Protein AF-0000000087419361 (afdb_homodimer)

Solvent-accessible surface area (backbone atoms only — not comparable to full-atom values): 51734 Å² total; per-residue (Å²): 137,86,79,78,79,76,79,78,78,75,74,76,71,70,75,72,71,75,32,54,58,27,20,36,40,34,35,21,30,64,86,77,65,42,36,34,36,61,32,38,38,28,35,65,42,47,45,76,43,53,20,18,31,67,5,27,33,56,44,72,50,77,63,48,63,71,30,55,36,21,30,38,42,48,36,66,37,38,48,46,68,57,50,99,84,62,52,32,50,51,71,40,81,37,30,61,55,36,72,50,76,49,67,33,41,70,70,29,70,37,43,66,40,33,55,67,45,27,29,35,37,34,38,31,41,52,54,54,69,47,89,70,81,41,86,58,42,24,44,46,46,54,31,28,17,31,31,53,67,46,61,43,71,54,96,77,23,34,38,41,36,28,31,53,26,37,26,48,52,38,91,71,55,43,40,17,21,31,39,29,36,31,61,49,80,61,98,89,37,45,48,78,86,71,36,65,48,72,51,60,42,65,35,96,85,51,34,54,20,68,21,35,74,59,90,70,71,64,39,25,41,74,36,24,43,44,65,44,64,47,98,86,66,46,79,42,43,35,28,25,38,35,31,29,46,96,83,71,43,72,82,44,39,28,38,28,35,58,36,84,86,78,60,29,48,40,84,74,46,77,51,66,89,80,56,61,46,72,74,42,40,42,45,48,77,47,73,56,89,95,41,49,26,36,32,24,7,54,32,61,54,40,33,34,31,56,65,40,75,75,48,67,76,37,54,79,60,25,30,19,50,31,35,56,37,75,60,25,38,93,92,50,75,42,79,34,56,49,99,86,65,44,74,46,71,45,76,34,43,65,25,47,61,76,44,72,66,57,52,51,51,35,35,74,71,67,76,36,60,75,90,70,50,75,84,52,29,20,32,61,88,79,62,44,80,49,48,75,42,40,13,18,57,47,80,29,70,57,77,67,26,31,38,35,41,32,20,26,54,44,81,96,13,32,26,14,35,31,30,40,34,57,20,84,37,85,87,36,74,51,47,54,29,41,78,27,41,48,33,77,46,23,18,37,42,52,28,39,67,38,76,92,64,37,35,82,63,40,32,34,38,34,34,34,24,17,32,27,33,88,69,25,79,40,90,70,64,52,52,41,49,38,38,9,29,40,35,33,38,39,57,68,78,46,72,81,76,74,106,137,85,82,76,79,76,78,79,78,74,75,75,72,70,76,73,72,75,32,54,58,26,19,37,41,35,35,22,30,65,85,77,67,42,35,34,35,62,33,38,38,26,36,65,43,46,46,76,44,56,20,18,32,67,4,28,34,55,44,71,49,78,63,47,63,72,32,54,36,21,30,39,42,49,36,66,38,39,50,46,67,57,49,100,84,62,52,31,49,49,69,40,79,37,30,60,55,37,72,50,76,49,68,34,42,70,70,29,71,36,42,65,41,34,54,67,46,27,30,36,36,34,37,30,41,53,54,56,69,47,90,71,80,43,84,57,42,25,45,47,45,55,30,28,18,30,31,54,68,47,60,43,70,54,96,77,24,34,38,40,37,30,29,53,27,35,25,48,52,36,87,73,55,42,42,17,22,32,39,28,35,31,62,49,84,60,100,89,34,46,50,77,86,72,34,66,46,72,50,60,43,64,35,96,86,52,34,54,18,68,21,35,74,61,92,70,72,65,38,26,40,75,36,24,43,44,64,44,63,46,97,87,66,48,80,44,42,36,28,24,36,34,30,28,45,97,84,72,42,73,82,45,39,28,38,28,34,59,36,83,85,79,61,28,48,40,84,74,45,77,51,65,88,79,57,60,47,73,76,41,40,41,46,47,76,46,73,57,89,94,41,50,24,35,31,24,6,54,32,62,53,42,34,35,31,58,66,39,74,75,49,67,76,38,53,79,60,27,30,20,50,31,34,55,36,74,62,23,38,94,93,50,74,45,78,34,56,50,98,85,64,45,74,46,71,44,77,34,42,66,25,48,62,77,44,70,66,57,52,50,51,34,36,76,70,68,77,37,58,77,91,68,50,74,85,52,30,20,30,62,87,78,64,44,78,46,49,75,42,40,13,18,56,45,81,28,71,57,77,66,26,29,38,34,41,30,19,26,54,46,81,95,12,33,28,13,37,32,32,39,32,56,20,82,36,86,87,36,76,52,45,54,28,42,80,26,41,48,33,78,47,22,18,37,41,51,28,39,68,38,77,89,63,37,35,83,62,41,32,34,36,34,32,33,23,18,30,26,32,88,70,24,81,40,91,71,63,51,52,39,49,39,37,9,30,39,36,32,38,36,59,69,75,44,70,79,76,74,105

Organism: NCBI:txid2527985

Foldseek 3Di:
DPPPPPDPPPPPPPPQQPLQQWEKEFEAAPPPRFAAWQKWWAWPVGDIDTAALRNMAGDHDPPPAQHWTKTQIDGFQKAADADPVGGRIDIDRHHGNHYDYDYIYGNFQWGFGFFAWAAQNPVRCSNNVHDADEDHRGQALQWHFFAAWAWDDFPQKIKIKTAATQGDPDRHDAHQIWMWIFGFDDDVHDQVRRYTYTGTCHDPVSHGDRQGDDDDDAGKDWFLWDWAAAPVGHIWIKIKIFHADPVRDTDWIAMWTADPVVRHTHGDDTDDPQQQAAAHAHWDWDDDPNFIWIFHPFPARFKIATRHPVGNRPLQRMWGWDQWDAQADLVRTHGHADPVGAGDTDIHGNYHHDDPVSQVVCVVVVNDPPVNDQQFEAEPVPRHTFAFGGWYWDQAQVVCWIKIWTFGDDDQFGQFWIWIWTANDSSDSTYYIYTRTGDHLWHFHRKYWDPSSAPDRRQKTKIKTATANVGSPDPDTDPSRHNTIIMIMHGNVPPRNVD/DDPPPPPPPPPPPPPQQPLQQWEKEFEAAPPPRFAAWQKWWAWPVGDIDTAALRNMAGDHDPPPAQHWTKTQIDGFQKAADADPVGGRIDIDRHHGNHYDYDYIYGNFQWGFGFFAWAAQNPVRCSNNVHDADEDHRGQALQWHFFAAWAWDDFPQKIKIKTAATQGDPDRHDAHQIWMWIFGFDDDVHDQVRRYTYTGTCHDPVSHGDRQGDDDDDAGKDWFLWDWAAAPVGHIWIKIKIFHADPVRDTDWIAMWTADPVVRHTHGDDTDDPQQQAAAHAHWDWDDDPNFIWIFHPFPARFKIATRHPVGNRPLQRMWGWDQWDAQADLVRTHGHADPVGAGDTDIHGNYHHDDPVSQVVCVVVVNDPPVNDQQFEAEPVPRHTFAFGGWYWDQAQVVCWIKIWTFGADDQFGQFWIWIWTANDSSDSTYYIYTRTGDHLWHFHRKYWDPSSAPDRRQKTKIKTATANVGSPDPDTDPSRHNTIIMIMHGNPPPSNVD

Nearest PDB structures (foldseek):
  5flw-assembly2_B  TM=5.736E-01  e=2.562E-07  Bifidobacterium bifidum S17
  7byt-assembly1_A  TM=5.970E-01  e=1.626E-06  Phanerodontia chrysosporium
  7byv-assembly1_A  TM=6.111E-01  e=3.512E-06  Phanerodontia chrysosporium
  7byx-assembly4_D  TM=6.010E-01  e=4.539E-06  Phanerodontia chrysosporium
  6xn0-assembly1_A  TM=5.379E-01  e=1.032E-05  Xanthomonas citri pv. citri str. 306

Secondary structure (DSSP, 8-state):
------------------GGGPEEEEEEETTT--B-SS-EEE-TT--EEE--TTSEEEE--TTTTTEEEEEEEEBTTEEPPB-TTS-BEEEEEE-TT-EEEEEEEE-SSSEEEEE-SSS-TTHHHHHTT---SSS-SS-STT--EE---EEEEETTEEEEE-SSEE-SS-S--B-S--EEEEEPSSTT---TTT----EE-B-TTSSBP-S---SSSS-EEEEEEEEEE-TTS-EEEEEEEEEE-TTS-EEEEEEEEEETTTTEEEEEEEPPTT-S----SEEEEEEETTEEEEEEESSS--EEEES-HHHHT-GGG-EEEESBPTT-BTTB--B-B-TTS-B--EEEES-PPP-HHHHHHHHHTTSS-GGG-SS--EETTT--B--EEEEEEEEETTTTEEEEEEEESSTTSTTT-EEEEEESSTT----EEEEEE--SS-EEEEEEE-GGG-BTTTTEEEEEEEEESTTT----PPTTTTTEEEEEEEETT-GGGG-/------------------GGGPEEEEEEETTT--B-SS-EEE-TT--EEE--TTSEEEE--TTTTTEEEEEEEEBTTEEPPB-TTS-BEEEEEE-TT-EEEEEEEE-SSSEEEEE-SSS-TTHHHHHTT---SSS-SS-STT--EE---EEEEETTEEEEE-SSEE-SS-S--B-S--EEEEE-SSTT---TTT----EE-B-TTSSBP-S---SSSS-EEEEEEEEEE-TTS-EEEEEEEEEE-TTS-EEEEEEEEEETTTTEEEEEEEPPTT-S----SEEEEEEETTEEEEEEESSS--EEEES-HHHHT-GGG-EEEESBPTT-BTTB--B-B-TTS-B--EEEES-PPP-HHHHHHHHHTTSS-GGG-S---EETTT--B--EEEEEEEEETTTTEEEEEEEESSTTSTTT-EEEEEESSTT----EEEEEE--SS-EEEEEEE-GGG-BTTTTEEEEEEEEESTTT----PPTTTTTEEEEEEEETT-GGGG-

Radius of gyration: 34.67 Å; Cα contacts (8 Å, |Δi|>4): 2670; chains: 2; bounding box: 68×108×111 Å

InterPro domains:
  IPR023296 Glycosyl hydrolase, five-bladed beta-propeller domain superfamily [SSF75005] (401-468)

Sequence (998 aa):
MNLSVGLLLATISLGAQDSSEYFKITVLDDQTNRGVPLVELKTVNNCRYYTDSAGVVAFQEPGFMDKTVYFFVSSHGYEFPADRFGFRGTQLKVSPGGSTTIRIKRINVAERLYRVTGGGIYRDSELLGEAVPIVQPVLDARVLGSDSVVNAKYRGRIYWFWGDTNRPSYPLGNFQVPGATTSLLGFQGVDPNRGVSLNYFIGEDGFAKETANMPGKGPTWINGLVTLTDTEGNERMFAKYVKVKNSMTVYERGLVEFNNDSKEFEKRQQFDMKAPLYPYGHPFVHQDGHTEYVNFADPYPLVRVKANAELLQDLEQYETYSCLRQGSREQQLELVRDTNGKLVFEWKKDTTPWTLQIQQELINQGRLNADEAYIHFKDSETGDAVLPSRGSVYWNEFRKKWVMIFVQIGGRSFLGEVWFAEADDLTGPWSKAIRIVTHNKYSFYNPKQHPFFAQEDGRIIYFEGTYTTTFSGNDHPTPRYDYNQIMYRLDLSDPRLSQMNLSVGLLLATISLGAQDSSEYFKITVLDDQTNRGVPLVELKTVNNCRYYTDSAGVVAFQEPGFMDKTVYFFVSSHGYEFPADRFGFRGTQLKVSPGGSTTIRIKRINVAERLYRVTGGGIYRDSELLGEAVPIVQPVLDARVLGSDSVVNAKYRGRIYWFWGDTNRPSYPLGNFQVPGATTSLLGFQGVDPNRGVSLNYFIGEDGFAKETANMPGKGPTWINGLVTLTDTEGNERMFAKYVKVKNSMTVYERGLVEFNNDSKEFEKRQQFDMKAPLYPYGHPFVHQDGHTEYVNFADPYPLVRVKANAELLQDLEQYETYSCLRQGSREQQLELVRDTNGKLVFEWKKDTTPWTLQIQQELINQGRLNADEAYIHFKDSETGDAVLPSRGSVYWNEFRKKWVMIFVQIGGRSFLGEVWFAEADDLTGPWSKAIRIVTHNKYSFYNPKQHPFFAQEDGRIIYFEGTYTTTFSGNDHPTPRYDYNQIMYRLDLSDPRLSQ

pLDDT: mean 93.73, std 12.0, range [28.94, 98.94]

Structure (mmCIF, N/CA/C/O backbone):
data_AF-0000000087419361-model_v1
#
loop_
_entity.id
_entity.type
_entity.pdbx_description
1 polymer 'DUF4185 domain-containing protein'
#
loop_
_atom_site.group_PDB
_atom_site.id
_atom_site.type_symbol
_atom_site.label_atom_id
_atom_site.label_alt_id
_atom_site.label_comp_id
_atom_site.label_asym_id
_atom_site.label_entity_id
_atom_site.label_seq_id
_atom_site.pdbx_PDB_ins_code
_atom_site.Cartn_x
_atom_site.Cartn_y
_atom_site.Cartn_z
_atom_site.occupancy
_atom_site.B_iso_or_equiv
_atom_site.auth_seq_id
_atom_site.auth_comp_id
_atom_site.auth_asym_id
_atom_site.auth_atom_id
_atom_site.pdbx_PDB_model_num
ATOM 1 N N . MET A 1 1 ? -40.375 -8.406 -58.5 1 32.47 1 MET A N 1
ATOM 2 C CA . MET A 1 1 ? -40.094 -7.289 -57.625 1 32.47 1 MET A CA 1
ATOM 3 C C . MET A 1 1 ? -39 -7.668 -56.625 1 32.47 1 MET A C 1
ATOM 5 O O . MET A 1 1 ? -39.188 -8.578 -55.812 1 32.47 1 MET A O 1
ATOM 9 N N . ASN A 1 2 ? -37.688 -7.543 -57 1 36.75 2 ASN A N 1
ATOM 10 C CA . ASN A 1 2 ? -36.406 -7.859 -56.375 1 36.75 2 ASN A CA 1
ATOM 11 C C . ASN A 1 2 ? -36.125 -6.945 -55.156 1 36.75 2 ASN A C 1
ATOM 13 O O . ASN A 1 2 ? -36 -5.73 -55.344 1 36.75 2 ASN A O 1
ATOM 17 N N . LEU A 1 3 ? -36.719 -7.285 -54.031 1 39.06 3 LEU A N 1
ATOM 18 C CA . LEU A 1 3 ? -36.469 -6.582 -52.75 1 39.06 3 LEU A CA 1
ATOM 19 C C . LEU A 1 3 ? -35 -6.621 -52.375 1 39.06 3 LEU A C 1
ATOM 21 O O . LEU A 1 3 ? -34.469 -7.691 -52.094 1 39.06 3 LEU A O 1
ATOM 25 N N . SER A 1 4 ? -34.219 -5.648 -52.844 1 38.53 4 SER A N 1
ATOM 26 C CA . SER A 1 4 ? -32.844 -5.438 -52.438 1 38.53 4 SER A CA 1
ATOM 27 C C . SER A 1 4 ? -32.75 -5.039 -50.969 1 38.53 4 SER A C 1
ATOM 29 O O . SER A 1 4 ? -33.281 -4.004 -50.562 1 38.53 4 SER A O 1
ATOM 31 N N . VAL A 1 5 ? -32.625 -6.016 -50.094 1 42.91 5 VAL A N 1
ATOM 32 C CA . VAL A 1 5 ? -32.344 -5.77 -48.688 1 42.91 5 VAL A CA 1
ATOM 33 C C . VAL A 1 5 ? -30.969 -5.148 -48.531 1 42.91 5 VAL A C 1
ATOM 35 O O . VAL A 1 5 ? -29.969 -5.773 -48.875 1 42.91 5 VAL A O 1
ATOM 38 N N . GLY A 1 6 ? -30.906 -3.818 -48.594 1 37.22 6 GLY A N 1
ATOM 39 C CA . GLY A 1 6 ? -29.672 -3.125 -48.25 1 37.22 6 GLY A CA 1
ATOM 40 C C . GLY A 1 6 ? -29.25 -3.311 -46.812 1 37.22 6 GLY A C 1
ATOM 41 O O . GLY A 1 6 ? -30 -2.975 -45.906 1 37.22 6 GLY A O 1
ATOM 42 N N . LEU A 1 7 ? -28.328 -4.273 -46.594 1 37.69 7 LEU A N 1
ATOM 43 C CA . LEU A 1 7 ? -27.688 -4.477 -45.312 1 37.69 7 LEU A CA 1
ATOM 44 C C . LEU A 1 7 ? -26.891 -3.242 -44.875 1 37.69 7 LEU A C 1
ATOM 46 O O . LEU A 1 7 ? -25.906 -2.881 -45.531 1 37.69 7 LEU A O 1
ATOM 50 N N . LEU A 1 8 ? -27.531 -2.314 -44.188 1 37.81 8 LEU A N 1
ATOM 51 C CA . LEU A 1 8 ? -26.781 -1.246 -43.531 1 37.81 8 LEU A CA 1
ATOM 52 C C . LEU A 1 8 ? -25.828 -1.81 -42.5 1 37.81 8 LEU A C 1
ATOM 54 O O . LEU A 1 8 ? -26.281 -2.355 -41.469 1 37.81 8 LEU A O 1
ATOM 58 N N . LEU A 1 9 ? -24.594 -2.098 -42.812 1 28.94 9 LEU A N 1
ATOM 59 C CA . LEU A 1 9 ? -23.531 -2.348 -41.844 1 28.94 9 LEU A CA 1
ATOM 60 C C . LEU A 1 9 ? -23.266 -1.103 -41 1 28.94 9 LEU A C 1
ATOM 62 O O . LEU A 1 9 ? -22.766 -0.099 -41.5 1 28.94 9 LEU A O 1
ATOM 66 N N . ALA A 1 10 ? -23.969 -0.951 -39.906 1 36.84 10 ALA A N 1
ATOM 67 C CA . ALA A 1 10 ? -23.547 0.013 -38.875 1 36.84 10 ALA A CA 1
ATOM 68 C C . ALA A 1 10 ? -22.141 -0.298 -38.375 1 36.84 10 ALA A C 1
ATOM 70 O O . ALA A 1 10 ? -21.922 -1.331 -37.75 1 36.84 10 ALA A O 1
ATOM 71 N N . THR A 1 11 ? -21.188 0.315 -38.969 1 33.12 11 THR A N 1
ATOM 72 C CA . THR A 1 11 ? -19.875 0.295 -38.344 1 33.12 11 THR A CA 1
ATOM 73 C C . THR A 1 11 ? -19.938 0.834 -36.938 1 33.12 11 THR A C 1
ATOM 75 O O . THR A 1 11 ? -20.328 1.98 -36.719 1 33.12 11 THR A O 1
ATOM 78 N N . ILE A 1 12 ? -20.156 0.031 -35.969 1 35.91 12 ILE A N 1
ATOM 79 C CA . ILE A 1 12 ? -19.891 0.441 -34.594 1 35.91 12 ILE A CA 1
ATOM 80 C C . ILE A 1 12 ? -18.484 1.015 -34.469 1 35.91 12 ILE A C 1
ATOM 82 O O . ILE A 1 12 ? -17.5 0.301 -34.688 1 35.91 12 ILE A O 1
ATOM 86 N N . SER A 1 13 ? -18.359 2.273 -34.781 1 33.75 13 SER A N 1
ATOM 87 C CA . SER A 1 13 ? -17.109 2.939 -34.438 1 33.75 13 SER A CA 1
ATOM 88 C C . SER A 1 13 ? -16.766 2.693 -32.969 1 33.75 13 SER A C 1
ATOM 90 O O . SER A 1 13 ? -17.484 3.129 -32.062 1 33.75 13 SER A O 1
ATOM 92 N N . LEU A 1 14 ? -16.172 1.614 -32.625 1 39.28 14 LEU A N 1
ATOM 93 C CA . LEU A 1 14 ? -15.422 1.616 -31.375 1 39.28 14 LEU A CA 1
ATOM 94 C C . LEU A 1 14 ? -14.664 2.928 -31.188 1 39.28 14 LEU A C 1
ATOM 96 O O . LEU A 1 14 ? -13.852 3.303 -32.031 1 39.28 14 LEU A O 1
ATOM 100 N N . GLY A 1 15 ? -15.258 3.879 -30.719 1 40.88 15 GLY A N 1
ATOM 101 C CA . GLY A 1 15 ? -14.562 5.113 -30.391 1 40.88 15 GLY A CA 1
ATOM 102 C C . GLY A 1 15 ? -13.125 4.887 -29.969 1 40.88 15 GLY A C 1
ATOM 103 O O . GLY A 1 15 ? -12.867 4.25 -28.938 1 40.88 15 GLY A O 1
ATOM 104 N N . ALA A 1 16 ? -12.219 4.906 -30.922 1 45.47 16 ALA A N 1
ATOM 105 C CA . ALA A 1 16 ? -10.773 4.832 -30.703 1 45.47 16 ALA A CA 1
ATOM 106 C C . ALA A 1 16 ? -10.352 5.75 -29.562 1 45.47 16 ALA A C 1
ATOM 108 O O . ALA A 1 16 ? -10.656 6.945 -29.562 1 45.47 16 ALA A O 1
ATOM 109 N N . GLN A 1 17 ? -10.078 5.156 -28.312 1 57.88 17 GLN A N 1
ATOM 110 C CA . GLN A 1 17 ? -9.477 5.906 -27.219 1 57.88 17 GLN A CA 1
ATOM 111 C C . GLN A 1 17 ? -8.383 6.84 -27.719 1 57.88 17 GLN A C 1
ATOM 113 O O . GLN A 1 17 ? -7.555 6.445 -28.547 1 57.88 17 GLN A O 1
ATOM 118 N N . ASP A 1 18 ? -8.602 8.141 -27.531 1 68 18 ASP A N 1
ATOM 119 C CA . ASP A 1 18 ? -7.617 9.133 -27.953 1 68 18 ASP A CA 1
ATOM 120 C C . ASP A 1 18 ? -6.277 8.914 -27.25 1 68 18 ASP A C 1
ATOM 122 O O . ASP A 1 18 ? -6.086 9.359 -26.125 1 68 18 ASP A O 1
ATOM 126 N N . SER A 1 19 ? -5.418 8.117 -27.828 1 79.19 19 SER A N 1
ATOM 127 C CA . SER A 1 19 ? -4.105 7.738 -27.312 1 79.19 19 SER A CA 1
ATOM 128 C C . SER A 1 19 ? -3.168 8.938 -27.25 1 79.19 19 SER A C 1
ATOM 130 O O . SER A 1 19 ? -2.119 8.883 -26.609 1 79.19 19 SER A O 1
ATOM 132 N N . SER A 1 20 ? -3.625 10.023 -27.719 1 85.75 20 SER A N 1
ATOM 133 C CA . SER A 1 20 ? -2.723 11.164 -27.844 1 85.75 20 SER A CA 1
ATOM 134 C C . SER A 1 20 ? -2.602 11.922 -26.531 1 85.75 20 SER A C 1
ATOM 136 O O . SER A 1 20 ? -1.718 12.773 -26.375 1 85.75 20 SER A O 1
ATOM 138 N N . GLU A 1 21 ? -3.371 11.531 -25.625 1 91.75 21 GLU A N 1
ATOM 139 C CA . GLU A 1 21 ? -3.33 12.25 -24.359 1 91.75 21 GLU A CA 1
ATOM 140 C C . GLU A 1 21 ? -2.299 11.641 -23.422 1 91.75 21 GLU A C 1
ATOM 142 O O . GLU A 1 21 ? -1.928 12.258 -22.422 1 91.75 21 GLU A O 1
ATOM 147 N N . TYR A 1 22 ? -1.818 10.438 -23.734 1 97.31 22 TYR A N 1
ATOM 148 C CA . TYR A 1 22 ? -0.946 9.711 -22.812 1 97.31 22 TYR A CA 1
ATOM 149 C C . TYR A 1 22 ? 0.521 9.961 -23.141 1 97.31 22 TYR A C 1
ATOM 151 O O . TYR A 1 22 ? 0.862 10.25 -24.297 1 97.31 22 TYR A O 1
ATOM 159 N N . PHE A 1 23 ? 1.346 9.961 -22.203 1 98.5 23 PHE A N 1
ATOM 160 C CA . PHE A 1 23 ? 2.795 9.836 -22.312 1 98.5 23 PHE A CA 1
ATOM 161 C C . PHE A 1 23 ? 3.234 8.391 -22.109 1 98.5 23 PHE A C 1
ATOM 163 O O . PHE A 1 23 ? 2.947 7.789 -21.078 1 98.5 23 PHE A O 1
ATOM 170 N N . LYS A 1 24 ? 3.875 7.828 -23.062 1 98.75 24 LYS A N 1
ATOM 171 C CA . LYS A 1 24 ? 4.27 6.426 -22.984 1 98.75 24 LYS A CA 1
ATOM 172 C C . LYS A 1 24 ? 5.633 6.273 -22.312 1 98.75 24 LYS A C 1
ATOM 174 O O . LYS A 1 24 ? 6.613 6.883 -22.75 1 98.75 24 LYS A O 1
ATOM 179 N N . ILE A 1 25 ? 5.688 5.5 -21.266 1 98.94 25 ILE A N 1
ATOM 180 C CA . ILE A 1 25 ? 6.949 5.109 -20.641 1 98.94 25 ILE A CA 1
ATOM 181 C C . ILE A 1 25 ? 7.199 3.621 -20.891 1 98.94 25 ILE A C 1
ATOM 183 O O . ILE A 1 25 ? 6.414 2.775 -20.453 1 98.94 25 ILE A O 1
ATOM 187 N N . THR A 1 26 ? 8.25 3.279 -21.578 1 98.88 26 THR A N 1
ATOM 188 C CA . THR A 1 26 ? 8.656 1.898 -21.812 1 98.88 26 THR A CA 1
ATOM 189 C C . THR A 1 26 ? 9.836 1.523 -20.922 1 98.88 26 THR A C 1
ATOM 191 O O . THR A 1 26 ? 10.82 2.26 -20.828 1 98.88 26 THR A O 1
ATOM 194 N N . VAL A 1 27 ? 9.734 0.453 -20.203 1 98.94 27 VAL A N 1
ATOM 195 C CA . VAL A 1 27 ? 10.844 -0.07 -19.406 1 98.94 27 VAL A CA 1
ATOM 196 C C . VAL A 1 27 ? 11.383 -1.345 -20.047 1 98.94 27 VAL A C 1
ATOM 198 O O . VAL A 1 27 ? 10.664 -2.336 -20.188 1 98.94 27 VAL A O 1
ATOM 201 N N . LEU A 1 28 ? 12.602 -1.326 -20.375 1 98.88 28 LEU A N 1
ATOM 202 C CA . LEU A 1 28 ? 13.219 -2.453 -21.062 1 98.88 28 LEU A CA 1
ATOM 203 C C . LEU A 1 28 ? 14.242 -3.139 -20.172 1 98.88 28 LEU A C 1
ATOM 205 O O . LEU A 1 28 ? 14.945 -2.477 -19.406 1 98.88 28 LEU A O 1
ATOM 209 N N . ASP A 1 29 ? 14.297 -4.449 -20.266 1 98.56 29 ASP A N 1
ATOM 210 C CA . ASP A 1 29 ? 15.406 -5.219 -19.719 1 98.56 29 ASP A CA 1
ATOM 211 C C . ASP A 1 29 ? 16.734 -4.812 -20.375 1 98.56 29 ASP A C 1
ATOM 213 O O . ASP A 1 29 ? 16.844 -4.812 -21.609 1 98.56 29 ASP A O 1
ATOM 217 N N . ASP A 1 30 ? 17.672 -4.52 -19.562 1 97.31 30 ASP A N 1
ATOM 218 C CA . ASP A 1 30 ? 18.891 -3.936 -20.125 1 97.31 30 ASP A CA 1
ATOM 219 C C . ASP A 1 30 ? 19.703 -4.977 -20.891 1 97.31 30 ASP A C 1
ATOM 221 O O . ASP A 1 30 ? 20.562 -4.629 -21.703 1 97.31 30 ASP A O 1
ATOM 225 N N . GLN A 1 31 ? 19.453 -6.207 -20.688 1 95.75 31 GLN A N 1
ATOM 226 C CA . GLN A 1 31 ? 20.188 -7.273 -21.344 1 95.75 31 GLN A CA 1
ATOM 227 C C . GLN A 1 31 ? 19.484 -7.73 -22.625 1 95.75 31 GLN A C 1
ATOM 229 O O . GLN A 1 31 ? 20.141 -7.961 -23.641 1 95.75 31 GLN A O 1
ATOM 234 N N . THR A 1 32 ? 18.188 -7.824 -22.594 1 96.75 32 THR A N 1
ATOM 235 C CA . THR A 1 32 ? 17.469 -8.469 -23.703 1 96.75 32 THR A CA 1
ATOM 236 C C . THR A 1 32 ? 16.672 -7.445 -24.5 1 96.75 32 THR A C 1
ATOM 238 O O . THR A 1 32 ? 16.172 -7.754 -25.578 1 96.75 32 THR A O 1
ATOM 241 N N . ASN A 1 33 ? 16.438 -6.23 -23.969 1 97.62 33 ASN A N 1
ATOM 242 C CA . ASN A 1 33 ? 15.664 -5.164 -24.594 1 97.62 33 ASN A CA 1
ATOM 243 C C . ASN A 1 33 ? 14.18 -5.516 -24.641 1 97.62 33 ASN A C 1
ATOM 245 O O . ASN A 1 33 ? 13.43 -4.945 -25.438 1 97.62 33 ASN A O 1
ATOM 249 N N . ARG A 1 34 ? 13.812 -6.469 -23.875 1 97.38 34 ARG A N 1
ATOM 250 C CA . ARG A 1 34 ? 12.398 -6.812 -23.766 1 97.38 34 ARG A CA 1
ATOM 251 C C . ARG A 1 34 ? 11.695 -5.922 -22.734 1 97.38 34 ARG A C 1
ATOM 253 O O . ARG A 1 34 ? 12.273 -5.574 -21.703 1 97.38 34 ARG A O 1
ATOM 260 N N . GLY A 1 35 ? 10.414 -5.578 -23.062 1 98.44 35 GLY A N 1
ATOM 261 C CA . GLY A 1 35 ? 9.625 -4.883 -22.047 1 98.44 35 GLY A CA 1
ATOM 262 C C . GLY A 1 35 ? 9.461 -5.676 -20.766 1 98.44 35 GLY A C 1
ATOM 263 O O . GLY A 1 35 ? 9.203 -6.883 -20.797 1 98.44 35 GLY A O 1
ATOM 264 N N . VAL A 1 36 ? 9.672 -5.07 -19.609 1 98.81 36 VAL A N 1
ATOM 265 C CA . VAL A 1 36 ? 9.602 -5.75 -18.312 1 98.81 36 VAL A CA 1
ATOM 266 C C . VAL A 1 36 ? 8.258 -5.453 -17.656 1 98.81 36 VAL A C 1
ATOM 268 O O . VAL A 1 36 ? 7.973 -4.305 -17.297 1 98.81 36 VAL A O 1
ATOM 271 N N . PRO A 1 37 ? 7.375 -6.406 -17.516 1 98.69 37 PRO A N 1
ATOM 272 C CA . PRO A 1 37 ? 6.141 -6.191 -16.75 1 98.69 37 PRO A CA 1
ATOM 273 C C . PRO A 1 37 ? 6.387 -6.02 -15.258 1 98.69 37 PRO A C 1
ATOM 275 O O . PRO A 1 37 ? 7.438 -6.426 -14.75 1 98.69 37 PRO A O 1
ATOM 278 N N . LEU A 1 38 ? 5.379 -5.395 -14.539 1 98.69 38 LEU A N 1
ATOM 279 C CA . LEU A 1 38 ? 5.375 -5.332 -13.086 1 98.69 38 LEU A CA 1
ATOM 280 C C . LEU A 1 38 ? 6.543 -4.496 -12.57 1 98.69 38 LEU A C 1
ATOM 282 O O . LEU A 1 38 ? 7.227 -4.891 -11.625 1 98.69 38 LEU A O 1
ATOM 286 N N . VAL A 1 39 ? 6.938 -3.471 -13.281 1 98.94 39 VAL A N 1
ATOM 287 C CA . VAL A 1 39 ? 7.824 -2.43 -12.781 1 98.94 39 VAL A CA 1
ATOM 288 C C . VAL A 1 39 ? 7 -1.272 -12.219 1 98.94 39 VAL A C 1
ATOM 290 O O . VAL A 1 39 ? 6.113 -0.75 -12.898 1 98.94 39 VAL A O 1
ATOM 293 N N . GLU A 1 40 ? 7.27 -0.932 -11.047 1 98.81 40 GLU A N 1
ATOM 294 C CA . GLU A 1 40 ? 6.566 0.182 -10.422 1 98.81 40 GLU A CA 1
ATOM 295 C C . GLU A 1 40 ? 7.238 1.514 -10.742 1 98.81 40 GLU A C 1
ATOM 297 O O . GLU A 1 40 ? 8.453 1.646 -10.617 1 98.81 40 GLU A O 1
ATOM 302 N N . LEU A 1 41 ? 6.52 2.432 -11.211 1 98.94 41 LEU A N 1
ATOM 303 C CA . LEU A 1 41 ? 6.867 3.844 -11.312 1 98.94 41 LEU A CA 1
ATOM 304 C C . LEU A 1 41 ? 6.047 4.676 -10.328 1 98.94 41 LEU A C 1
ATOM 306 O O . LEU A 1 41 ? 4.816 4.719 -10.422 1 98.94 41 LEU A O 1
ATOM 310 N N . LYS A 1 42 ? 6.719 5.285 -9.422 1 98.81 42 LYS A N 1
ATOM 311 C CA . LYS A 1 42 ? 6.027 6.027 -8.367 1 98.81 42 LYS A CA 1
ATOM 312 C C . LYS A 1 42 ? 6.457 7.492 -8.359 1 98.81 42 LYS A C 1
ATOM 314 O O . LYS A 1 42 ? 7.652 7.793 -8.375 1 98.81 42 LYS A O 1
ATOM 319 N N . THR A 1 43 ? 5.504 8.383 -8.391 1 98.75 43 THR A N 1
ATOM 320 C CA . THR A 1 43 ? 5.805 9.812 -8.336 1 98.75 43 THR A CA 1
ATOM 321 C C . THR A 1 43 ? 6.117 10.242 -6.906 1 98.75 43 THR A C 1
ATOM 323 O O . THR A 1 43 ? 5.938 9.469 -5.965 1 98.75 43 THR A O 1
ATOM 326 N N . VAL A 1 44 ? 6.539 11.453 -6.785 1 98.56 44 VAL A N 1
ATOM 327 C CA . VAL A 1 44 ? 6.926 12.008 -5.492 1 98.56 44 VAL A CA 1
ATOM 328 C C . VAL A 1 44 ? 5.715 12.047 -4.562 1 98.56 44 VAL A C 1
ATOM 330 O O . VAL A 1 44 ? 5.844 11.844 -3.355 1 98.56 44 VAL A O 1
ATOM 333 N N . ASN A 1 45 ? 4.559 12.273 -5.145 1 98.19 45 ASN A N 1
ATOM 334 C CA . ASN A 1 45 ? 3.348 12.312 -4.328 1 98.19 45 ASN A CA 1
ATOM 335 C C . ASN A 1 45 ? 2.658 10.945 -4.293 1 98.19 45 ASN A C 1
ATOM 337 O O . ASN A 1 45 ? 1.437 10.875 -4.152 1 98.19 45 ASN A O 1
ATOM 341 N N . ASN A 1 46 ? 3.342 9.852 -4.543 1 98.06 46 ASN A N 1
ATOM 342 C CA . ASN A 1 46 ? 3.02 8.461 -4.227 1 98.06 46 ASN A CA 1
ATOM 343 C C . ASN A 1 46 ? 1.971 7.898 -5.18 1 98.06 46 ASN A C 1
ATOM 345 O O . ASN A 1 46 ? 1.233 6.98 -4.824 1 98.06 46 ASN A O 1
ATOM 349 N N . CYS A 1 47 ? 1.727 8.477 -6.316 1 98.12 47 CYS A N 1
ATOM 350 C CA . CYS A 1 47 ? 0.971 7.805 -7.367 1 98.12 47 CYS A CA 1
ATOM 351 C C . CYS A 1 47 ? 1.771 6.652 -7.961 1 98.12 47 CYS A C 1
ATOM 353 O O . CYS A 1 47 ? 2.926 6.828 -8.352 1 98.12 47 CYS A O 1
ATOM 355 N N . ARG A 1 48 ? 1.158 5.539 -8.047 1 98.31 48 ARG A N 1
ATOM 356 C CA . ARG A 1 48 ? 1.864 4.336 -8.469 1 98.31 48 ARG A CA 1
ATOM 357 C C . ARG A 1 48 ? 1.32 3.824 -9.805 1 98.31 48 ARG A C 1
ATOM 359 O O . ARG A 1 48 ? 0.105 3.764 -10 1 98.31 48 ARG A O 1
ATOM 366 N N . TYR A 1 49 ? 2.207 3.535 -10.641 1 98.62 49 TYR A N 1
ATOM 367 C CA . TYR A 1 49 ? 1.943 2.912 -11.93 1 98.62 49 TYR A CA 1
ATOM 368 C C . TYR A 1 49 ? 2.771 1.645 -12.109 1 98.62 49 TYR A C 1
ATOM 370 O O . TYR A 1 49 ? 3.875 1.537 -11.562 1 98.62 49 TYR A O 1
ATOM 378 N N . TYR A 1 50 ? 2.25 0.724 -12.781 1 98.81 50 TYR A N 1
ATOM 379 C CA . TYR A 1 50 ? 2.949 -0.525 -13.062 1 98.81 50 TYR A CA 1
ATOM 380 C C . TYR A 1 50 ? 2.949 -0.83 -14.555 1 98.81 50 TYR A C 1
ATOM 382 O O . TYR A 1 50 ? 1.915 -0.713 -15.219 1 98.81 50 TYR A O 1
ATOM 390 N N . THR A 1 51 ? 4.062 -1.191 -15.047 1 98.94 51 THR A N 1
ATOM 391 C CA . THR A 1 51 ? 4.109 -1.579 -16.453 1 98.94 51 THR A CA 1
ATOM 392 C C . THR A 1 51 ? 3.23 -2.799 -16.703 1 98.94 51 THR A C 1
ATOM 394 O O . THR A 1 51 ? 3.174 -3.713 -15.883 1 98.94 51 THR A O 1
ATOM 397 N N . ASP A 1 52 ? 2.574 -2.781 -17.875 1 98.56 52 ASP A N 1
ATOM 398 C CA . ASP A 1 52 ? 1.771 -3.939 -18.266 1 98.56 52 ASP A CA 1
ATOM 399 C C . ASP A 1 52 ? 2.646 -5.055 -18.828 1 98.56 52 ASP A C 1
ATOM 401 O O . ASP A 1 52 ? 3.869 -5.031 -18.672 1 98.56 52 ASP A O 1
ATOM 405 N N . SER A 1 53 ? 2.074 -6.062 -19.406 1 98.44 53 SER A N 1
ATOM 406 C CA . SER A 1 53 ? 2.803 -7.25 -19.844 1 98.44 53 SER A CA 1
ATOM 407 C C . SER A 1 53 ? 3.76 -6.926 -20.984 1 98.44 53 SER A C 1
ATOM 409 O O . SER A 1 53 ? 4.648 -7.719 -21.312 1 98.44 53 SER A O 1
ATOM 411 N N . ALA A 1 54 ? 3.615 -5.742 -21.625 1 98.12 54 ALA A N 1
ATOM 412 C CA . ALA A 1 54 ? 4.531 -5.312 -22.672 1 98.12 54 ALA A CA 1
ATOM 413 C C . ALA A 1 54 ? 5.637 -4.422 -22.109 1 98.12 54 ALA A C 1
ATOM 415 O O . ALA A 1 54 ? 6.523 -3.982 -22.844 1 98.12 54 ALA A O 1
ATOM 416 N N . GLY A 1 55 ? 5.582 -4.094 -20.797 1 98.75 55 GLY A N 1
ATOM 417 C CA . GLY A 1 55 ? 6.582 -3.24 -20.172 1 98.75 55 GLY A CA 1
ATOM 418 C C . GLY A 1 55 ? 6.309 -1.761 -20.375 1 98.75 55 GLY A C 1
ATOM 419 O O . GLY A 1 55 ? 7.238 -0.954 -20.422 1 98.75 55 GLY A O 1
ATOM 420 N N . VAL A 1 56 ? 5.02 -1.368 -20.484 1 98.69 56 VAL A N 1
ATOM 421 C CA . VAL A 1 56 ? 4.738 0.032 -20.781 1 98.69 56 VAL A CA 1
ATOM 422 C C . VAL A 1 56 ? 3.744 0.587 -19.766 1 98.69 56 VAL A C 1
ATOM 424 O O . VAL A 1 56 ? 2.945 -0.161 -19.203 1 98.69 56 VAL A O 1
ATOM 427 N N . VAL A 1 57 ? 3.85 1.842 -19.484 1 98.81 57 VAL A N 1
ATOM 428 C CA . VAL A 1 57 ? 2.891 2.637 -18.734 1 98.81 57 VAL A CA 1
ATOM 429 C C . VAL A 1 57 ? 2.334 3.754 -19.609 1 98.81 57 VAL A C 1
ATOM 431 O O . VAL A 1 57 ? 3.092 4.461 -20.281 1 98.81 57 VAL A O 1
ATOM 434 N N . ALA A 1 58 ? 1.047 3.834 -19.719 1 98.62 58 ALA A N 1
ATOM 435 C CA . ALA A 1 58 ? 0.372 5 -20.297 1 98.62 58 ALA A CA 1
ATOM 436 C C . ALA A 1 58 ? 0.117 6.059 -19.219 1 98.62 58 ALA A C 1
ATOM 438 O O . ALA A 1 58 ? -0.838 5.953 -18.453 1 98.62 58 ALA A O 1
ATOM 439 N N . PHE A 1 59 ? 0.993 7.074 -19.25 1 98.38 59 PHE A N 1
ATOM 440 C CA . PHE A 1 59 ? 0.945 8.062 -18.172 1 98.38 59 PHE A CA 1
ATOM 441 C C . PHE A 1 59 ? 0.12 9.273 -18.594 1 98.38 59 PHE A C 1
ATOM 443 O O . PHE A 1 59 ? 0.348 9.852 -19.656 1 98.38 59 PHE A O 1
ATOM 450 N N . GLN A 1 60 ? -0.842 9.586 -17.797 1 96.5 60 GLN A N 1
ATOM 451 C CA . GLN A 1 60 ? -1.625 10.812 -17.922 1 96.5 60 GLN A CA 1
ATOM 452 C C . GLN A 1 60 ? -2.086 11.312 -16.547 1 96.5 60 GLN A C 1
ATOM 454 O O . GLN A 1 60 ? -2.814 10.609 -15.844 1 96.5 60 GLN A O 1
ATOM 459 N N . GLU A 1 61 ? -1.641 12.352 -16.094 1 96.19 61 GLU A N 1
ATOM 460 C CA . GLU A 1 61 ? -1.994 12.961 -14.812 1 96.19 61 GLU A CA 1
ATOM 461 C C . GLU A 1 61 ? -2.148 14.477 -14.945 1 96.19 61 GLU A C 1
ATOM 463 O O . GLU A 1 61 ? -1.174 15.188 -15.203 1 96.19 61 GLU A O 1
ATOM 468 N N . PRO A 1 62 ? -3.422 14.883 -14.68 1 93.06 62 PRO A N 1
ATOM 469 C CA . PRO A 1 62 ? -3.594 16.328 -14.672 1 93.06 62 PRO A CA 1
ATOM 470 C C . PRO A 1 62 ? -2.623 17.047 -13.734 1 93.06 62 PRO A C 1
ATOM 472 O O . PRO A 1 62 ? -2.424 16.609 -12.602 1 93.06 62 PRO A O 1
ATOM 475 N N . GLY A 1 63 ? -1.965 17.969 -14.125 1 94.62 63 GLY A N 1
ATOM 476 C CA . GLY A 1 63 ? -1.018 18.734 -13.328 1 94.62 63 GLY A CA 1
ATOM 477 C C . GLY A 1 63 ? 0.429 18.422 -13.656 1 94.62 63 GLY A C 1
ATOM 478 O O . GLY A 1 63 ? 1.329 19.203 -13.344 1 94.62 63 GLY A O 1
ATOM 479 N N . PHE A 1 64 ? 0.585 17.188 -14.211 1 97.25 64 PHE A N 1
ATOM 480 C CA . PHE A 1 64 ? 1.96 16.766 -14.453 1 97.25 64 PHE A CA 1
ATOM 481 C C . PHE A 1 64 ? 2.309 16.875 -15.93 1 97.25 64 PHE A C 1
ATOM 483 O O . PHE A 1 64 ? 3.484 16.828 -16.297 1 97.25 64 PHE A O 1
ATOM 490 N N . MET A 1 65 ? 1.318 16.953 -16.844 1 96.81 65 MET A N 1
ATOM 491 C CA . MET A 1 65 ? 1.618 17.016 -18.266 1 96.81 65 MET A CA 1
ATOM 492 C C . MET A 1 65 ? 2.387 18.281 -18.625 1 96.81 65 MET A C 1
ATOM 494 O O . MET A 1 65 ? 2.096 19.359 -18.094 1 96.81 65 MET A O 1
ATOM 498 N N . ASP A 1 66 ? 3.363 18.109 -19.484 1 96.69 66 ASP A N 1
ATOM 499 C CA . ASP A 1 66 ? 4.277 19.141 -19.953 1 96.69 66 ASP A CA 1
ATOM 500 C C . ASP A 1 66 ? 5.176 19.641 -18.828 1 96.69 66 ASP A C 1
ATOM 502 O O . ASP A 1 66 ? 5.539 20.828 -18.797 1 96.69 66 ASP A O 1
ATOM 506 N N . LYS A 1 67 ? 5.418 18.812 -17.875 1 97.06 67 LYS A N 1
ATOM 507 C CA . LYS A 1 67 ? 6.344 19.094 -16.781 1 97.06 67 LYS A CA 1
ATOM 508 C C . LYS A 1 67 ? 7.426 18.016 -16.688 1 97.06 67 LYS A C 1
ATOM 510 O O . LYS A 1 67 ? 7.355 17 -17.375 1 97.06 67 LYS A O 1
ATOM 515 N N . THR A 1 68 ? 8.438 18.359 -15.945 1 98.25 68 THR A N 1
ATOM 516 C CA . THR A 1 68 ? 9.398 17.344 -15.523 1 98.25 68 THR A CA 1
ATOM 517 C C . THR A 1 68 ? 8.914 16.625 -14.266 1 98.25 68 THR A C 1
ATOM 519 O O . THR A 1 68 ? 8.578 17.25 -13.266 1 98.25 68 THR A O 1
ATOM 522 N N . VAL A 1 69 ? 8.828 15.328 -14.359 1 98.69 69 VAL A N 1
ATOM 523 C CA . VAL A 1 69 ? 8.305 14.516 -13.273 1 98.69 69 VAL A CA 1
ATOM 524 C C . VAL A 1 69 ? 9.32 13.438 -12.891 1 98.69 69 VAL A C 1
ATOM 526 O O . VAL A 1 69 ? 9.898 12.789 -13.766 1 98.69 69 VAL A O 1
ATOM 529 N N . TYR A 1 70 ? 9.594 13.328 -11.633 1 98.81 70 TYR A N 1
ATOM 530 C CA . TYR A 1 70 ? 10.461 12.273 -11.141 1 98.81 70 TYR A CA 1
ATOM 531 C C . TYR A 1 70 ? 9.664 11 -10.852 1 98.81 70 TYR A C 1
ATOM 533 O O . TYR A 1 70 ? 8.594 11.055 -10.25 1 98.81 70 TYR A O 1
ATOM 541 N N . PHE A 1 71 ? 10.188 9.875 -11.289 1 98.94 71 PHE A N 1
ATOM 542 C CA . PHE A 1 71 ? 9.625 8.562 -11.016 1 98.94 71 PHE A CA 1
ATOM 543 C C . PHE A 1 71 ? 10.625 7.688 -10.273 1 98.94 71 PHE A C 1
ATOM 545 O O . PHE A 1 71 ? 11.719 7.422 -10.773 1 98.94 71 PHE A O 1
ATOM 552 N N . PHE A 1 72 ? 10.258 7.281 -9.055 1 98.88 72 PHE A N 1
ATOM 553 C CA . PHE A 1 72 ? 10.969 6.148 -8.477 1 98.88 72 PHE A CA 1
ATOM 554 C C . PHE A 1 72 ? 10.727 4.883 -9.289 1 98.88 72 PHE A C 1
ATOM 556 O O . PHE A 1 72 ? 9.602 4.633 -9.727 1 98.88 72 PHE A O 1
ATOM 563 N N . VAL A 1 73 ? 11.742 4.09 -9.484 1 98.94 73 VAL A N 1
ATOM 564 C CA . VAL A 1 73 ? 11.625 2.879 -10.289 1 98.94 73 VAL A CA 1
ATOM 565 C C . VAL A 1 73 ? 12.039 1.667 -9.461 1 98.94 73 VAL A C 1
ATOM 567 O O . VAL A 1 73 ? 13.156 1.623 -8.938 1 98.94 73 VAL A O 1
ATOM 570 N N . SER A 1 74 ? 11.18 0.711 -9.336 1 98.69 74 SER A N 1
ATOM 571 C CA . SER A 1 74 ? 11.508 -0.491 -8.57 1 98.69 74 SER A CA 1
ATOM 572 C C . SER A 1 74 ? 10.758 -1.706 -9.109 1 98.69 74 SER A C 1
ATOM 574 O O . SER A 1 74 ? 9.688 -1.567 -9.703 1 98.69 74 SER A O 1
ATOM 576 N N . SER A 1 75 ? 11.297 -2.857 -8.93 1 98.62 75 SER A N 1
ATOM 577 C CA . SER A 1 75 ? 10.68 -4.129 -9.297 1 98.62 75 SER A CA 1
ATOM 578 C C . SER A 1 75 ? 11.383 -5.301 -8.625 1 98.62 75 SER A C 1
ATOM 580 O O . SER A 1 75 ? 12.602 -5.281 -8.438 1 98.62 75 SER A O 1
ATOM 582 N N . HIS A 1 76 ? 10.602 -6.332 -8.273 1 98.12 76 HIS A N 1
ATOM 583 C CA . HIS A 1 76 ? 11.188 -7.543 -7.715 1 98.12 76 HIS A CA 1
ATOM 584 C C . HIS A 1 76 ? 12.156 -8.195 -8.703 1 98.12 76 HIS A C 1
ATOM 586 O O . HIS A 1 76 ? 11.789 -8.469 -9.844 1 98.12 76 HIS A O 1
ATOM 592 N N . GLY A 1 77 ? 13.367 -8.414 -8.227 1 98.12 77 GLY A N 1
ATOM 593 C CA . GLY A 1 77 ? 14.328 -9.125 -9.055 1 98.12 77 GLY A CA 1
ATOM 594 C C . GLY A 1 77 ? 15.016 -8.227 -10.07 1 98.12 77 GLY A C 1
ATOM 595 O O . GLY A 1 77 ? 15.727 -8.719 -10.953 1 98.12 77 GLY A O 1
ATOM 596 N N . TYR A 1 78 ? 14.758 -6.961 -10.047 1 98.69 78 TYR A N 1
ATOM 597 C CA . TYR A 1 78 ? 15.383 -5.949 -10.891 1 98.69 78 TYR A CA 1
ATOM 598 C C . TYR A 1 78 ? 15.898 -4.781 -10.055 1 98.69 78 TYR A C 1
ATOM 600 O O . TYR A 1 78 ? 15.484 -4.605 -8.906 1 98.69 78 TYR A O 1
ATOM 608 N N . GLU A 1 79 ? 16.844 -4.008 -10.68 1 98.44 79 GLU A N 1
ATOM 609 C CA . GLU A 1 79 ? 17.422 -2.883 -9.953 1 98.44 79 GLU A CA 1
ATOM 610 C C . GLU A 1 79 ? 17.625 -1.677 -10.867 1 98.44 79 GLU A C 1
ATOM 612 O O . GLU A 1 79 ? 18.156 -1.811 -11.977 1 98.44 79 GLU A O 1
ATOM 617 N N . PHE A 1 80 ? 17.141 -0.618 -10.484 1 98.69 80 PHE A N 1
ATOM 618 C CA . PHE A 1 80 ? 17.422 0.661 -11.133 1 98.69 80 PHE A CA 1
ATOM 619 C C . PHE A 1 80 ? 18.547 1.395 -10.422 1 98.69 80 PHE A C 1
ATOM 621 O O . PHE A 1 80 ? 18.641 1.357 -9.195 1 98.69 80 PHE A O 1
ATOM 628 N N . PRO A 1 81 ? 19.406 2.049 -11.133 1 97.88 81 PRO A N 1
ATOM 629 C CA . PRO A 1 81 ? 20.562 2.666 -10.5 1 97.88 81 PRO A CA 1
ATOM 630 C C . PRO A 1 81 ? 20.188 3.781 -9.523 1 97.88 81 PRO A C 1
ATOM 632 O O . PRO A 1 81 ? 19.234 4.523 -9.781 1 97.88 81 PRO A O 1
ATOM 635 N N . ALA A 1 82 ? 20.953 3.934 -8.539 1 98 82 ALA A N 1
ATOM 636 C CA . ALA A 1 82 ? 20.766 5.016 -7.574 1 98 82 ALA A CA 1
ATOM 637 C C . ALA A 1 82 ? 21.531 6.266 -8 1 98 82 ALA A C 1
ATOM 639 O O . ALA A 1 82 ? 22.594 6.172 -8.602 1 98 82 ALA A O 1
ATOM 640 N N . ASP A 1 83 ? 21.031 7.395 -7.711 1 97.25 83 ASP A N 1
ATOM 641 C CA . ASP A 1 83 ? 21.781 8.625 -7.922 1 97.25 83 ASP A CA 1
ATOM 642 C C . ASP A 1 83 ? 22.672 8.938 -6.719 1 97.25 83 ASP A C 1
ATOM 644 O O . ASP A 1 83 ? 22.891 8.086 -5.859 1 97.25 83 ASP A O 1
ATOM 648 N N . ARG A 1 84 ? 23.281 10.117 -6.699 1 96.06 84 ARG A N 1
ATOM 649 C CA . ARG A 1 84 ? 24.266 10.492 -5.695 1 96.06 84 ARG A CA 1
ATOM 650 C C . ARG A 1 84 ? 23.641 10.555 -4.305 1 96.06 84 ARG A C 1
ATOM 652 O O . ARG A 1 84 ? 24.359 10.484 -3.299 1 96.06 84 ARG A O 1
ATOM 659 N N . PHE A 1 85 ? 22.312 10.617 -4.223 1 96.12 85 PHE A N 1
ATOM 660 C CA . PHE A 1 85 ? 21.641 10.688 -2.93 1 96.12 85 PHE A CA 1
ATOM 661 C C . PHE A 1 85 ? 21.016 9.352 -2.57 1 96.12 85 PHE A C 1
ATOM 663 O O . PHE A 1 85 ? 20.328 9.234 -1.548 1 96.12 85 PHE A O 1
ATOM 670 N N . GLY A 1 86 ? 21.156 8.367 -3.436 1 97.56 86 GLY A N 1
ATOM 671 C CA . GLY A 1 86 ? 20.656 7.027 -3.148 1 97.56 86 GLY A CA 1
ATOM 672 C C . GLY A 1 86 ? 19.266 6.777 -3.703 1 97.56 86 GLY A C 1
ATOM 673 O O . GLY A 1 86 ? 18.719 5.688 -3.535 1 97.56 86 GLY A O 1
ATOM 674 N N . PHE A 1 87 ? 18.656 7.758 -4.375 1 98.38 87 PHE A N 1
ATOM 675 C CA . PHE A 1 87 ? 17.328 7.582 -4.957 1 98.38 87 PHE A CA 1
ATOM 676 C C . PHE A 1 87 ? 17.406 6.758 -6.238 1 98.38 87 PHE A C 1
ATOM 678 O O . PHE A 1 87 ? 18.281 6.996 -7.082 1 98.38 87 PHE A O 1
ATOM 685 N N . ARG A 1 88 ? 16.609 5.809 -6.324 1 98.75 88 ARG A N 1
ATOM 686 C CA . ARG A 1 88 ? 16.531 4.977 -7.523 1 98.75 88 ARG A CA 1
ATOM 687 C C . ARG A 1 88 ? 15.344 5.387 -8.391 1 98.75 88 ARG A C 1
ATOM 689 O O . ARG A 1 88 ? 14.219 4.93 -8.172 1 98.75 88 ARG A O 1
ATOM 696 N N . GLY A 1 89 ? 15.539 6.246 -9.25 1 98.69 89 GLY A N 1
ATOM 697 C CA . GLY A 1 89 ? 14.523 6.785 -10.141 1 98.69 89 GLY A CA 1
ATOM 698 C C . GLY A 1 89 ? 15.094 7.715 -11.195 1 98.69 89 GLY A C 1
ATOM 699 O O . GLY A 1 89 ? 16.297 7.73 -11.438 1 98.69 89 GLY A O 1
ATOM 700 N N . THR A 1 90 ? 14.258 8.398 -11.938 1 98.62 90 THR A N 1
ATOM 701 C CA . THR A 1 90 ? 14.703 9.266 -13.023 1 98.62 90 THR A CA 1
ATOM 702 C C . THR A 1 90 ? 13.695 10.391 -13.258 1 98.62 90 THR A C 1
ATOM 704 O O . THR A 1 90 ? 12.508 10.242 -12.969 1 98.62 90 THR A O 1
ATOM 707 N N . GLN A 1 91 ? 14.164 11.523 -13.758 1 98.31 91 GLN A N 1
ATOM 708 C CA . GLN A 1 91 ? 13.344 12.633 -14.227 1 98.31 91 GLN A CA 1
ATOM 709 C C . GLN A 1 91 ? 12.922 12.422 -15.68 1 98.31 91 GLN A C 1
ATOM 711 O O . GLN A 1 91 ? 13.75 12.102 -16.531 1 98.31 91 GLN A O 1
ATOM 716 N N . LEU A 1 92 ? 11.68 12.625 -15.914 1 98.75 92 LEU A N 1
ATOM 717 C CA . LEU A 1 92 ? 11.172 12.547 -17.281 1 98.75 92 LEU A CA 1
ATOM 718 C C . LEU A 1 92 ? 10.406 13.812 -17.641 1 98.75 92 LEU A C 1
ATOM 720 O O . LEU A 1 92 ? 9.617 14.32 -16.844 1 98.75 92 LEU A O 1
ATOM 724 N N . LYS A 1 93 ? 10.633 14.352 -18.797 1 98.25 93 LYS A N 1
ATOM 725 C CA . LYS A 1 93 ? 9.781 15.391 -19.359 1 98.25 93 LYS A CA 1
ATOM 726 C C . LYS A 1 93 ? 8.531 14.797 -20 1 98.25 93 LYS A C 1
ATOM 728 O O . LYS A 1 93 ? 8.602 14.273 -21.109 1 98.25 93 LYS A O 1
ATOM 733 N N . VAL A 1 94 ? 7.449 14.961 -19.359 1 98.19 94 VAL A N 1
ATOM 734 C CA . VAL A 1 94 ? 6.238 14.266 -19.781 1 98.19 94 VAL A CA 1
ATOM 735 C C . VAL A 1 94 ? 5.379 15.203 -20.625 1 98.19 94 VAL A C 1
ATOM 737 O O . VAL A 1 94 ? 5.27 16.391 -20.328 1 98.19 94 VAL A O 1
ATOM 740 N N . SER A 1 95 ? 4.816 14.719 -21.719 1 97.75 95 SER A N 1
ATOM 741 C CA . SER A 1 95 ? 3.936 15.461 -22.609 1 97.75 95 SER A CA 1
ATOM 742 C C . SER A 1 95 ? 2.904 14.539 -23.25 1 97.75 95 SER A C 1
ATOM 744 O O . SER A 1 95 ? 3.182 13.367 -23.5 1 97.75 95 SER A O 1
ATOM 746 N N . PRO A 1 96 ? 1.735 15.102 -23.516 1 96.5 96 PRO A N 1
ATOM 747 C CA . PRO A 1 96 ? 0.767 14.281 -24.25 1 96.5 96 PRO A CA 1
ATOM 748 C C . PRO A 1 96 ? 1.307 13.797 -25.578 1 96.5 96 PRO A C 1
ATOM 750 O O . PRO A 1 96 ? 1.907 14.57 -26.328 1 96.5 96 PRO A O 1
ATOM 753 N N . GLY A 1 97 ? 1.148 12.547 -25.828 1 97.12 97 GLY A N 1
ATOM 754 C CA . GLY A 1 97 ? 1.573 11.961 -27.078 1 97.12 97 GLY A CA 1
ATOM 755 C C . GLY A 1 97 ? 3.055 11.633 -27.125 1 97.12 97 GLY A C 1
ATOM 756 O O . GLY A 1 97 ? 3.529 10.992 -28.062 1 97.12 97 GLY A O 1
ATOM 757 N N . GLY A 1 98 ? 3.797 12.078 -26.094 1 97.88 98 GLY A N 1
ATOM 758 C CA . GLY A 1 98 ? 5.223 11.805 -26.031 1 97.88 98 GLY A CA 1
ATOM 759 C C . GLY A 1 98 ? 5.543 10.414 -25.531 1 97.88 98 GLY A C 1
ATOM 760 O O . GLY A 1 98 ? 4.637 9.641 -25.203 1 97.88 98 GLY A O 1
ATOM 761 N N . SER A 1 99 ? 6.824 10.078 -25.594 1 98.25 99 SER A N 1
ATOM 762 C CA . SER A 1 99 ? 7.254 8.766 -25.125 1 98.25 99 SER A CA 1
ATOM 763 C C . SER A 1 99 ? 8.703 8.781 -24.672 1 98.25 99 SER A C 1
ATOM 765 O O . SER A 1 99 ? 9.461 9.688 -25.031 1 98.25 99 SER A O 1
ATOM 767 N N . THR A 1 100 ? 9.016 7.91 -23.828 1 98.56 100 THR A N 1
ATOM 768 C CA . THR A 1 100 ? 10.391 7.699 -23.391 1 98.56 100 THR A CA 1
ATOM 769 C C . THR A 1 100 ? 10.648 6.227 -23.094 1 98.56 100 THR A C 1
ATOM 771 O O . THR A 1 100 ? 9.703 5.441 -22.969 1 98.56 100 THR A O 1
ATOM 774 N N . THR A 1 101 ? 11.891 5.828 -23.172 1 98.81 101 THR A N 1
ATOM 775 C CA . THR A 1 101 ? 12.336 4.488 -22.797 1 98.81 101 THR A CA 1
ATOM 776 C C . THR A 1 101 ? 13.375 4.551 -21.688 1 98.81 101 THR A C 1
ATOM 778 O O . THR A 1 101 ? 14.32 5.34 -21.75 1 98.81 101 THR A O 1
ATOM 781 N N . ILE A 1 102 ? 13.156 3.803 -20.672 1 98.62 102 ILE A N 1
ATOM 782 C CA . ILE A 1 102 ? 14.195 3.617 -19.656 1 98.62 102 ILE A CA 1
ATOM 783 C C . ILE A 1 102 ? 14.578 2.141 -19.578 1 98.62 102 ILE A C 1
ATOM 785 O O . ILE A 1 102 ? 13.844 1.276 -20.078 1 98.62 102 ILE A O 1
ATOM 789 N N . ARG A 1 103 ? 15.727 1.847 -18.984 1 98.62 103 ARG A N 1
ATOM 790 C CA . ARG A 1 103 ? 16.234 0.482 -18.891 1 98.62 103 ARG A CA 1
ATOM 791 C C . ARG A 1 103 ? 16.453 0.091 -17.422 1 98.62 103 ARG A C 1
ATOM 793 O O . ARG A 1 103 ? 16.812 0.934 -16.609 1 98.62 103 ARG A O 1
ATOM 800 N N . ILE A 1 104 ? 16.234 -1.13 -17.125 1 98.81 104 ILE A N 1
ATOM 801 C CA . ILE A 1 104 ? 16.406 -1.652 -15.766 1 98.81 104 ILE A CA 1
ATOM 802 C C . ILE A 1 104 ? 17.25 -2.926 -15.812 1 98.81 104 ILE A C 1
ATOM 804 O O . ILE A 1 104 ? 17.141 -3.717 -16.75 1 98.81 104 ILE A O 1
ATOM 808 N N . LYS A 1 105 ? 18.062 -3.086 -14.805 1 98.69 105 LYS A N 1
ATOM 809 C CA . LYS A 1 105 ? 18.953 -4.234 -14.727 1 98.69 105 LYS A CA 1
ATOM 810 C C . LYS A 1 105 ? 18.266 -5.434 -14.086 1 98.69 105 LYS A C 1
ATOM 812 O O . LYS A 1 105 ? 17.703 -5.324 -13 1 98.69 105 LYS A O 1
ATOM 817 N N . ARG A 1 106 ? 18.312 -6.547 -14.711 1 98.44 106 ARG A N 1
ATOM 818 C CA . ARG A 1 106 ? 17.766 -7.785 -14.148 1 98.44 106 ARG A CA 1
ATOM 819 C C . ARG A 1 106 ? 18.781 -8.461 -13.234 1 98.44 106 ARG A C 1
ATOM 821 O O . ARG A 1 106 ? 19.906 -8.781 -13.656 1 98.44 106 ARG A O 1
ATOM 828 N N . ILE A 1 107 ? 18.391 -8.633 -12.016 1 97.06 107 ILE A N 1
ATOM 829 C CA . ILE A 1 107 ? 19.188 -9.352 -11.031 1 97.06 107 ILE A CA 1
ATOM 830 C C . ILE A 1 107 ? 18.828 -10.836 -11.07 1 97.06 107 ILE A C 1
ATOM 832 O O . ILE A 1 107 ? 19.703 -11.695 -10.875 1 97.06 107 ILE A O 1
ATOM 836 N N . ASN A 1 108 ? 17.625 -11.18 -11.367 1 98.19 108 ASN A N 1
ATOM 837 C CA . ASN A 1 108 ? 17.172 -12.555 -11.539 1 98.19 108 ASN A CA 1
ATOM 838 C C . ASN A 1 108 ? 17.922 -13.25 -12.672 1 98.19 108 ASN A C 1
ATOM 840 O O . ASN A 1 108 ? 18.328 -12.609 -13.641 1 98.19 108 ASN A O 1
ATOM 844 N N . VAL A 1 109 ? 18.031 -14.531 -12.484 1 98.31 109 VAL A N 1
ATOM 845 C CA . VAL A 1 109 ? 18.531 -15.32 -13.602 1 98.31 109 VAL A CA 1
ATOM 846 C C . VAL A 1 109 ? 17.422 -15.5 -14.641 1 98.31 109 VAL A C 1
ATOM 848 O O . VAL A 1 109 ? 17.656 -15.352 -15.844 1 98.31 109 VAL A O 1
ATOM 851 N N . ALA A 1 110 ? 16.234 -15.805 -14.148 1 98.69 110 ALA A N 1
ATOM 852 C CA . ALA A 1 110 ? 15.086 -15.961 -15.031 1 98.69 110 ALA A CA 1
ATOM 853 C C . ALA A 1 110 ? 14.539 -14.609 -15.477 1 98.69 110 ALA A C 1
ATOM 855 O O . ALA A 1 110 ? 14.648 -13.617 -14.75 1 98.69 110 ALA A O 1
ATOM 856 N N . GLU A 1 111 ? 13.977 -14.602 -16.625 1 98.44 111 GLU A N 1
ATOM 857 C CA . GLU A 1 111 ? 13.398 -13.383 -17.203 1 98.44 111 GLU A CA 1
ATOM 858 C C . GLU A 1 111 ? 11.883 -13.359 -17.016 1 98.44 111 GLU A C 1
ATOM 860 O O . GLU A 1 111 ? 11.203 -14.328 -17.359 1 98.44 111 GLU A O 1
ATOM 865 N N . ARG A 1 112 ? 11.383 -12.297 -16.453 1 98.56 112 ARG A N 1
ATOM 866 C CA . ARG A 1 112 ? 9.938 -12.133 -16.312 1 98.56 112 ARG A CA 1
ATOM 867 C C . ARG A 1 112 ? 9.305 -11.766 -17.656 1 98.56 112 ARG A C 1
ATOM 869 O O . ARG A 1 112 ? 9.734 -10.82 -18.312 1 98.56 112 ARG A O 1
ATOM 876 N N . LEU A 1 113 ? 8.219 -12.391 -18.031 1 98.19 113 LEU A N 1
ATOM 877 C CA . LEU A 1 113 ? 7.715 -12.219 -19.391 1 98.19 113 LEU A CA 1
ATOM 878 C C . LEU A 1 113 ? 6.383 -11.469 -19.375 1 98.19 113 LEU A C 1
ATOM 880 O O . LEU A 1 113 ? 6.285 -10.359 -19.906 1 98.19 113 LEU A O 1
ATOM 884 N N . TYR A 1 114 ? 5.336 -12.086 -18.844 1 97.81 114 TYR A N 1
ATOM 885 C CA . TYR A 1 114 ? 3.994 -11.523 -18.891 1 97.81 114 TYR A CA 1
ATOM 886 C C . TYR A 1 114 ? 3.086 -12.188 -17.859 1 97.81 114 TYR A C 1
ATOM 888 O O . TYR A 1 114 ? 3.455 -13.203 -17.266 1 97.81 114 TYR A O 1
ATOM 896 N N . ARG A 1 115 ? 2.014 -11.562 -17.609 1 97.69 115 ARG A N 1
ATOM 897 C CA . ARG A 1 115 ? 0.934 -12.141 -16.828 1 97.69 115 ARG A CA 1
ATOM 898 C C . ARG A 1 115 ? 0.033 -13.016 -17.688 1 97.69 115 ARG A C 1
ATOM 900 O O . ARG A 1 115 ? -0.324 -12.641 -18.797 1 97.69 115 ARG A O 1
ATOM 907 N N . VAL A 1 116 ? -0.38 -14.148 -17.172 1 96.62 116 VAL A N 1
ATOM 908 C CA . VAL A 1 116 ? -1.137 -15.109 -17.969 1 96.62 116 VAL A CA 1
ATOM 909 C C . VAL A 1 116 ? -2.631 -14.914 -17.734 1 96.62 116 VAL A C 1
ATOM 911 O O . VAL A 1 116 ? -3.436 -15.008 -18.656 1 96.62 116 VAL A O 1
ATOM 914 N N . THR A 1 117 ? -3.018 -14.625 -16.484 1 97.69 117 THR A N 1
ATOM 915 C CA . THR A 1 117 ? -4.43 -14.578 -16.125 1 97.69 117 THR A CA 1
ATOM 916 C C . THR A 1 117 ? -4.82 -13.18 -15.648 1 97.69 117 THR A C 1
ATOM 918 O O . THR A 1 117 ? -3.951 -12.344 -15.383 1 97.69 117 THR A O 1
ATOM 921 N N . GLY A 1 118 ? -6.082 -12.914 -15.633 1 97.56 118 GLY A N 1
ATOM 922 C CA . GLY A 1 118 ? -6.625 -11.758 -14.938 1 97.56 118 GLY A CA 1
ATOM 923 C C . GLY A 1 118 ? -6.973 -10.609 -15.867 1 97.56 118 GLY A C 1
ATOM 924 O O . GLY A 1 118 ? -6.961 -10.766 -17.094 1 97.56 118 GLY A O 1
ATOM 925 N N . GLY A 1 119 ? -7.398 -9.508 -15.266 1 97.69 119 GLY A N 1
ATOM 926 C CA . GLY A 1 119 ? -7.781 -8.32 -16 1 97.69 119 GLY A CA 1
ATOM 927 C C . GLY A 1 119 ? -6.641 -7.336 -16.188 1 97.69 119 GLY A C 1
ATOM 928 O O . GLY A 1 119 ? -5.766 -7.223 -15.336 1 97.69 119 GLY A O 1
ATOM 929 N N . GLY A 1 120 ? -6.672 -6.668 -17.375 1 98 120 GLY A N 1
ATOM 930 C CA . GLY A 1 120 ? -5.719 -5.602 -17.641 1 98 120 GLY A CA 1
ATOM 931 C C . GLY A 1 120 ? -4.328 -6.109 -17.953 1 98 120 GLY A C 1
ATOM 932 O O . GLY A 1 120 ? -3.332 -5.488 -17.578 1 98 120 GLY A O 1
ATOM 933 N N . ILE A 1 121 ? -4.184 -7.234 -18.609 1 98.06 121 ILE A N 1
ATOM 934 C CA . ILE A 1 121 ? -2.887 -7.832 -18.922 1 98.06 121 ILE A CA 1
ATOM 935 C C . ILE A 1 121 ? -2.068 -6.875 -19.781 1 98.06 121 ILE A C 1
ATOM 937 O O . ILE A 1 121 ? -0.869 -6.695 -19.547 1 98.06 121 ILE A O 1
ATOM 941 N N . TYR A 1 122 ? -2.705 -6.254 -20.75 1 98.06 122 TYR A N 1
ATOM 942 C CA . TYR A 1 122 ? -2.09 -5.266 -21.625 1 98.06 122 TYR A CA 1
ATOM 943 C C . TYR A 1 122 ? -2.869 -3.955 -21.609 1 98.06 122 TYR A C 1
ATOM 945 O O . TYR A 1 122 ? -3.066 -3.326 -22.641 1 98.06 122 TYR A O 1
ATOM 953 N N . ARG A 1 123 ? -3.34 -3.576 -20.438 1 97.88 123 ARG A N 1
ATOM 954 C CA . ARG A 1 123 ? -4.188 -2.406 -20.234 1 97.88 123 ARG A CA 1
ATOM 955 C C . ARG A 1 123 ? -3.525 -1.146 -20.781 1 97.88 123 ARG A C 1
ATOM 957 O O . ARG A 1 123 ? -4.145 -0.384 -21.516 1 97.88 123 ARG A O 1
ATOM 964 N N . ASP A 1 124 ? -2.285 -0.867 -20.422 1 98.38 124 ASP A N 1
ATOM 965 C CA . ASP A 1 124 ? -1.604 0.353 -20.828 1 98.38 124 ASP A CA 1
ATOM 966 C C . ASP A 1 124 ? -1.333 0.342 -22.344 1 98.38 124 ASP A C 1
ATOM 968 O O . ASP A 1 124 ? -1.453 1.373 -23 1 98.38 124 ASP A O 1
ATOM 972 N N . SER A 1 125 ? -1 -0.806 -22.875 1 97.81 125 SER A N 1
ATOM 973 C CA . SER A 1 125 ? -0.838 -0.945 -24.312 1 97.81 125 SER A CA 1
ATOM 974 C C . SER A 1 125 ? -2.127 -0.6 -25.047 1 97.81 125 SER A C 1
ATOM 976 O O . SER A 1 125 ? -2.098 0.077 -26.078 1 97.81 125 SER A O 1
ATOM 978 N N . GLU A 1 126 ? -3.209 -1.056 -24.516 1 96.56 126 GLU A N 1
ATOM 979 C CA . GLU A 1 126 ? -4.508 -0.746 -25.109 1 96.56 126 GLU A CA 1
ATOM 980 C C . GLU A 1 126 ? -4.785 0.754 -25.078 1 96.56 126 GLU A C 1
ATOM 982 O O . GLU A 1 126 ? -5.262 1.323 -26.062 1 96.56 126 GLU A O 1
ATOM 987 N N . LEU A 1 127 ? -4.488 1.41 -23.953 1 96.81 127 LEU A N 1
ATOM 988 C CA . LEU A 1 127 ? -4.688 2.85 -23.812 1 96.81 127 LEU A CA 1
ATOM 989 C C . LEU A 1 127 ? -3.852 3.615 -24.844 1 96.81 127 LEU A C 1
ATOM 991 O O . LEU A 1 127 ? -4.27 4.668 -25.328 1 96.81 127 LEU A O 1
ATOM 995 N N . LEU A 1 128 ? -2.748 3.068 -25.141 1 97.56 128 LEU A N 1
ATOM 996 C CA . LEU A 1 128 ? -1.812 3.715 -26.062 1 97.56 128 LEU A CA 1
ATOM 997 C C . LEU A 1 128 ? -2.137 3.369 -27.5 1 97.56 128 LEU A C 1
ATOM 999 O O . LEU A 1 128 ? -1.511 3.891 -28.438 1 97.56 128 LEU A O 1
ATOM 1003 N N . GLY A 1 129 ? -3.084 2.43 -27.75 1 95.81 129 GLY A N 1
ATOM 1004 C CA . GLY A 1 129 ? -3.447 2.006 -29.094 1 95.81 129 GLY A CA 1
ATOM 1005 C C . GLY A 1 129 ? -2.416 1.093 -29.734 1 95.81 129 GLY A C 1
ATOM 1006 O O . GLY A 1 129 ? -2.271 1.07 -30.953 1 95.81 129 GLY A O 1
ATOM 1007 N N . GLU A 1 130 ? -1.741 0.374 -28.922 1 95.44 130 GLU A N 1
ATOM 1008 C CA . GLU A 1 130 ? -0.689 -0.5 -29.438 1 95.44 130 GLU A CA 1
ATOM 1009 C C . GLU A 1 130 ? -1.211 -1.916 -29.656 1 95.44 130 GLU A C 1
ATOM 1011 O O . GLU A 1 130 ? -2.17 -2.342 -29.016 1 95.44 130 GLU A O 1
ATOM 1016 N N . ALA A 1 131 ? -0.562 -2.6 -30.562 1 93.75 131 ALA A N 1
ATOM 1017 C CA . ALA A 1 131 ? -0.903 -3.998 -30.797 1 93.75 131 ALA A CA 1
ATOM 1018 C C . ALA A 1 131 ? -0.454 -4.887 -29.641 1 93.75 131 ALA A C 1
ATOM 1020 O O . ALA A 1 131 ? 0.594 -4.645 -29.047 1 93.75 131 ALA A O 1
ATOM 1021 N N . VAL A 1 132 ? -1.249 -5.836 -29.312 1 93.94 132 VAL A N 1
ATOM 1022 C CA . VAL A 1 132 ? -0.926 -6.773 -28.25 1 93.94 132 VAL A CA 1
ATOM 1023 C C . VAL A 1 132 ? -1.013 -8.203 -28.766 1 93.94 132 VAL A C 1
ATOM 1025 O O . VAL A 1 132 ? -1.698 -8.477 -29.75 1 93.94 132 VAL A O 1
ATOM 1028 N N . PRO A 1 133 ? -0.419 -9.125 -28.141 1 93.06 133 PRO A N 1
ATOM 1029 C CA . PRO A 1 133 ? -0.23 -10.461 -28.719 1 93.06 133 PRO A CA 1
ATOM 1030 C C . PRO A 1 133 ? -1.365 -11.422 -28.359 1 93.06 133 PRO A C 1
ATOM 1032 O O . PRO A 1 133 ? -1.388 -12.555 -28.844 1 93.06 133 PRO A O 1
ATOM 1035 N N . ILE A 1 134 ? -2.303 -11.023 -27.547 1 93.19 134 ILE A N 1
ATOM 1036 C CA . ILE A 1 134 ? -3.346 -11.969 -27.156 1 93.19 134 ILE A CA 1
ATOM 1037 C C . ILE A 1 134 ? -4.715 -11.414 -27.562 1 93.19 134 ILE A C 1
ATOM 1039 O O . ILE A 1 134 ? -4.863 -10.219 -27.781 1 93.19 134 ILE A O 1
ATOM 1043 N N . VAL A 1 135 ? -5.715 -12.211 -27.594 1 92.56 135 VAL A N 1
ATOM 1044 C CA . VAL A 1 135 ? -7.02 -11.898 -28.156 1 92.56 135 VAL A CA 1
ATOM 1045 C C . VAL A 1 135 ? -7.801 -10.992 -27.219 1 92.56 135 VAL A C 1
ATOM 1047 O O . VAL A 1 135 ? -8.453 -10.039 -27.641 1 92.56 135 VAL A O 1
ATOM 1050 N N . GLN A 1 136 ? -7.797 -11.312 -25.953 1 94.62 136 GLN A N 1
ATOM 1051 C CA . GLN A 1 136 ? -8.5 -10.547 -24.938 1 94.62 136 GLN A CA 1
ATOM 1052 C C . GLN A 1 136 ? -7.523 -9.891 -23.969 1 94.62 136 GLN A C 1
ATOM 1054 O O . GLN A 1 136 ? -7.277 -10.414 -22.875 1 94.62 136 GLN A O 1
ATOM 1059 N N . PRO A 1 137 ? -7.094 -8.75 -24.25 1 95.69 137 PRO A N 1
ATOM 1060 C CA . PRO A 1 137 ? -5.953 -8.172 -23.531 1 95.69 137 PRO A CA 1
ATOM 1061 C C . PRO A 1 137 ? -6.363 -7.496 -22.234 1 95.69 137 PRO A C 1
ATOM 1063 O O . PRO A 1 137 ? -5.516 -7.234 -21.375 1 95.69 137 PRO A O 1
ATOM 1066 N N . VAL A 1 138 ? -7.664 -7.176 -22.031 1 97.62 138 VAL A N 1
ATOM 1067 C CA . VAL A 1 138 ? -7.992 -6.34 -20.891 1 97.62 138 VAL A CA 1
ATOM 1068 C C . VAL A 1 138 ? -8.969 -7.078 -19.969 1 97.62 138 VAL A C 1
ATOM 1070 O O . VAL A 1 138 ? -9.031 -6.797 -18.766 1 97.62 138 VAL A O 1
ATOM 1073 N N . LEU A 1 139 ? -9.75 -7.977 -20.516 1 97.88 139 LEU A N 1
ATOM 1074 C CA . LEU A 1 139 ? -10.625 -8.812 -19.703 1 97.88 139 LEU A CA 1
ATOM 1075 C C . LEU A 1 139 ? -11.141 -10.008 -20.516 1 97.88 139 LEU A C 1
ATOM 1077 O O . LEU A 1 139 ? -11.75 -9.828 -21.562 1 97.88 139 LEU A O 1
ATOM 1081 N N . ASP A 1 140 ? -10.891 -11.172 -20 1 96.88 140 ASP A N 1
ATOM 1082 C CA . ASP A 1 140 ? -11.336 -12.406 -20.625 1 96.88 140 ASP A CA 1
ATOM 1083 C C . ASP A 1 140 ? -12.211 -13.219 -19.672 1 96.88 140 ASP A C 1
ATOM 1085 O O . ASP A 1 140 ? -11.812 -13.5 -18.547 1 96.88 140 ASP A O 1
ATOM 1089 N N . ALA A 1 141 ? -13.445 -13.531 -20.062 1 98.25 141 ALA A N 1
ATOM 1090 C CA . ALA A 1 141 ? -14.375 -14.383 -19.328 1 98.25 141 ALA A CA 1
ATOM 1091 C C . ALA A 1 141 ? -14.656 -13.82 -17.938 1 98.25 141 ALA A C 1
ATOM 1093 O O . ALA A 1 141 ? -14.906 -14.578 -16.984 1 98.25 141 ALA A O 1
ATOM 1094 N N . ARG A 1 142 ? -14.438 -12.484 -17.734 1 98.06 142 ARG A N 1
ATOM 1095 C CA . ARG A 1 142 ? -14.664 -11.766 -16.5 1 98.06 142 ARG A CA 1
ATOM 1096 C C . ARG A 1 142 ? -13.758 -12.297 -15.383 1 98.06 142 ARG A C 1
ATOM 1098 O O . ARG A 1 142 ? -14.156 -12.328 -14.219 1 98.06 142 ARG A O 1
ATOM 1105 N N . VAL A 1 143 ? -12.586 -12.773 -15.727 1 98.62 143 VAL A N 1
ATOM 1106 C CA . VAL A 1 143 ? -11.617 -13.281 -14.758 1 98.62 143 VAL A CA 1
ATOM 1107 C C . VAL A 1 143 ? -10.68 -12.156 -14.32 1 98.62 143 VAL A C 1
ATOM 1109 O O . VAL A 1 143 ? -10.078 -11.484 -15.164 1 98.62 143 VAL A O 1
ATOM 1112 N N . LEU A 1 144 ? -10.445 -11.906 -12.992 1 97.81 144 LEU A N 1
ATOM 1113 C CA . LEU A 1 144 ? -9.523 -10.891 -12.484 1 97.81 144 LEU A CA 1
ATOM 1114 C C . LEU A 1 144 ? -8.289 -11.531 -11.875 1 97.81 144 LEU A C 1
ATOM 1116 O O . LEU A 1 144 ? -7.277 -10.859 -11.648 1 97.81 144 LEU A O 1
ATOM 1120 N N . GLY A 1 145 ? -8.359 -12.797 -11.523 1 95.25 145 GLY A N 1
ATOM 1121 C CA . GLY A 1 145 ? -7.215 -13.5 -10.969 1 95.25 145 GLY A CA 1
ATOM 1122 C C . GLY A 1 145 ? -7.52 -14.938 -10.602 1 95.25 145 GLY A C 1
ATOM 1123 O O . GLY A 1 145 ? -8.617 -15.242 -10.133 1 95.25 145 GLY A O 1
ATOM 1124 N N . SER A 1 146 ? -6.57 -15.758 -10.828 1 97.75 146 SER A N 1
ATOM 1125 C CA . SER A 1 146 ? -6.664 -17.188 -10.508 1 97.75 146 SER A CA 1
ATOM 1126 C C . SER A 1 146 ? -5.379 -17.688 -9.867 1 97.75 146 SER A C 1
ATOM 1128 O O . SER A 1 146 ? -4.281 -17.281 -10.25 1 97.75 146 SER A O 1
ATOM 1130 N N . ASP A 1 147 ? -5.578 -18.484 -8.898 1 96.94 147 ASP A N 1
ATOM 1131 C CA . ASP A 1 147 ? -4.379 -19.047 -8.289 1 96.94 147 ASP A CA 1
ATOM 1132 C C . ASP A 1 147 ? -4.102 -20.453 -8.828 1 96.94 147 ASP A C 1
ATOM 1134 O O . ASP A 1 147 ? -4.969 -21.062 -9.461 1 96.94 147 ASP A O 1
ATOM 1138 N N . SER A 1 148 ? -2.906 -20.844 -8.664 1 94.75 148 SER A N 1
ATOM 1139 C CA . SER A 1 148 ? -2.422 -22.172 -9.023 1 94.75 148 SER A CA 1
ATOM 1140 C C . SER A 1 148 ? -2.662 -22.469 -10.5 1 94.75 148 SER A C 1
ATOM 1142 O O . SER A 1 148 ? -3.311 -21.688 -11.203 1 94.75 148 SER A O 1
ATOM 1144 N N . VAL A 1 149 ? -2.006 -23.469 -10.969 1 95.94 149 VAL A N 1
ATOM 1145 C CA . VAL A 1 149 ? -2.197 -23.875 -12.352 1 95.94 149 VAL A CA 1
ATOM 1146 C C . VAL A 1 149 ? -1.865 -25.359 -12.492 1 95.94 149 VAL A C 1
ATOM 1148 O O . VAL A 1 149 ? -0.921 -25.859 -11.875 1 95.94 149 VAL A O 1
ATOM 1151 N N . VAL A 1 150 ? -2.725 -26.047 -13.133 1 97.5 150 VAL A N 1
ATOM 1152 C CA . VAL A 1 150 ? -2.42 -27.359 -13.719 1 97.5 150 VAL A CA 1
ATOM 1153 C C . VAL A 1 150 ? -2.771 -27.359 -15.203 1 97.5 150 VAL A C 1
ATOM 1155 O O . VAL A 1 150 ? -3.734 -26.703 -15.617 1 97.5 150 VAL A O 1
ATOM 1158 N N . ASN A 1 151 ? -1.926 -27.938 -15.953 1 96.19 151 ASN A N 1
ATOM 1159 C CA . ASN A 1 151 ? -2.189 -28 -17.391 1 96.19 151 ASN A CA 1
ATOM 1160 C C . ASN A 1 151 ? -1.635 -29.281 -18 1 96.19 151 ASN A C 1
ATOM 1162 O O . ASN A 1 151 ? -0.813 -29.969 -17.391 1 96.19 151 ASN A O 1
ATOM 1166 N N . ALA A 1 152 ? -2.148 -29.672 -19.109 1 95.62 152 ALA A N 1
ATOM 1167 C CA . ALA A 1 152 ? -1.734 -30.859 -19.844 1 95.62 152 ALA A CA 1
ATOM 1168 C C . ALA A 1 152 ? -2.07 -30.734 -21.328 1 95.62 152 ALA A C 1
ATOM 1170 O O . ALA A 1 152 ? -3.016 -30.031 -21.703 1 95.62 152 ALA A O 1
ATOM 1171 N N . LYS A 1 153 ? -1.253 -31.344 -22.109 1 93.69 153 LYS A N 1
ATOM 1172 C CA . LYS A 1 153 ? -1.629 -31.531 -23.5 1 93.69 153 LYS A CA 1
ATOM 1173 C C . LYS A 1 153 ? -2.725 -32.594 -23.625 1 93.69 153 LYS A C 1
ATOM 1175 O O . LYS A 1 153 ? -2.621 -33.688 -23.047 1 93.69 153 LYS A O 1
ATOM 1180 N N . TYR A 1 154 ? -3.783 -32.281 -24.297 1 94.94 154 TYR A N 1
ATOM 1181 C CA . TYR A 1 154 ? -4.938 -33.156 -24.453 1 94.94 154 TYR A CA 1
ATOM 1182 C C . TYR A 1 154 ? -5.648 -32.875 -25.781 1 94.94 154 TYR A C 1
ATOM 1184 O O . TYR A 1 154 ? -6.078 -31.75 -26.047 1 94.94 154 TYR A O 1
ATOM 1192 N N . ARG A 1 155 ? -5.633 -33.938 -26.688 1 92.31 155 ARG A N 1
ATOM 1193 C CA . ARG A 1 155 ? -6.316 -33.875 -27.969 1 92.31 155 ARG A CA 1
ATOM 1194 C C . ARG A 1 155 ? -5.848 -32.688 -28.812 1 92.31 155 ARG A C 1
ATOM 1196 O O . ARG A 1 155 ? -6.668 -31.953 -29.344 1 92.31 155 ARG A O 1
ATOM 1203 N N . GLY A 1 156 ? -4.59 -32.406 -28.75 1 88 156 GLY A N 1
ATOM 1204 C CA . GLY A 1 156 ? -3.939 -31.438 -29.641 1 88 156 GLY A CA 1
ATOM 1205 C C . GLY A 1 156 ? -3.967 -30.016 -29.109 1 88 156 GLY A C 1
ATOM 1206 O O . GLY A 1 156 ? -3.561 -29.078 -29.797 1 88 156 GLY A O 1
ATOM 1207 N N . ARG A 1 157 ? -4.422 -29.859 -27.859 1 92.94 157 ARG A N 1
ATOM 1208 C CA . ARG A 1 157 ? -4.465 -28.531 -27.234 1 92.94 157 ARG A CA 1
ATOM 1209 C C . ARG A 1 157 ? -3.871 -28.578 -25.828 1 92.94 157 ARG A C 1
ATOM 1211 O O . ARG A 1 157 ? -3.672 -29.656 -25.266 1 92.94 157 ARG A O 1
ATOM 1218 N N . ILE A 1 158 ? -3.51 -27.453 -25.391 1 94.56 158 ILE A N 1
ATOM 1219 C CA . ILE A 1 158 ? -3.166 -27.344 -23.984 1 94.56 158 ILE A CA 1
ATOM 1220 C C . ILE A 1 158 ? -4.41 -26.969 -23.172 1 94.56 158 ILE A C 1
ATOM 1222 O O . ILE A 1 158 ? -5.105 -26 -23.5 1 94.56 158 ILE A O 1
ATOM 1226 N N . TYR A 1 159 ? -4.707 -27.766 -22.25 1 96.56 159 TYR A N 1
ATOM 1227 C CA . TYR A 1 159 ? -5.77 -27.453 -21.312 1 96.56 159 TYR A CA 1
ATOM 1228 C C . TYR A 1 159 ? -5.203 -26.859 -20.016 1 96.56 159 TYR A C 1
ATOM 1230 O O . TYR A 1 159 ? -4.203 -27.359 -19.5 1 96.56 159 TYR A O 1
ATOM 1238 N N . TRP A 1 160 ? -5.805 -25.781 -19.609 1 97.06 160 TRP A N 1
ATOM 1239 C CA . TRP A 1 160 ? -5.43 -25.109 -18.375 1 97.06 160 TRP A CA 1
ATOM 1240 C C . TRP A 1 160 ? -6.555 -25.172 -17.344 1 97.06 160 TRP A C 1
ATOM 1242 O O . TRP A 1 160 ? -7.727 -25 -17.688 1 97.06 160 TRP A O 1
ATOM 1252 N N . PHE A 1 161 ? -6.23 -25.406 -16.094 1 98.62 161 PHE A N 1
ATOM 1253 C CA . PHE A 1 161 ? -7.172 -25.297 -14.992 1 98.62 161 PHE A CA 1
ATOM 1254 C C . PHE A 1 161 ? -6.539 -24.578 -13.812 1 98.62 161 PHE A C 1
ATOM 1256 O O . PHE A 1 161 ? -5.34 -24.703 -13.562 1 98.62 161 PHE A O 1
ATOM 1263 N N . TRP A 1 162 ? -7.355 -23.766 -13.125 1 98.5 162 TRP A N 1
ATOM 1264 C CA . TRP A 1 162 ? -6.879 -22.984 -11.992 1 98.5 162 TRP A CA 1
ATOM 1265 C C . TRP A 1 162 ? -7.734 -23.234 -10.758 1 98.5 162 TRP A C 1
ATOM 1267 O O . TRP A 1 162 ? -8.734 -23.953 -10.82 1 98.5 162 TRP A O 1
ATOM 1277 N N . GLY A 1 163 ? -7.254 -22.703 -9.633 1 97.5 163 GLY A N 1
ATOM 1278 C CA . GLY A 1 163 ? -8.008 -22.781 -8.391 1 97.5 163 GLY A CA 1
ATOM 1279 C C . GLY A 1 163 ? -9.023 -21.656 -8.234 1 97.5 163 GLY A C 1
ATOM 1280 O O . GLY A 1 163 ? -9.789 -21.391 -9.156 1 97.5 163 GLY A O 1
ATOM 1281 N N . ASP A 1 164 ? -9.102 -21.109 -7.051 1 97.38 164 ASP A N 1
ATOM 1282 C CA . ASP A 1 164 ? -10.039 -20.031 -6.758 1 97.38 164 ASP A CA 1
ATOM 1283 C C . ASP A 1 164 ? -9.812 -18.844 -7.684 1 97.38 164 ASP A C 1
ATOM 1285 O O . ASP A 1 164 ? -8.672 -18.5 -7.988 1 97.38 164 ASP A O 1
ATOM 1289 N N . THR A 1 165 ? -10.898 -18.266 -8.188 1 98.56 165 THR A N 1
ATOM 1290 C CA . THR A 1 165 ? -10.812 -17.266 -9.25 1 98.56 165 THR A CA 1
ATOM 1291 C C . THR A 1 165 ? -11.75 -16.094 -8.961 1 98.56 165 THR A C 1
ATOM 1293 O O . THR A 1 165 ? -12.93 -16.297 -8.672 1 98.56 165 THR A O 1
ATOM 1296 N N . ASN A 1 166 ? -11.195 -14.914 -9.094 1 98.56 166 ASN A N 1
ATOM 1297 C CA . ASN A 1 166 ? -11.93 -13.688 -8.797 1 98.56 166 ASN A CA 1
ATOM 1298 C C . ASN A 1 166 ? -12.656 -13.156 -10.023 1 98.56 166 ASN A C 1
ATOM 1300 O O . ASN A 1 166 ? -12.258 -13.43 -11.156 1 98.56 166 ASN A O 1
ATOM 1304 N N . ARG A 1 167 ? -13.688 -12.359 -9.766 1 98.38 167 ARG A N 1
ATOM 1305 C CA . ARG A 1 167 ? -14.469 -11.688 -10.805 1 98.38 167 ARG A CA 1
ATOM 1306 C C . ARG A 1 167 ? -14.672 -10.211 -10.469 1 98.38 167 ARG A C 1
ATOM 1308 O O . ARG A 1 167 ? -14.484 -9.797 -9.32 1 98.38 167 ARG A O 1
ATOM 1315 N N . PRO A 1 168 ? -15.133 -9.359 -11.406 1 98.38 168 PRO A N 1
ATOM 1316 C CA . PRO A 1 168 ? -15.281 -7.922 -11.18 1 98.38 168 PRO A CA 1
ATOM 1317 C C . PRO A 1 168 ? -16.484 -7.586 -10.305 1 98.38 168 PRO A C 1
ATOM 1319 O O . PRO A 1 168 ? -16.438 -6.629 -9.523 1 98.38 168 PRO A O 1
ATOM 1322 N N . SER A 1 169 ? -17.531 -8.328 -10.289 1 98.12 169 SER A N 1
ATOM 1323 C CA . SER A 1 169 ? -18.844 -7.879 -9.852 1 98.12 169 SER A CA 1
ATOM 1324 C C . SER A 1 169 ? -19.031 -8.102 -8.352 1 98.12 169 SER A C 1
ATOM 1326 O O . SER A 1 169 ? -19.969 -7.574 -7.75 1 98.12 169 SER A O 1
ATOM 1328 N N . TYR A 1 170 ? -18.156 -8.984 -7.777 1 98 170 TYR A N 1
ATOM 1329 C CA . TYR A 1 170 ? -18.297 -9.305 -6.363 1 98 170 TYR A CA 1
ATOM 1330 C C . TYR A 1 170 ? -17.031 -9.977 -5.828 1 98 170 TYR A C 1
ATOM 1332 O O . TYR A 1 170 ? -16.344 -10.695 -6.559 1 98 170 TYR A O 1
ATOM 1340 N N . PRO A 1 171 ? -16.672 -9.852 -4.543 1 97 171 PRO A N 1
ATOM 1341 C CA . PRO A 1 171 ? -15.422 -10.383 -4.004 1 97 171 PRO A CA 1
ATOM 1342 C C . PRO A 1 171 ? -15.43 -11.906 -3.877 1 97 171 PRO A C 1
ATOM 1344 O O . PRO A 1 171 ? -14.406 -12.5 -3.539 1 97 171 PRO A O 1
ATOM 1347 N N . LEU A 1 172 ? -16.469 -12.562 -4.102 1 95.38 172 LEU A N 1
ATOM 1348 C CA . LEU A 1 172 ? -16.531 -14.016 -4.199 1 95.38 172 LEU A CA 1
ATOM 1349 C C . LEU A 1 172 ? -16.672 -14.461 -5.648 1 95.38 172 LEU A C 1
ATOM 1351 O O . LEU A 1 172 ? -17.594 -14.023 -6.344 1 95.38 172 LEU A O 1
ATOM 1355 N N . GLY A 1 173 ? -15.781 -15.367 -6.047 1 96.62 173 GLY A N 1
ATOM 1356 C CA . GLY A 1 173 ? -15.75 -15.734 -7.453 1 96.62 173 GLY A CA 1
ATOM 1357 C C . GLY A 1 173 ? -16.016 -17.203 -7.691 1 96.62 173 GLY A C 1
ATOM 1358 O O . GLY A 1 173 ? -17 -17.75 -7.211 1 96.62 173 GLY A O 1
ATOM 1359 N N . ASN A 1 174 ? -15.211 -17.812 -8.484 1 98 174 ASN A N 1
ATOM 1360 C CA . ASN A 1 174 ? -15.297 -19.234 -8.836 1 98 174 ASN A CA 1
ATOM 1361 C C . ASN A 1 174 ? -14.367 -20.078 -7.969 1 98 174 ASN A C 1
ATOM 1363 O O . ASN A 1 174 ? -13.148 -19.953 -8.047 1 98 174 ASN A O 1
ATOM 1367 N N . PHE A 1 175 ? -15 -21.016 -7.207 1 97.5 175 PHE A N 1
ATOM 1368 C CA . PHE A 1 175 ? -14.234 -21.875 -6.301 1 97.5 175 PHE A CA 1
ATOM 1369 C C . PHE A 1 175 ? -14.328 -23.328 -6.719 1 97.5 175 PHE A C 1
ATOM 1371 O O . PHE A 1 175 ? -14.18 -24.234 -5.887 1 97.5 175 PHE A O 1
ATOM 1378 N N . GLN A 1 176 ? -14.672 -23.516 -7.984 1 98.25 176 GLN A N 1
ATOM 1379 C CA . GLN A 1 176 ? -14.883 -24.859 -8.508 1 98.25 176 GLN A CA 1
ATOM 1380 C C . GLN A 1 176 ? -14.055 -25.094 -9.766 1 98.25 176 GLN A C 1
ATOM 1382 O O . GLN A 1 176 ? -14.539 -25.703 -10.727 1 98.25 176 GLN A O 1
ATOM 1387 N N . VAL A 1 177 ? -12.898 -24.531 -9.859 1 98.62 177 VAL A N 1
ATOM 1388 C CA . VAL A 1 177 ? -11.867 -24.812 -10.844 1 98.62 177 VAL A CA 1
ATOM 1389 C C . VAL A 1 177 ? -12.312 -24.312 -12.219 1 98.62 177 VAL A C 1
ATOM 1391 O O . VAL A 1 177 ? -12.867 -25.078 -13.016 1 98.62 177 VAL A O 1
ATOM 1394 N N . PRO A 1 178 ? -11.977 -23.125 -12.617 1 98.5 178 PRO A N 1
ATOM 1395 C CA . PRO A 1 178 ? -12.188 -22.719 -14.008 1 98.5 178 PRO A CA 1
ATOM 1396 C C . PRO A 1 178 ? -11.156 -23.328 -14.953 1 98.5 178 PRO A C 1
ATOM 1398 O O . PRO A 1 178 ? -10.125 -23.844 -14.508 1 98.5 178 PRO A O 1
ATOM 1401 N N . GLY A 1 179 ? -11.484 -23.359 -16.297 1 98.44 179 GLY A N 1
ATOM 1402 C CA . GLY A 1 179 ? -10.562 -23.922 -17.266 1 98.44 179 GLY A CA 1
ATOM 1403 C C . GLY A 1 179 ? -10.57 -23.188 -18.594 1 98.44 179 GLY A C 1
ATOM 1404 O O . GLY A 1 179 ? -11.469 -22.375 -18.859 1 98.44 179 GLY A O 1
ATOM 1405 N N . ALA A 1 180 ? -9.555 -23.359 -19.359 1 97.31 180 ALA A N 1
ATOM 1406 C CA . ALA A 1 180 ? -9.391 -22.781 -20.688 1 97.31 180 ALA A CA 1
ATOM 1407 C C . ALA A 1 180 ? -8.531 -23.688 -21.578 1 97.31 180 ALA A C 1
ATOM 1409 O O . ALA A 1 180 ? -7.977 -24.688 -21.094 1 97.31 180 ALA A O 1
ATOM 1410 N N . THR A 1 181 ? -8.469 -23.359 -22.859 1 95.75 181 THR A N 1
ATOM 1411 C CA . THR A 1 181 ? -7.598 -24.062 -23.781 1 95.75 181 THR A CA 1
ATOM 1412 C C . THR A 1 181 ? -6.766 -23.078 -24.594 1 95.75 181 THR A C 1
ATOM 1414 O O . THR A 1 181 ? -7.117 -21.906 -24.703 1 95.75 181 THR A O 1
ATOM 1417 N N . THR A 1 182 ? -5.652 -23.531 -25 1 92.94 182 THR A N 1
ATOM 1418 C CA . THR A 1 182 ? -4.812 -22.828 -25.969 1 92.94 182 THR A CA 1
ATOM 1419 C C . THR A 1 182 ? -4.344 -23.781 -27.062 1 92.94 182 THR A C 1
ATOM 1421 O O . THR A 1 182 ? -4.039 -24.953 -26.797 1 92.94 182 THR A O 1
ATOM 1424 N N . SER A 1 183 ? -4.352 -23.297 -28.25 1 86.5 183 SER A N 1
ATOM 1425 C CA . SER A 1 183 ? -3.863 -24.125 -29.344 1 86.5 183 SER A CA 1
ATOM 1426 C C . SER A 1 183 ? -2.348 -24.281 -29.281 1 86.5 183 SER A C 1
ATOM 1428 O O . SER A 1 183 ? -1.633 -23.344 -28.922 1 86.5 183 SER A O 1
ATOM 1430 N N . LEU A 1 184 ? -1.86 -25.516 -29.344 1 74.12 184 LEU A N 1
ATOM 1431 C CA . LEU A 1 184 ? -0.43 -25.812 -29.297 1 74.12 184 LEU A CA 1
ATOM 1432 C C . LEU A 1 184 ? 0.303 -25.094 -30.438 1 74.12 184 LEU A C 1
ATOM 1434 O O . LEU A 1 184 ? -0.303 -24.766 -31.453 1 74.12 184 LEU A O 1
ATOM 1438 N N . LEU A 1 185 ? 1.776 -24.938 -30.266 1 57.31 185 LEU A N 1
ATOM 1439 C CA . LEU A 1 185 ? 2.736 -24.281 -31.141 1 57.31 185 LEU A CA 1
ATOM 1440 C C . LEU A 1 185 ? 2.744 -24.906 -32.531 1 57.31 185 LEU A C 1
ATOM 1442 O O . LEU A 1 185 ? 2.799 -26.125 -32.656 1 57.31 185 LEU A O 1
ATOM 1446 N N . GLY A 1 186 ? 2.346 -24.109 -33.719 1 48.94 186 GLY A N 1
ATOM 1447 C CA . GLY A 1 186 ? 2.393 -24.047 -35.156 1 48.94 186 GLY A CA 1
ATOM 1448 C C . GLY A 1 186 ? 1.871 -22.734 -35.719 1 48.94 186 GLY A C 1
ATOM 1449 O O . GLY A 1 186 ? 1.95 -21.703 -35.062 1 48.94 186 GLY A O 1
ATOM 1450 N N . PHE A 1 187 ? 1.183 -22.734 -37 1 43.38 187 PHE A N 1
ATOM 1451 C CA . PHE A 1 187 ? 0.805 -21.625 -37.875 1 43.38 187 PHE A CA 1
ATOM 1452 C C . PHE A 1 187 ? 0.029 -20.562 -37.094 1 43.38 187 PHE A C 1
ATOM 1454 O O . PHE A 1 187 ? 0.208 -19.359 -37.312 1 43.38 187 PHE A O 1
ATOM 1461 N N . GLN A 1 188 ? -0.968 -20.844 -36.344 1 48.03 188 GLN A N 1
ATOM 1462 C CA . GLN A 1 188 ? -1.912 -19.906 -35.75 1 48.03 188 GLN A CA 1
ATOM 1463 C C . GLN A 1 188 ? -1.725 -19.812 -34.25 1 48.03 188 GLN A C 1
ATOM 1465 O O . GLN A 1 188 ? -2.557 -19.234 -33.531 1 48.03 188 GLN A O 1
ATOM 1470 N N . GLY A 1 189 ? -0.564 -20.438 -33.75 1 53.88 189 GLY A N 1
ATOM 1471 C CA . GLY A 1 189 ? -0.434 -20.797 -32.344 1 53.88 189 GLY A CA 1
ATOM 1472 C C . GLY A 1 189 ? 0.172 -19.688 -31.5 1 53.88 189 GLY A C 1
ATOM 1473 O O . GLY A 1 189 ? 0.439 -18.594 -32 1 53.88 189 GLY A O 1
ATOM 1474 N N . VAL A 1 190 ? 0.393 -20.078 -30.094 1 63.94 190 VAL A N 1
ATOM 1475 C CA . VAL A 1 190 ? 0.898 -19.281 -28.984 1 63.94 190 VAL A CA 1
ATOM 1476 C C . VAL A 1 190 ? 2.412 -19.125 -29.109 1 63.94 190 VAL A C 1
ATOM 1478 O O . VAL A 1 190 ? 3.123 -20.109 -29.375 1 63.94 190 VAL A O 1
ATOM 1481 N N . ASP A 1 191 ? 2.969 -17.984 -29.312 1 84.5 191 ASP A N 1
ATOM 1482 C CA . ASP A 1 191 ? 4.371 -17.75 -28.969 1 84.5 191 ASP A CA 1
ATOM 1483 C C . ASP A 1 191 ? 4.531 -17.484 -27.469 1 84.5 191 ASP A C 1
ATOM 1485 O O . ASP A 1 191 ? 4.223 -16.391 -27 1 84.5 191 ASP A O 1
ATOM 1489 N N . PRO A 1 192 ? 5.02 -18.641 -26.781 1 90.31 192 PRO A N 1
ATOM 1490 C CA . PRO A 1 192 ? 5.102 -18.453 -25.344 1 90.31 192 PRO A CA 1
ATOM 1491 C C . PRO A 1 192 ? 6.008 -17.297 -24.938 1 90.31 192 PRO A C 1
ATOM 1493 O O . PRO A 1 192 ? 5.934 -16.812 -23.797 1 90.31 192 PRO A O 1
ATOM 1496 N N . ASN A 1 193 ? 6.805 -16.859 -25.875 1 91.38 193 ASN A N 1
ATOM 1497 C CA . ASN A 1 193 ? 7.656 -15.711 -25.609 1 91.38 193 ASN A CA 1
ATOM 1498 C C . ASN A 1 193 ? 6.848 -14.414 -25.531 1 91.38 193 ASN A C 1
ATOM 1500 O O . ASN A 1 193 ? 7.281 -13.438 -24.922 1 91.38 193 ASN A O 1
ATOM 1504 N N . ARG A 1 194 ? 5.719 -14.422 -26.125 1 89.69 194 ARG A N 1
ATOM 1505 C CA . ARG A 1 194 ? 4.996 -13.164 -26.281 1 89.69 194 ARG A CA 1
ATOM 1506 C C . ARG A 1 194 ? 3.721 -13.156 -25.438 1 89.69 194 ARG A C 1
ATOM 1508 O O . ARG A 1 194 ? 3.234 -12.094 -25.062 1 89.69 194 ARG A O 1
ATOM 1515 N N . GLY A 1 195 ? 3.154 -14.328 -25.328 1 91.12 195 GLY A N 1
ATOM 1516 C CA . GLY A 1 195 ? 1.918 -14.406 -24.562 1 91.12 195 GLY A CA 1
ATOM 1517 C C . GLY A 1 195 ? 1.104 -15.648 -24.875 1 91.12 195 GLY A C 1
ATOM 1518 O O . GLY A 1 195 ? 1.357 -16.344 -25.859 1 91.12 195 GLY A O 1
ATOM 1519 N N . VAL A 1 196 ? 0.167 -15.93 -24.031 1 91 196 VAL A N 1
ATOM 1520 C CA . VAL A 1 196 ? -0.724 -17.078 -24.172 1 91 196 VAL A CA 1
ATOM 1521 C C . VAL A 1 196 ? -2.172 -16.609 -24.25 1 91 196 VAL A C 1
ATOM 1523 O O . VAL A 1 196 ? -2.682 -15.977 -23.312 1 91 196 VAL A O 1
ATOM 1526 N N . SER A 1 197 ? -2.791 -16.859 -25.344 1 92.56 197 SER A N 1
ATOM 1527 C CA . SER A 1 197 ? -4.219 -16.578 -25.453 1 92.56 197 SER A CA 1
ATOM 1528 C C . SER A 1 197 ? -5.047 -17.719 -24.875 1 92.56 197 SER A C 1
ATOM 1530 O O . SER A 1 197 ? -4.887 -18.875 -25.25 1 92.56 197 SER A O 1
ATOM 1532 N N . LEU A 1 198 ? -5.891 -17.391 -23.984 1 94.88 198 LEU A N 1
ATOM 1533 C CA . LEU A 1 198 ? -6.75 -18.375 -23.328 1 94.88 198 LEU A CA 1
ATOM 1534 C C . LEU A 1 198 ? -8.156 -18.344 -23.922 1 94.88 198 LEU A C 1
ATOM 1536 O O . LEU A 1 198 ? -8.727 -17.281 -24.125 1 94.88 198 LEU A O 1
ATOM 1540 N N . ASN A 1 199 ? -8.609 -19.422 -24.328 1 95.88 199 ASN A N 1
ATOM 1541 C CA . ASN A 1 199 ? -10.023 -19.625 -24.641 1 95.88 199 ASN A CA 1
ATOM 1542 C C . ASN A 1 199 ? -10.766 -20.281 -23.484 1 95.88 199 ASN A C 1
ATOM 1544 O O . ASN A 1 199 ? -10.875 -21.516 -23.438 1 95.88 199 ASN A O 1
ATOM 1548 N N . TYR A 1 200 ? -11.352 -19.484 -22.609 1 98 200 TYR A N 1
ATOM 1549 C CA . TYR A 1 200 ? -12 -19.984 -21.391 1 98 200 TYR A CA 1
ATOM 1550 C C . TYR A 1 200 ? -13.258 -20.766 -21.734 1 98 200 TYR A C 1
ATOM 1552 O O . TYR A 1 200 ? -13.969 -20.438 -22.688 1 98 200 TYR A O 1
ATOM 1560 N N . PHE A 1 201 ? -13.531 -21.797 -20.922 1 98.62 201 PHE A N 1
ATOM 1561 C CA . PHE A 1 201 ? -14.898 -22.281 -20.875 1 98.62 201 PHE A CA 1
ATOM 1562 C C . PHE A 1 201 ? -15.805 -21.297 -20.156 1 98.62 201 PHE A C 1
ATOM 1564 O O . PHE A 1 201 ? -15.469 -20.812 -19.078 1 98.62 201 PHE A O 1
ATOM 1571 N N . ILE A 1 202 ? -16.922 -20.984 -20.734 1 98.19 202 ILE A N 1
ATOM 1572 C CA . ILE A 1 202 ? -17.75 -19.891 -20.219 1 98.19 202 ILE A CA 1
ATOM 1573 C C . ILE A 1 202 ? -19.062 -20.453 -19.656 1 98.19 202 ILE A C 1
ATOM 1575 O O . ILE A 1 202 ? -19.672 -21.328 -20.266 1 98.19 202 ILE A O 1
ATOM 1579 N N . GLY A 1 203 ? -19.375 -19.953 -18.5 1 97.25 203 GLY A N 1
ATOM 1580 C CA . GLY A 1 203 ? -20.672 -20.281 -17.906 1 97.25 203 GLY A CA 1
ATOM 1581 C C . GLY A 1 203 ? -21.812 -19.453 -18.469 1 97.25 203 GLY A C 1
ATOM 1582 O O . GLY A 1 203 ? -21.609 -18.609 -19.328 1 97.25 203 GLY A O 1
ATOM 1583 N N . GLU A 1 204 ? -23.016 -19.703 -17.922 1 95.5 204 GLU A N 1
ATOM 1584 C CA . GLU A 1 204 ? -24.234 -19.062 -18.406 1 95.5 204 GLU A CA 1
ATOM 1585 C C . GLU A 1 204 ? -24.203 -17.547 -18.141 1 95.5 204 GLU A C 1
ATOM 1587 O O . GLU A 1 204 ? -24.766 -16.766 -18.906 1 95.5 204 GLU A O 1
ATOM 1592 N N . ASP A 1 205 ? -23.531 -17.156 -17.141 1 95.12 205 ASP A N 1
ATOM 1593 C CA . ASP A 1 205 ? -23.531 -15.75 -16.766 1 95.12 205 ASP A CA 1
ATOM 1594 C C . ASP A 1 205 ? -22.391 -15 -17.438 1 95.12 205 ASP A C 1
ATOM 1596 O O . ASP A 1 205 ? -22.141 -13.828 -17.141 1 95.12 205 ASP A O 1
ATOM 1600 N N . GLY A 1 206 ? -21.594 -15.672 -18.266 1 96.44 206 GLY A N 1
ATOM 1601 C CA . GLY A 1 206 ? -20.5 -15.031 -18.984 1 96.44 206 GLY A CA 1
ATOM 1602 C C . GLY A 1 206 ? -19.188 -15.094 -18.25 1 96.44 206 GLY A C 1
ATOM 1603 O O . GLY A 1 206 ? -18.141 -14.711 -18.781 1 96.44 206 GLY A O 1
ATOM 1604 N N . PHE A 1 207 ? -19.234 -15.578 -17.016 1 98 207 PHE A N 1
ATOM 1605 C CA . PHE A 1 207 ? -18.031 -15.789 -16.203 1 98 207 PHE A CA 1
ATOM 1606 C C . PHE A 1 207 ? -17.438 -17.156 -16.484 1 98 207 PHE A C 1
ATOM 1608 O O . PHE A 1 207 ? -18.094 -18.031 -17.062 1 98 207 PHE A O 1
ATOM 1615 N N . ALA A 1 208 ? -16.125 -17.312 -16.203 1 98.56 208 ALA A N 1
ATOM 1616 C CA . ALA A 1 208 ? -15.477 -18.609 -16.375 1 98.56 208 ALA A CA 1
ATOM 1617 C C . ALA A 1 208 ? -16.281 -19.719 -15.695 1 98.56 208 ALA A C 1
ATOM 1619 O O . ALA A 1 208 ? -16.719 -19.578 -14.547 1 98.56 208 ALA A O 1
ATOM 1620 N N . LYS A 1 209 ? -16.391 -20.781 -16.359 1 98.31 209 LYS A N 1
ATOM 1621 C CA . LYS A 1 209 ? -17.25 -21.891 -15.961 1 98.31 209 LYS A CA 1
ATOM 1622 C C . LYS A 1 209 ? -16.641 -22.688 -14.812 1 98.31 209 LYS A C 1
ATOM 1624 O O . LYS A 1 209 ? -15.43 -22.859 -14.75 1 98.31 209 LYS A O 1
ATOM 1629 N N . GLU A 1 210 ? -17.531 -23.141 -13.914 1 98.12 210 GLU A N 1
ATOM 1630 C CA . GLU A 1 210 ? -17.125 -24.141 -12.93 1 98.12 210 GLU A CA 1
ATOM 1631 C C . GLU A 1 210 ? -16.938 -25.516 -13.578 1 98.12 210 GLU A C 1
ATOM 1633 O O . GLU A 1 210 ? -17.922 -26.188 -13.883 1 98.12 210 GLU A O 1
ATOM 1638 N N . THR A 1 211 ? -15.688 -25.953 -13.688 1 98.62 211 THR A N 1
ATOM 1639 C CA . THR A 1 211 ? -15.445 -27.188 -14.422 1 98.62 211 THR A CA 1
ATOM 1640 C C . THR A 1 211 ? -15.375 -28.375 -13.469 1 98.62 211 THR A C 1
ATOM 1642 O O . THR A 1 211 ? -15.445 -29.531 -13.898 1 98.62 211 THR A O 1
ATOM 1645 N N . ALA A 1 212 ? -15.219 -28.156 -12.195 1 98.44 212 ALA A N 1
ATOM 1646 C CA . ALA A 1 212 ? -15.109 -29.234 -11.219 1 98.44 212 ALA A CA 1
ATOM 1647 C C . ALA A 1 212 ? -15.984 -28.969 -10 1 98.44 212 ALA A C 1
ATOM 1649 O O . ALA A 1 212 ? -15.508 -28.969 -8.867 1 98.44 212 ALA A O 1
ATOM 1650 N N . ASN A 1 213 ? -17.25 -28.797 -10.266 1 96.56 213 ASN A N 1
ATOM 1651 C CA . ASN A 1 213 ? -18.203 -28.641 -9.172 1 96.56 213 ASN A CA 1
ATOM 1652 C C . ASN A 1 213 ? -18.578 -30 -8.57 1 96.56 213 ASN A C 1
ATOM 1654 O O . ASN A 1 213 ? -19.531 -30.641 -9.023 1 96.56 213 ASN A O 1
ATOM 1658 N N . MET A 1 214 ? -17.906 -30.406 -7.574 1 96.62 214 MET A N 1
ATOM 1659 C CA . MET A 1 214 ? -18.094 -31.703 -6.918 1 96.62 214 MET A CA 1
ATOM 1660 C C . MET A 1 214 ? -19.078 -31.578 -5.758 1 96.62 214 MET A C 1
ATOM 1662 O O . MET A 1 214 ? -19.172 -30.516 -5.125 1 96.62 214 MET A O 1
ATOM 1666 N N . PRO A 1 215 ? -19.828 -32.625 -5.469 1 94.38 215 PRO A N 1
ATOM 1667 C CA . PRO A 1 215 ? -20.766 -32.562 -4.34 1 94.38 215 PRO A CA 1
ATOM 1668 C C . PRO A 1 215 ? -20.062 -32.25 -3.016 1 94.38 215 PRO A C 1
ATOM 1670 O O . PRO A 1 215 ? -18.938 -32.688 -2.787 1 94.38 215 PRO A O 1
ATOM 1673 N N . GLY A 1 216 ? -20.797 -31.531 -2.184 1 93.69 216 GLY A N 1
ATOM 1674 C CA . GLY A 1 216 ? -20.266 -31.156 -0.877 1 93.69 216 GLY A CA 1
ATOM 1675 C C . GLY A 1 216 ? -20.062 -29.672 -0.722 1 93.69 216 GLY A C 1
ATOM 1676 O O . GLY A 1 216 ? -20.109 -28.922 -1.703 1 93.69 216 GLY A O 1
ATOM 1677 N N . LYS A 1 217 ? -19.859 -29.312 0.521 1 94.06 217 LYS A N 1
ATOM 1678 C CA . LYS A 1 217 ? -19.703 -27.891 0.824 1 94.06 217 LYS A CA 1
ATOM 1679 C C . LYS A 1 217 ? -18.281 -27.422 0.555 1 94.06 217 LYS A C 1
ATOM 1681 O O . LYS A 1 217 ? -17.344 -28.234 0.572 1 94.06 217 LYS A O 1
ATOM 1686 N N . GLY A 1 218 ? -18.125 -26.109 0.194 1 95.12 218 GLY A N 1
ATOM 1687 C CA . GLY A 1 218 ? -16.812 -25.516 0.063 1 95.12 218 GLY A CA 1
ATOM 1688 C C . GLY A 1 218 ? -16.219 -25.672 -1.324 1 95.12 218 GLY A C 1
ATOM 1689 O O . GLY A 1 218 ? -16.844 -26.266 -2.207 1 95.12 218 GLY A O 1
ATOM 1690 N N . PRO A 1 219 ? -15.062 -25.234 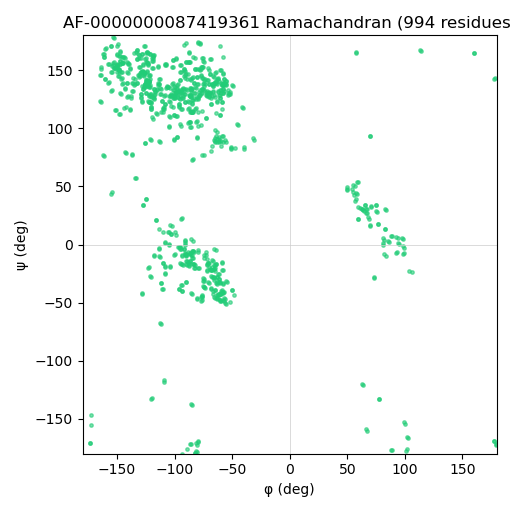-1.474 1 97.25 219 PRO A N 1
ATOM 1691 C CA . PRO A 1 219 ? -14.422 -25.234 -2.793 1 97.25 219 PRO A CA 1
ATOM 1692 C C . PRO A 1 219 ? -13.969 -26.625 -3.221 1 97.25 219 PRO A C 1
ATOM 1694 O O . PRO A 1 219 ? -13.844 -27.531 -2.383 1 97.25 219 PRO A O 1
ATOM 1697 N N . THR A 1 220 ? -13.836 -26.812 -4.48 1 98.19 220 THR A N 1
ATOM 1698 C CA . THR A 1 220 ? -13.141 -27.938 -5.098 1 98.19 220 THR A CA 1
ATOM 1699 C C . THR A 1 220 ? -11.828 -27.484 -5.723 1 98.19 220 THR A C 1
ATOM 1701 O O . THR A 1 220 ? -11.797 -26.516 -6.488 1 98.19 220 THR A O 1
ATOM 1704 N N . TRP A 1 221 ? -10.797 -28.156 -5.379 1 98 221 TRP A N 1
ATOM 1705 C CA . TRP A 1 221 ? -9.5 -27.938 -6.016 1 98 221 TRP A CA 1
ATOM 1706 C C . TRP A 1 221 ? -9 -29.203 -6.699 1 98 221 TRP A C 1
ATOM 1708 O O . TRP A 1 221 ? -9.344 -30.312 -6.285 1 98 221 TRP A O 1
ATOM 1718 N N . ILE A 1 222 ? -8.211 -29 -7.73 1 98 222 ILE A N 1
ATOM 1719 C CA . ILE A 1 222 ? -7.684 -30.188 -8.398 1 98 222 ILE A CA 1
ATOM 1720 C C . ILE A 1 222 ? -6.164 -30.078 -8.5 1 98 222 ILE A C 1
ATOM 1722 O O . ILE A 1 222 ? -5.605 -28.984 -8.492 1 98 222 ILE A O 1
ATOM 1726 N N . ASN A 1 223 ? -5.547 -31.234 -8.586 1 95.94 223 ASN A N 1
ATOM 1727 C CA . ASN A 1 223 ? -4.129 -31.453 -8.875 1 95.94 223 ASN A CA 1
ATOM 1728 C C . ASN A 1 223 ? -3.887 -32.812 -9.539 1 95.94 223 ASN A C 1
ATOM 1730 O O . ASN A 1 223 ? -4.836 -33.5 -9.875 1 95.94 223 ASN A O 1
ATOM 1734 N N . GLY A 1 224 ? -2.654 -33.031 -9.852 1 97.44 224 GLY A N 1
ATOM 1735 C CA . GLY A 1 224 ? -2.352 -34.344 -10.461 1 97.44 224 GLY A CA 1
ATOM 1736 C C . GLY A 1 224 ? -2.977 -34.5 -11.828 1 97.44 224 GLY A C 1
ATOM 1737 O O . GLY A 1 224 ? -3.373 -35.625 -12.203 1 97.44 224 GLY A O 1
ATOM 1738 N N . LEU A 1 225 ? -3.146 -33.438 -12.555 1 98.31 225 LEU A N 1
ATOM 1739 C CA . LEU A 1 225 ? -3.738 -33.5 -13.883 1 98.31 225 LEU A CA 1
ATOM 1740 C C . LEU A 1 225 ? -2.869 -34.312 -14.828 1 98.31 225 LEU A C 1
ATOM 1742 O O . LEU A 1 225 ? -1.694 -34 -15.031 1 98.31 225 LEU A O 1
ATOM 1746 N N . VAL A 1 226 ? -3.459 -35.375 -15.43 1 97.69 226 VAL A N 1
ATOM 1747 C CA . VAL A 1 226 ? -2.672 -36.25 -16.266 1 97.69 226 VAL A CA 1
ATOM 1748 C C . VAL A 1 226 ? -3.521 -36.75 -17.438 1 97.69 226 VAL A C 1
ATOM 1750 O O . VAL A 1 226 ? -4.723 -36.969 -17.297 1 97.69 226 VAL A O 1
ATOM 1753 N N . THR A 1 227 ? -2.953 -36.812 -18.594 1 97.25 227 THR A N 1
ATOM 1754 C CA . THR A 1 227 ? -3.562 -37.375 -19.781 1 97.25 227 THR A CA 1
ATOM 1755 C C . THR A 1 227 ? -2.977 -38.781 -20.062 1 97.25 227 THR A C 1
ATOM 1757 O O . THR A 1 227 ? -1.755 -38.938 -20.094 1 97.25 227 THR A O 1
ATOM 1760 N N . LEU A 1 228 ? -3.818 -39.719 -20.25 1 96.81 228 LEU A N 1
ATOM 1761 C CA . LEU A 1 228 ? -3.422 -41.094 -20.578 1 96.81 228 LEU A CA 1
ATOM 1762 C C . LEU A 1 228 ? -4.184 -41.594 -21.797 1 96.81 228 LEU A C 1
ATOM 1764 O O . LEU A 1 228 ? -5.328 -41.219 -22.031 1 96.81 228 LEU A O 1
ATOM 1768 N N . THR A 1 229 ? -3.539 -42.438 -22.531 1 93.25 229 THR A N 1
ATOM 1769 C CA . THR A 1 229 ? -4.188 -43.062 -23.672 1 93.25 229 THR A CA 1
ATOM 1770 C C . THR A 1 229 ? -4.664 -44.469 -23.281 1 93.25 229 THR A C 1
ATOM 1772 O O . THR A 1 229 ? -3.893 -45.281 -22.766 1 93.25 229 THR A O 1
ATOM 1775 N N . ASP A 1 230 ? -5.934 -44.719 -23.562 1 90.25 230 ASP A N 1
ATOM 1776 C CA . ASP A 1 230 ? -6.445 -46.031 -23.219 1 90.25 230 ASP A CA 1
ATOM 1777 C C . ASP A 1 230 ? -6.086 -47.062 -24.297 1 90.25 230 ASP A C 1
ATOM 1779 O O . ASP A 1 230 ? -5.371 -46.719 -25.25 1 90.25 230 ASP A O 1
ATOM 1783 N N . THR A 1 231 ? -6.52 -48.281 -24.094 1 87.62 231 THR A N 1
ATOM 1784 C CA . THR A 1 231 ? -6.145 -49.406 -24.969 1 87.62 231 THR A CA 1
ATOM 1785 C C . THR A 1 231 ? -6.719 -49.188 -26.359 1 87.62 231 THR A C 1
ATOM 1787 O O . THR A 1 231 ? -6.219 -49.781 -27.328 1 87.62 231 THR A O 1
ATOM 1790 N N . GLU A 1 232 ? -7.707 -48.406 -26.531 1 91.5 232 GLU A N 1
ATOM 1791 C CA . GLU A 1 232 ? -8.344 -48.156 -27.828 1 91.5 232 GLU A CA 1
ATOM 1792 C C . GLU A 1 232 ? -7.707 -46.969 -28.531 1 91.5 232 GLU A C 1
ATOM 1794 O O . GLU A 1 232 ? -8.094 -46.625 -29.641 1 91.5 232 GLU A O 1
ATOM 1799 N N . GLY A 1 233 ? -6.855 -46.312 -27.844 1 90.25 233 GLY A N 1
ATOM 1800 C CA . GLY A 1 233 ? -6.156 -45.188 -28.453 1 90.25 233 GLY A CA 1
ATOM 1801 C C . GLY A 1 233 ? -6.781 -43.844 -28.109 1 90.25 233 GLY A C 1
ATOM 1802 O O . GLY A 1 233 ? -6.332 -42.812 -28.594 1 90.25 233 GLY A O 1
ATOM 1803 N N . ASN A 1 234 ? -7.73 -43.906 -27.266 1 92.75 234 ASN A N 1
ATOM 1804 C CA . ASN A 1 234 ? -8.383 -42.656 -26.875 1 92.75 234 ASN A CA 1
ATOM 1805 C C . ASN A 1 234 ? -7.641 -41.969 -25.734 1 92.75 234 ASN A C 1
ATOM 1807 O O . ASN A 1 234 ? -7.242 -42.594 -24.766 1 92.75 234 ASN A O 1
ATOM 1811 N N . GLU A 1 235 ? -7.461 -40.625 -25.906 1 95.62 235 GLU A N 1
ATOM 1812 C CA . GLU A 1 235 ? -6.883 -39.844 -24.812 1 95.62 235 GLU A CA 1
ATOM 1813 C C . GLU A 1 235 ? -7.926 -39.562 -23.734 1 95.62 235 GLU A C 1
ATOM 1815 O O . GLU A 1 235 ? -9.039 -39.125 -24.047 1 95.62 235 GLU A O 1
ATOM 1820 N N . ARG A 1 236 ? -7.551 -39.781 -22.578 1 97.5 236 ARG A N 1
ATOM 1821 C CA . ARG A 1 236 ? -8.359 -39.5 -21.391 1 97.5 236 ARG A CA 1
ATOM 1822 C C . ARG A 1 236 ? -7.605 -38.594 -20.422 1 97.5 236 ARG A C 1
ATOM 1824 O O . ARG A 1 236 ? -6.387 -38.719 -20.266 1 97.5 236 ARG A O 1
ATOM 1831 N N . MET A 1 237 ? -8.305 -37.656 -19.781 1 98.38 237 MET A N 1
ATOM 1832 C CA . MET A 1 237 ? -7.668 -36.719 -18.859 1 98.38 237 MET A CA 1
ATOM 1833 C C . MET A 1 237 ? -8.258 -36.875 -17.453 1 98.38 237 MET A C 1
ATOM 1835 O O . MET A 1 237 ? -9.477 -36.844 -17.281 1 98.38 237 MET A O 1
ATOM 1839 N N . PHE A 1 238 ? -7.395 -37.062 -16.484 1 98.38 238 PHE A N 1
ATOM 1840 C CA . PHE A 1 238 ? -7.793 -37.281 -15.102 1 98.38 238 PHE A CA 1
ATOM 1841 C C . PHE A 1 238 ? -7.133 -36.281 -14.18 1 98.38 238 PHE A C 1
ATOM 1843 O O . PHE A 1 238 ? -6.105 -35.688 -14.523 1 98.38 238 PHE A O 1
ATOM 1850 N N . ALA A 1 239 ? -7.746 -36.062 -13.008 1 98.5 239 ALA A N 1
ATOM 1851 C CA . ALA A 1 239 ? -7.168 -35.25 -11.93 1 98.5 239 ALA A CA 1
ATOM 1852 C C . ALA A 1 239 ? -7.645 -35.75 -10.562 1 98.5 239 ALA A C 1
ATOM 1854 O O . ALA A 1 239 ? -8.68 -36.406 -10.461 1 98.5 239 ALA A O 1
ATOM 1855 N N . LYS A 1 240 ? -6.855 -35.5 -9.562 1 98.25 240 LYS A N 1
ATOM 1856 C CA . LYS A 1 240 ? -7.32 -35.625 -8.188 1 98.25 240 LYS A CA 1
ATOM 1857 C C . LYS A 1 240 ? -8.078 -34.375 -7.73 1 98.25 240 LYS A C 1
ATOM 1859 O O . LYS A 1 240 ? -7.617 -33.25 -7.941 1 98.25 240 LYS A O 1
ATOM 1864 N N . TYR A 1 241 ? -9.266 -34.562 -7.156 1 98.25 241 TYR A N 1
ATOM 1865 C CA . TYR A 1 241 ? -9.969 -33.438 -6.559 1 98.25 241 TYR A CA 1
ATOM 1866 C C . TYR A 1 241 ? -9.961 -33.531 -5.039 1 98.25 241 TYR A C 1
ATOM 1868 O O . TYR A 1 241 ? -9.781 -34.594 -4.477 1 98.25 241 TYR A O 1
ATOM 1876 N N . VAL A 1 242 ? -10.07 -32.406 -4.375 1 98.06 242 VAL A N 1
ATOM 1877 C CA . VAL A 1 242 ? -10.297 -32.344 -2.936 1 98.06 242 VAL A CA 1
ATOM 1878 C C . VAL A 1 242 ? -11.445 -31.375 -2.637 1 98.06 242 VAL A C 1
ATOM 1880 O O . VAL A 1 242 ? -11.688 -30.438 -3.396 1 98.06 242 VAL A O 1
ATOM 1883 N N . LYS A 1 243 ? -12.211 -31.688 -1.607 1 97.69 243 LYS A N 1
ATOM 1884 C CA . LYS A 1 243 ? -13.148 -30.75 -0.986 1 97.69 243 LYS A CA 1
ATOM 1885 C C . LYS A 1 243 ? -12.57 -30.156 0.292 1 97.69 243 LYS A C 1
ATOM 1887 O O . LYS A 1 243 ? -11.992 -30.875 1.113 1 97.69 243 LYS A O 1
ATOM 1892 N N . VAL A 1 244 ? -12.695 -28.859 0.383 1 95.56 244 VAL A N 1
ATOM 1893 C CA . VAL A 1 244 ? -12.016 -28.141 1.458 1 95.56 244 VAL A CA 1
ATOM 1894 C C . VAL A 1 244 ? -13.039 -27.359 2.285 1 95.56 244 VAL A C 1
ATOM 1896 O O . VAL A 1 244 ? -13.961 -26.766 1.736 1 95.56 244 VAL A O 1
ATOM 1899 N N . LYS A 1 245 ? -12.82 -27.375 3.662 1 89.31 245 LYS A N 1
ATOM 1900 C CA . LYS A 1 245 ? -13.633 -26.562 4.562 1 89.31 245 LYS A CA 1
ATOM 1901 C C . LYS A 1 245 ? -13.023 -25.188 4.762 1 89.31 245 LYS A C 1
ATOM 1903 O O . LYS A 1 245 ? -11.906 -24.922 4.316 1 89.31 245 LYS A O 1
ATOM 1908 N N . ASN A 1 246 ? -13.781 -24.359 5.449 1 79.5 246 ASN A N 1
ATOM 1909 C CA . ASN A 1 246 ? -13.336 -22.984 5.707 1 79.5 246 ASN A CA 1
ATOM 1910 C C . ASN A 1 246 ? -12.016 -22.953 6.469 1 79.5 246 ASN A C 1
ATOM 1912 O O . ASN A 1 246 ? -11.227 -22.016 6.32 1 79.5 246 ASN A O 1
ATOM 1916 N N . SER A 1 247 ? -11.742 -23.953 7.098 1 73.25 247 SER A N 1
ATOM 1917 C CA . SER A 1 247 ? -10.516 -24.062 7.879 1 73.25 247 SER A CA 1
ATOM 1918 C C . SER A 1 247 ? -9.344 -24.5 7.008 1 73.25 247 SER A C 1
ATOM 1920 O O . SER A 1 247 ? -8.234 -24.703 7.508 1 73.25 247 SER A O 1
ATOM 1922 N N . MET A 1 248 ? -9.578 -24.641 5.715 1 82.19 248 MET A N 1
ATOM 1923 C CA . MET A 1 248 ? -8.578 -25.109 4.766 1 82.19 248 MET A CA 1
ATOM 1924 C C . MET A 1 248 ? -8.25 -26.578 4.996 1 82.19 248 MET A C 1
ATOM 1926 O O . MET A 1 248 ? -7.164 -27.047 4.645 1 82.19 248 MET A O 1
ATOM 1930 N N . THR A 1 249 ? -9.172 -27.203 5.625 1 91.56 249 THR A N 1
ATOM 1931 C CA . THR A 1 249 ? -9.008 -28.625 5.867 1 91.56 249 THR A CA 1
ATOM 1932 C C . THR A 1 249 ? -9.664 -29.438 4.758 1 91.56 249 THR A C 1
ATOM 1934 O O . THR A 1 249 ? -10.836 -29.234 4.438 1 91.56 249 THR A O 1
ATOM 1937 N N . VAL A 1 250 ? -8.938 -30.375 4.254 1 95.25 250 VAL A N 1
ATOM 1938 C CA . VAL A 1 250 ? -9.469 -31.297 3.244 1 95.25 250 VAL A CA 1
ATOM 1939 C C . VAL A 1 250 ? -10.297 -32.375 3.918 1 95.25 250 VAL A C 1
ATOM 1941 O O . VAL A 1 250 ? -9.82 -33.062 4.828 1 95.25 250 VAL A O 1
ATOM 1944 N N . TYR A 1 251 ? -11.602 -32.562 3.449 1 96.31 251 TYR A N 1
ATOM 1945 C CA . TYR A 1 251 ? -12.422 -33.594 4.094 1 96.31 251 TYR A CA 1
ATOM 1946 C C . TYR A 1 251 ? -12.812 -34.688 3.104 1 96.31 251 TYR A C 1
ATOM 1948 O O . TYR A 1 251 ? -13.344 -35.719 3.496 1 96.31 251 TYR A O 1
ATOM 1956 N N . GLU A 1 252 ? -12.531 -34.438 1.827 1 97.38 252 GLU A N 1
ATOM 1957 C CA . GLU A 1 252 ? -12.781 -35.438 0.785 1 97.38 252 GLU A CA 1
ATOM 1958 C C . GLU A 1 252 ? -11.766 -35.312 -0.35 1 97.38 252 GLU A C 1
ATOM 1960 O O . GLU A 1 252 ? -11.312 -34.219 -0.662 1 97.38 252 GLU A O 1
ATOM 1965 N N . ARG A 1 253 ? -11.414 -36.375 -0.894 1 97.62 253 ARG A N 1
ATOM 1966 C CA . ARG A 1 253 ? -10.578 -36.406 -2.086 1 97.62 253 ARG A CA 1
ATOM 1967 C C . ARG A 1 253 ? -10.969 -37.562 -2.998 1 97.62 253 ARG A C 1
ATOM 1969 O O . ARG A 1 253 ? -11.641 -38.5 -2.566 1 97.62 253 ARG A O 1
ATOM 1976 N N . GLY A 1 254 ? -10.602 -37.5 -4.188 1 97.62 254 GLY A N 1
ATOM 1977 C CA . GLY A 1 254 ? -10.914 -38.562 -5.148 1 97.62 254 GLY A CA 1
ATOM 1978 C C . GLY A 1 254 ? -10.383 -38.25 -6.539 1 97.62 254 GLY A C 1
ATOM 1979 O O . GLY A 1 254 ? -9.531 -37.375 -6.711 1 97.62 254 GLY A O 1
ATOM 1980 N N . LEU A 1 255 ? -10.797 -39.125 -7.449 1 98 255 LEU A N 1
ATOM 1981 C CA . LEU A 1 255 ? -10.391 -39.031 -8.844 1 98 255 LEU A CA 1
ATOM 1982 C C . LEU A 1 255 ? -11.539 -38.531 -9.711 1 98 255 LEU A C 1
ATOM 1984 O O . LEU A 1 255 ? -12.688 -38.938 -9.531 1 98 255 LEU A O 1
ATOM 1988 N N . VAL A 1 256 ? -11.227 -37.594 -10.602 1 98.44 256 VAL A N 1
ATOM 1989 C CA . VAL A 1 256 ? -12.203 -37.094 -11.57 1 98.44 256 VAL A CA 1
ATOM 1990 C C . VAL A 1 256 ? -11.656 -37.281 -12.984 1 98.44 256 VAL A C 1
ATOM 1992 O O . VAL A 1 256 ? -10.445 -37.375 -13.18 1 98.44 256 VAL A O 1
ATOM 1995 N N . GLU A 1 257 ? -12.531 -37.375 -13.945 1 98.44 257 GLU A N 1
ATOM 1996 C CA . GLU A 1 257 ? -12.211 -37.469 -15.367 1 98.44 257 GLU A CA 1
ATOM 1997 C C . GLU A 1 257 ? -12.914 -36.375 -16.172 1 98.44 257 GLU A C 1
ATOM 1999 O O . GLU A 1 257 ? -14.078 -36.062 -15.93 1 98.44 257 GLU A O 1
ATOM 2004 N N . PHE A 1 258 ? -12.234 -35.781 -17.109 1 98.62 258 PHE A N 1
ATOM 2005 C CA . PHE A 1 258 ? -12.758 -34.656 -17.891 1 98.62 258 PHE A CA 1
ATOM 2006 C C . PHE A 1 258 ? -13.695 -35.156 -18.984 1 98.62 258 PHE A C 1
ATOM 2008 O O . PHE A 1 258 ? -13.344 -36.062 -19.734 1 98.62 258 PHE A O 1
ATOM 2015 N N . ASN A 1 259 ? -14.844 -34.625 -19.031 1 98.25 259 ASN A N 1
ATOM 2016 C CA . ASN A 1 259 ? -15.82 -34.875 -20.078 1 98.25 259 ASN A CA 1
ATOM 2017 C C . ASN A 1 259 ? -15.711 -33.812 -21.203 1 98.25 259 ASN A C 1
ATOM 2019 O O . ASN A 1 259 ? -16.016 -32.656 -21 1 98.25 259 ASN A O 1
ATOM 2023 N N . ASN A 1 260 ? -15.383 -34.25 -22.359 1 96.06 260 ASN A N 1
ATOM 2024 C CA . ASN A 1 260 ? -15.117 -33.375 -23.484 1 96.06 260 ASN A CA 1
ATOM 2025 C C . ASN A 1 260 ? -16.391 -32.656 -23.953 1 96.06 260 ASN A C 1
ATOM 2027 O O . ASN A 1 260 ? -16.312 -31.562 -24.516 1 96.06 260 ASN A O 1
ATOM 2031 N N . ASP A 1 261 ? -17.5 -33.188 -23.781 1 96.38 261 ASP A N 1
ATOM 2032 C CA . ASP A 1 261 ? -18.766 -32.625 -24.266 1 96.38 261 ASP A CA 1
ATOM 2033 C C . ASP A 1 261 ? -19.266 -31.531 -23.328 1 96.38 261 ASP A C 1
ATOM 2035 O O . ASP A 1 261 ? -19.578 -30.422 -23.766 1 96.38 261 ASP A O 1
ATOM 2039 N N . SER A 1 262 ? -19.234 -31.812 -22.062 1 97.12 262 SER A N 1
ATOM 2040 C CA . SER A 1 262 ? -19.75 -30.859 -21.094 1 97.12 262 SER A CA 1
ATOM 2041 C C . SER A 1 262 ? -18.656 -29.875 -20.656 1 97.12 262 SER A C 1
ATOM 2043 O O . SER A 1 262 ? -18.938 -28.859 -20.031 1 97.12 262 SER A O 1
ATOM 2045 N N . LYS A 1 263 ? -17.438 -30.25 -20.969 1 97.69 263 LYS A N 1
ATOM 2046 C CA . LYS A 1 263 ? -16.281 -29.484 -20.516 1 97.69 263 LYS A CA 1
ATOM 2047 C C . LYS A 1 263 ? -16.25 -29.375 -19 1 97.69 263 LYS A C 1
ATOM 2049 O O . LYS A 1 263 ? -16.062 -28.297 -18.438 1 97.69 263 LYS A O 1
ATOM 2054 N N . GLU A 1 264 ? -16.516 -30.5 -18.359 1 98.38 264 GLU A N 1
ATOM 2055 C CA . GLU A 1 264 ? -16.516 -30.609 -16.891 1 98.38 264 GLU A CA 1
ATOM 2056 C C . GLU A 1 264 ? -15.852 -31.922 -16.438 1 98.38 264 GLU A C 1
ATOM 2058 O O . GLU A 1 264 ? -15.883 -32.906 -17.172 1 98.38 264 GLU A O 1
ATOM 2063 N N . PHE A 1 265 ? -15.312 -31.844 -15.312 1 98.75 265 PHE A N 1
ATOM 2064 C CA . PHE A 1 265 ? -14.812 -33.062 -14.672 1 98.75 265 PHE A CA 1
ATOM 2065 C C . PHE A 1 265 ? -15.945 -33.844 -14.031 1 98.75 265 PHE A C 1
ATOM 2067 O O . PHE A 1 265 ? -16.844 -33.25 -13.422 1 98.75 265 PHE A O 1
ATOM 2074 N N . GLU A 1 266 ? -15.898 -35.125 -14.203 1 98.25 266 GLU A N 1
ATOM 2075 C CA . GLU A 1 266 ? -16.859 -36.031 -13.586 1 98.25 266 GLU A CA 1
ATOM 2076 C C . GLU A 1 266 ? -16.188 -36.938 -12.555 1 98.25 266 GLU A C 1
ATOM 2078 O O . GLU A 1 266 ? -15.078 -37.438 -12.789 1 98.25 266 GLU A O 1
ATOM 2083 N N . LYS A 1 267 ? -16.859 -37.094 -11.477 1 97.44 267 LYS A N 1
ATOM 2084 C CA . LYS A 1 267 ? -16.312 -37.938 -10.406 1 97.44 267 LYS A CA 1
ATOM 2085 C C . LYS A 1 267 ? -16.234 -39.406 -10.828 1 97.44 267 LYS A C 1
ATOM 2087 O O . LYS A 1 267 ? -17.219 -39.969 -11.336 1 97.44 267 LYS A O 1
ATOM 2092 N N . ARG A 1 268 ? -15.094 -40 -10.602 1 96.38 268 ARG A N 1
ATOM 2093 C CA . ARG A 1 268 ? -14.906 -41.406 -10.922 1 96.38 268 ARG A CA 1
ATOM 2094 C C . ARG A 1 268 ? -14.789 -42.25 -9.648 1 96.38 268 ARG A C 1
ATOM 2096 O O . ARG A 1 268 ? -15.312 -43.375 -9.586 1 96.38 268 ARG A O 1
ATOM 2103 N N . GLN A 1 269 ? -14.109 -41.656 -8.672 1 95.56 269 GLN A N 1
ATOM 2104 C CA . GLN A 1 269 ? -13.836 -42.406 -7.453 1 95.56 269 GLN A CA 1
ATOM 2105 C C . GLN A 1 269 ? -13.562 -41.469 -6.277 1 95.56 269 GLN A C 1
ATOM 2107 O O . GLN A 1 269 ? -12.883 -40.469 -6.434 1 95.56 269 GLN A O 1
ATOM 2112 N N . GLN A 1 270 ? -14.125 -41.844 -5.105 1 97.06 270 GLN A N 1
ATOM 2113 C CA . GLN A 1 270 ? -13.719 -41.219 -3.852 1 97.06 270 GLN A CA 1
ATOM 2114 C C . GLN A 1 270 ? -12.633 -42.031 -3.154 1 97.06 270 GLN A C 1
ATOM 2116 O O . GLN A 1 270 ? -12.742 -43.25 -3.059 1 97.06 270 GLN A O 1
ATOM 2121 N N . PHE A 1 271 ? -11.602 -41.406 -2.736 1 97.56 271 PHE A N 1
ATOM 2122 C CA . PHE A 1 271 ? -10.492 -42.094 -2.096 1 97.56 271 PHE A CA 1
ATOM 2123 C C . PHE A 1 271 ? -10.672 -42.125 -0.583 1 97.56 271 PHE A C 1
ATOM 2125 O O . PHE A 1 271 ? -11.281 -41.219 -0.008 1 97.56 271 PHE A O 1
ATOM 2132 N N . ASP A 1 272 ? -10.102 -43.188 0.024 1 96.25 272 ASP A N 1
ATOM 2133 C CA . ASP A 1 272 ? -9.984 -43.25 1.479 1 96.25 272 ASP A CA 1
ATOM 2134 C C . ASP A 1 272 ? -9.055 -42.156 1.988 1 96.25 272 ASP A C 1
ATOM 2136 O O . ASP A 1 272 ? -7.902 -42.031 1.549 1 96.25 272 ASP A O 1
ATOM 2140 N N . MET A 1 273 ? -9.578 -41.375 2.957 1 94.69 273 MET A N 1
ATOM 2141 C CA . MET A 1 273 ? -8.805 -40.25 3.488 1 94.69 273 MET A CA 1
ATOM 2142 C C . MET A 1 273 ? -7.562 -40.75 4.219 1 94.69 273 MET A C 1
ATOM 2144 O O . MET A 1 273 ? -6.602 -40 4.398 1 94.69 273 MET A O 1
ATOM 2148 N N . LYS A 1 274 ? -7.508 -41.938 4.57 1 94.06 274 LYS A N 1
ATOM 2149 C CA . LYS A 1 274 ? -6.387 -42.5 5.324 1 94.06 274 LYS A CA 1
ATOM 2150 C C . LYS A 1 274 ? -5.355 -43.125 4.391 1 94.06 274 LYS A C 1
ATOM 2152 O O . LYS A 1 274 ? -4.273 -43.531 4.828 1 94.06 274 LYS A O 1
ATOM 2157 N N . ALA A 1 275 ? -5.711 -43.25 3.078 1 95.81 275 ALA A N 1
ATOM 2158 C CA . ALA A 1 275 ? -4.754 -43.812 2.133 1 95.81 275 ALA A CA 1
ATOM 2159 C C . ALA A 1 275 ? -3.465 -43 2.105 1 95.81 275 ALA A C 1
ATOM 2161 O O . ALA A 1 275 ? -3.5 -41.781 1.954 1 95.81 275 ALA A O 1
ATOM 2162 N N . PRO A 1 276 ? -2.318 -43.625 2.217 1 95.69 276 PRO A N 1
ATOM 2163 C CA . PRO A 1 276 ? -1.059 -42.875 2.268 1 95.69 276 PRO A CA 1
ATOM 2164 C C . PRO A 1 276 ? -0.633 -42.344 0.901 1 95.69 276 PRO A C 1
ATOM 2166 O O . PRO A 1 276 ? 0.066 -41.312 0.82 1 95.69 276 PRO A O 1
ATOM 2169 N N . LEU A 1 277 ? -0.985 -43.094 -0.122 1 97.5 277 LEU A N 1
ATOM 2170 C CA . LEU A 1 277 ? -0.533 -42.719 -1.46 1 97.5 277 LEU A CA 1
ATOM 2171 C C . LEU A 1 277 ? -1.718 -42.406 -2.363 1 97.5 277 LEU A C 1
ATOM 2173 O O . LEU A 1 277 ? -2.723 -43.125 -2.357 1 97.5 277 LEU A O 1
ATOM 2177 N N . TYR A 1 278 ? -1.649 -41.344 -3.076 1 96.5 278 TYR A N 1
ATOM 2178 C CA . TYR A 1 278 ? -2.643 -40.844 -4.023 1 96.5 278 TYR A CA 1
ATOM 2179 C C . TYR A 1 278 ? -2.025 -39.844 -4.996 1 96.5 278 TYR A C 1
ATOM 2181 O O . TYR A 1 278 ? -0.918 -39.375 -4.77 1 96.5 278 TYR A O 1
ATOM 2189 N N . PRO A 1 279 ? -2.668 -39.562 -6.18 1 96.69 279 PRO A N 1
ATOM 2190 C CA . PRO A 1 279 ? -2.121 -38.594 -7.113 1 96.69 279 PRO A CA 1
ATOM 2191 C C . PRO A 1 279 ? -2.041 -37.188 -6.512 1 96.69 279 PRO A C 1
ATOM 2193 O O . PRO A 1 279 ? -3.01 -36.719 -5.914 1 96.69 279 PRO A O 1
ATOM 2196 N N . TYR A 1 280 ? -0.937 -36.594 -6.648 1 95.12 280 TYR A N 1
ATOM 2197 C CA . TYR A 1 280 ? -0.774 -35.219 -6.152 1 95.12 280 TYR A CA 1
ATOM 2198 C C . TYR A 1 280 ? 0.411 -34.531 -6.816 1 95.12 280 TYR A C 1
ATOM 2200 O O . TYR A 1 280 ? 1.421 -35.188 -7.117 1 95.12 280 TYR A O 1
ATOM 2208 N N . GLY A 1 281 ? 0.255 -33.25 -7.09 1 96.19 281 GLY A N 1
ATOM 2209 C CA . GLY A 1 281 ? 1.358 -32.5 -7.633 1 96.19 281 GLY A CA 1
ATOM 2210 C C . GLY A 1 281 ? 1.277 -32.312 -9.141 1 96.19 281 GLY A C 1
ATOM 2211 O O . GLY A 1 281 ? 0.183 -32.25 -9.703 1 96.19 281 GLY A O 1
ATOM 2212 N N . HIS A 1 282 ? 2.461 -32.125 -9.766 1 97.81 282 HIS A N 1
ATOM 2213 C CA . HIS A 1 282 ? 2.586 -31.938 -11.211 1 97.81 282 HIS A CA 1
ATOM 2214 C C . HIS A 1 282 ? 3.109 -33.188 -11.883 1 97.81 282 HIS A C 1
ATOM 2216 O O . HIS A 1 282 ? 4.32 -33.438 -11.922 1 97.81 282 HIS A O 1
ATOM 2222 N N . PRO A 1 283 ? 2.275 -33.969 -12.492 1 97.62 283 PRO A N 1
ATOM 2223 C CA . PRO A 1 283 ? 2.678 -35.281 -12.992 1 97.62 283 PRO A CA 1
ATOM 2224 C C . PRO A 1 283 ? 3.379 -35.219 -14.344 1 97.62 283 PRO A C 1
ATOM 2226 O O . PRO A 1 283 ? 3.254 -34.219 -15.055 1 97.62 283 PRO A O 1
ATOM 2229 N N . PHE A 1 284 ? 4.094 -36.25 -14.672 1 96.75 284 PHE A N 1
ATOM 2230 C CA . PHE A 1 284 ? 4.652 -36.5 -15.984 1 96.75 284 PHE A CA 1
ATOM 2231 C C . PHE A 1 284 ? 4.801 -38.031 -16.203 1 96.75 284 PHE A C 1
ATOM 2233 O O . PHE A 1 284 ? 4.887 -38.781 -15.242 1 96.75 284 PHE A O 1
ATOM 2240 N N . VAL A 1 285 ? 4.738 -38.406 -17.406 1 96.5 285 VAL A N 1
ATOM 2241 C CA . VAL A 1 285 ? 4.922 -39.812 -17.75 1 96.5 285 VAL A CA 1
ATOM 2242 C C . VAL A 1 285 ? 6.387 -40.062 -18.094 1 96.5 285 VAL A C 1
ATOM 2244 O O . VAL A 1 285 ? 7.004 -39.281 -18.828 1 96.5 285 VAL A O 1
ATOM 2247 N N . HIS A 1 286 ? 6.906 -41.125 -17.531 1 96.19 286 HIS A N 1
ATOM 2248 C CA . HIS A 1 286 ? 8.297 -41.5 -17.781 1 96.19 286 HIS A CA 1
ATOM 2249 C C . HIS A 1 286 ? 8.453 -43.031 -17.797 1 96.19 286 HIS A C 1
ATOM 2251 O O . HIS A 1 286 ? 7.852 -43.719 -17 1 96.19 286 HIS A O 1
ATOM 2257 N N . GLN A 1 287 ? 9.328 -43.406 -18.688 1 95.88 287 GLN A N 1
ATOM 2258 C CA . GLN A 1 287 ? 9.609 -44.844 -18.812 1 95.88 287 GLN A CA 1
ATOM 2259 C C . GLN A 1 287 ? 10.695 -45.25 -17.828 1 95.88 287 GLN A C 1
ATOM 2261 O O . GLN A 1 287 ? 11.766 -44.656 -17.781 1 95.88 287 GLN A O 1
ATOM 2266 N N . ASP A 1 288 ? 10.438 -46.219 -17.078 1 94.19 288 ASP A N 1
ATOM 2267 C CA . ASP A 1 288 ? 11.398 -46.906 -16.219 1 94.19 288 ASP A CA 1
ATOM 2268 C C . ASP A 1 288 ? 11.508 -48.406 -16.594 1 94.19 288 ASP A C 1
ATOM 2270 O O . ASP A 1 288 ? 10.586 -49.188 -16.344 1 94.19 288 ASP A O 1
ATOM 2274 N N . GLY A 1 289 ? 12.617 -48.75 -17.156 1 93.38 289 GLY A N 1
ATOM 2275 C CA . GLY A 1 289 ? 12.688 -50.062 -17.766 1 93.38 289 GLY A CA 1
ATOM 2276 C C . GLY A 1 289 ? 11.727 -50.25 -18.922 1 93.38 289 GLY A C 1
ATOM 2277 O O . GLY A 1 289 ? 11.727 -49.438 -19.859 1 93.38 289 GLY A O 1
ATOM 2278 N N . HIS A 1 290 ? 10.867 -51.219 -18.734 1 94.88 290 HIS A N 1
ATOM 2279 C CA . HIS A 1 290 ? 9.914 -51.5 -19.812 1 94.88 290 HIS A CA 1
ATOM 2280 C C . HIS A 1 290 ? 8.516 -51 -19.453 1 94.88 290 HIS A C 1
ATOM 2282 O O . HIS A 1 290 ? 7.547 -51.281 -20.156 1 94.88 290 HIS A O 1
ATOM 2288 N N . THR A 1 291 ? 8.492 -50.25 -18.406 1 96.06 291 THR A N 1
ATOM 2289 C CA . THR A 1 291 ? 7.188 -49.812 -17.922 1 96.06 291 THR A CA 1
ATOM 2290 C C . THR A 1 291 ? 7.102 -48.281 -17.875 1 96.06 291 THR A C 1
ATOM 2292 O O . THR A 1 291 ? 8.047 -47.625 -17.453 1 96.06 291 THR A O 1
ATOM 2295 N N . GLU A 1 292 ? 5.977 -47.812 -18.359 1 96.81 292 GLU A N 1
ATOM 2296 C CA . GLU A 1 292 ? 5.695 -46.406 -18.25 1 96.81 292 GLU A CA 1
ATOM 2297 C C . GLU A 1 292 ? 4.969 -46.094 -16.938 1 96.81 292 GLU A C 1
ATOM 2299 O O . GLU A 1 292 ? 4.031 -46.781 -16.562 1 96.81 292 GLU A O 1
ATOM 2304 N N . TYR A 1 293 ? 5.441 -45.062 -16.25 1 98.25 293 TYR A N 1
ATOM 2305 C CA . TYR A 1 293 ? 4.832 -44.625 -15 1 98.25 293 TYR A CA 1
ATOM 2306 C C . TYR A 1 293 ? 4.371 -43.156 -15.086 1 98.25 293 TYR A C 1
ATOM 2308 O O . TYR A 1 293 ? 4.977 -42.344 -15.797 1 98.25 293 TYR A O 1
ATOM 2316 N N . VAL A 1 294 ? 3.256 -42.906 -14.469 1 98.31 294 VAL A N 1
ATOM 2317 C CA . VAL A 1 294 ? 2.963 -41.531 -14.094 1 98.31 294 VAL A CA 1
ATOM 2318 C C . VAL A 1 294 ? 3.689 -41.188 -12.805 1 98.31 294 VAL A C 1
ATOM 2320 O O . VAL A 1 294 ? 3.469 -41.812 -11.766 1 98.31 294 VAL A O 1
ATOM 2323 N N . ASN A 1 295 ? 4.57 -40.25 -12.883 1 98.25 295 ASN A N 1
ATOM 2324 C CA . ASN A 1 295 ? 5.27 -39.75 -11.711 1 98.25 295 ASN A CA 1
ATOM 2325 C C . ASN A 1 295 ? 4.645 -38.438 -11.211 1 98.25 295 ASN A C 1
ATOM 2327 O O . ASN A 1 295 ? 4.375 -37.531 -12 1 98.25 295 ASN A O 1
ATOM 2331 N N . PHE A 1 296 ? 4.375 -38.406 -9.922 1 97.69 296 PHE A N 1
ATOM 2332 C CA . PHE A 1 296 ? 3.75 -37.219 -9.32 1 97.69 296 PHE A CA 1
ATOM 2333 C C . PHE A 1 296 ? 4.77 -36.406 -8.531 1 97.69 296 PHE A C 1
ATOM 2335 O O . PHE A 1 296 ? 5.195 -36.844 -7.449 1 97.69 296 PHE A O 1
ATOM 2342 N N . ALA A 1 297 ? 5.109 -35.25 -9.031 1 96.25 297 ALA A N 1
ATOM 2343 C CA . ALA A 1 297 ? 6.141 -34.406 -8.414 1 96.25 297 ALA A CA 1
ATOM 2344 C C . ALA A 1 297 ? 5.523 -33.312 -7.574 1 96.25 297 ALA A C 1
ATOM 2346 O O . ALA A 1 297 ? 4.578 -32.625 -8.008 1 96.25 297 ALA A O 1
ATOM 2347 N N . ASP A 1 298 ? 6.109 -33.094 -6.316 1 92.62 298 ASP A N 1
ATOM 2348 C CA . ASP A 1 298 ? 5.672 -31.969 -5.496 1 92.62 298 ASP A CA 1
ATOM 2349 C C . ASP A 1 298 ? 6.699 -31.641 -4.414 1 92.62 298 ASP A C 1
ATOM 2351 O O . ASP A 1 298 ? 6.414 -31.766 -3.221 1 92.62 298 ASP A O 1
ATOM 2355 N N . PRO A 1 299 ? 7.871 -31.031 -4.426 1 94.56 299 PRO A N 1
ATOM 2356 C CA . PRO A 1 299 ? 8.414 -30.969 -5.785 1 94.56 299 PRO A CA 1
ATOM 2357 C C . PRO A 1 299 ? 9.133 -32.25 -6.188 1 94.56 299 PRO A C 1
ATOM 2359 O O . PRO A 1 299 ? 9.383 -32.469 -7.375 1 94.56 299 PRO A O 1
ATOM 2362 N N . TYR A 1 300 ? 9.477 -33.094 -5.207 1 96.06 300 TYR A N 1
ATOM 2363 C CA . TYR A 1 300 ? 10.172 -34.344 -5.504 1 96.06 300 TYR A CA 1
ATOM 2364 C C . TYR A 1 300 ? 9.219 -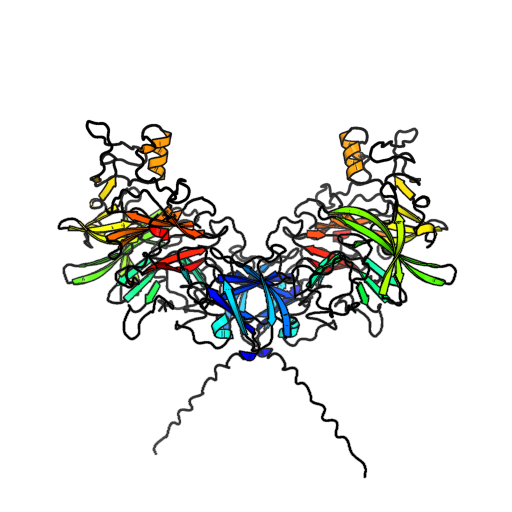35.375 -6.121 1 96.06 300 TYR A C 1
ATOM 2366 O O . TYR A 1 300 ? 8.078 -35.531 -5.676 1 96.06 300 TYR A O 1
ATOM 2374 N N . PRO A 1 301 ? 9.672 -36 -7.094 1 96.56 301 PRO A N 1
ATOM 2375 C CA . PRO A 1 301 ? 8.836 -37.031 -7.734 1 96.56 301 PRO A CA 1
ATOM 2376 C C . PRO A 1 301 ? 8.93 -38.375 -7.039 1 96.56 301 PRO A C 1
ATOM 2378 O O . PRO A 1 301 ? 9.406 -39.375 -7.633 1 96.56 301 PRO A O 1
ATOM 2381 N N . LEU A 1 302 ? 8.312 -38.531 -5.84 1 97 302 LEU A N 1
ATOM 2382 C CA . LEU A 1 302 ? 8.531 -39.688 -4.996 1 97 302 LEU A CA 1
ATOM 2383 C C . LEU A 1 302 ? 7.301 -40.594 -4.988 1 97 302 LEU A C 1
ATOM 2385 O O . LEU A 1 302 ? 7.25 -41.562 -4.234 1 97 302 LEU A O 1
ATOM 2389 N N . VAL A 1 303 ? 6.297 -40.25 -5.699 1 97.94 303 VAL A N 1
ATOM 2390 C CA . VAL A 1 303 ? 5.094 -41.062 -5.832 1 97.94 303 VAL A CA 1
ATOM 2391 C C . VAL A 1 303 ? 4.844 -41.375 -7.305 1 97.94 303 VAL A C 1
ATOM 2393 O O . VAL A 1 303 ? 4.996 -40.531 -8.164 1 97.94 303 VAL A O 1
ATOM 2396 N N . ARG A 1 304 ? 4.48 -42.688 -7.602 1 98.44 304 ARG A N 1
ATOM 2397 C CA . ARG A 1 304 ? 4.219 -43.031 -8.992 1 98.44 304 ARG A CA 1
ATOM 2398 C C . ARG A 1 304 ? 3.193 -44.156 -9.078 1 98.44 304 ARG A C 1
ATOM 2400 O O . ARG A 1 304 ? 2.865 -44.781 -8.07 1 98.44 304 ARG A O 1
ATOM 2407 N N . VAL A 1 305 ? 2.662 -44.312 -10.219 1 98.5 305 VAL A N 1
ATOM 2408 C CA . VAL A 1 305 ? 1.779 -45.438 -10.57 1 98.5 305 VAL A CA 1
ATOM 2409 C C . VAL A 1 305 ? 1.958 -45.781 -12.047 1 98.5 305 VAL A C 1
ATOM 2411 O O . VAL A 1 305 ? 2.387 -44.938 -12.844 1 98.5 305 VAL A O 1
ATOM 2414 N N . LYS A 1 306 ? 1.757 -47.031 -12.398 1 97.69 306 LYS A N 1
ATOM 2415 C CA . LYS A 1 306 ? 1.86 -47.406 -13.805 1 97.69 306 LYS A CA 1
ATOM 2416 C C . LYS A 1 306 ? 0.924 -46.562 -14.664 1 97.69 306 LYS A C 1
ATOM 2418 O O . LYS A 1 306 ? -0.207 -46.281 -14.266 1 97.69 306 LYS A O 1
ATOM 2423 N N . ALA A 1 307 ? 1.403 -46.188 -15.828 1 97 307 ALA A N 1
ATOM 2424 C CA . ALA A 1 307 ? 0.675 -45.25 -16.703 1 97 307 ALA A CA 1
ATOM 2425 C C . ALA A 1 307 ? -0.49 -45.969 -17.391 1 97 307 ALA A C 1
ATOM 2427 O O . ALA A 1 307 ? -0.431 -46.25 -18.594 1 97 307 ALA A O 1
ATOM 2428 N N . ASN A 1 308 ? -1.479 -46.156 -16.672 1 93.62 308 ASN A N 1
ATOM 2429 C CA . ASN A 1 308 ? -2.711 -46.844 -17.062 1 93.62 308 ASN A CA 1
ATOM 2430 C C . ASN A 1 308 ? -3.926 -46.25 -16.344 1 93.62 308 ASN A C 1
ATOM 2432 O O . ASN A 1 308 ? -3.924 -46.094 -15.125 1 93.62 308 ASN A O 1
ATOM 2436 N N . ALA A 1 309 ? -4.953 -45.938 -17.125 1 90.69 309 ALA A N 1
ATOM 2437 C CA . ALA A 1 309 ? -6.121 -45.25 -16.594 1 90.69 309 ALA A CA 1
ATOM 2438 C C . ALA A 1 309 ? -6.777 -46.031 -15.477 1 90.69 309 ALA A C 1
ATOM 2440 O O . ALA A 1 309 ? -7.227 -45.469 -14.484 1 90.69 309 ALA A O 1
ATOM 2441 N N . GLU A 1 310 ? -6.852 -47.281 -15.641 1 90.06 310 GLU A N 1
ATOM 2442 C CA . GLU A 1 310 ? -7.508 -48.125 -14.648 1 90.06 310 GLU A CA 1
ATOM 2443 C C . GLU A 1 310 ? -6.684 -48.219 -13.367 1 90.06 310 GLU A C 1
ATOM 2445 O O . GLU A 1 310 ? -7.242 -48.312 -12.266 1 90.06 310 GLU A O 1
ATOM 2450 N N . LEU A 1 311 ? -5.422 -48.156 -13.531 1 94.25 311 LEU A N 1
ATOM 2451 C CA . LEU A 1 311 ? -4.547 -48.25 -12.367 1 94.25 311 LEU A CA 1
ATOM 2452 C C . LEU A 1 311 ? -4.473 -46.906 -11.625 1 94.25 311 LEU A C 1
ATOM 2454 O O . LEU A 1 311 ? -4.117 -46.875 -10.445 1 94.25 311 LEU A O 1
ATOM 2458 N N . LEU A 1 312 ? -4.805 -45.875 -12.289 1 94.69 312 LEU A N 1
ATOM 2459 C CA . LEU A 1 312 ? -4.797 -44.531 -11.672 1 94.69 312 LEU A CA 1
ATOM 2460 C C . LEU A 1 312 ? -5.801 -44.469 -10.531 1 94.69 312 LEU A C 1
ATOM 2462 O O . LEU A 1 312 ? -5.586 -43.75 -9.555 1 94.69 312 LEU A O 1
ATOM 2466 N N . GLN A 1 313 ? -6.902 -45.188 -10.594 1 93.5 313 GLN A N 1
ATOM 2467 C CA . GLN A 1 313 ? -7.965 -45.125 -9.586 1 93.5 313 GLN A CA 1
ATOM 2468 C C . GLN A 1 313 ? -7.68 -46.094 -8.43 1 93.5 313 GLN A C 1
ATOM 2470 O O . GLN A 1 313 ? -8.312 -46 -7.379 1 93.5 313 GLN A O 1
ATOM 2475 N N . ASP A 1 314 ? -6.742 -47 -8.633 1 95.75 314 ASP A N 1
ATOM 2476 C CA . ASP A 1 314 ? -6.422 -48 -7.625 1 95.75 314 ASP A CA 1
ATOM 2477 C C . ASP A 1 314 ? -5.242 -47.562 -6.762 1 95.75 314 ASP A C 1
ATOM 2479 O O . ASP A 1 314 ? -4.086 -47.812 -7.109 1 95.75 314 ASP A O 1
ATOM 2483 N N . LEU A 1 315 ? -5.492 -47.125 -5.562 1 97.38 315 LEU A N 1
ATOM 2484 C CA . LEU A 1 315 ? -4.461 -46.531 -4.707 1 97.38 315 LEU A CA 1
ATOM 2485 C C . LEU A 1 315 ? -3.473 -47.625 -4.25 1 97.38 315 LEU A C 1
ATOM 2487 O O . LEU A 1 315 ? -2.361 -47.281 -3.824 1 97.38 315 LEU A O 1
ATOM 2491 N N . GLU A 1 316 ? -3.836 -48.844 -4.32 1 96.81 316 GLU A N 1
ATOM 2492 C CA . GLU A 1 316 ? -2.947 -49.938 -3.924 1 96.81 316 GLU A CA 1
ATOM 2493 C C . GLU A 1 316 ? -1.803 -50.125 -4.918 1 96.81 316 GLU A C 1
ATOM 2495 O O . GLU A 1 316 ? -0.807 -50.781 -4.621 1 96.81 316 GLU A O 1
ATOM 2500 N N . GLN A 1 317 ? -1.994 -49.531 -6.078 1 97.44 317 GLN A N 1
ATOM 2501 C CA . GLN A 1 317 ? -0.998 -49.688 -7.133 1 97.44 317 GLN A CA 1
ATOM 2502 C C . GLN A 1 317 ? 0.063 -48.594 -7.047 1 97.44 317 GLN A C 1
ATOM 2504 O O . GLN A 1 317 ? 1.104 -48.688 -7.703 1 97.44 317 GLN A O 1
ATOM 2509 N N . TYR A 1 318 ? -0.151 -47.625 -6.203 1 98.38 318 TYR A N 1
ATOM 2510 C CA . TYR A 1 318 ? 0.796 -46.531 -6.078 1 98.38 318 TYR A CA 1
ATOM 2511 C C . TYR A 1 318 ? 2.025 -46.938 -5.285 1 98.38 318 TYR A C 1
ATOM 2513 O O . TYR A 1 318 ? 1.929 -47.781 -4.375 1 98.38 318 TYR A O 1
ATOM 2521 N N . GLU A 1 319 ? 3.123 -46.375 -5.695 1 98.38 319 GLU A N 1
ATOM 2522 C CA . GLU A 1 319 ? 4.402 -46.594 -5.027 1 98.38 319 GLU A CA 1
ATOM 2523 C C . GLU A 1 319 ? 5.039 -45.281 -4.602 1 98.38 319 GLU A C 1
ATOM 2525 O O . GLU A 1 319 ? 4.789 -44.25 -5.211 1 98.38 319 GLU A O 1
ATOM 2530 N N . THR A 1 320 ? 5.777 -45.375 -3.494 1 98.19 320 THR A N 1
ATOM 2531 C CA . THR A 1 320 ? 6.605 -44.25 -3.09 1 98.19 320 THR A CA 1
ATOM 2532 C C . THR A 1 320 ? 8.062 -44.688 -2.949 1 98.19 320 THR A C 1
ATOM 2534 O O . THR A 1 320 ? 8.352 -45.812 -2.58 1 98.19 320 THR A O 1
ATOM 2537 N N . TYR A 1 321 ? 8.961 -43.812 -3.373 1 97.69 321 TYR A N 1
ATOM 2538 C CA . TYR A 1 321 ? 10.391 -44 -3.146 1 97.69 321 TYR A CA 1
ATOM 2539 C C . TYR A 1 321 ? 10.789 -43.5 -1.759 1 97.69 321 TYR A C 1
ATOM 2541 O O . TYR A 1 321 ? 10.68 -42.312 -1.453 1 97.69 321 TYR A O 1
ATOM 2549 N N . SER A 1 322 ? 11.211 -44.375 -0.898 1 96.38 322 SER A N 1
ATOM 2550 C CA . SER A 1 322 ? 11.516 -44 0.476 1 96.38 322 SER A CA 1
ATOM 2551 C C . SER A 1 322 ? 12.43 -45 1.146 1 96.38 322 SER A C 1
ATOM 2553 O O . SER A 1 322 ? 12.703 -46.062 0.581 1 96.38 322 SER A O 1
ATOM 2555 N N . CYS A 1 323 ? 12.961 -44.656 2.314 1 97.5 323 CYS A N 1
ATOM 2556 C CA . CYS A 1 323 ? 13.758 -45.531 3.137 1 97.5 323 CYS A CA 1
ATOM 2557 C C . CYS A 1 323 ? 12.953 -46.062 4.316 1 97.5 323 CYS A C 1
ATOM 2559 O O . CYS A 1 323 ? 13.508 -46.625 5.258 1 97.5 323 CYS A O 1
ATOM 2561 N N . LEU A 1 324 ? 11.68 -45.812 4.293 1 97.88 324 LEU A N 1
ATOM 2562 C CA . LEU A 1 324 ? 10.797 -46.312 5.328 1 97.88 324 LEU A CA 1
ATOM 2563 C C . LEU A 1 324 ? 10.445 -47.781 5.059 1 97.88 324 LEU A C 1
ATOM 2565 O O . LEU A 1 324 ? 10.359 -48.188 3.9 1 97.88 324 LEU A O 1
ATOM 2569 N N . ARG A 1 325 ? 10.195 -48.469 6.117 1 97.88 325 ARG A N 1
ATOM 2570 C CA . ARG A 1 325 ? 9.695 -49.844 5.961 1 97.88 325 ARG A CA 1
ATOM 2571 C C . ARG A 1 325 ? 8.312 -49.844 5.324 1 97.88 325 ARG A C 1
ATOM 2573 O O . ARG A 1 325 ? 7.469 -49 5.652 1 97.88 325 ARG A O 1
ATOM 2580 N N . GLN A 1 326 ? 8.117 -50.812 4.387 1 97.38 326 GLN A N 1
ATOM 2581 C CA . GLN A 1 326 ? 6.797 -50.906 3.773 1 97.38 326 GLN A CA 1
ATOM 2582 C C . GLN A 1 326 ? 5.707 -51.031 4.832 1 97.38 326 GLN A C 1
ATOM 2584 O O . GLN A 1 326 ? 5.855 -51.781 5.801 1 97.38 326 GLN A O 1
ATOM 2589 N N . GLY A 1 327 ? 4.656 -50.25 4.699 1 96.62 327 GLY A N 1
ATOM 2590 C CA . GLY A 1 327 ? 3.574 -50.25 5.668 1 96.62 327 GLY A CA 1
ATOM 2591 C C . GLY A 1 327 ? 3.668 -49.125 6.68 1 96.62 327 GLY A C 1
ATOM 2592 O O . GLY A 1 327 ? 2.725 -48.875 7.434 1 96.62 327 GLY A O 1
ATOM 2593 N N . SER A 1 328 ? 4.758 -48.406 6.688 1 97.12 328 SER A N 1
ATOM 2594 C CA . SER A 1 328 ? 4.949 -47.281 7.621 1 97.12 328 SER A CA 1
ATOM 2595 C C . SER A 1 328 ? 3.881 -46.219 7.438 1 97.12 328 SER A C 1
ATOM 2597 O O . SER A 1 328 ? 3.475 -45.938 6.309 1 97.12 328 SER A O 1
ATOM 2599 N N . ARG A 1 329 ? 3.41 -45.688 8.586 1 96 329 ARG A N 1
ATOM 2600 C CA . ARG A 1 329 ? 2.479 -44.562 8.648 1 96 329 ARG A CA 1
ATOM 2601 C C . ARG A 1 329 ? 3.059 -43.406 9.477 1 96 329 ARG A C 1
ATOM 2603 O O . ARG A 1 329 ? 4.02 -43.594 10.219 1 96 329 ARG A O 1
ATOM 2610 N N . GLU A 1 330 ? 2.502 -42.219 9.383 1 90.25 330 GLU A N 1
ATOM 2611 C CA . GLU A 1 330 ? 3.025 -41.031 10.039 1 90.25 330 GLU A CA 1
ATOM 2612 C C . GLU A 1 330 ? 3.195 -41.25 11.539 1 90.25 330 GLU A C 1
ATOM 2614 O O . GLU A 1 330 ? 4.125 -40.719 12.148 1 90.25 330 GLU A O 1
ATOM 2619 N N . GLN A 1 331 ? 2.324 -42.062 12.133 1 89.44 331 GLN A N 1
ATOM 2620 C CA . GLN A 1 331 ? 2.383 -42.281 13.578 1 89.44 331 GLN A CA 1
ATOM 2621 C C . GLN A 1 331 ? 3.305 -43.469 13.906 1 89.44 331 GLN A C 1
ATOM 2623 O O . GLN A 1 331 ? 3.621 -43.688 15.07 1 89.44 331 GLN A O 1
ATOM 2628 N N . GLN A 1 332 ? 3.734 -44.188 12.953 1 93.25 332 GLN A N 1
ATOM 2629 C CA . GLN A 1 332 ? 4.59 -45.344 13.133 1 93.25 332 GLN A CA 1
ATOM 2630 C C . GLN A 1 332 ? 5.641 -45.438 12.023 1 93.25 332 GLN A C 1
ATOM 2632 O O . GLN A 1 332 ? 5.559 -46.281 11.148 1 93.25 332 GLN A O 1
ATOM 2637 N N . LEU A 1 333 ? 6.645 -44.656 12.172 1 96.5 333 LEU A N 1
ATOM 2638 C CA . LEU A 1 333 ? 7.695 -44.562 11.164 1 96.5 333 LEU A CA 1
ATOM 2639 C C . LEU A 1 333 ? 8.844 -45.531 11.484 1 96.5 333 LEU A C 1
ATOM 2641 O O . LEU A 1 333 ? 9.328 -45.562 12.617 1 96.5 333 LEU A O 1
ATOM 2645 N N . GLU A 1 334 ? 9.242 -46.344 10.594 1 96.56 334 GLU A N 1
ATOM 2646 C CA . GLU A 1 334 ? 10.391 -47.25 10.742 1 96.56 334 GLU A CA 1
ATOM 2647 C C . GLU A 1 334 ? 11.344 -47.125 9.555 1 96.56 334 GLU A C 1
ATOM 2649 O O . GLU A 1 334 ? 10.938 -47.25 8.406 1 96.56 334 GLU A O 1
ATOM 2654 N N . LEU A 1 335 ? 12.609 -46.938 9.836 1 97.88 335 LEU A N 1
ATOM 2655 C CA . LEU A 1 335 ? 13.641 -46.812 8.805 1 97.88 335 LEU A CA 1
ATOM 2656 C C . LEU A 1 335 ? 14.219 -48.156 8.438 1 97.88 335 LEU A C 1
ATOM 2658 O O . LEU A 1 335 ? 14.398 -49.031 9.305 1 97.88 335 LEU A O 1
ATOM 2662 N N . VAL A 1 336 ? 14.516 -48.344 7.164 1 97.94 336 VAL A N 1
ATOM 2663 C CA . VAL A 1 336 ? 15.211 -49.531 6.695 1 97.94 336 VAL A CA 1
ATOM 2664 C C . VAL A 1 336 ? 16.688 -49.219 6.445 1 97.94 336 VAL A C 1
ATOM 2666 O O . VAL A 1 336 ? 17 -48.281 5.707 1 97.94 336 VAL A O 1
ATOM 2669 N N . ARG A 1 337 ? 17.531 -50 7.016 1 97.25 337 ARG A N 1
ATOM 2670 C CA . ARG A 1 337 ? 18.969 -49.844 6.852 1 97.25 337 ARG A CA 1
ATOM 2671 C C . ARG A 1 337 ? 19.609 -51.156 6.43 1 97.25 337 ARG A C 1
ATOM 2673 O O . ARG A 1 337 ? 19.141 -52.25 6.797 1 97.25 337 ARG A O 1
ATOM 2680 N N . ASP A 1 338 ? 20.672 -51.094 5.656 1 96.62 338 ASP A N 1
ATOM 2681 C CA . ASP A 1 338 ? 21.406 -52.281 5.27 1 96.62 338 ASP A CA 1
ATOM 2682 C C . ASP A 1 338 ? 22.359 -52.719 6.375 1 96.62 338 ASP A C 1
ATOM 2684 O O . ASP A 1 338 ? 22.328 -52.188 7.484 1 96.62 338 ASP A O 1
ATOM 2688 N N . THR A 1 339 ? 23.203 -53.719 6.039 1 96.19 339 THR A N 1
ATOM 2689 C CA . THR A 1 339 ? 24.094 -54.344 7.027 1 96.19 339 THR A CA 1
ATOM 2690 C C . THR A 1 339 ? 25.156 -53.344 7.488 1 96.19 339 THR A C 1
ATOM 2692 O O . THR A 1 339 ? 25.719 -53.469 8.578 1 96.19 339 THR A O 1
ATOM 2695 N N . ASN A 1 340 ? 25.406 -52.375 6.746 1 95.56 340 ASN A N 1
ATOM 2696 C CA . ASN A 1 340 ? 26.422 -51.375 7.082 1 95.56 340 ASN A CA 1
ATOM 2697 C C . ASN A 1 340 ? 25.781 -50.156 7.73 1 95.56 340 ASN A C 1
ATOM 2699 O O . ASN A 1 340 ? 26.469 -49.156 7.965 1 95.56 340 ASN A O 1
ATOM 2703 N N . GLY A 1 341 ? 24.484 -50.156 7.848 1 94.62 341 GLY A N 1
ATOM 2704 C CA . GLY A 1 341 ? 23.812 -49.062 8.539 1 94.62 341 GLY A CA 1
ATOM 2705 C C . GLY A 1 341 ? 23.344 -47.969 7.602 1 94.62 341 GLY A C 1
ATOM 2706 O O . GLY A 1 341 ? 22.844 -46.938 8.047 1 94.62 341 GLY A O 1
ATOM 2707 N N . LYS A 1 342 ? 23.484 -48.188 6.418 1 95.56 342 LYS A N 1
ATOM 2708 C CA . LYS A 1 342 ? 23.078 -47.188 5.441 1 95.56 342 LYS A CA 1
ATOM 2709 C C . LYS A 1 342 ? 21.609 -47.312 5.098 1 95.56 342 LYS A C 1
ATOM 2711 O O . LYS A 1 342 ? 21.078 -48.406 4.965 1 95.56 342 LYS A O 1
ATOM 2716 N N . LEU A 1 343 ? 20.984 -46.156 4.93 1 97.06 343 LEU A N 1
ATOM 2717 C CA . LEU A 1 343 ? 19.578 -46.156 4.562 1 97.06 343 LEU A CA 1
ATOM 2718 C C . LEU A 1 343 ? 19.359 -46.812 3.199 1 97.06 343 LEU A C 1
ATOM 2720 O O . LEU A 1 343 ? 20.156 -46.594 2.281 1 97.06 343 LEU A O 1
ATOM 2724 N N . VAL A 1 344 ? 18.328 -47.531 3.018 1 97.06 344 VAL A N 1
ATOM 2725 C CA . VAL A 1 344 ? 17.969 -48.219 1.768 1 97.06 344 VAL A CA 1
ATOM 2726 C C . VAL A 1 344 ? 16.719 -47.562 1.177 1 97.06 344 VAL A C 1
ATOM 2728 O O . VAL A 1 344 ? 15.625 -47.688 1.751 1 97.06 344 VAL A O 1
ATOM 2731 N N . PHE A 1 345 ? 16.828 -46.938 0.065 1 96.38 345 PHE A N 1
ATOM 2732 C CA . PHE A 1 345 ? 15.695 -46.312 -0.645 1 96.38 345 PHE A CA 1
ATOM 2733 C C . PHE A 1 345 ? 15.211 -47.25 -1.759 1 96.38 345 PHE A C 1
ATOM 2735 O O . PHE A 1 345 ? 16.016 -47.75 -2.553 1 96.38 345 PHE A O 1
ATOM 2742 N N . GLU A 1 346 ? 13.938 -47.469 -1.828 1 96.25 346 GLU A N 1
ATOM 2743 C CA . GLU A 1 346 ? 13.312 -48.281 -2.852 1 96.25 346 GLU A CA 1
ATOM 2744 C C . GLU A 1 346 ? 11.859 -47.875 -3.09 1 96.25 346 GLU A C 1
ATOM 2746 O O . GLU A 1 346 ? 11.281 -47.156 -2.279 1 96.25 346 GLU A O 1
ATOM 2751 N N . TRP A 1 347 ? 11.406 -48.188 -4.234 1 97.75 347 TRP A N 1
ATOM 2752 C CA . TRP A 1 347 ? 9.984 -48.031 -4.496 1 97.75 347 TRP A CA 1
ATOM 2753 C C . TRP A 1 347 ? 9.164 -49.062 -3.727 1 97.75 347 TRP A C 1
ATOM 2755 O O . TRP A 1 347 ? 9.469 -50.25 -3.77 1 97.75 347 TRP A O 1
ATOM 2765 N N . LYS A 1 348 ? 8.164 -48.625 -2.982 1 97.19 348 LYS A N 1
ATOM 2766 C CA . LYS A 1 348 ? 7.336 -49.5 -2.176 1 97.19 348 LYS A CA 1
ATOM 2767 C C . LYS A 1 348 ? 5.875 -49.094 -2.203 1 97.19 348 LYS A C 1
ATOM 2769 O O . LYS A 1 348 ? 5.57 -47.875 -2.285 1 97.19 348 LYS A O 1
ATOM 2774 N N . LYS A 1 349 ? 5.035 -50.031 -2.115 1 97.69 349 LYS A N 1
ATOM 2775 C CA . LYS A 1 349 ? 3.602 -49.781 -1.998 1 97.69 349 LYS A CA 1
ATOM 2776 C C . LYS A 1 349 ? 3.195 -49.594 -0.539 1 97.69 349 LYS A C 1
ATOM 2778 O O . LYS A 1 349 ? 3.998 -49.812 0.369 1 97.69 349 LYS A O 1
ATOM 2783 N N . ASP A 1 350 ? 2.025 -49.062 -0.348 1 97 350 ASP A N 1
ATOM 2784 C CA . ASP A 1 350 ? 1.372 -49.031 0.957 1 97 350 ASP A CA 1
ATOM 2785 C C . ASP A 1 350 ? 2.289 -48.406 2.012 1 97 350 ASP A C 1
ATOM 2787 O O . ASP A 1 350 ? 2.52 -49 3.064 1 97 350 ASP A O 1
ATOM 2791 N N . THR A 1 351 ? 2.896 -47.281 1.724 1 97.81 351 THR A N 1
ATOM 2792 C CA . THR A 1 351 ? 3.838 -46.625 2.609 1 97.81 351 THR A CA 1
ATOM 2793 C C . THR A 1 351 ? 3.672 -45.094 2.525 1 97.81 351 THR A C 1
ATOM 2795 O O . THR A 1 351 ? 3.51 -44.562 1.437 1 97.81 351 THR A O 1
ATOM 2798 N N . THR A 1 352 ? 3.631 -44.469 3.705 1 96.69 352 THR A N 1
ATOM 2799 C CA . THR A 1 352 ? 3.586 -43 3.686 1 96.69 352 THR A CA 1
ATOM 2800 C C . THR A 1 352 ? 4.781 -42.438 2.924 1 96.69 352 THR A C 1
ATOM 2802 O O . THR A 1 352 ? 5.895 -42.938 3.035 1 96.69 352 THR A O 1
ATOM 2805 N N . PRO A 1 353 ? 4.504 -41.406 2.131 1 95.94 353 PRO A N 1
ATOM 2806 C CA . PRO A 1 353 ? 5.621 -40.844 1.378 1 95.94 353 PRO A CA 1
ATOM 2807 C C . PRO A 1 353 ? 6.602 -40.094 2.266 1 95.94 353 PRO A C 1
ATOM 2809 O O . PRO A 1 353 ? 6.211 -39.562 3.312 1 95.94 353 PRO A O 1
ATOM 2812 N N . TRP A 1 354 ? 7.891 -40.062 1.819 1 95.06 354 TRP A N 1
ATOM 2813 C CA . TRP A 1 354 ? 8.914 -39.25 2.475 1 95.06 354 TRP A CA 1
ATOM 2814 C C . TRP A 1 354 ? 8.633 -37.75 2.283 1 95.06 354 TRP A C 1
ATOM 2816 O O . TRP A 1 354 ? 8.359 -37.312 1.167 1 95.06 354 TRP A O 1
ATOM 2826 N N . THR A 1 355 ? 8.57 -36.969 3.404 1 93.56 355 THR A N 1
ATOM 2827 C CA . THR A 1 355 ? 8.352 -35.531 3.359 1 93.56 355 THR A CA 1
ATOM 2828 C C . THR A 1 355 ? 9.375 -34.781 4.223 1 93.56 355 THR A C 1
ATOM 2830 O O . THR A 1 355 ? 10.078 -35.406 5.02 1 93.56 355 THR A O 1
ATOM 2833 N N . LEU A 1 356 ? 9.461 -33.531 3.963 1 93.19 356 LEU A N 1
ATOM 2834 C CA . LEU A 1 356 ? 10.328 -32.719 4.793 1 93.19 356 LEU A CA 1
ATOM 2835 C C . LEU A 1 356 ? 9.922 -32.781 6.262 1 93.19 356 LEU A C 1
ATOM 2837 O O . LEU A 1 356 ? 10.773 -32.812 7.148 1 93.19 356 LEU A O 1
ATOM 2841 N N . GLN A 1 357 ? 8.672 -32.781 6.547 1 93.19 357 GLN A N 1
ATOM 2842 C CA . GLN A 1 357 ? 8.164 -32.875 7.91 1 93.19 357 GLN A CA 1
ATOM 2843 C C . GLN A 1 357 ? 8.617 -34.188 8.578 1 93.19 357 GLN A C 1
ATOM 2845 O O . GLN A 1 357 ? 9.102 -34.156 9.711 1 93.19 357 GLN A O 1
ATOM 2850 N N . ILE A 1 358 ? 8.445 -35.281 7.879 1 95.69 358 ILE A N 1
ATOM 2851 C CA . ILE A 1 358 ? 8.852 -36.562 8.391 1 95.69 358 ILE A CA 1
ATOM 2852 C C . ILE A 1 358 ? 10.359 -36.594 8.633 1 95.69 358 ILE A C 1
ATOM 2854 O O . ILE A 1 358 ? 10.82 -37.031 9.688 1 95.69 358 ILE A O 1
ATOM 2858 N N . GLN A 1 359 ? 11.07 -36.125 7.664 1 95.94 359 GLN A N 1
ATOM 2859 C CA . GLN A 1 359 ? 12.523 -36.062 7.789 1 95.94 359 GLN A CA 1
ATOM 2860 C C . GLN A 1 359 ? 12.938 -35.25 9.023 1 95.94 359 GLN A C 1
ATOM 2862 O O . GLN A 1 359 ? 13.773 -35.719 9.805 1 95.94 359 GLN A O 1
ATOM 2867 N N . GLN A 1 360 ? 12.344 -34.125 9.211 1 94.81 360 GLN A N 1
ATOM 2868 C CA . GLN A 1 360 ? 12.688 -33.25 10.344 1 94.81 360 GLN A CA 1
ATOM 2869 C C . GLN A 1 360 ? 12.289 -33.906 11.664 1 94.81 360 GLN A C 1
ATOM 2871 O O . GLN A 1 360 ? 13.008 -33.781 12.664 1 94.81 360 GLN A O 1
ATOM 2876 N N . GLU A 1 361 ? 11.156 -34.469 11.648 1 95.75 361 GLU A N 1
ATOM 2877 C CA . GLU A 1 361 ? 10.711 -35.188 12.844 1 95.75 361 GLU A CA 1
ATOM 2878 C C . GLU A 1 361 ? 11.711 -36.281 13.25 1 95.75 361 GLU A C 1
ATOM 2880 O O . GLU A 1 361 ? 12.078 -36.375 14.422 1 95.75 361 GLU A O 1
ATOM 2885 N N . LEU A 1 362 ? 12.141 -37.094 12.352 1 97.31 362 LEU A N 1
ATOM 2886 C CA . LEU A 1 362 ? 13.07 -38.188 12.617 1 97.31 362 LEU A CA 1
ATOM 2887 C C . LEU A 1 362 ? 14.422 -37.625 13.07 1 97.31 362 LEU A C 1
ATOM 2889 O O . LEU A 1 362 ? 15.07 -38.219 13.938 1 97.31 362 LEU A O 1
ATOM 2893 N N . ILE A 1 363 ? 14.859 -36.562 12.484 1 96.94 363 ILE A N 1
ATOM 2894 C CA . ILE A 1 363 ? 16.109 -35.938 12.883 1 96.94 363 ILE A CA 1
ATOM 2895 C C . ILE A 1 363 ? 16 -35.438 14.32 1 96.94 363 ILE A C 1
ATOM 2897 O O . ILE A 1 363 ? 16.875 -35.688 15.148 1 96.94 363 ILE A O 1
ATOM 2901 N N . ASN A 1 364 ? 14.914 -34.781 14.602 1 96.5 364 ASN A N 1
ATOM 2902 C CA . ASN A 1 364 ? 14.688 -34.219 15.938 1 96.5 364 ASN A CA 1
ATOM 2903 C C . ASN A 1 364 ? 14.648 -35.312 17 1 96.5 364 ASN A C 1
ATOM 2905 O O . ASN A 1 364 ? 15.047 -35.094 18.141 1 96.5 364 ASN A O 1
ATOM 2909 N N . GLN A 1 365 ? 14.227 -36.469 16.625 1 96.19 365 GLN A N 1
ATOM 2910 C CA . GLN A 1 365 ? 14.133 -37.594 17.531 1 96.19 365 GLN A CA 1
ATOM 2911 C C . GLN A 1 365 ? 15.461 -38.344 17.625 1 96.19 365 GLN A C 1
ATOM 2913 O O . GLN A 1 365 ? 15.594 -39.312 18.406 1 96.19 365 GLN A O 1
ATOM 2918 N N . GLY A 1 366 ? 16.406 -38.031 16.812 1 96.38 366 GLY A N 1
ATOM 2919 C CA . GLY A 1 366 ? 17.703 -38.688 16.828 1 96.38 366 GLY A CA 1
ATOM 2920 C C . GLY A 1 366 ? 17.719 -40 16.062 1 96.38 366 GLY A C 1
ATOM 2921 O O . GLY A 1 366 ? 18.672 -40.781 16.188 1 96.38 366 GLY A O 1
ATOM 2922 N N . ARG A 1 367 ? 16.703 -40.25 15.289 1 96.31 367 ARG A N 1
ATOM 2923 C CA . ARG A 1 367 ? 16.594 -41.5 14.57 1 96.31 367 ARG A CA 1
ATOM 2924 C C . ARG A 1 367 ? 17.172 -41.406 13.164 1 96.31 367 ARG A C 1
ATOM 2926 O O . ARG A 1 367 ? 17.422 -42.406 12.508 1 96.31 367 ARG A O 1
ATOM 2933 N N . LEU A 1 368 ? 17.359 -40.25 12.703 1 97.12 368 LEU A N 1
ATOM 2934 C CA . LEU A 1 368 ? 17.984 -39.938 11.422 1 97.12 368 LEU A CA 1
ATOM 2935 C C . LEU A 1 368 ? 19.094 -38.906 11.594 1 97.12 368 LEU A C 1
ATOM 2937 O O . LEU A 1 368 ? 18.875 -37.875 12.227 1 97.12 368 LEU A O 1
ATOM 2941 N N . ASN A 1 369 ? 20.281 -39.219 11.125 1 95.62 369 ASN A N 1
ATOM 2942 C CA . ASN A 1 369 ? 21.328 -38.219 11.125 1 95.62 369 ASN A CA 1
ATOM 2943 C C . ASN A 1 369 ? 21.094 -37.156 10.047 1 95.62 369 ASN A C 1
ATOM 2945 O O . ASN A 1 369 ? 20.703 -37.469 8.93 1 95.62 369 ASN A O 1
ATOM 2949 N N . ALA A 1 370 ? 21.391 -35.969 10.352 1 93.38 370 ALA A N 1
ATOM 2950 C CA . ALA A 1 370 ? 21.188 -34.844 9.43 1 93.38 370 ALA A CA 1
ATOM 2951 C C . ALA A 1 370 ? 21.938 -35.062 8.125 1 93.38 370 ALA A C 1
ATOM 2953 O O . ALA A 1 370 ? 21.469 -34.688 7.051 1 93.38 370 ALA A O 1
ATOM 2954 N N . ASP A 1 371 ? 23.062 -35.719 8.219 1 92.5 371 ASP A N 1
ATOM 2955 C CA . ASP A 1 371 ? 23.906 -35.938 7.047 1 92.5 371 ASP A CA 1
ATOM 2956 C C . ASP A 1 371 ? 23.297 -37 6.133 1 92.5 371 ASP A C 1
ATOM 2958 O O . ASP A 1 371 ? 23.703 -37.125 4.977 1 92.5 371 ASP A O 1
ATOM 2962 N N . GLU A 1 372 ? 22.297 -37.719 6.582 1 94.25 372 GLU A N 1
ATOM 2963 C CA . GLU A 1 372 ? 21.625 -38.75 5.824 1 94.25 372 GLU A CA 1
ATOM 2964 C C . GLU A 1 372 ? 20.359 -38.219 5.148 1 94.25 372 GLU A C 1
ATOM 2966 O O . GLU A 1 372 ? 19.672 -38.969 4.445 1 94.25 372 GLU A O 1
ATOM 2971 N N . ALA A 1 373 ? 20.094 -37 5.387 1 94.19 373 ALA A N 1
ATOM 2972 C CA . ALA A 1 373 ? 18.844 -36.406 4.898 1 94.19 373 ALA A CA 1
ATOM 2973 C C . ALA A 1 373 ? 18.734 -36.531 3.381 1 94.19 373 ALA A C 1
ATOM 2975 O O . ALA A 1 373 ? 19.688 -36.219 2.658 1 94.19 373 ALA A O 1
ATOM 2976 N N . TYR A 1 374 ? 17.531 -36.969 2.902 1 95.25 374 TYR A N 1
ATOM 2977 C CA . TYR A 1 374 ? 17.25 -37.094 1.475 1 95.25 374 TYR A CA 1
ATOM 2978 C C . TYR A 1 374 ? 16.969 -35.719 0.876 1 95.25 374 TYR A C 1
ATOM 2980 O O . TYR A 1 374 ? 17.469 -35.375 -0.192 1 95.25 374 TYR A O 1
ATOM 2988 N N . ILE A 1 375 ? 16.094 -34.938 1.537 1 94.81 375 ILE A N 1
ATOM 2989 C CA . ILE A 1 375 ? 15.797 -33.562 1.167 1 94.81 375 ILE A CA 1
ATOM 2990 C C . ILE A 1 375 ? 16.797 -32.625 1.832 1 94.81 375 ILE A C 1
ATOM 2992 O O . ILE A 1 375 ? 16.719 -32.375 3.041 1 94.81 375 ILE A O 1
ATOM 2996 N N . HIS A 1 376 ? 17.734 -32.094 1.112 1 95.31 376 HIS A N 1
ATOM 2997 C CA . HIS A 1 376 ? 18.828 -31.328 1.723 1 95.31 376 HIS A CA 1
ATOM 2998 C C . HIS A 1 376 ? 19.406 -30.312 0.747 1 95.31 376 HIS A C 1
ATOM 3000 O O . HIS A 1 376 ? 20.625 -30.203 0.63 1 95.31 376 HIS A O 1
ATOM 3006 N N . PHE A 1 377 ? 18.547 -29.594 0.049 1 96.62 377 PHE A N 1
ATOM 3007 C CA . PHE A 1 377 ? 19.047 -28.578 -0.87 1 96.62 377 PHE A CA 1
ATOM 3008 C C . PHE A 1 377 ? 19.906 -27.562 -0.135 1 96.62 377 PHE A C 1
ATOM 3010 O O . PHE A 1 377 ? 19.578 -27.156 0.979 1 96.62 377 PHE A O 1
ATOM 3017 N N . LYS A 1 378 ? 21 -27.188 -0.77 1 96.62 378 LYS A N 1
ATOM 3018 C CA . LYS A 1 378 ? 21.844 -26.094 -0.331 1 96.62 378 LYS A CA 1
ATOM 3019 C C . LYS A 1 378 ? 21.969 -25.031 -1.414 1 96.62 378 LYS A C 1
ATOM 3021 O O . LYS A 1 378 ? 22.062 -25.344 -2.602 1 96.62 378 LYS A O 1
ATOM 3026 N N . ASP A 1 379 ? 21.891 -23.812 -1.007 1 97.06 379 ASP A N 1
ATOM 3027 C CA . ASP A 1 379 ? 22.172 -22.703 -1.91 1 97.06 379 ASP A CA 1
ATOM 3028 C C . ASP A 1 379 ? 23.578 -22.781 -2.473 1 97.06 379 ASP A C 1
ATOM 3030 O O . ASP A 1 379 ? 24.562 -22.766 -1.718 1 97.06 379 ASP A O 1
ATOM 3034 N N . SER A 1 380 ? 23.688 -22.812 -3.721 1 95.94 380 SER A N 1
ATOM 3035 C CA . SER A 1 380 ? 24.984 -22.969 -4.363 1 95.94 380 SER A CA 1
ATOM 3036 C C . SER A 1 380 ? 25.906 -21.797 -4.047 1 95.94 380 SER A C 1
ATOM 3038 O O . SER A 1 380 ? 27.125 -21.938 -4.031 1 95.94 380 SER A O 1
ATOM 3040 N N . GLU A 1 381 ? 25.359 -20.672 -3.805 1 92.81 381 GLU A N 1
ATOM 3041 C CA . GLU A 1 381 ? 26.141 -19.453 -3.576 1 92.81 381 GLU A CA 1
ATOM 3042 C C . GLU A 1 381 ? 26.578 -19.344 -2.117 1 92.81 381 GLU A C 1
ATOM 3044 O O . GLU A 1 381 ? 27.734 -19.047 -1.833 1 92.81 381 GLU A O 1
ATOM 3049 N N . THR A 1 382 ? 25.719 -19.641 -1.201 1 94.88 382 THR A N 1
ATOM 3050 C CA . THR A 1 382 ? 25.984 -19.328 0.197 1 94.88 382 THR A CA 1
ATOM 3051 C C . THR A 1 382 ? 26.266 -20.609 0.992 1 94.88 382 THR A C 1
ATOM 3053 O O . THR A 1 382 ? 26.828 -20.547 2.082 1 94.88 382 THR A O 1
ATOM 3056 N N . GLY A 1 383 ? 25.75 -21.734 0.516 1 95.56 383 GLY A N 1
ATOM 3057 C CA . GLY A 1 383 ? 25.844 -22.984 1.263 1 95.56 383 GLY A CA 1
ATOM 3058 C C . GLY A 1 383 ? 24.734 -23.156 2.271 1 95.56 383 GLY A C 1
ATOM 3059 O O . GLY A 1 383 ? 24.625 -24.219 2.906 1 95.56 383 GLY A O 1
ATOM 3060 N N . ASP A 1 384 ? 23.828 -22.234 2.301 1 95.88 384 ASP A N 1
ATOM 3061 C CA . ASP A 1 384 ? 22.734 -22.297 3.26 1 95.88 384 ASP A CA 1
ATOM 3062 C C . ASP A 1 384 ? 21.688 -23.328 2.84 1 95.88 384 ASP A C 1
ATOM 3064 O O . ASP A 1 384 ? 21.531 -23.609 1.649 1 95.88 384 ASP A O 1
ATOM 3068 N N . ALA A 1 385 ? 21.016 -23.859 3.824 1 95.56 385 ALA A N 1
ATOM 3069 C CA . ALA A 1 385 ? 19.938 -24.812 3.547 1 95.56 385 ALA A CA 1
ATOM 3070 C C . ALA A 1 385 ? 18.781 -24.125 2.834 1 95.56 385 ALA A C 1
ATOM 3072 O O . ALA A 1 385 ? 18.422 -22.984 3.166 1 95.56 385 ALA A O 1
ATOM 3073 N N . VAL A 1 386 ? 18.234 -24.734 1.847 1 97.25 386 VAL A N 1
ATOM 3074 C CA . VAL A 1 386 ? 17.047 -24.281 1.129 1 97.25 386 VAL A CA 1
ATOM 3075 C C . VAL A 1 386 ? 15.906 -25.281 1.323 1 97.25 386 VAL A C 1
ATOM 3077 O O . VAL A 1 386 ? 15.969 -26.406 0.824 1 97.25 386 VAL A O 1
ATOM 3080 N N . LEU A 1 387 ? 14.867 -24.891 2.006 1 96.5 387 LEU A N 1
ATOM 3081 C CA . LEU A 1 387 ? 13.75 -25.781 2.262 1 96.5 387 LEU A CA 1
ATOM 3082 C C . LEU A 1 387 ? 12.719 -25.703 1.136 1 96.5 387 LEU A C 1
ATOM 3084 O O . LEU A 1 387 ? 12.102 -24.656 0.924 1 96.5 387 LEU A O 1
ATOM 3088 N N . PRO A 1 388 ? 12.547 -26.828 0.468 1 96.56 388 PRO A N 1
ATOM 3089 C CA . PRO A 1 388 ? 11.633 -26.781 -0.677 1 96.56 388 PRO A CA 1
ATOM 3090 C C . PRO A 1 388 ? 10.164 -26.875 -0.264 1 96.56 388 PRO A C 1
ATOM 3092 O O . PRO A 1 388 ? 9.828 -27.578 0.699 1 96.56 388 PRO A O 1
ATOM 3095 N N . SER A 1 389 ? 9.352 -26.188 -0.95 1 95.25 389 SER A N 1
ATOM 3096 C CA . SER A 1 389 ? 7.902 -26.344 -0.884 1 95.25 389 SER A CA 1
ATOM 3097 C C . SER A 1 389 ? 7.355 -26.984 -2.156 1 95.25 389 SER A C 1
ATOM 3099 O O . SER A 1 389 ? 7.793 -28.062 -2.553 1 95.25 389 SER A O 1
ATOM 3101 N N . ARG A 1 390 ? 6.508 -26.297 -2.934 1 96.12 390 ARG A N 1
ATOM 3102 C CA . ARG A 1 390 ? 5.906 -26.844 -4.148 1 96.12 390 ARG A CA 1
ATOM 3103 C C . ARG A 1 390 ? 6.805 -26.594 -5.355 1 96.12 390 ARG A C 1
ATOM 3105 O O . ARG A 1 390 ? 7.648 -25.703 -5.34 1 96.12 390 ARG A O 1
ATOM 3112 N N . GLY A 1 391 ? 6.578 -27.469 -6.379 1 97.12 391 GLY A N 1
ATOM 3113 C CA . GLY A 1 391 ? 7.359 -27.312 -7.594 1 97.12 391 GLY A CA 1
ATOM 3114 C C . GLY A 1 391 ? 7.062 -28.391 -8.625 1 97.12 391 GLY A C 1
ATOM 3115 O O . GLY A 1 391 ? 6.066 -29.109 -8.508 1 97.12 391 GLY A O 1
ATOM 3116 N N . SER A 1 392 ? 7.969 -28.375 -9.656 1 97.5 392 SER A N 1
ATOM 3117 C CA . SER A 1 392 ? 7.816 -29.328 -10.75 1 97.5 392 SER A CA 1
ATOM 3118 C C . SER A 1 392 ? 9.172 -29.859 -11.211 1 97.5 392 SER A C 1
ATOM 3120 O O . SER A 1 392 ? 10.203 -29.234 -10.969 1 97.5 392 SER A O 1
ATOM 3122 N N . VAL A 1 393 ? 9.133 -31 -11.812 1 97.69 393 VAL A N 1
ATOM 3123 C CA . VAL A 1 393 ? 10.32 -31.672 -12.352 1 97.69 393 VAL A CA 1
ATOM 3124 C C . VAL A 1 393 ? 10.016 -32.219 -13.742 1 97.69 393 VAL A C 1
ATOM 3126 O O . VAL A 1 393 ? 8.945 -32.781 -13.969 1 97.69 393 VAL A O 1
ATOM 3129 N N . TYR A 1 394 ? 10.969 -32.031 -14.625 1 97.5 394 TYR A N 1
ATOM 3130 C CA . TYR A 1 394 ? 10.883 -32.594 -15.961 1 97.5 394 TYR A CA 1
ATOM 3131 C C . TYR A 1 394 ? 12.266 -32.938 -16.516 1 97.5 394 TYR A C 1
ATOM 3133 O O . TYR A 1 394 ? 13.25 -32.281 -16.156 1 97.5 394 TYR A O 1
ATOM 3141 N N . TRP A 1 395 ? 12.312 -33.938 -17.375 1 97.31 395 TRP A N 1
ATOM 3142 C CA . TRP A 1 395 ? 13.547 -34.219 -18.094 1 97.31 395 TRP A CA 1
ATOM 3143 C C . TRP A 1 395 ? 13.891 -33.125 -19.062 1 97.31 395 TRP A C 1
ATOM 3145 O O . TRP A 1 395 ? 13 -32.562 -19.734 1 97.31 395 TRP A O 1
ATOM 3155 N N . ASN A 1 396 ? 15.188 -32.781 -19.109 1 97.62 396 ASN A N 1
ATOM 3156 C CA . ASN A 1 396 ? 15.633 -31.75 -20.031 1 97.62 396 ASN A CA 1
ATOM 3157 C C . ASN A 1 396 ? 16.688 -32.281 -21 1 97.62 396 ASN A C 1
ATOM 3159 O O . ASN A 1 396 ? 17.766 -32.688 -20.594 1 97.62 396 ASN A O 1
ATOM 3163 N N . GLU A 1 397 ? 16.453 -32.188 -22.219 1 97.19 397 GLU A N 1
ATOM 3164 C CA . GLU A 1 397 ? 17.297 -32.781 -23.25 1 97.19 397 GLU A CA 1
ATOM 3165 C C . GLU A 1 397 ? 18.594 -31.969 -23.406 1 97.19 397 GLU A C 1
ATOM 3167 O O . GLU A 1 397 ? 19.641 -32.531 -23.719 1 97.19 397 GLU A O 1
ATOM 3172 N N . PHE A 1 398 ? 18.516 -30.703 -23.281 1 97.31 398 PHE A N 1
ATOM 3173 C CA . PHE A 1 398 ? 19.688 -29.859 -23.438 1 97.31 398 PHE A CA 1
ATOM 3174 C C . PHE A 1 398 ? 20.703 -30.125 -22.328 1 97.31 398 PHE A C 1
ATOM 3176 O O . PHE A 1 398 ? 21.891 -30.266 -22.609 1 97.31 398 PHE A O 1
ATOM 3183 N N . ARG A 1 399 ? 20.219 -30.203 -21.109 1 97 399 ARG A N 1
ATOM 3184 C CA . ARG A 1 399 ? 21.094 -30.438 -19.969 1 97 399 ARG A CA 1
ATOM 3185 C C . ARG A 1 399 ? 21.391 -31.938 -19.812 1 97 399 ARG A C 1
ATOM 3187 O O . ARG A 1 399 ? 22.344 -32.312 -19.141 1 97 399 ARG A O 1
ATOM 3194 N N . LYS A 1 400 ? 20.562 -32.781 -20.391 1 97.31 400 LYS A N 1
ATOM 3195 C CA . LYS A 1 400 ? 20.609 -34.25 -20.188 1 97.31 400 LYS A CA 1
ATOM 3196 C C . LYS A 1 400 ? 20.5 -34.594 -18.719 1 97.31 400 LYS A C 1
ATOM 3198 O O . LYS A 1 400 ? 21.266 -35.406 -18.219 1 97.31 400 LYS A O 1
ATOM 3203 N N . LYS A 1 401 ? 19.609 -33.906 -18.078 1 97.25 401 LYS A N 1
ATOM 3204 C CA . LYS A 1 401 ? 19.328 -34.062 -16.641 1 97.25 401 LYS A CA 1
ATOM 3205 C C . LYS A 1 401 ? 17.859 -33.812 -16.328 1 97.25 401 LYS A C 1
ATOM 3207 O O . LYS A 1 401 ? 17.125 -33.281 -17.172 1 97.25 401 LYS A O 1
ATOM 3212 N N . TRP A 1 402 ? 17.469 -34.281 -15.18 1 97.75 402 TRP A N 1
ATOM 3213 C CA . TRP A 1 402 ? 16.203 -33.844 -14.617 1 97.75 402 TRP A CA 1
ATOM 3214 C C . TRP A 1 402 ? 16.328 -32.438 -14.031 1 97.75 402 TRP A C 1
ATOM 3216 O O . TRP A 1 402 ? 17.312 -32.125 -13.359 1 97.75 402 TRP A O 1
ATOM 3226 N N . VAL A 1 403 ? 15.352 -31.594 -14.344 1 98.06 403 VAL A N 1
ATOM 3227 C CA . VAL A 1 403 ? 15.375 -30.203 -13.891 1 98.06 403 VAL A CA 1
ATOM 3228 C C . VAL A 1 403 ? 14.172 -29.953 -12.984 1 98.06 403 VAL A C 1
ATOM 3230 O O . VAL A 1 403 ? 13.031 -30.25 -13.344 1 98.06 403 VAL A O 1
ATOM 3233 N N . MET A 1 404 ? 14.461 -29.391 -11.797 1 98.25 404 MET A N 1
ATOM 3234 C CA . MET A 1 404 ? 13.438 -29.016 -10.828 1 98.25 404 MET A CA 1
ATOM 3235 C C . MET A 1 404 ? 13.352 -27.5 -10.672 1 98.25 404 MET A C 1
ATOM 3237 O O . MET A 1 404 ? 14.375 -26.828 -10.586 1 98.25 404 MET A O 1
ATOM 3241 N N . ILE A 1 405 ? 12.18 -26.938 -10.766 1 98.5 405 ILE A N 1
ATOM 3242 C CA . ILE A 1 405 ? 11.852 -25.578 -10.359 1 98.5 405 ILE A CA 1
ATOM 3243 C C . ILE A 1 405 ? 10.938 -25.609 -9.133 1 98.5 405 ILE A C 1
ATOM 3245 O O . ILE A 1 405 ? 9.891 -26.266 -9.148 1 98.5 405 ILE A O 1
ATOM 3249 N N . PHE A 1 406 ? 11.359 -24.953 -8.07 1 98 406 PHE A N 1
ATOM 3250 C CA . PHE A 1 406 ? 10.555 -25.016 -6.859 1 98 406 PHE A CA 1
ATOM 3251 C C . PHE A 1 406 ? 10.656 -23.703 -6.074 1 98 406 PHE A C 1
ATOM 3253 O O . PHE A 1 406 ? 11.516 -22.859 -6.363 1 98 406 PHE A O 1
ATOM 3260 N N . VAL A 1 407 ? 9.766 -23.547 -5.137 1 97.75 407 VAL A N 1
ATOM 3261 C CA . VAL A 1 407 ? 9.773 -22.375 -4.277 1 97.75 407 VAL A CA 1
ATOM 3262 C C . VAL A 1 407 ? 10.242 -22.766 -2.877 1 97.75 407 VAL A C 1
ATOM 3264 O O . VAL A 1 407 ? 10.117 -23.922 -2.473 1 97.75 407 VAL A O 1
ATOM 3267 N N . GLN A 1 408 ? 10.758 -21.797 -2.205 1 97.38 408 GLN A N 1
ATOM 3268 C CA . GLN A 1 408 ? 11.305 -22.016 -0.871 1 97.38 408 GLN A CA 1
ATOM 3269 C C . GLN A 1 408 ? 10.305 -21.625 0.209 1 97.38 408 GLN A C 1
ATOM 3271 O O . GLN A 1 408 ? 9.633 -20.594 0.097 1 97.38 408 GLN A O 1
ATOM 3276 N N . ILE A 1 409 ? 10.141 -22.438 1.179 1 95.69 409 ILE A N 1
ATOM 3277 C CA . ILE A 1 409 ? 9.414 -22.047 2.379 1 95.69 409 ILE A CA 1
ATOM 3278 C C . ILE A 1 409 ? 10.344 -21.25 3.301 1 95.69 409 ILE A C 1
ATOM 3280 O O . ILE A 1 409 ? 11.492 -21.641 3.523 1 95.69 409 ILE A O 1
ATOM 3284 N N . GLY A 1 410 ? 9.797 -20.109 3.826 1 94.12 410 GLY A N 1
ATOM 3285 C CA . GLY A 1 410 ? 10.625 -19.234 4.645 1 94.12 410 GLY A CA 1
ATOM 3286 C C . GLY A 1 410 ? 11.57 -18.375 3.83 1 94.12 410 GLY A C 1
ATOM 3287 O O . GLY A 1 410 ? 11.164 -17.75 2.85 1 94.12 410 GLY A O 1
ATOM 3288 N N . GLY A 1 411 ? 12.82 -18.359 4.285 1 91.69 411 GLY A N 1
ATOM 3289 C CA . GLY A 1 411 ? 13.82 -17.562 3.59 1 91.69 411 GLY A CA 1
ATOM 3290 C C . GLY A 1 411 ? 13.562 -16.062 3.684 1 91.69 411 GLY A C 1
ATOM 3291 O O . GLY A 1 411 ? 12.938 -15.602 4.637 1 91.69 411 GLY A O 1
ATOM 3292 N N . ARG A 1 412 ? 14.125 -15.266 2.764 1 90.5 412 ARG A N 1
ATOM 3293 C CA . ARG A 1 412 ? 14.031 -13.812 2.764 1 90.5 412 ARG A CA 1
ATOM 3294 C C . ARG A 1 412 ? 12.594 -13.352 2.512 1 90.5 412 ARG A C 1
ATOM 3296 O O . ARG A 1 412 ? 12.203 -12.258 2.924 1 90.5 412 ARG A O 1
ATOM 3303 N N . SER A 1 413 ? 11.891 -14.172 1.81 1 94.44 413 SER A N 1
ATOM 3304 C CA . SER A 1 413 ? 10.484 -13.945 1.475 1 94.44 413 SER A CA 1
ATOM 3305 C C . SER A 1 413 ? 9.703 -15.25 1.461 1 94.44 413 SER A C 1
ATOM 3307 O O . SER A 1 413 ? 9.938 -16.125 0.616 1 94.44 413 SER A O 1
ATOM 3309 N N . PHE A 1 414 ? 8.75 -15.367 2.311 1 96.06 414 PHE A N 1
ATOM 3310 C CA . PHE A 1 414 ? 8 -16.609 2.467 1 96.06 414 PHE A CA 1
ATOM 3311 C C . PHE A 1 414 ? 7.305 -16.984 1.164 1 96.06 414 PHE A C 1
ATOM 3313 O O . PHE A 1 414 ? 6.391 -16.297 0.716 1 96.06 414 PHE A O 1
ATOM 3320 N N . LEU A 1 415 ? 7.746 -18.078 0.504 1 96.25 415 LEU A N 1
ATOM 3321 C CA . LEU A 1 415 ? 7.258 -18.609 -0.767 1 96.25 415 LEU A CA 1
ATOM 3322 C C . LEU A 1 415 ? 7.523 -17.625 -1.898 1 96.25 415 LEU A C 1
ATOM 3324 O O . LEU A 1 415 ? 6.75 -17.547 -2.855 1 96.25 415 LEU A O 1
ATOM 3328 N N . GLY A 1 416 ? 8.562 -16.875 -1.719 1 97.62 416 GLY A N 1
ATOM 3329 C CA . GLY A 1 416 ? 8.82 -15.852 -2.715 1 97.62 416 GLY A CA 1
ATOM 3330 C C . GLY A 1 416 ? 10.078 -16.109 -3.521 1 97.62 416 GLY A C 1
ATOM 3331 O O . GLY A 1 416 ? 10.305 -15.461 -4.551 1 97.62 416 GLY A O 1
ATOM 3332 N N . GLU A 1 417 ? 10.883 -17.062 -3.098 1 98.06 417 GLU A N 1
ATOM 3333 C CA . GLU A 1 417 ? 12.141 -17.375 -3.773 1 98.06 417 GLU A CA 1
ATOM 3334 C C . GLU A 1 417 ? 12.008 -18.656 -4.609 1 98.06 417 GLU A C 1
ATOM 3336 O O . GLU A 1 417 ? 11.672 -19.719 -4.082 1 98.06 417 GLU A O 1
ATOM 3341 N N . VAL A 1 418 ? 12.289 -18.5 -5.891 1 98.56 418 VAL A N 1
ATOM 3342 C CA . VAL A 1 418 ? 12.211 -19.641 -6.801 1 98.56 418 VAL A CA 1
ATOM 3343 C C . VAL A 1 418 ? 13.609 -20.188 -7.086 1 98.56 418 VAL A C 1
ATOM 3345 O O . VAL A 1 418 ? 14.539 -19.406 -7.34 1 98.56 418 VAL A O 1
ATOM 3348 N N . TRP A 1 419 ? 13.711 -21.469 -7.109 1 98.5 419 TRP A N 1
ATOM 3349 C CA . TRP A 1 419 ? 15.016 -22.109 -7.219 1 98.5 419 TRP A CA 1
ATOM 3350 C C . TRP A 1 419 ? 15.031 -23.109 -8.367 1 98.5 419 TRP A C 1
ATOM 3352 O O . TRP A 1 419 ? 14.008 -23.719 -8.695 1 98.5 419 TRP A O 1
ATOM 3362 N N . PHE A 1 420 ? 16.219 -23.234 -8.953 1 98.44 420 PHE A N 1
ATOM 3363 C CA . PHE A 1 420 ? 16.578 -24.219 -9.977 1 98.44 420 PHE A CA 1
ATOM 3364 C C . PHE A 1 420 ? 17.484 -25.297 -9.398 1 98.44 420 PHE A C 1
ATOM 3366 O O . PHE A 1 420 ? 18.406 -25 -8.648 1 98.44 420 PHE A O 1
ATOM 3373 N N . ALA A 1 421 ? 17.188 -26.562 -9.75 1 98.31 421 ALA A N 1
ATOM 3374 C CA . ALA A 1 421 ? 18.062 -27.688 -9.406 1 98.31 421 ALA A CA 1
ATOM 3375 C C . ALA A 1 421 ? 18.062 -28.734 -10.516 1 98.31 421 ALA A C 1
ATOM 3377 O O . ALA A 1 421 ? 17.125 -28.797 -11.32 1 98.31 421 ALA A O 1
ATOM 3378 N N . GLU A 1 422 ? 19.094 -29.5 -10.562 1 97.38 422 GLU A N 1
ATOM 3379 C CA . GLU A 1 422 ? 19.156 -30.562 -11.547 1 97.38 422 GLU A CA 1
ATOM 3380 C C . GLU A 1 422 ? 19.766 -31.828 -10.953 1 97.38 422 GLU A C 1
ATOM 3382 O O . GLU A 1 422 ? 20.484 -31.766 -9.953 1 97.38 422 GLU A O 1
ATOM 3387 N N . ALA A 1 423 ? 19.484 -32.938 -11.477 1 97.25 423 ALA A N 1
ATOM 3388 C CA . ALA A 1 423 ? 19.984 -34.25 -11.047 1 97.25 423 ALA A CA 1
ATOM 3389 C C . ALA A 1 423 ? 20.078 -35.219 -12.219 1 97.25 423 ALA A C 1
ATOM 3391 O O . ALA A 1 423 ? 19.328 -35.094 -13.195 1 97.25 423 ALA A O 1
ATOM 3392 N N . ASP A 1 424 ? 20.984 -36.188 -12.078 1 97.19 424 ASP A N 1
ATOM 3393 C CA . ASP A 1 424 ? 21.172 -37.188 -13.125 1 97.19 424 ASP A CA 1
ATOM 3394 C C . ASP A 1 424 ? 20.031 -38.188 -13.141 1 97.19 424 ASP A C 1
ATOM 3396 O O . ASP A 1 424 ? 19.609 -38.656 -14.203 1 97.19 424 ASP A O 1
ATOM 3400 N N . ASP A 1 425 ? 19.594 -38.469 -11.977 1 96 425 ASP A N 1
ATOM 3401 C CA . ASP A 1 425 ? 18.516 -39.438 -11.836 1 96 425 ASP A CA 1
ATOM 3402 C C . ASP A 1 425 ? 17.25 -38.781 -11.289 1 96 425 ASP A C 1
ATOM 3404 O O . ASP A 1 425 ? 17.328 -37.812 -10.531 1 96 425 ASP A O 1
ATOM 3408 N N . LEU A 1 426 ? 16.109 -39.375 -11.625 1 96.06 426 LEU A N 1
ATOM 3409 C CA . LEU A 1 426 ? 14.812 -38.844 -11.25 1 96.06 426 LEU A CA 1
ATOM 3410 C C . LEU A 1 426 ? 14.695 -38.688 -9.734 1 96.06 426 LEU A C 1
ATOM 3412 O O . LEU A 1 426 ? 14.188 -37.688 -9.234 1 96.06 426 LEU A O 1
ATOM 3416 N N . THR A 1 427 ? 15.227 -39.719 -9.016 1 94.56 427 THR A N 1
ATOM 3417 C CA . THR A 1 427 ? 15.086 -39.719 -7.566 1 94.56 427 THR A CA 1
ATOM 3418 C C . THR A 1 427 ? 16.266 -39.031 -6.902 1 94.56 427 THR A C 1
ATOM 3420 O O . THR A 1 427 ? 16.344 -38.938 -5.676 1 94.56 427 THR A O 1
ATOM 3423 N N . GLY A 1 428 ? 17.141 -38.5 -7.629 1 92.06 428 GLY A N 1
ATOM 3424 C CA . GLY A 1 428 ? 18.25 -37.75 -7.078 1 92.06 428 GLY A CA 1
ATOM 3425 C C . GLY A 1 428 ? 19.547 -38.531 -7.07 1 92.06 428 GLY A C 1
ATOM 3426 O O . GLY A 1 428 ? 19.688 -39.531 -7.781 1 92.06 428 GLY A O 1
ATOM 3427 N N . PRO A 1 429 ? 20.5 -38.031 -6.344 1 92.69 429 PRO A N 1
ATOM 3428 C CA . PRO A 1 429 ? 20.391 -37 -5.305 1 92.69 429 PRO A CA 1
ATOM 3429 C C . PRO A 1 429 ? 20.203 -35.594 -5.879 1 92.69 429 PRO A C 1
ATOM 3431 O O . PRO A 1 429 ? 20.812 -35.281 -6.898 1 92.69 429 PRO A O 1
ATOM 3434 N N . TRP A 1 430 ? 19.297 -34.906 -5.184 1 93.81 430 TRP A N 1
ATOM 3435 C CA . TRP A 1 430 ? 19.109 -33.469 -5.391 1 93.81 430 TRP A CA 1
ATOM 3436 C C . TRP A 1 430 ? 19.859 -32.656 -4.332 1 93.81 430 TRP A C 1
ATOM 3438 O O . TRP A 1 430 ? 19.578 -32.781 -3.137 1 93.81 430 TRP A O 1
ATOM 3448 N N . SER A 1 431 ? 20.906 -31.922 -4.555 1 89.62 431 SER A N 1
ATOM 3449 C CA . SER A 1 431 ? 21.719 -31.375 -3.479 1 89.62 431 SER A CA 1
ATOM 3450 C C . SER A 1 431 ? 21.922 -29.875 -3.662 1 89.62 431 SER A C 1
ATOM 3452 O O . SER A 1 431 ? 21.906 -29.109 -2.691 1 89.62 431 SER A O 1
ATOM 3454 N N . LYS A 1 432 ? 22.172 -29.406 -4.832 1 94.69 432 LYS A N 1
ATOM 3455 C CA . LYS A 1 432 ? 22.453 -28 -5.062 1 94.69 432 LYS A CA 1
ATOM 3456 C C . LYS A 1 432 ? 21.266 -27.297 -5.715 1 94.69 432 LYS A C 1
ATOM 3458 O O . LYS A 1 432 ? 20.609 -27.859 -6.594 1 94.69 432 LYS A O 1
ATOM 3463 N N . ALA A 1 433 ? 20.984 -26.109 -5.18 1 97.81 433 ALA A N 1
ATOM 3464 C CA . ALA A 1 433 ? 19.938 -25.281 -5.758 1 97.81 433 ALA A CA 1
ATOM 3465 C C . ALA A 1 433 ? 20.453 -23.875 -6.051 1 97.81 433 ALA A C 1
ATOM 3467 O O . ALA A 1 433 ? 21.312 -23.359 -5.332 1 97.81 433 ALA A O 1
ATOM 3468 N N . ILE A 1 434 ? 19.969 -23.281 -7.094 1 98.44 434 ILE A N 1
ATOM 3469 C CA . ILE A 1 434 ? 20.344 -21.938 -7.504 1 98.44 434 ILE A CA 1
ATOM 3470 C C . ILE A 1 434 ? 19.094 -21.047 -7.535 1 98.44 434 ILE A C 1
ATOM 3472 O O . ILE A 1 434 ? 18.094 -21.391 -8.18 1 98.44 434 ILE A O 1
ATOM 3476 N N . ARG A 1 435 ? 19.172 -19.906 -6.852 1 97.88 435 ARG A N 1
ATOM 3477 C CA . ARG A 1 435 ? 18.047 -18.969 -6.875 1 97.88 435 ARG A CA 1
ATOM 3478 C C . ARG A 1 435 ? 17.906 -18.312 -8.242 1 97.88 435 ARG A C 1
ATOM 3480 O O . ARG A 1 435 ? 18.875 -17.75 -8.773 1 97.88 435 ARG A O 1
ATOM 3487 N N . ILE A 1 436 ? 16.656 -18.328 -8.766 1 98.62 436 ILE A N 1
ATOM 3488 C CA . ILE A 1 436 ? 16.547 -17.828 -10.133 1 98.62 436 ILE A CA 1
ATOM 3489 C C . ILE A 1 436 ? 15.531 -16.672 -10.164 1 98.62 436 ILE A C 1
ATOM 3491 O O . ILE A 1 436 ? 15.492 -15.906 -11.125 1 98.62 436 ILE A O 1
ATOM 3495 N N . VAL A 1 437 ? 14.648 -16.516 -9.227 1 98.5 437 VAL A N 1
ATOM 3496 C CA . VAL A 1 437 ? 13.695 -15.422 -9.094 1 98.5 437 VAL A CA 1
ATOM 3497 C C . VAL A 1 437 ? 13.555 -15.031 -7.629 1 98.5 437 VAL A C 1
ATOM 3499 O O . VAL A 1 437 ? 13.539 -15.891 -6.746 1 98.5 437 VAL A O 1
ATOM 3502 N N . THR A 1 438 ? 13.484 -13.789 -7.328 1 97.88 438 THR A N 1
ATOM 3503 C CA . THR A 1 438 ? 13.25 -13.297 -5.973 1 97.88 438 THR A CA 1
ATOM 3504 C C . THR A 1 438 ? 12.07 -12.328 -5.941 1 97.88 438 THR A C 1
ATOM 3506 O O . THR A 1 438 ? 11.758 -11.695 -6.949 1 97.88 438 THR A O 1
ATOM 3509 N N . HIS A 1 439 ? 11.336 -12.281 -4.914 1 97.56 439 HIS A N 1
ATOM 3510 C CA . HIS A 1 439 ? 10.258 -11.344 -4.625 1 97.56 439 HIS A CA 1
ATOM 3511 C C . HIS A 1 439 ? 10.461 -10.68 -3.268 1 97.56 439 HIS A C 1
ATOM 3513 O O . HIS A 1 439 ? 10.836 -11.336 -2.297 1 97.56 439 HIS A O 1
ATOM 3519 N N . ASN A 1 440 ? 10.25 -9.422 -3.186 1 95.88 440 ASN A N 1
ATOM 3520 C CA . ASN A 1 440 ? 10.383 -8.68 -1.937 1 95.88 440 ASN A CA 1
ATOM 3521 C C . ASN A 1 440 ? 9.086 -8.672 -1.144 1 95.88 440 ASN A C 1
ATOM 3523 O O . ASN A 1 440 ? 8.148 -7.938 -1.475 1 95.88 440 ASN A O 1
ATOM 3527 N N . LYS A 1 441 ? 9.086 -9.484 -0.092 1 96.06 441 LYS A N 1
ATOM 3528 C CA . LYS A 1 441 ? 7.906 -9.633 0.75 1 96.06 441 LYS A CA 1
ATOM 3529 C C . LYS A 1 441 ? 6.664 -9.906 -0.093 1 96.06 441 LYS A C 1
ATOM 3531 O O . LYS A 1 441 ? 5.656 -9.211 0.031 1 96.06 441 LYS A O 1
ATOM 3536 N N . TYR A 1 442 ? 6.734 -10.773 -0.962 1 98 442 TYR A N 1
ATOM 3537 C CA . TYR A 1 442 ? 5.676 -11.258 -1.845 1 98 442 TYR A CA 1
ATOM 3538 C C . TYR A 1 442 ? 5.855 -12.734 -2.152 1 98 442 TYR A C 1
ATOM 3540 O O . TYR A 1 442 ? 6.98 -13.234 -2.197 1 98 442 TYR A O 1
ATOM 3548 N N . SER A 1 443 ? 4.789 -13.461 -2.357 1 97.94 443 SER A N 1
ATOM 3549 C CA . SER A 1 443 ? 4.848 -14.898 -2.607 1 97.94 443 SER A CA 1
ATOM 3550 C C . SER A 1 443 ? 4.68 -15.203 -4.09 1 97.94 443 SER A C 1
ATOM 3552 O O . SER A 1 443 ? 4.07 -14.43 -4.828 1 97.94 443 SER A O 1
ATOM 3554 N N . PHE A 1 444 ? 5.215 -16.25 -4.496 1 97.75 444 PHE A N 1
ATOM 3555 C CA . PHE A 1 444 ? 5.113 -16.844 -5.828 1 97.75 444 PHE A CA 1
ATOM 3556 C C . PHE A 1 444 ? 4.914 -18.344 -5.742 1 97.75 444 PHE A C 1
ATOM 3558 O O . PHE A 1 444 ? 5.824 -19.125 -6.055 1 97.75 444 PHE A O 1
ATOM 3565 N N . TYR A 1 445 ? 3.754 -18.734 -5.449 1 93.62 445 TYR A N 1
ATOM 3566 C CA . TYR A 1 445 ? 3.635 -20.125 -4.996 1 93.62 445 TYR A CA 1
ATOM 3567 C C . TYR A 1 445 ? 3.115 -21.016 -6.109 1 93.62 445 TYR A C 1
ATOM 3569 O O . TYR A 1 445 ? 2.598 -20.531 -7.117 1 93.62 445 TYR A O 1
ATOM 3577 N N . ASN A 1 446 ? 3.377 -22.375 -6 1 94.31 446 ASN A N 1
ATOM 3578 C CA . ASN A 1 446 ? 2.992 -23.484 -6.871 1 94.31 446 ASN A CA 1
ATOM 3579 C C . ASN A 1 446 ? 3.539 -23.297 -8.281 1 94.31 446 ASN A C 1
ATOM 3581 O O . ASN A 1 446 ? 2.783 -23.344 -9.258 1 94.31 446 ASN A O 1
ATOM 3585 N N . PRO A 1 447 ? 4.852 -23.094 -8.344 1 96.31 447 PRO A N 1
ATOM 3586 C CA . PRO A 1 447 ? 5.422 -22.906 -9.68 1 96.31 447 PRO A CA 1
ATOM 3587 C C . PRO A 1 447 ? 5.328 -24.172 -10.531 1 96.31 447 PRO A C 1
ATOM 3589 O O . PRO A 1 447 ? 5.473 -25.281 -10.016 1 96.31 447 PRO A O 1
ATOM 3592 N N . LYS A 1 448 ? 5.113 -24.031 -11.805 1 97.31 448 LYS A N 1
ATOM 3593 C CA . LYS A 1 448 ? 4.996 -25.141 -12.742 1 97.31 448 LYS A CA 1
ATOM 3594 C C . LYS A 1 448 ? 5.738 -24.828 -14.039 1 97.31 448 LYS A C 1
ATOM 3596 O O . LYS A 1 448 ? 5.504 -23.797 -14.672 1 97.31 448 LYS A O 1
ATOM 3601 N N . GLN A 1 449 ? 6.578 -25.75 -14.406 1 97.25 449 GLN A N 1
ATOM 3602 C CA . GLN A 1 449 ? 7.215 -25.719 -15.711 1 97.25 449 GLN A CA 1
ATOM 3603 C C . GLN A 1 449 ? 6.254 -26.188 -16.812 1 97.25 449 GLN A C 1
ATOM 3605 O O . GLN A 1 449 ? 5.344 -26.969 -16.547 1 97.25 449 GLN A O 1
ATOM 3610 N N . HIS A 1 450 ? 6.527 -25.672 -18 1 94.81 450 HIS A N 1
ATOM 3611 C CA . HIS A 1 450 ? 5.742 -26.062 -19.156 1 94.81 450 HIS A CA 1
ATOM 3612 C C . HIS A 1 450 ? 6.629 -26.688 -20.234 1 94.81 450 HIS A C 1
ATOM 3614 O O . HIS A 1 450 ? 7.039 -26 -21.172 1 94.81 450 HIS A O 1
ATOM 3620 N N . PRO A 1 451 ? 6.793 -27.969 -20.172 1 92.44 451 PRO A N 1
ATOM 3621 C CA . PRO A 1 451 ? 7.711 -28.609 -21.109 1 92.44 451 PRO A CA 1
ATOM 3622 C C . PRO A 1 451 ? 7.277 -28.438 -22.562 1 92.44 451 PRO A C 1
ATOM 3624 O O . PRO A 1 451 ? 8.117 -28.391 -23.469 1 92.44 451 PRO A O 1
ATOM 3627 N N . PHE A 1 452 ? 6 -28.25 -22.812 1 90.06 452 PHE A N 1
ATOM 3628 C CA . PHE A 1 452 ? 5.5 -28.109 -24.172 1 90.06 452 PHE A CA 1
ATOM 3629 C C . PHE A 1 452 ? 5.883 -26.75 -24.75 1 90.06 452 PHE A C 1
ATOM 3631 O O . PHE A 1 452 ? 5.77 -26.531 -25.969 1 90.06 452 PHE A O 1
ATOM 3638 N N . PHE A 1 453 ? 6.41 -25.844 -23.953 1 92.31 453 PHE A N 1
ATOM 3639 C CA . PHE A 1 453 ? 6.836 -24.516 -24.406 1 92.31 453 PHE A CA 1
ATOM 3640 C C . PHE A 1 453 ? 8.352 -24.484 -24.609 1 92.31 453 PHE A C 1
ATOM 3642 O O . PHE A 1 453 ? 8.891 -23.5 -25.125 1 92.31 453 PHE A O 1
ATOM 3649 N N . ALA A 1 454 ? 9.055 -25.562 -24.172 1 93.75 454 ALA A N 1
ATOM 3650 C CA . ALA A 1 454 ? 10.508 -25.562 -24.234 1 93.75 454 ALA A CA 1
ATOM 3651 C C . ALA A 1 454 ? 10.992 -25.328 -25.656 1 93.75 454 ALA A C 1
ATOM 3653 O O . ALA A 1 454 ? 10.383 -25.812 -26.609 1 93.75 454 ALA A O 1
ATOM 3654 N N . GLN A 1 455 ? 12.062 -24.578 -25.781 1 94.12 455 GLN A N 1
ATOM 3655 C CA . GLN A 1 455 ? 12.641 -24.25 -27.078 1 94.12 455 GLN A CA 1
ATOM 3656 C C . GLN A 1 455 ? 14.102 -24.672 -27.156 1 94.12 455 GLN A C 1
ATOM 3658 O O . GLN A 1 455 ? 14.758 -24.859 -26.125 1 94.12 455 GLN A O 1
ATOM 3663 N N . GLU A 1 456 ? 14.539 -24.891 -28.406 1 95.5 456 GLU A N 1
ATOM 3664 C CA . GLU A 1 456 ? 15.938 -25.203 -28.688 1 95.5 456 GLU A CA 1
ATOM 3665 C C . GLU A 1 456 ? 16.391 -26.438 -27.906 1 95.5 456 GLU A C 1
ATOM 3667 O O . GLU A 1 456 ? 17.391 -26.406 -27.203 1 95.5 456 GLU A O 1
ATOM 3672 N N . ASP A 1 457 ? 15.641 -27.438 -28 1 94.5 457 ASP A N 1
ATOM 3673 C CA . ASP A 1 457 ? 15.883 -28.75 -27.406 1 94.5 457 ASP A CA 1
ATOM 3674 C C . ASP A 1 457 ? 15.969 -28.656 -25.875 1 94.5 457 ASP A C 1
ATOM 3676 O O . ASP A 1 457 ? 16.844 -29.266 -25.266 1 94.5 457 ASP A O 1
ATOM 3680 N N . GLY A 1 458 ? 15.25 -27.734 -25.359 1 95.94 458 GLY A N 1
ATOM 3681 C CA . GLY A 1 458 ? 15.148 -27.625 -23.906 1 95.94 458 GLY A CA 1
ATOM 3682 C C . GLY A 1 458 ? 16.047 -26.562 -23.312 1 95.94 458 GLY A C 1
ATOM 3683 O O . GLY A 1 458 ? 16.047 -26.328 -22.109 1 95.94 458 GLY A O 1
ATOM 3684 N N . ARG A 1 459 ? 16.844 -25.891 -24.078 1 98.12 459 ARG A N 1
ATOM 3685 C CA . ARG A 1 459 ? 17.719 -24.844 -23.531 1 98.12 459 ARG A CA 1
ATOM 3686 C C . ARG A 1 459 ? 16.906 -23.734 -22.891 1 98.12 459 ARG A C 1
ATOM 3688 O O . ARG A 1 459 ? 17.297 -23.219 -21.844 1 98.12 459 ARG A O 1
ATOM 3695 N N . ILE A 1 460 ? 15.82 -23.359 -23.594 1 97.5 460 ILE A N 1
ATOM 3696 C CA . ILE A 1 460 ? 14.93 -22.344 -23.078 1 97.5 460 ILE A CA 1
ATOM 3697 C C . ILE A 1 460 ? 13.68 -23 -22.484 1 97.5 460 ILE A C 1
ATOM 3699 O O . ILE A 1 460 ? 12.93 -23.672 -23.188 1 97.5 460 ILE A O 1
ATOM 3703 N N . ILE A 1 461 ? 13.461 -22.797 -21.188 1 97.81 461 ILE A N 1
ATOM 3704 C CA . ILE A 1 461 ? 12.273 -23.375 -20.562 1 97.81 461 ILE A CA 1
ATOM 3705 C C . ILE A 1 461 ? 11.391 -22.25 -20 1 97.81 461 ILE A C 1
ATOM 3707 O O . ILE A 1 461 ? 11.844 -21.125 -19.828 1 97.81 461 ILE A O 1
ATOM 3711 N N . TYR A 1 462 ? 10.102 -22.578 -19.781 1 97.38 462 TYR A N 1
ATOM 3712 C CA . TYR A 1 462 ? 9.094 -21.641 -19.281 1 97.38 462 TYR A CA 1
ATOM 3713 C C . TYR A 1 462 ? 8.422 -22.188 -18.031 1 97.38 462 TYR A C 1
ATOM 3715 O O . TYR A 1 462 ? 8.156 -23.391 -17.922 1 97.38 462 TYR A O 1
ATOM 3723 N N . PHE A 1 463 ? 8.188 -21.344 -17.109 1 98 463 PHE A N 1
ATOM 3724 C CA . PHE A 1 463 ? 7.441 -21.703 -15.906 1 98 463 PHE A CA 1
ATOM 3725 C C . PHE A 1 463 ? 6.629 -20.516 -15.398 1 98 463 PHE A C 1
ATOM 3727 O O . PHE A 1 463 ? 6.93 -19.359 -15.719 1 98 463 PHE A O 1
ATOM 3734 N N . GLU A 1 464 ? 5.578 -20.812 -14.68 1 97.88 464 GLU A N 1
ATOM 3735 C CA . GLU A 1 464 ? 4.758 -19.766 -14.055 1 97.88 464 GLU A CA 1
ATOM 3736 C C . GLU A 1 464 ? 4.422 -20.125 -12.609 1 97.88 464 GLU A C 1
ATOM 3738 O O . GLU A 1 464 ? 4.66 -21.25 -12.172 1 97.88 464 GLU A O 1
ATOM 3743 N N . GLY A 1 465 ? 3.969 -19.172 -11.875 1 97.88 465 GLY A N 1
ATOM 3744 C CA . GLY A 1 465 ? 3.479 -19.312 -10.508 1 97.88 465 GLY A CA 1
ATOM 3745 C C . GLY A 1 465 ? 2.496 -18.219 -10.125 1 97.88 465 GLY A C 1
ATOM 3746 O O . GLY A 1 465 ? 2.246 -17.297 -10.898 1 97.88 465 GLY A O 1
ATOM 3747 N N . THR A 1 466 ? 1.886 -18.391 -9.008 1 98.38 466 THR A N 1
ATOM 3748 C CA . THR A 1 466 ? 0.918 -17.422 -8.5 1 98.38 466 THR A CA 1
ATOM 3749 C C . THR A 1 466 ? 1.619 -16.312 -7.73 1 98.38 466 THR A C 1
ATOM 3751 O O . THR A 1 466 ? 2.227 -16.562 -6.688 1 98.38 466 THR A O 1
ATOM 3754 N N . TYR A 1 467 ? 1.536 -15.117 -8.273 1 98.62 467 TYR A N 1
ATOM 3755 C CA . TYR A 1 467 ? 2.02 -13.906 -7.609 1 98.62 467 TYR A CA 1
ATOM 3756 C C . TYR A 1 467 ? 0.963 -13.344 -6.668 1 98.62 467 TYR A C 1
ATOM 3758 O O . TYR A 1 467 ? -0.096 -1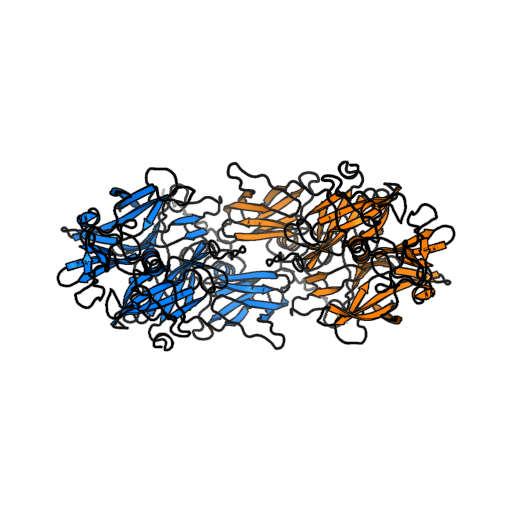2.891 -7.109 1 98.62 467 TYR A O 1
ATOM 3766 N N . THR A 1 468 ? 1.316 -13.383 -5.242 1 98.25 468 THR A N 1
ATOM 3767 C CA . THR A 1 468 ? 0.262 -12.984 -4.312 1 98.25 468 THR A CA 1
ATOM 3768 C C . THR A 1 468 ? 0.855 -12.531 -2.98 1 98.25 468 THR A C 1
ATOM 3770 O O . THR A 1 468 ? 1.95 -12.961 -2.607 1 98.25 468 THR A O 1
ATOM 3773 N N . THR A 1 469 ? 0.111 -11.711 -2.275 1 97.38 469 THR A N 1
ATOM 3774 C CA . THR A 1 469 ? 0.504 -11.281 -0.938 1 97.38 469 THR A CA 1
ATOM 3775 C C . THR A 1 469 ? 0.072 -12.305 0.107 1 97.38 469 THR A C 1
ATOM 3777 O O . THR A 1 469 ? 0.529 -12.266 1.251 1 97.38 469 THR A O 1
ATOM 3780 N N . THR A 1 470 ? -0.689 -13.219 -0.149 1 93.62 470 THR A N 1
ATOM 3781 C CA . THR A 1 470 ? -1.469 -14.07 0.746 1 93.62 470 THR A CA 1
ATOM 3782 C C . THR A 1 470 ? -0.586 -14.641 1.851 1 93.62 470 THR A C 1
ATOM 3784 O O . THR A 1 470 ? -0.987 -14.68 3.016 1 93.62 470 THR A O 1
ATOM 3787 N N . PHE A 1 471 ? 0.596 -15.016 1.548 1 93.38 471 PHE A N 1
ATOM 3788 C CA . PHE A 1 471 ? 1.432 -15.727 2.506 1 93.38 471 PHE A CA 1
ATOM 3789 C C . PHE A 1 471 ? 2.631 -14.883 2.916 1 93.38 471 PHE A C 1
ATOM 3791 O O . PHE A 1 471 ? 3.4 -15.266 3.795 1 93.38 471 PHE A O 1
ATOM 3798 N N . SER A 1 472 ? 2.801 -13.75 2.352 1 94.31 472 SER A N 1
ATOM 3799 C CA . SER A 1 472 ? 4.051 -13 2.422 1 94.31 472 SER A CA 1
ATOM 3800 C C . SER A 1 472 ? 4.086 -12.102 3.654 1 94.31 472 SER A C 1
ATOM 3802 O O . SER A 1 472 ? 5.148 -11.609 4.043 1 94.31 472 SER A O 1
ATOM 3804 N N . GLY A 1 473 ? 2.926 -11.812 4.266 1 92.81 473 GLY A N 1
ATOM 3805 C CA . GLY A 1 473 ? 2.832 -10.797 5.305 1 92.81 473 GLY A CA 1
ATOM 3806 C C . GLY A 1 473 ? 2.732 -9.391 4.754 1 92.81 473 GLY A C 1
ATOM 3807 O O . GLY A 1 473 ? 2.631 -8.422 5.516 1 92.81 473 GLY A O 1
ATOM 3808 N N . ASN A 1 474 ? 2.746 -9.234 3.492 1 94.38 474 ASN A N 1
ATOM 3809 C CA . ASN A 1 474 ? 2.561 -7.941 2.842 1 94.38 474 ASN A CA 1
ATOM 3810 C C . ASN A 1 474 ? 1.091 -7.535 2.807 1 94.38 474 ASN A C 1
ATOM 3812 O O . ASN A 1 474 ? 0.242 -8.305 2.344 1 94.38 474 ASN A O 1
ATOM 3816 N N . ASP A 1 475 ? 0.773 -6.371 3.244 1 92.75 475 ASP A N 1
ATOM 3817 C CA . ASP A 1 475 ? -0.621 -5.941 3.271 1 92.75 475 ASP A CA 1
ATOM 3818 C C . ASP A 1 475 ? -0.916 -4.965 2.135 1 92.75 475 ASP A C 1
ATOM 3820 O O . ASP A 1 475 ? -1.935 -4.27 2.152 1 92.75 475 ASP A O 1
ATOM 3824 N N . HIS A 1 476 ? -0.037 -4.953 1.172 1 94.44 476 HIS A N 1
ATOM 3825 C CA . HIS A 1 476 ? -0.204 -4.035 0.051 1 94.44 476 HIS A CA 1
ATOM 3826 C C . HIS A 1 476 ? -0.17 -4.777 -1.28 1 94.44 476 HIS A C 1
ATOM 3828 O O . HIS A 1 476 ? 0.866 -4.816 -1.948 1 94.44 476 HIS A O 1
ATOM 3834 N N . PRO A 1 477 ? -1.229 -5.23 -1.709 1 97.62 477 PRO A N 1
ATOM 3835 C CA . PRO A 1 477 ? -1.266 -5.98 -2.967 1 97.62 477 PRO A CA 1
ATOM 3836 C C . PRO A 1 477 ? -1.019 -5.094 -4.188 1 97.62 477 PRO A C 1
ATOM 3838 O O . PRO A 1 477 ? -1.482 -3.953 -4.23 1 97.62 477 PRO A O 1
ATOM 3841 N N . THR A 1 478 ? -0.225 -5.555 -5.156 1 98.19 478 THR A N 1
ATOM 3842 C CA . THR A 1 478 ? -0.011 -4.863 -6.422 1 98.19 478 THR A CA 1
ATOM 3843 C C . THR A 1 478 ? -1.28 -4.883 -7.27 1 98.19 478 THR A C 1
ATOM 3845 O O . THR A 1 478 ? -1.799 -5.953 -7.594 1 98.19 478 THR A O 1
ATOM 3848 N N . PRO A 1 479 ? -1.788 -3.775 -7.617 1 98.12 479 PRO A N 1
ATOM 3849 C CA . PRO A 1 479 ? -3.023 -3.746 -8.398 1 98.12 479 PRO A CA 1
ATOM 3850 C C . PRO A 1 479 ? -2.922 -4.555 -9.695 1 98.12 479 PRO A C 1
ATOM 3852 O O . PRO A 1 479 ? -1.88 -4.543 -10.352 1 98.12 479 PRO A O 1
ATOM 3855 N N . ARG A 1 480 ? -3.965 -5.316 -10.039 1 98.19 480 ARG A N 1
ATOM 3856 C CA . ARG A 1 480 ? -4.148 -6.109 -11.25 1 98.19 480 ARG A CA 1
ATOM 3857 C C . ARG A 1 480 ? -3.264 -7.352 -11.234 1 98.19 480 ARG A C 1
ATOM 3859 O O . ARG A 1 480 ? -3.619 -8.383 -11.805 1 98.19 480 ARG A O 1
ATOM 3866 N N . TYR A 1 481 ? -2.092 -7.305 -10.547 1 98.56 481 TYR A N 1
ATOM 3867 C CA . TYR A 1 481 ? -1.109 -8.383 -10.617 1 98.56 481 TYR A CA 1
ATOM 3868 C C . TYR A 1 481 ? -1.309 -9.375 -9.484 1 98.56 481 TYR A C 1
ATOM 3870 O O . TYR A 1 481 ? -1.034 -10.57 -9.648 1 98.56 481 TYR A O 1
ATOM 3878 N N . ASP A 1 482 ? -1.723 -8.891 -8.312 1 98.5 482 ASP A N 1
ATOM 3879 C CA . ASP A 1 482 ? -1.868 -9.789 -7.176 1 98.5 482 ASP A CA 1
ATOM 3880 C C . ASP A 1 482 ? -2.854 -10.914 -7.488 1 98.5 482 ASP A C 1
ATOM 3882 O O . ASP A 1 482 ? -3.863 -10.695 -8.156 1 98.5 482 ASP A O 1
ATOM 3886 N N . TYR A 1 483 ? -2.488 -12.109 -7.082 1 98.12 483 TYR A N 1
ATOM 3887 C CA . TYR A 1 483 ? -3.338 -13.289 -7.203 1 98.12 483 TYR A CA 1
ATOM 3888 C C . TYR A 1 483 ? -3.473 -13.719 -8.664 1 98.12 483 TYR A C 1
ATOM 3890 O O . TYR A 1 483 ? -4.551 -14.117 -9.102 1 98.12 483 TYR A O 1
ATOM 3898 N N . ASN A 1 484 ? -2.424 -13.516 -9.461 1 98.56 484 ASN A N 1
ATOM 3899 C CA . ASN A 1 484 ? -2.393 -13.898 -10.859 1 98.56 484 ASN A CA 1
ATOM 3900 C C . ASN A 1 484 ? -1.152 -14.727 -11.188 1 98.56 484 ASN A C 1
ATOM 3902 O O . ASN A 1 484 ? -0.203 -14.766 -10.406 1 98.56 484 ASN A O 1
ATOM 3906 N N . GLN A 1 485 ? -1.198 -15.398 -12.328 1 98.12 485 GLN A N 1
ATOM 3907 C CA . GLN A 1 485 ? -0.091 -16.188 -12.852 1 98.12 485 GLN A CA 1
ATOM 3908 C C . GLN A 1 485 ? 0.876 -15.328 -13.656 1 98.12 485 GLN A C 1
ATOM 3910 O O . GLN A 1 485 ? 0.467 -14.641 -14.586 1 98.12 485 GLN A O 1
ATOM 3915 N N . ILE A 1 486 ? 2.137 -15.422 -13.32 1 98.38 486 ILE A N 1
ATOM 3916 C CA . ILE A 1 486 ? 3.166 -14.703 -14.07 1 98.38 486 ILE A CA 1
ATOM 3917 C C . ILE A 1 486 ? 4.117 -15.703 -14.719 1 98.38 486 ILE A C 1
ATOM 3919 O O . ILE A 1 486 ? 4.629 -16.609 -14.055 1 98.38 486 ILE A O 1
ATOM 3923 N N . MET A 1 487 ? 4.402 -15.523 -15.977 1 98.12 487 MET A N 1
ATOM 3924 C CA . MET A 1 487 ? 5.266 -16.406 -16.75 1 98.12 487 MET A CA 1
ATOM 3925 C C . MET A 1 487 ? 6.707 -15.914 -16.734 1 98.12 487 MET A C 1
ATOM 3927 O O . MET A 1 487 ? 6.965 -14.719 -16.875 1 98.12 487 MET A O 1
ATOM 3931 N N . TYR A 1 488 ? 7.633 -16.828 -16.516 1 98.5 488 TYR A N 1
ATOM 3932 C CA . TYR A 1 488 ? 9.07 -16.594 -16.625 1 98.5 488 TYR A CA 1
ATOM 3933 C C . TYR A 1 488 ? 9.688 -17.5 -17.672 1 98.5 488 TYR A C 1
ATOM 3935 O O . TYR A 1 488 ? 9.117 -18.531 -18.031 1 98.5 488 TYR A O 1
ATOM 3943 N N . ARG A 1 489 ? 10.812 -17.062 -18.141 1 98.06 489 ARG A N 1
ATOM 3944 C CA . ARG A 1 489 ? 11.672 -17.859 -19.016 1 98.06 489 ARG A CA 1
ATOM 3945 C C . ARG A 1 489 ? 13.062 -18.016 -18.406 1 98.06 489 ARG A C 1
ATOM 3947 O O . ARG A 1 489 ? 13.578 -17.094 -17.766 1 98.06 489 ARG A O 1
ATOM 3954 N N . LEU A 1 490 ? 13.617 -19.172 -18.547 1 98.62 490 LEU A N 1
ATOM 3955 C CA . LEU A 1 490 ? 14.961 -19.469 -18.062 1 98.62 490 LEU A CA 1
ATOM 3956 C C . LEU A 1 490 ? 15.82 -20.078 -19.156 1 98.62 490 LEU A C 1
ATOM 3958 O O . LEU A 1 490 ? 15.43 -21.062 -19.781 1 98.62 490 LEU A O 1
ATOM 3962 N N . ASP A 1 491 ? 16.906 -19.453 -19.438 1 98.44 491 ASP A N 1
ATOM 3963 C CA . ASP A 1 491 ? 17.922 -19.984 -20.328 1 98.44 491 ASP A CA 1
ATOM 3964 C C . ASP A 1 491 ? 18.891 -20.906 -19.578 1 98.44 491 ASP A C 1
ATOM 3966 O O . ASP A 1 491 ? 19.734 -20.438 -18.812 1 98.44 491 ASP A O 1
ATOM 3970 N N . LEU A 1 492 ? 18.875 -22.172 -19.906 1 98.38 492 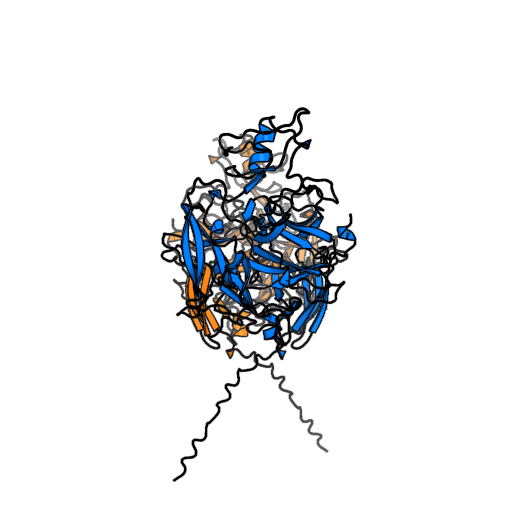LEU A N 1
ATOM 3971 C CA . LEU A 1 492 ? 19.625 -23.156 -19.125 1 98.38 492 LEU A CA 1
ATOM 3972 C C . LEU A 1 492 ? 21.109 -23.141 -19.516 1 98.38 492 LEU A C 1
ATOM 3974 O O . LEU A 1 492 ? 21.922 -23.828 -18.891 1 98.38 492 LEU A O 1
ATOM 3978 N N . SER A 1 493 ? 21.453 -22.359 -20.516 1 97.81 493 SER A N 1
ATOM 3979 C CA . SER A 1 493 ? 22.875 -22.188 -20.844 1 97.81 493 SER A CA 1
ATOM 3980 C C . SER A 1 493 ? 23.484 -21.047 -20.047 1 97.81 493 SER A C 1
ATOM 3982 O O . SER A 1 493 ? 24.688 -20.797 -20.141 1 97.81 493 SER A O 1
ATOM 3984 N N . ASP A 1 494 ? 22.703 -20.297 -19.297 1 97.25 494 ASP A N 1
ATOM 3985 C CA . ASP A 1 494 ? 23.234 -19.219 -18.453 1 97.25 494 ASP A CA 1
ATOM 3986 C C . ASP A 1 494 ? 24.359 -19.734 -17.562 1 97.25 494 ASP A C 1
ATOM 3988 O O . ASP A 1 494 ? 24.188 -20.688 -16.812 1 97.25 494 ASP A O 1
ATOM 3992 N N . PRO A 1 495 ? 25.531 -19.047 -17.531 1 95.5 495 PRO A N 1
ATOM 3993 C CA . PRO A 1 495 ? 26.672 -19.547 -16.766 1 95.5 495 PRO A CA 1
ATOM 3994 C C . PRO A 1 495 ? 26.422 -19.562 -15.266 1 95.5 495 PRO A C 1
ATOM 3996 O O . PRO A 1 495 ? 27.047 -20.328 -14.531 1 95.5 495 PRO A O 1
ATOM 3999 N N . ARG A 1 496 ? 25.609 -18.891 -14.797 1 94.12 496 ARG A N 1
ATOM 4000 C CA . ARG A 1 496 ? 25.312 -18.828 -13.375 1 94.12 496 ARG A CA 1
ATOM 4001 C C . ARG A 1 496 ? 24.672 -20.125 -12.891 1 94.12 496 ARG A C 1
ATOM 4003 O O . ARG A 1 496 ? 24.609 -20.391 -11.688 1 94.12 496 ARG A O 1
ATOM 4010 N N . LEU A 1 497 ? 24.078 -20.922 -13.797 1 96.12 497 LEU A N 1
ATOM 4011 C CA . LEU A 1 497 ? 23.391 -22.156 -13.445 1 96.12 497 LEU A CA 1
ATOM 4012 C C . LEU A 1 497 ? 24.391 -23.312 -13.367 1 96.12 497 LEU A C 1
ATOM 4014 O O . LEU A 1 497 ? 24.016 -24.438 -13.016 1 96.12 497 LEU A O 1
ATOM 4018 N N . SER A 1 498 ? 25.688 -23.141 -13.719 1 85.75 498 SER A N 1
ATOM 4019 C CA . SER A 1 498 ? 26.703 -24.188 -13.664 1 85.75 498 SER A CA 1
ATOM 4020 C C . SER A 1 498 ? 27.562 -24.062 -12.406 1 85.75 498 SER A C 1
ATOM 4022 O O . SER A 1 498 ? 28.547 -24.781 -12.242 1 85.75 498 SER A O 1
ATOM 4024 N N . GLN A 1 499 ? 27.25 -23.312 -11.516 1 70.69 499 GLN A N 1
ATOM 4025 C CA . GLN A 1 499 ? 28.031 -23.141 -10.297 1 70.69 499 GLN A CA 1
ATOM 4026 C C . GLN A 1 499 ? 27.766 -24.266 -9.305 1 70.69 499 GLN A C 1
ATOM 4028 O O . GLN A 1 499 ? 26.672 -24.844 -9.297 1 70.69 499 GLN A O 1
ATOM 4033 N N . MET B 1 1 ? -1.574 55.344 -45.281 1 32.62 1 MET B N 1
ATOM 4034 C CA . MET B 1 1 ? -1.596 53.906 -45.438 1 32.62 1 MET B CA 1
ATOM 4035 C C . MET B 1 1 ? -1.707 53.219 -44.094 1 32.62 1 MET B C 1
ATOM 4037 O O . MET B 1 1 ? -0.82 53.344 -43.25 1 32.62 1 MET B O 1
ATOM 4041 N N . ASN B 1 2 ? -2.938 53.062 -43.562 1 36.69 2 ASN B N 1
ATOM 4042 C CA . ASN B 1 2 ? -3.416 52.531 -42.281 1 36.69 2 ASN B CA 1
ATOM 4043 C C . ASN B 1 2 ? -3.164 51.031 -42.156 1 36.69 2 ASN B C 1
ATOM 4045 O O . ASN B 1 2 ? -3.691 50.219 -42.969 1 36.69 2 ASN B O 1
ATOM 4049 N N . LEU B 1 3 ? -1.965 50.625 -41.719 1 39 3 LEU B N 1
ATOM 4050 C CA . LEU B 1 3 ? -1.562 49.25 -41.438 1 39 3 LEU B CA 1
ATOM 4051 C C . LEU B 1 3 ? -2.459 48.656 -40.344 1 39 3 LEU B C 1
ATOM 4053 O O . LEU B 1 3 ? -2.436 49.062 -39.188 1 39 3 LEU B O 1
ATOM 4057 N N . SER B 1 4 ? -3.609 48.125 -40.75 1 38.34 4 SER B N 1
ATOM 4058 C CA . SER B 1 4 ? -4.469 47.344 -39.875 1 38.34 4 SER B CA 1
ATOM 4059 C C . SER B 1 4 ? -3.789 46.031 -39.438 1 38.34 4 SER B C 1
ATOM 4061 O O . SER B 1 4 ? -3.465 45.219 -40.281 1 38.34 4 SER B O 1
ATOM 4063 N N . VAL B 1 5 ? -3.051 46.062 -38.344 1 42.38 5 VAL B N 1
ATOM 4064 C CA . VAL B 1 5 ? -2.5 44.844 -37.719 1 42.38 5 VAL B CA 1
ATOM 4065 C C . VAL B 1 5 ? -3.637 43.969 -37.219 1 42.38 5 VAL B C 1
ATOM 4067 O O . VAL B 1 5 ? -4.406 44.375 -36.344 1 42.38 5 VAL B O 1
ATOM 4070 N N . GLY B 1 6 ? -4.117 43.031 -38.062 1 35.81 6 GLY B N 1
ATOM 4071 C CA . GLY B 1 6 ? -5.051 42.031 -37.625 1 35.81 6 GLY B CA 1
ATOM 4072 C C . GLY B 1 6 ? -4.453 41.094 -36.594 1 35.81 6 GLY B C 1
ATOM 4073 O O . GLY B 1 6 ? -3.441 40.438 -36.844 1 35.81 6 GLY B O 1
ATOM 4074 N N . LEU B 1 7 ? -4.742 41.375 -35.312 1 37.28 7 LEU B N 1
ATOM 4075 C CA . LEU B 1 7 ? -4.395 40.5 -34.188 1 37.28 7 LEU B CA 1
ATOM 4076 C C . LEU B 1 7 ? -5.094 39.156 -34.344 1 37.28 7 LEU B C 1
ATOM 4078 O O . LEU B 1 7 ? -6.324 39.062 -34.312 1 37.28 7 LEU B O 1
ATOM 4082 N N . LEU B 1 8 ? -4.445 38.188 -35 1 37.69 8 LEU B N 1
ATOM 4083 C CA . LEU B 1 8 ? -4.93 36.812 -34.969 1 37.69 8 LEU B CA 1
ATOM 4084 C C . LEU B 1 8 ? -4.867 36.281 -33.531 1 37.69 8 LEU B C 1
ATOM 4086 O O . LEU B 1 8 ? -3.779 36.125 -32.969 1 37.69 8 LEU B O 1
ATOM 4090 N N . LEU B 1 9 ? -5.906 36.375 -32.75 1 29.88 9 LEU B N 1
ATOM 4091 C CA . LEU B 1 9 ? -6.059 35.625 -31.5 1 29.88 9 LEU B CA 1
ATOM 4092 C C . LEU B 1 9 ? -6.109 34.125 -31.781 1 29.88 9 LEU B C 1
ATOM 4094 O O . LEU B 1 9 ? -7.062 33.625 -32.375 1 29.88 9 LEU B O 1
ATOM 4098 N N . ALA B 1 10 ? -4.992 33.469 -31.766 1 36.47 10 ALA B N 1
ATOM 4099 C CA . ALA B 1 10 ? -4.961 32.031 -31.688 1 36.47 10 ALA B CA 1
ATOM 4100 C C . ALA B 1 10 ? -5.664 31.531 -30.438 1 36.47 10 ALA B C 1
ATOM 4102 O O . ALA B 1 10 ? -5.195 31.766 -29.312 1 36.47 10 ALA B O 1
ATOM 4103 N N . THR B 1 11 ? -6.898 31.234 -30.562 1 33.28 11 THR B N 1
ATOM 4104 C CA . THR B 1 11 ? -7.547 30.469 -29.5 1 33.28 11 THR B CA 1
ATOM 4105 C C . THR B 1 11 ? -6.793 29.172 -29.234 1 33.28 11 THR B C 1
ATOM 4107 O O . THR B 1 11 ? -6.664 28.328 -30.125 1 33.28 11 THR B O 1
ATOM 4110 N N . ILE B 1 12 ? -5.844 29.172 -28.406 1 35.66 12 ILE B N 1
ATOM 4111 C CA . ILE B 1 12 ? -5.336 27.906 -27.891 1 35.66 12 ILE B CA 1
ATOM 4112 C C . ILE B 1 12 ? -6.5 27.047 -27.375 1 35.66 12 ILE B C 1
ATOM 4114 O O . ILE B 1 12 ? -7.176 27.422 -26.406 1 35.66 12 ILE B O 1
ATOM 4118 N N . SER B 1 13 ? -7.137 26.375 -28.297 1 34 13 SER B N 1
ATOM 4119 C CA . SER B 1 13 ? -8.055 25.328 -27.844 1 34 13 SER B CA 1
ATOM 4120 C C . SER B 1 13 ? -7.398 24.438 -26.797 1 34 13 SER B C 1
ATOM 4122 O O . SER B 1 13 ? -6.434 23.734 -27.094 1 34 13 SER B O 1
ATOM 4124 N N . LEU B 1 14 ? -7.371 24.797 -25.562 1 39.66 14 LEU B N 1
ATOM 4125 C CA . LEU B 1 14 ? -7.219 23.766 -24.547 1 39.66 14 LEU B CA 1
ATOM 4126 C C . LEU B 1 14 ? -8.039 22.516 -24.891 1 39.66 14 LEU B C 1
ATOM 4128 O O . LEU B 1 14 ? -9.258 22.609 -25.047 1 39.66 14 LEU B O 1
ATOM 4132 N N . GLY B 1 15 ? -7.535 21.734 -25.672 1 40.47 15 GLY B N 1
ATOM 4133 C CA . GLY B 1 15 ? -8.219 20.469 -25.922 1 40.47 15 GLY B CA 1
ATOM 4134 C C . GLY B 1 15 ? -8.984 19.969 -24.703 1 40.47 15 GLY B C 1
ATOM 4135 O O . GLY B 1 15 ? -8.391 19.656 -23.672 1 40.47 15 GLY B O 1
ATOM 4136 N N . ALA B 1 16 ? -10.258 20.344 -24.609 1 45.44 16 ALA B N 1
ATOM 4137 C CA . ALA B 1 16 ? -11.195 19.859 -23.594 1 45.44 16 ALA B CA 1
ATOM 4138 C C . ALA B 1 16 ? -11.109 18.344 -23.438 1 45.44 16 ALA B C 1
ATOM 4140 O O . ALA B 1 16 ? -11.242 17.609 -24.406 1 45.44 16 ALA B O 1
ATOM 4141 N N . GLN B 1 17 ? -10.438 17.859 -22.312 1 58.66 17 GLN B N 1
ATOM 4142 C CA . GLN B 1 17 ? -10.445 16.438 -21.953 1 58.66 17 GLN B CA 1
ATOM 4143 C C . GLN B 1 17 ? -11.836 15.836 -22.156 1 58.66 17 GLN B C 1
ATOM 4145 O O . GLN B 1 17 ? -12.844 16.453 -21.781 1 58.66 17 GLN B O 1
ATOM 4150 N N . ASP B 1 18 ? -11.914 14.852 -23.047 1 68.88 18 ASP B N 1
ATOM 4151 C CA . ASP B 1 18 ? -13.188 14.195 -23.328 1 68.88 18 ASP B CA 1
ATOM 4152 C C . ASP B 1 18 ? -13.734 13.523 -22.062 1 68.88 18 ASP B C 1
ATOM 4154 O O . ASP B 1 18 ? -13.367 12.391 -21.75 1 68.88 18 ASP B O 1
ATOM 4158 N N . SER B 1 19 ? -14.5 14.242 -21.266 1 79.25 19 SER B N 1
ATOM 4159 C CA . SER B 1 19 ? -15.094 13.805 -20.016 1 79.25 19 SER B CA 1
ATOM 4160 C C . SER B 1 19 ? -16.094 12.672 -20.234 1 79.25 19 SER B C 1
ATOM 4162 O O . SER B 1 19 ? -16.484 11.992 -19.281 1 79.25 19 SER B O 1
ATOM 4164 N N . SER B 1 20 ? -16.312 12.367 -21.438 1 85.69 20 SER B N 1
ATOM 4165 C CA . SER B 1 20 ? -17.375 11.414 -21.719 1 85.69 20 SER B CA 1
ATOM 4166 C C . SER B 1 20 ? -16.891 9.977 -21.578 1 85.69 20 SER B C 1
ATOM 4168 O O . SER B 1 20 ? -17.688 9.039 -21.562 1 85.69 20 SER B O 1
ATOM 4170 N N . GLU B 1 21 ? -15.664 9.859 -21.359 1 91.81 21 GLU B N 1
ATOM 4171 C CA . GLU B 1 21 ? -15.133 8.508 -21.25 1 91.81 21 GLU B CA 1
ATOM 4172 C C . GLU B 1 21 ? -15.18 8.008 -19.812 1 91.81 21 GLU B C 1
ATOM 4174 O O . GLU B 1 21 ? -15.031 6.809 -19.562 1 91.81 21 GLU B O 1
ATOM 4179 N N . TYR B 1 22 ? -15.406 8.922 -18.859 1 97.31 22 TYR B N 1
ATOM 4180 C CA . TYR B 1 22 ? -15.328 8.562 -17.453 1 97.31 22 TYR B CA 1
ATOM 4181 C C . TYR B 1 22 ? -16.703 8.211 -16.891 1 97.31 22 TYR B C 1
ATOM 4183 O O . TYR B 1 22 ? -17.719 8.68 -17.406 1 97.31 22 TYR B O 1
ATOM 4191 N N . PHE B 1 23 ? -16.766 7.355 -15.969 1 98.5 23 PHE B N 1
ATOM 4192 C CA . PHE B 1 23 ? -17.891 7.121 -15.078 1 98.5 23 PHE B CA 1
ATOM 4193 C C . PHE B 1 23 ? -17.703 7.863 -13.758 1 98.5 23 PHE B C 1
ATOM 4195 O O . PHE B 1 23 ? -16.703 7.664 -13.062 1 98.5 23 PHE B O 1
ATOM 4202 N N . LYS B 1 24 ? -18.594 8.711 -13.438 1 98.75 24 LYS B N 1
ATOM 4203 C CA . LYS B 1 24 ? -18.469 9.523 -12.227 1 98.75 24 LYS B CA 1
ATOM 4204 C C . LYS B 1 24 ? -19.062 8.805 -11.016 1 98.75 24 LYS B C 1
ATOM 4206 O O . LYS B 1 24 ? -20.219 8.406 -11.031 1 98.75 24 LYS B O 1
ATOM 4211 N N . ILE B 1 25 ? -18.25 8.609 -10 1 98.94 25 ILE B N 1
ATOM 4212 C CA . ILE B 1 25 ? -18.734 8.125 -8.711 1 98.94 25 ILE B CA 1
ATOM 4213 C C . ILE B 1 25 ? -18.656 9.242 -7.672 1 98.94 25 ILE B C 1
ATOM 4215 O O . ILE B 1 25 ? -17.578 9.758 -7.383 1 98.94 25 ILE B O 1
ATOM 4219 N N . THR B 1 26 ? -19.766 9.641 -7.129 1 98.88 26 THR B N 1
ATOM 4220 C CA . THR B 1 26 ? -19.844 10.648 -6.07 1 98.88 26 THR B CA 1
ATOM 4221 C C . THR B 1 26 ? -20.094 9.984 -4.719 1 98.88 26 THR B C 1
ATOM 4223 O O . THR B 1 26 ? -20.984 9.148 -4.586 1 98.88 26 THR B O 1
ATOM 4226 N N . VAL B 1 27 ? -19.297 10.281 -3.744 1 98.94 27 VAL B N 1
ATOM 4227 C CA . VAL B 1 27 ? -19.516 9.812 -2.383 1 98.94 27 VAL B CA 1
ATOM 4228 C C . VAL B 1 27 ? -19.969 10.969 -1.494 1 98.94 27 VAL B C 1
ATOM 4230 O O . VAL B 1 27 ? -19.219 11.945 -1.32 1 98.94 27 VAL B O 1
ATOM 4233 N N . LEU B 1 28 ? -21.078 10.844 -0.927 1 98.88 28 LEU B N 1
ATOM 4234 C CA . LEU B 1 28 ? -21.641 11.914 -0.112 1 98.88 28 LEU B CA 1
ATOM 4235 C C . LEU B 1 28 ? -21.703 11.5 1.356 1 98.88 28 LEU B C 1
ATOM 4237 O O . LEU B 1 28 ? -21.969 10.336 1.673 1 98.88 28 LEU B O 1
ATOM 4241 N N . ASP B 1 29 ? -21.438 12.461 2.213 1 98.56 29 ASP B N 1
ATOM 4242 C CA . ASP B 1 29 ? -21.75 12.312 3.631 1 98.56 29 ASP B CA 1
ATOM 4243 C C . ASP B 1 29 ? -23.25 12.117 3.846 1 98.56 29 ASP B C 1
ATOM 4245 O O . ASP B 1 29 ? -24.062 12.906 3.365 1 98.56 29 ASP B O 1
ATOM 4249 N N . ASP B 1 30 ? -23.562 11.109 4.574 1 97.38 30 ASP B N 1
ATOM 4250 C CA . ASP B 1 30 ? -24.969 10.742 4.656 1 97.38 30 ASP B CA 1
ATOM 4251 C C . ASP B 1 30 ? -25.766 11.75 5.488 1 97.38 30 ASP B C 1
ATOM 4253 O O . ASP B 1 30 ? -26.984 11.82 5.391 1 97.38 30 ASP B O 1
ATOM 4257 N N . GLN B 1 31 ? -25.109 12.523 6.258 1 95.75 31 GLN B N 1
ATOM 4258 C CA . GLN B 1 31 ? -25.781 13.5 7.113 1 95.75 31 GLN B CA 1
ATOM 4259 C C . GLN B 1 31 ? -25.875 14.859 6.434 1 95.75 31 GLN B C 1
ATOM 4261 O O . GLN B 1 31 ? -26.906 15.523 6.5 1 95.75 31 GLN B O 1
ATOM 4266 N N . THR B 1 32 ? -24.844 15.281 5.73 1 96.69 32 THR B N 1
ATOM 4267 C CA . THR B 1 32 ? -24.781 16.656 5.25 1 96.69 32 THR B CA 1
ATOM 4268 C C . THR B 1 32 ? -24.938 16.703 3.73 1 96.69 32 THR B C 1
ATOM 4270 O O . THR B 1 32 ? -25.109 17.781 3.156 1 96.69 32 THR B O 1
ATOM 4273 N N . ASN B 1 33 ? -24.781 15.578 3.027 1 97.62 33 ASN B N 1
ATOM 4274 C CA . ASN B 1 33 ? -24.859 15.469 1.573 1 97.62 33 ASN B CA 1
ATOM 4275 C C . ASN B 1 33 ? -23.672 16.156 0.9 1 97.62 33 ASN B C 1
ATOM 4277 O O . ASN B 1 33 ? -23.75 16.5 -0.281 1 97.62 33 ASN B O 1
ATOM 4281 N N . ARG B 1 34 ? -22.672 16.406 1.66 1 97.31 34 ARG B N 1
ATOM 4282 C CA . ARG B 1 34 ? -21.438 16.953 1.099 1 97.31 34 ARG B CA 1
ATOM 4283 C C . ARG B 1 34 ? -20.547 15.852 0.542 1 97.31 34 ARG B C 1
ATOM 4285 O O . ARG B 1 34 ? -20.469 14.758 1.113 1 97.31 34 ARG B O 1
ATOM 4292 N N . GLY B 1 35 ? -19.844 16.172 -0.594 1 98.38 35 GLY B N 1
ATOM 4293 C CA . GLY B 1 35 ? -18.844 15.227 -1.075 1 98.38 35 GLY B CA 1
ATOM 4294 C C . GLY B 1 35 ? -17.75 14.969 -0.07 1 98.38 35 GLY B C 1
ATOM 4295 O O . GLY B 1 35 ? -17.25 15.898 0.569 1 98.38 35 GLY B O 1
ATOM 4296 N N . VAL B 1 36 ? -17.391 13.719 0.166 1 98.81 36 VAL B N 1
ATOM 4297 C CA . VAL B 1 36 ? -16.375 13.344 1.154 1 98.81 36 VAL B CA 1
ATOM 4298 C C . VAL B 1 36 ? -15.047 13.062 0.457 1 98.81 36 VAL B C 1
ATOM 4300 O O . VAL B 1 36 ? -14.938 12.109 -0.32 1 98.81 36 VAL B O 1
ATOM 4303 N N . PRO B 1 37 ? -14.031 13.867 0.633 1 98.69 37 PRO B N 1
ATOM 4304 C CA . PRO B 1 37 ? -12.711 13.555 0.094 1 98.69 37 PRO B CA 1
ATOM 4305 C C . PRO B 1 37 ? -12.055 12.367 0.798 1 98.69 37 PRO B C 1
ATOM 4307 O O . PRO B 1 37 ? -12.438 12.023 1.92 1 98.69 37 PRO B O 1
ATOM 4310 N N . LEU B 1 38 ? -11.031 11.727 0.104 1 98.69 38 LEU B N 1
ATOM 4311 C CA . LEU B 1 38 ? -10.18 10.703 0.71 1 98.69 38 LEU B CA 1
ATOM 4312 C C . LEU B 1 38 ? -10.992 9.469 1.073 1 98.69 38 LEU B C 1
ATOM 4314 O O . LEU B 1 38 ? -10.836 8.922 2.168 1 98.69 38 LEU B O 1
ATOM 4318 N N . VAL B 1 39 ? -11.992 9.133 0.299 1 98.94 39 VAL B N 1
ATOM 4319 C CA . VAL B 1 39 ? -12.656 7.832 0.357 1 98.94 39 VAL B CA 1
ATOM 4320 C C . VAL B 1 39 ? -12.016 6.883 -0.657 1 98.94 39 VAL B C 1
ATOM 4322 O O . VAL B 1 39 ? -11.898 7.219 -1.838 1 98.94 39 VAL B O 1
ATOM 4325 N N . GLU B 1 40 ? -11.617 5.789 -0.197 1 98.81 40 GLU B N 1
ATOM 4326 C CA . GLU B 1 40 ? -11.016 4.793 -1.078 1 98.81 40 GLU B CA 1
ATOM 4327 C C . GLU B 1 40 ? -12.086 3.904 -1.713 1 98.81 40 GLU B C 1
ATOM 4329 O O . GLU B 1 40 ? -12.969 3.396 -1.021 1 98.81 40 GLU B O 1
ATOM 4334 N N . LEU B 1 41 ? -12.07 3.777 -2.961 1 98.94 41 LEU B N 1
ATOM 4335 C CA . LEU B 1 41 ? -12.781 2.773 -3.746 1 98.94 41 LEU B CA 1
ATOM 4336 C C . LEU B 1 41 ? -11.805 1.768 -4.352 1 98.94 41 LEU B C 1
ATOM 4338 O O . LEU B 1 41 ? -10.953 2.135 -5.16 1 98.94 41 LEU B O 1
ATOM 4342 N N . LYS B 1 42 ? -11.945 0.551 -3.949 1 98.81 42 LYS B N 1
ATOM 4343 C CA . LYS B 1 42 ? -11 -0.474 -4.387 1 98.81 42 LYS B CA 1
ATOM 4344 C C . LYS B 1 42 ? -11.719 -1.613 -5.102 1 98.81 42 LYS B C 1
ATOM 4346 O O . LYS B 1 42 ? -12.719 -2.139 -4.602 1 98.81 42 LYS B O 1
ATOM 4351 N N . THR B 1 43 ? -11.258 -1.951 -6.277 1 98.75 43 THR B N 1
ATOM 4352 C CA . THR B 1 43 ? -11.844 -3.055 -7.027 1 98.75 43 THR B CA 1
ATOM 4353 C C . THR B 1 43 ? -11.359 -4.398 -6.492 1 98.75 43 THR B C 1
ATOM 4355 O O . THR B 1 43 ? -10.453 -4.441 -5.652 1 98.75 43 THR B O 1
ATOM 4358 N N . VAL B 1 44 ? -11.938 -5.43 -7.008 1 98.56 44 VAL B N 1
ATOM 4359 C CA . VAL B 1 44 ? -11.617 -6.781 -6.566 1 98.56 44 VAL B CA 1
ATOM 4360 C C . VAL B 1 44 ? -10.156 -7.098 -6.895 1 98.56 44 VAL B C 1
ATOM 4362 O O . VAL B 1 44 ? -9.484 -7.801 -6.137 1 98.56 44 VAL B O 1
ATOM 4365 N N . ASN B 1 45 ? -9.688 -6.543 -7.988 1 98.19 45 ASN B N 1
ATOM 4366 C CA . ASN B 1 45 ? -8.297 -6.781 -8.367 1 98.19 45 ASN B CA 1
ATOM 4367 C C . ASN B 1 45 ? -7.379 -5.676 -7.852 1 98.19 45 ASN B C 1
ATOM 4369 O O . ASN B 1 45 ? -6.352 -5.383 -8.461 1 98.19 45 ASN B O 1
ATOM 4373 N N . ASN B 1 46 ? -7.754 -4.934 -6.828 1 98.06 46 ASN B N 1
ATOM 4374 C CA . ASN B 1 46 ? -6.941 -4.094 -5.953 1 98.06 46 ASN B CA 1
ATOM 4375 C C . ASN B 1 46 ? -6.559 -2.781 -6.629 1 98.06 46 ASN B C 1
ATOM 4377 O O . ASN B 1 46 ? -5.539 -2.176 -6.293 1 98.06 46 ASN B O 1
ATOM 4381 N N . CYS B 1 47 ? -7.203 -2.355 -7.664 1 98.19 47 CYS B N 1
ATOM 4382 C CA . CYS B 1 47 ? -7.074 -0.982 -8.133 1 98.19 47 CYS B CA 1
ATOM 4383 C C . CYS B 1 47 ? -7.715 -0.006 -7.16 1 98.19 47 CYS B C 1
ATOM 4385 O O . CYS B 1 47 ? -8.867 -0.187 -6.762 1 98.19 47 CYS B O 1
ATOM 4387 N N . ARG B 1 48 ? -6.996 0.993 -6.816 1 98.31 48 ARG B N 1
ATOM 4388 C CA . ARG B 1 48 ? -7.453 1.915 -5.785 1 98.31 48 ARG B CA 1
ATOM 4389 C C . ARG B 1 48 ? -7.691 3.307 -6.359 1 98.31 48 ARG B C 1
ATOM 4391 O O . ARG B 1 48 ? -6.879 3.812 -7.137 1 98.31 48 ARG B O 1
ATOM 4398 N N . TYR B 1 49 ? -8.773 3.826 -6.008 1 98.62 49 TYR B N 1
ATOM 4399 C CA . TYR B 1 49 ? -9.172 5.191 -6.324 1 98.62 49 TYR B CA 1
ATOM 4400 C C . TYR B 1 49 ? -9.555 5.957 -5.062 1 98.62 49 TYR B C 1
ATOM 4402 O O . TYR B 1 49 ? -10.047 5.363 -4.094 1 98.62 49 TYR B O 1
ATOM 4410 N N . TYR B 1 50 ? -9.305 7.188 -5.051 1 98.81 50 TYR B N 1
ATOM 4411 C CA . TYR B 1 50 ? -9.656 8.047 -3.924 1 98.81 50 TYR B CA 1
ATOM 4412 C C . TYR B 1 50 ? -10.453 9.258 -4.387 1 98.81 50 TYR B C 1
ATOM 4414 O O . TYR B 1 50 ? -10.086 9.906 -5.371 1 98.81 50 TYR B O 1
ATOM 4422 N N . THR B 1 51 ? -11.484 9.539 -3.713 1 98.94 51 THR B N 1
ATOM 4423 C CA . THR B 1 51 ? -12.25 10.734 -4.059 1 98.94 51 THR B CA 1
ATOM 4424 C C . THR B 1 51 ? -11.398 11.984 -3.879 1 98.94 51 THR B C 1
ATOM 4426 O O . THR B 1 51 ? -10.617 12.078 -2.93 1 98.94 51 THR B O 1
ATOM 4429 N N . ASP B 1 52 ? -11.609 12.938 -4.801 1 98.56 52 ASP B N 1
ATOM 4430 C CA . ASP B 1 52 ? -10.914 14.211 -4.676 1 98.56 52 ASP B CA 1
ATOM 4431 C C . ASP B 1 52 ? -11.602 15.117 -3.66 1 98.56 52 ASP B C 1
ATOM 4433 O O . ASP B 1 52 ? -12.438 14.664 -2.875 1 98.56 52 ASP B O 1
ATOM 4437 N N . SER B 1 53 ? -11.242 16.359 -3.588 1 98.44 53 SER B N 1
ATOM 4438 C CA . SER B 1 53 ? -11.727 17.266 -2.557 1 98.44 53 SER B CA 1
ATOM 4439 C C . SER B 1 53 ? -13.219 17.547 -2.715 1 98.44 53 SER B C 1
ATOM 4441 O O . SER B 1 53 ? -13.859 18.062 -1.798 1 98.44 53 SER B O 1
ATOM 4443 N N . ALA B 1 54 ? -13.812 17.188 -3.871 1 98.06 54 ALA B N 1
ATOM 4444 C CA . ALA B 1 54 ? -15.25 17.344 -4.086 1 98.06 54 ALA B CA 1
ATOM 4445 C C . ALA B 1 54 ? -15.992 16.047 -3.77 1 98.06 54 ALA B C 1
ATOM 4447 O O . ALA B 1 54 ? -17.219 15.992 -3.869 1 98.06 54 ALA B O 1
ATOM 4448 N N . GLY B 1 55 ? -15.273 14.961 -3.441 1 98.75 55 GLY B N 1
ATOM 4449 C CA . GLY B 1 55 ? -15.891 13.68 -3.141 1 98.75 55 GLY B CA 1
ATOM 4450 C C . GLY B 1 55 ? -16.203 12.867 -4.379 1 98.75 55 GLY B C 1
ATOM 4451 O O . GLY B 1 55 ? -17.172 12.086 -4.391 1 98.75 55 GLY B O 1
ATOM 4452 N N . VAL B 1 56 ? -15.406 13.031 -5.461 1 98.69 56 VAL B N 1
ATOM 4453 C CA . VAL B 1 56 ? -15.758 12.336 -6.695 1 98.69 56 VAL B CA 1
ATOM 4454 C C . VAL B 1 56 ? -14.555 11.547 -7.203 1 98.69 56 VAL B C 1
ATOM 4456 O O . VAL B 1 56 ? -13.406 11.906 -6.926 1 98.69 56 VAL B O 1
ATOM 4459 N N . VAL B 1 57 ? -14.812 10.461 -7.855 1 98.81 57 VAL B N 1
ATOM 4460 C CA . VAL B 1 57 ? -13.852 9.672 -8.617 1 98.81 57 VAL B CA 1
ATOM 4461 C C . VAL B 1 57 ? -14.258 9.633 -10.086 1 98.81 57 VAL B C 1
ATOM 4463 O O . VAL B 1 57 ? -15.422 9.383 -10.406 1 98.81 57 VAL B O 1
ATOM 4466 N N . ALA B 1 58 ? -13.375 10.023 -10.953 1 98.62 58 ALA B N 1
ATOM 4467 C CA . ALA B 1 58 ? -13.516 9.773 -12.383 1 98.62 58 ALA B CA 1
ATOM 4468 C C . ALA B 1 58 ? -12.984 8.398 -12.766 1 98.62 58 ALA B C 1
ATOM 4470 O O . ALA B 1 58 ? -11.773 8.211 -12.906 1 98.62 58 ALA B O 1
ATOM 4471 N N . PHE B 1 59 ? -13.945 7.469 -12.93 1 98.38 59 PHE B N 1
ATOM 4472 C CA . PHE B 1 59 ? -13.547 6.082 -13.141 1 98.38 59 PHE B CA 1
ATOM 4473 C C . PHE B 1 59 ? -13.508 5.75 -14.625 1 98.38 59 PHE B C 1
ATOM 4475 O O . PHE B 1 59 ? -14.477 5.996 -15.352 1 98.38 59 PHE B O 1
ATOM 4482 N N . GLN B 1 60 ? -12.383 5.273 -15.055 1 96.62 60 GLN B N 1
ATOM 4483 C CA . GLN B 1 60 ? -12.195 4.727 -16.391 1 96.62 60 GLN B CA 1
ATOM 4484 C C . GLN B 1 60 ? -11.172 3.6 -16.391 1 96.62 60 GLN B C 1
ATOM 4486 O O . GLN B 1 60 ? -10.008 3.816 -16.047 1 96.62 60 GLN B O 1
ATOM 4491 N N . GLU B 1 61 ? -11.539 2.43 -16.625 1 96.44 61 GLU B N 1
ATOM 4492 C CA . GLU B 1 61 ? -10.672 1.257 -16.672 1 96.44 61 GLU B CA 1
ATOM 4493 C C . GLU B 1 61 ? -11.039 0.334 -17.828 1 96.44 61 GLU B C 1
ATOM 4495 O O . GLU B 1 61 ? -12.117 -0.257 -17.828 1 96.44 61 GLU B O 1
ATOM 4500 N N . PRO B 1 62 ? -10.031 0.239 -18.75 1 93.56 62 PRO B N 1
ATOM 4501 C CA . PRO B 1 62 ? -10.289 -0.734 -19.812 1 93.56 62 PRO B CA 1
ATOM 4502 C C . PRO B 1 62 ? -10.641 -2.119 -19.266 1 93.56 62 PRO B C 1
ATOM 4504 O O . PRO B 1 62 ? -9.984 -2.613 -18.344 1 93.56 62 PRO B O 1
ATOM 4507 N N . GLY B 1 63 ? -11.648 -2.686 -19.719 1 94.88 63 GLY B N 1
ATOM 4508 C CA . GLY B 1 63 ? -12.094 -4.004 -19.297 1 94.88 63 GLY B CA 1
ATOM 4509 C C . GLY B 1 63 ? -13.289 -3.961 -18.359 1 94.88 63 GLY B C 1
ATOM 4510 O O . GLY B 1 63 ? -14 -4.957 -18.203 1 94.88 63 GLY B O 1
ATOM 4511 N N . PHE B 1 64 ? -13.414 -2.783 -17.703 1 97.38 64 PHE B N 1
ATOM 4512 C CA . PHE B 1 64 ? -14.477 -2.707 -16.719 1 97.38 64 PHE B CA 1
ATOM 4513 C C . PHE B 1 64 ? -15.656 -1.892 -17.25 1 97.38 64 PHE B C 1
ATOM 4515 O O . PHE B 1 64 ? -16.75 -1.94 -16.688 1 97.38 64 PHE B O 1
ATOM 4522 N N . MET B 1 65 ? -15.484 -1.053 -18.281 1 96.94 65 MET B N 1
ATOM 4523 C CA . MET B 1 65 ? -16.578 -0.214 -18.781 1 96.94 65 MET B CA 1
ATOM 4524 C C . MET B 1 65 ? -17.719 -1.066 -19.328 1 96.94 65 MET B C 1
ATOM 4526 O O . MET B 1 65 ? -17.469 -2.082 -19.984 1 96.94 65 MET B O 1
ATOM 4530 N N . ASP B 1 66 ? -18.922 -0.651 -19.016 1 96.81 66 ASP B N 1
ATOM 4531 C CA . ASP B 1 66 ? -20.172 -1.298 -19.375 1 96.81 66 ASP B CA 1
ATOM 4532 C C . ASP B 1 66 ? -20.328 -2.643 -18.672 1 96.81 66 ASP B C 1
ATOM 4534 O O . ASP B 1 66 ? -20.891 -3.582 -19.219 1 96.81 66 ASP B O 1
ATOM 4538 N N . LYS B 1 67 ? -19.703 -2.766 -17.531 1 97.19 67 LYS B N 1
ATOM 4539 C CA . LYS B 1 67 ? -19.844 -3.945 -16.672 1 97.19 67 LYS B CA 1
ATOM 4540 C C . LYS B 1 67 ? -20.297 -3.564 -15.273 1 97.19 67 LYS B C 1
ATOM 4542 O O . LYS B 1 67 ? -20.375 -2.379 -14.938 1 97.19 67 LYS B O 1
ATOM 4547 N N . THR B 1 68 ? -20.719 -4.578 -14.57 1 98.25 68 THR B N 1
ATOM 4548 C CA . THR B 1 68 ? -20.906 -4.426 -13.133 1 98.25 68 THR B CA 1
ATOM 4549 C C . THR B 1 68 ? -19.594 -4.633 -12.383 1 98.25 68 THR B C 1
ATOM 4551 O O . THR B 1 68 ? -18.938 -5.652 -12.555 1 98.25 68 THR B O 1
ATOM 4554 N N . VAL B 1 69 ? -19.219 -3.666 -11.617 1 98.69 69 VAL B N 1
ATOM 4555 C CA . VAL B 1 69 ? -17.953 -3.688 -10.898 1 98.69 69 VAL B CA 1
ATOM 4556 C C . VAL B 1 69 ? -18.203 -3.475 -9.406 1 98.69 69 VAL B C 1
ATOM 4558 O O . VAL B 1 69 ? -18.969 -2.598 -9.016 1 98.69 69 VAL B O 1
ATOM 4561 N N . TYR B 1 70 ? -17.641 -4.312 -8.609 1 98.81 70 TYR B N 1
ATOM 4562 C CA . TYR B 1 70 ? -17.703 -4.152 -7.164 1 98.81 70 TYR B CA 1
ATOM 4563 C C . TYR B 1 70 ? -16.594 -3.246 -6.66 1 98.81 70 TYR B C 1
ATOM 4565 O O . TYR B 1 70 ? -15.43 -3.395 -7.062 1 98.81 70 TYR B O 1
ATOM 4573 N N . PHE B 1 71 ? -16.938 -2.324 -5.797 1 98.94 71 PHE B N 1
ATOM 4574 C CA . PHE B 1 71 ? -15.992 -1.443 -5.129 1 98.94 71 PHE B CA 1
ATOM 4575 C C . PHE B 1 71 ? -16.062 -1.607 -3.617 1 98.94 71 PHE B C 1
ATOM 4577 O O . PHE B 1 71 ? -17.125 -1.388 -3.016 1 98.94 71 PHE B O 1
ATOM 4584 N N . PHE B 1 72 ? -14.953 -2.037 -3.018 1 98.88 72 PHE B N 1
ATOM 4585 C CA . PHE B 1 72 ? -14.836 -1.834 -1.578 1 98.88 72 PHE B CA 1
ATOM 4586 C C . PHE B 1 72 ? -14.781 -0.348 -1.244 1 98.88 72 PHE B C 1
ATOM 4588 O O . PHE B 1 72 ? -14.125 0.427 -1.942 1 98.88 72 PHE B O 1
ATOM 4595 N N . VAL B 1 73 ? -15.461 0.055 -0.201 1 98.94 73 VAL B N 1
ATOM 4596 C CA . VAL B 1 73 ? -15.516 1.464 0.176 1 98.94 73 VAL B CA 1
ATOM 4597 C C . VAL B 1 73 ? -15.008 1.636 1.606 1 98.94 73 VAL B C 1
ATOM 4599 O O . VAL B 1 73 ? -15.523 1.009 2.535 1 98.94 73 VAL B O 1
ATOM 4602 N N . SER B 1 74 ? -14.008 2.441 1.79 1 98.69 74 SER B N 1
ATOM 4603 C CA . SER B 1 74 ? -13.469 2.674 3.127 1 98.69 74 SER B CA 1
ATOM 4604 C C . SER B 1 74 ? -12.891 4.078 3.254 1 98.69 74 SER B C 1
ATOM 4606 O O . SER B 1 74 ? -12.469 4.672 2.26 1 98.69 74 SER B O 1
ATOM 4608 N N . SER B 1 75 ? -12.875 4.613 4.426 1 98.69 75 SER B N 1
ATOM 4609 C CA . SER B 1 75 ? -12.281 5.906 4.742 1 98.69 75 SER B CA 1
ATOM 4610 C C . SER B 1 75 ? -12.086 6.074 6.242 1 98.69 75 SER B C 1
ATOM 4612 O O . SER B 1 75 ? -12.891 5.586 7.039 1 98.69 75 SER B O 1
ATOM 4614 N N . HIS B 1 76 ? -11.008 6.777 6.625 1 98.19 76 HIS B N 1
ATOM 4615 C CA . HIS B 1 76 ? -10.789 7.09 8.031 1 98.19 76 HIS B CA 1
ATOM 4616 C C . HIS B 1 76 ? -11.938 7.918 8.602 1 98.19 76 HIS B C 1
ATOM 4618 O O . HIS B 1 76 ? -12.281 8.969 8.047 1 98.19 76 HIS B O 1
ATOM 4624 N N . GLY B 1 77 ? -12.5 7.422 9.68 1 98.19 77 GLY B N 1
ATOM 4625 C CA . GLY B 1 77 ? -13.531 8.188 10.359 1 98.19 77 GLY B CA 1
ATOM 4626 C C . GLY B 1 77 ? -14.891 8.062 9.711 1 98.19 77 GLY B C 1
ATOM 4627 O O . GLY B 1 77 ? -15.82 8.789 10.062 1 98.19 77 GLY B O 1
ATOM 4628 N N . TYR B 1 78 ? -15.039 7.234 8.734 1 98.69 78 TYR B N 1
ATOM 4629 C CA . TYR B 1 78 ? -16.297 6.93 8.047 1 98.69 78 TYR B CA 1
ATOM 4630 C C . TYR B 1 78 ? -16.5 5.422 7.938 1 98.69 78 TYR B C 1
ATOM 4632 O O . TYR B 1 78 ? -15.555 4.645 8.086 1 98.69 78 TYR B O 1
ATOM 4640 N N . GLU B 1 79 ? -17.812 5.047 7.711 1 98.44 79 GLU B N 1
ATOM 4641 C CA . GLU B 1 79 ? -18.109 3.623 7.625 1 98.44 79 GLU B CA 1
ATOM 4642 C C . GLU B 1 79 ? -19.141 3.348 6.527 1 98.44 79 GLU B C 1
ATOM 4644 O O . GLU B 1 79 ? -20.156 4.035 6.438 1 98.44 79 GLU B O 1
ATOM 4649 N N . PHE B 1 80 ? -18.844 2.484 5.699 1 98.69 80 PHE B N 1
ATOM 4650 C CA . PHE B 1 80 ? -19.781 1.957 4.715 1 98.69 80 PHE B CA 1
ATOM 4651 C C . PHE B 1 80 ? -20.422 0.666 5.215 1 98.69 80 PHE B C 1
ATOM 4653 O O . PHE B 1 80 ? -19.75 -0.155 5.852 1 98.69 80 PHE B O 1
ATOM 4660 N N . PRO B 1 81 ? -21.672 0.463 4.961 1 97.88 81 PRO B N 1
ATOM 4661 C CA . PRO B 1 81 ? -22.344 -0.71 5.527 1 97.88 81 PRO B CA 1
ATOM 4662 C C . PRO B 1 81 ? -21.781 -2.025 4.992 1 97.88 81 PRO B C 1
ATOM 4664 O O . PRO B 1 81 ? -21.406 -2.115 3.818 1 97.88 81 PRO B O 1
ATOM 4667 N N . ALA B 1 82 ? -21.797 -2.992 5.793 1 98 82 ALA B N 1
ATOM 4668 C CA . ALA B 1 82 ? -21.391 -4.336 5.406 1 98 82 ALA B CA 1
ATOM 4669 C C . ALA B 1 82 ? -22.562 -5.129 4.832 1 98 82 ALA B C 1
ATOM 4671 O O . ALA B 1 82 ? -23.703 -4.957 5.266 1 98 82 ALA B O 1
ATOM 4672 N N . ASP B 1 83 ? -22.312 -5.973 3.91 1 97.19 83 ASP B N 1
ATOM 4673 C CA . ASP B 1 83 ? -23.344 -6.891 3.436 1 97.19 83 ASP B CA 1
ATOM 4674 C C . ASP B 1 83 ? -23.391 -8.156 4.289 1 97.19 83 ASP B C 1
ATOM 4676 O O . ASP B 1 83 ? -22.812 -8.195 5.375 1 97.19 83 ASP B O 1
ATOM 4680 N N . ARG B 1 84 ? -24.172 -9.141 3.863 1 95.94 84 ARG B N 1
ATOM 4681 C CA . ARG B 1 84 ? -24.422 -10.336 4.652 1 95.94 84 ARG B CA 1
ATOM 4682 C C . ARG B 1 84 ? -23.156 -11.141 4.859 1 95.94 84 ARG B C 1
ATOM 4684 O O . ARG B 1 84 ? -23.062 -11.969 5.773 1 95.94 84 ARG B O 1
ATOM 4691 N N . PHE B 1 85 ? -22.109 -10.883 4.059 1 96 85 PHE B N 1
ATOM 4692 C CA . PHE B 1 85 ? -20.859 -11.617 4.191 1 96 85 PHE B CA 1
ATOM 4693 C C . PHE B 1 85 ? -19.797 -10.758 4.871 1 96 85 PHE B C 1
ATOM 4695 O O . PHE B 1 85 ? -18.641 -11.18 5.004 1 96 85 PHE B O 1
ATOM 4702 N N . GLY B 1 86 ? -20.141 -9.539 5.234 1 97.5 86 GLY B N 1
ATOM 4703 C CA . GLY B 1 86 ? -19.234 -8.672 5.957 1 97.5 86 GLY B CA 1
ATOM 4704 C C . GLY B 1 86 ? -18.438 -7.746 5.051 1 97.5 86 GLY B C 1
ATOM 4705 O O . GLY B 1 86 ? -17.625 -6.949 5.527 1 97.5 86 GLY B O 1
ATOM 4706 N N . PHE B 1 87 ? -18.656 -7.805 3.73 1 98.31 87 PHE B N 1
ATOM 4707 C CA . PHE B 1 87 ? -17.953 -6.93 2.799 1 98.31 87 PHE B CA 1
ATOM 4708 C C . PHE B 1 87 ? -18.547 -5.527 2.822 1 98.31 87 PHE B C 1
ATOM 4710 O O . PHE B 1 87 ? -19.766 -5.367 2.795 1 98.31 87 PHE B O 1
ATOM 4717 N N . ARG B 1 88 ? -17.719 -4.586 2.955 1 98.75 88 ARG B N 1
ATOM 4718 C CA . ARG B 1 88 ? -18.156 -3.191 2.928 1 98.75 88 ARG B CA 1
ATOM 4719 C C . ARG B 1 88 ? -17.891 -2.566 1.562 1 98.75 88 ARG B C 1
ATOM 4721 O O . ARG B 1 88 ? -16.781 -2.084 1.3 1 98.75 88 ARG B O 1
ATOM 4728 N N . GLY B 1 89 ? -18.781 -2.637 0.724 1 98.69 89 GLY B N 1
ATOM 4729 C CA . GLY B 1 89 ? -18.688 -2.131 -0.637 1 98.69 89 GLY B CA 1
ATOM 4730 C C . GLY B 1 89 ? -20 -2.223 -1.396 1 98.69 89 GLY B C 1
ATOM 4731 O O . GLY B 1 89 ? -21.062 -2.398 -0.793 1 98.69 89 GLY B O 1
ATOM 4732 N N . THR B 1 90 ? -20 -1.971 -2.676 1 98.62 90 THR B N 1
ATOM 4733 C CA . THR B 1 90 ? -21.203 -1.963 -3.482 1 98.62 90 THR B CA 1
ATOM 4734 C C . THR B 1 90 ? -20.891 -2.314 -4.934 1 98.62 90 THR B C 1
ATOM 4736 O O . THR B 1 90 ? -19.781 -2.072 -5.41 1 98.62 90 THR B O 1
ATOM 4739 N N . GLN B 1 91 ? -21.859 -2.898 -5.637 1 98.31 91 GLN B N 1
ATOM 4740 C CA . GLN B 1 91 ? -21.812 -3.123 -7.078 1 98.31 91 GLN B CA 1
ATOM 4741 C C . GLN B 1 91 ? -22.312 -1.896 -7.84 1 98.31 91 GLN B C 1
ATOM 4743 O O . GLN B 1 91 ? -23.359 -1.331 -7.508 1 98.31 91 GLN B O 1
ATOM 4748 N N . LEU B 1 92 ? -21.547 -1.526 -8.812 1 98.75 92 LEU B N 1
ATOM 4749 C CA . LEU B 1 92 ? -21.969 -0.417 -9.672 1 98.75 92 LEU B CA 1
ATOM 4750 C C . LEU B 1 92 ? -21.953 -0.831 -11.141 1 98.75 92 LEU B C 1
ATOM 4752 O O . LEU B 1 92 ? -21.016 -1.498 -11.594 1 98.75 92 LEU B O 1
ATOM 4756 N N . LYS B 1 93 ? -22.953 -0.5 -11.875 1 98.31 93 LYS B N 1
ATOM 4757 C CA . LYS B 1 93 ? -22.938 -0.616 -13.328 1 98.31 93 LYS B CA 1
ATOM 4758 C C . LYS B 1 93 ? -22.219 0.569 -13.969 1 98.31 93 LYS B C 1
ATOM 4760 O O . LYS B 1 93 ? -22.781 1.656 -14.086 1 98.31 93 LYS B O 1
ATOM 4765 N N . VAL B 1 94 ? -21.062 0.331 -14.422 1 98.25 94 VAL B N 1
ATOM 4766 C CA . VAL B 1 94 ? -20.203 1.429 -14.867 1 98.25 94 VAL B CA 1
ATOM 4767 C C . VAL B 1 94 ? -20.312 1.579 -16.391 1 98.25 94 VAL B C 1
ATOM 4769 O O . VAL B 1 94 ? -20.375 0.584 -17.109 1 98.25 94 VAL B O 1
ATOM 4772 N N . SER B 1 95 ? -20.375 2.793 -16.875 1 97.81 95 SER B N 1
ATOM 4773 C CA . SER B 1 95 ? -20.453 3.121 -18.297 1 97.81 95 SER B CA 1
ATOM 4774 C C . SER B 1 95 ? -19.797 4.473 -18.578 1 97.81 95 SER B C 1
ATOM 4776 O O . SER B 1 95 ? -19.828 5.367 -17.734 1 97.81 95 SER B O 1
ATOM 4778 N N . PRO B 1 96 ? -19.234 4.574 -19.766 1 96.56 96 PRO B N 1
ATOM 4779 C CA . PRO B 1 96 ? -18.719 5.898 -20.125 1 96.56 96 PRO B CA 1
ATOM 4780 C C . PRO B 1 96 ? -19.781 6.98 -20.094 1 96.56 96 PRO B C 1
ATOM 4782 O O . PRO B 1 96 ? -20.891 6.777 -20.594 1 96.56 96 PRO B O 1
ATOM 4785 N N . GLY B 1 97 ? -19.469 8.055 -19.438 1 97.12 97 GLY B N 1
ATOM 4786 C CA . GLY B 1 97 ? -20.391 9.18 -19.375 1 97.12 97 GLY B CA 1
ATOM 4787 C C . GLY B 1 97 ? -21.438 9.023 -18.281 1 97.12 97 GLY B C 1
ATOM 4788 O O . GLY B 1 97 ? -22.188 9.961 -18 1 97.12 97 GLY B O 1
ATOM 4789 N N . GLY B 1 98 ? -21.5 7.82 -17.688 1 97.88 98 GLY B N 1
ATOM 4790 C CA . GLY B 1 98 ? -22.469 7.574 -16.625 1 97.88 98 GLY B CA 1
ATOM 4791 C C . GLY B 1 98 ? -22.031 8.125 -15.289 1 97.88 98 GLY B C 1
ATOM 4792 O O . GLY B 1 98 ? -20.938 8.688 -15.164 1 97.88 98 GLY B O 1
ATOM 4793 N N . SER B 1 99 ? -22.938 8.031 -14.328 1 98.25 99 SER B N 1
ATOM 4794 C CA . SER B 1 99 ? -22.641 8.523 -12.984 1 98.25 99 SER B CA 1
ATOM 4795 C C . SER B 1 99 ? -23.469 7.801 -11.93 1 98.25 99 SER B C 1
ATOM 4797 O O . SER B 1 99 ? -24.5 7.207 -12.25 1 98.25 99 SER B O 1
ATOM 4799 N N . THR B 1 100 ? -22.953 7.754 -10.789 1 98.62 100 THR B N 1
ATOM 4800 C CA . THR B 1 100 ? -23.672 7.227 -9.641 1 98.62 100 THR B CA 1
ATOM 4801 C C . THR B 1 100 ? -23.281 7.98 -8.367 1 98.62 100 THR B C 1
ATOM 4803 O O . THR B 1 100 ? -22.281 8.695 -8.344 1 98.62 100 THR B O 1
ATOM 4806 N N . THR B 1 101 ? -24.172 7.957 -7.395 1 98.81 101 THR B N 1
ATOM 4807 C CA . THR B 1 101 ? -23.906 8.516 -6.07 1 98.81 101 THR B CA 1
ATOM 4808 C C . THR B 1 101 ? -24.062 7.441 -4.992 1 98.81 101 THR B C 1
ATOM 4810 O O . THR B 1 101 ? -25.031 6.68 -4.996 1 98.81 101 THR B O 1
ATOM 4813 N N . ILE B 1 102 ? -23.078 7.34 -4.172 1 98.62 102 ILE B N 1
ATOM 4814 C CA . ILE B 1 102 ? -23.203 6.504 -2.982 1 98.62 102 ILE B CA 1
ATOM 4815 C C . ILE B 1 102 ? -23.047 7.367 -1.731 1 98.62 102 ILE B C 1
ATOM 4817 O O . ILE B 1 102 ? -22.562 8.492 -1.805 1 98.62 102 ILE B O 1
ATOM 4821 N N . ARG B 1 103 ? -23.5 6.863 -0.591 1 98.62 103 ARG B N 1
ATOM 4822 C CA . ARG B 1 103 ? -23.438 7.598 0.668 1 98.62 103 ARG B CA 1
ATOM 4823 C C . ARG B 1 103 ? -22.641 6.832 1.717 1 98.62 103 ARG B C 1
ATOM 4825 O O . ARG B 1 103 ? -22.656 5.598 1.738 1 98.62 103 ARG B O 1
ATOM 4832 N N . ILE B 1 104 ? -21.953 7.52 2.539 1 98.88 104 ILE B N 1
ATOM 4833 C CA . ILE B 1 104 ? -21.141 6.93 3.6 1 98.88 104 ILE B CA 1
ATOM 4834 C C . ILE B 1 104 ? -21.453 7.605 4.93 1 98.88 104 ILE B C 1
ATOM 4836 O O . ILE B 1 104 ? -21.719 8.812 4.973 1 98.88 104 ILE B O 1
ATOM 4840 N N . LYS B 1 105 ? -21.406 6.828 5.973 1 98.69 105 LYS B N 1
ATOM 4841 C CA . LYS B 1 105 ? -21.734 7.324 7.309 1 98.69 105 LYS B CA 1
ATOM 4842 C C . LYS B 1 105 ? -20.5 7.914 7.988 1 98.69 105 LYS B C 1
ATOM 4844 O O . LYS B 1 105 ? -19.453 7.262 8.07 1 98.69 105 LYS B O 1
ATOM 4849 N N . ARG B 1 106 ? -20.594 9.078 8.484 1 98.44 106 ARG B N 1
ATOM 4850 C CA . ARG B 1 106 ? -19.516 9.703 9.242 1 98.44 106 ARG B CA 1
ATOM 4851 C C . ARG B 1 106 ? -19.562 9.273 10.703 1 98.44 106 ARG B C 1
ATOM 4853 O O . ARG B 1 106 ? -20.562 9.461 11.383 1 98.44 106 ARG B O 1
ATOM 4860 N N . ILE B 1 107 ? -18.484 8.695 11.125 1 97.12 107 ILE B N 1
ATOM 4861 C CA . ILE B 1 107 ? -18.312 8.32 12.523 1 97.12 107 ILE B CA 1
ATOM 4862 C C . ILE B 1 107 ? -17.656 9.469 13.289 1 97.12 107 ILE B C 1
ATOM 4864 O O . ILE B 1 107 ? -17.953 9.688 14.469 1 97.12 107 ILE B O 1
ATOM 4868 N N . ASN B 1 108 ? -16.828 10.227 12.672 1 98.19 108 ASN B N 1
ATOM 4869 C CA . ASN B 1 108 ? -16.219 11.422 13.242 1 98.19 108 ASN B CA 1
ATOM 4870 C C . ASN B 1 108 ? -17.266 12.453 13.648 1 98.19 108 ASN B C 1
ATOM 4872 O O . ASN B 1 108 ? -18.328 12.547 13.031 1 98.19 108 ASN B O 1
ATOM 4876 N N . VAL B 1 109 ? -16.875 13.188 14.664 1 98.38 109 VAL B N 1
ATOM 4877 C CA . VAL B 1 109 ? -17.703 14.344 14.984 1 98.38 109 VAL B CA 1
ATOM 4878 C C . VAL B 1 109 ? -17.438 15.469 13.984 1 98.38 109 VAL B C 1
ATOM 4880 O O . VAL B 1 109 ? -18.375 16.094 13.492 1 98.38 109 VAL B O 1
ATOM 4883 N N . ALA B 1 110 ? -16.172 15.672 13.695 1 98.69 110 ALA B N 1
ATOM 4884 C CA . ALA B 1 110 ? -15.781 16.688 12.727 1 98.69 110 ALA B CA 1
ATOM 4885 C C . ALA B 1 110 ? -16 16.203 11.297 1 98.69 110 ALA B C 1
ATOM 4887 O O . ALA B 1 110 ? -15.945 15 11.023 1 98.69 110 ALA B O 1
ATOM 4888 N N . GLU B 1 111 ? -16.266 17.109 10.445 1 98.44 111 GLU B N 1
ATOM 4889 C CA . GLU B 1 111 ? -16.5 16.812 9.031 1 98.44 111 GLU B CA 1
ATOM 4890 C C . GLU B 1 111 ? -15.258 17.094 8.195 1 98.44 111 GLU B C 1
ATOM 4892 O O . GLU B 1 111 ? -14.664 18.172 8.289 1 98.44 111 GLU B O 1
ATOM 4897 N N . ARG B 1 112 ? -14.828 16.109 7.438 1 98.56 112 ARG B N 1
ATOM 4898 C CA . ARG B 1 112 ? -13.703 16.297 6.535 1 98.56 112 ARG B CA 1
ATOM 4899 C C . ARG B 1 112 ? -14.109 17.109 5.309 1 98.56 112 ARG B C 1
ATOM 4901 O O . ARG B 1 112 ? -15.078 16.781 4.629 1 98.56 112 ARG B O 1
ATOM 4908 N N . LEU B 1 113 ? -13.352 18.109 4.914 1 98.19 113 LEU B N 1
ATOM 4909 C CA . LEU B 1 113 ? -13.82 19.031 3.889 1 98.19 113 LEU B CA 1
ATOM 4910 C C . LEU B 1 113 ? -13.016 18.875 2.605 1 98.19 113 LEU B C 1
ATOM 4912 O O . LEU B 1 113 ? -13.555 18.484 1.568 1 98.19 113 LEU B O 1
ATOM 4916 N N . TYR B 1 114 ? -11.742 19.25 2.633 1 97.75 114 TYR B N 1
ATOM 4917 C CA . TYR B 1 114 ? -10.906 19.25 1.438 1 97.75 114 TYR B CA 1
ATOM 4918 C C . TYR B 1 114 ? -9.43 19.281 1.807 1 97.75 114 TYR B C 1
ATOM 4920 O O . TYR B 1 114 ? -9.078 19.484 2.971 1 97.75 114 TYR B O 1
ATOM 4928 N N . ARG B 1 115 ? -8.641 18.969 0.859 1 97.69 115 ARG B N 1
ATOM 4929 C CA . ARG B 1 115 ? -7.191 19.141 0.961 1 97.69 115 ARG B CA 1
ATOM 4930 C C . ARG B 1 115 ? -6.781 20.578 0.626 1 97.69 115 ARG B C 1
ATOM 4932 O O . ARG B 1 115 ? -7.277 21.156 -0.34 1 97.69 115 ARG B O 1
ATOM 4939 N N . VAL B 1 116 ? -5.863 21.125 1.364 1 96.69 116 VAL B N 1
ATOM 4940 C CA . VAL B 1 116 ? -5.5 22.516 1.203 1 96.69 116 VAL B CA 1
ATOM 4941 C C . VAL B 1 116 ? -4.277 22.641 0.293 1 96.69 116 VAL B C 1
ATOM 4943 O O . VAL B 1 116 ? -4.195 23.547 -0.53 1 96.69 116 VAL B O 1
ATOM 4946 N N . THR B 1 117 ? -3.33 21.719 0.421 1 97.75 117 THR B N 1
ATOM 4947 C CA . THR B 1 117 ? -2.059 21.828 -0.287 1 97.75 117 THR B CA 1
ATOM 4948 C C . THR B 1 117 ? -1.863 20.641 -1.233 1 97.75 117 THR B C 1
ATOM 4950 O O . THR B 1 117 ? -2.592 19.656 -1.156 1 97.75 117 THR B O 1
ATOM 4953 N N . GLY B 1 118 ? -0.969 20.781 -2.146 1 97.62 118 GLY B N 1
ATOM 4954 C CA . GLY B 1 118 ? -0.463 19.672 -2.926 1 97.62 118 GLY B CA 1
ATOM 4955 C C . GLY B 1 118 ? -1.065 19.578 -4.316 1 97.62 118 GLY B C 1
ATOM 4956 O O . GLY B 1 118 ? -1.773 20.5 -4.746 1 97.62 118 GLY B O 1
ATOM 4957 N N . GLY B 1 119 ? -0.677 18.562 -5.039 1 97.75 119 GLY B N 1
ATOM 4958 C CA . GLY B 1 119 ? -1.147 18.344 -6.398 1 97.75 119 GLY B CA 1
ATOM 4959 C C . GLY B 1 119 ? -2.393 17.469 -6.461 1 97.75 119 GLY B C 1
ATOM 4960 O O . GLY B 1 119 ? -2.574 16.578 -5.637 1 97.75 119 GLY B O 1
ATOM 4961 N N . GLY B 1 120 ? -3.252 17.797 -7.453 1 98 120 GLY B N 1
ATOM 4962 C CA . GLY B 1 120 ? -4.426 16.984 -7.723 1 98 120 GLY B CA 1
ATOM 4963 C C . GLY B 1 120 ? -5.531 17.172 -6.703 1 98 120 GLY B C 1
ATOM 4964 O O . GLY B 1 120 ? -6.238 16.219 -6.363 1 98 120 GLY B O 1
ATOM 4965 N N . ILE B 1 121 ? -5.711 18.359 -6.164 1 98.12 121 ILE B N 1
ATOM 4966 C CA . ILE B 1 121 ? -6.711 18.625 -5.133 1 98.12 121 ILE B CA 1
ATOM 4967 C C . ILE B 1 121 ? -8.102 18.312 -5.676 1 98.12 121 ILE B C 1
ATOM 4969 O O . ILE B 1 121 ? -8.922 17.703 -4.984 1 98.12 121 ILE B O 1
ATOM 4973 N N . TYR B 1 122 ? -8.375 18.703 -6.891 1 98.06 122 TYR B N 1
ATOM 4974 C CA . TYR B 1 122 ? -9.633 18.438 -7.578 1 98.06 122 TYR B CA 1
ATOM 4975 C C . TYR B 1 122 ? -9.391 17.734 -8.906 1 98.06 122 TYR B C 1
ATOM 4977 O O . TYR B 1 122 ? -10.039 18.047 -9.914 1 98.06 122 TYR B O 1
ATOM 4985 N N . ARG B 1 123 ? -8.445 16.812 -8.922 1 97.88 123 ARG B N 1
ATOM 4986 C CA . ARG B 1 123 ? -8 16.109 -10.117 1 97.88 123 ARG B CA 1
ATOM 4987 C C . ARG B 1 123 ? -9.172 15.414 -10.805 1 97.88 123 ARG B C 1
ATOM 4989 O O . ARG B 1 123 ? -9.352 15.555 -12.016 1 97.88 123 ARG B O 1
ATOM 4996 N N . ASP B 1 124 ? -9.977 14.641 -10.102 1 98.38 124 ASP B N 1
ATOM 4997 C CA . ASP B 1 124 ? -11.078 13.891 -10.695 1 98.38 124 ASP B CA 1
ATOM 4998 C C . ASP B 1 124 ? -12.172 14.828 -11.195 1 98.38 124 ASP B C 1
ATOM 5000 O O . ASP B 1 124 ? -12.766 14.594 -12.25 1 98.38 124 ASP B O 1
ATOM 5004 N N . SER B 1 125 ? -12.43 15.891 -10.461 1 97.75 125 SER B N 1
ATOM 5005 C CA . SER B 1 125 ? -13.375 16.906 -10.922 1 97.75 125 SER B CA 1
ATOM 5006 C C . SER B 1 125 ? -12.93 17.516 -12.25 1 97.75 125 SER B C 1
ATOM 5008 O O . SER B 1 125 ? -13.75 17.719 -13.141 1 97.75 125 SER B O 1
ATOM 5010 N N . GLU B 1 126 ? -11.672 17.766 -12.352 1 96.56 126 GLU B N 1
ATOM 5011 C CA . GLU B 1 126 ? -11.125 18.312 -13.594 1 96.56 126 GLU B CA 1
ATOM 5012 C C . GLU B 1 126 ? -11.312 17.328 -14.75 1 96.56 126 GLU B C 1
ATOM 5014 O O . GLU B 1 126 ? -11.688 17.719 -15.852 1 96.56 126 GLU B O 1
ATOM 5019 N N . LEU B 1 127 ? -11.047 16.047 -14.508 1 96.75 127 LEU B N 1
ATOM 5020 C CA . LEU B 1 127 ? -11.203 15.008 -15.523 1 96.75 127 LEU B CA 1
ATOM 5021 C C . LEU B 1 127 ? -12.656 14.93 -15.992 1 96.75 127 LEU B C 1
ATOM 5023 O O . LEU B 1 127 ? -12.914 14.641 -17.172 1 96.75 127 LEU B O 1
ATOM 5027 N N . LEU B 1 128 ? -13.523 15.203 -15.109 1 97.56 128 LEU B N 1
ATOM 5028 C CA . LEU B 1 128 ? -14.953 15.102 -15.391 1 97.56 128 LEU B CA 1
ATOM 5029 C C . LEU B 1 128 ? -15.477 16.406 -16 1 97.56 128 LEU B C 1
ATOM 5031 O O . LEU B 1 128 ? -16.641 16.484 -16.391 1 97.56 128 LEU B O 1
ATOM 5035 N N . GLY B 1 129 ? -14.648 17.484 -16.047 1 95.69 129 GLY B N 1
ATOM 5036 C CA . GLY B 1 129 ? -15.055 18.766 -16.594 1 95.69 129 GLY B CA 1
ATOM 5037 C C . GLY B 1 129 ? -15.961 19.547 -15.648 1 95.69 129 GLY B C 1
ATOM 5038 O O . GLY B 1 129 ? -16.797 20.328 -16.094 1 95.69 129 GLY B O 1
ATOM 5039 N N . GLU B 1 130 ? -15.797 19.312 -14.414 1 95.25 130 GLU B N 1
ATOM 5040 C CA . GLU B 1 130 ? -16.656 19.969 -13.438 1 95.25 130 GLU B CA 1
ATOM 5041 C C . GLU B 1 130 ? -16 21.234 -12.906 1 95.25 130 GLU B C 1
ATOM 5043 O O . GLU B 1 130 ? -14.781 21.375 -12.914 1 95.25 130 GLU B O 1
ATOM 5048 N N . ALA B 1 131 ? -16.844 22.141 -12.453 1 93.69 131 ALA B N 1
AT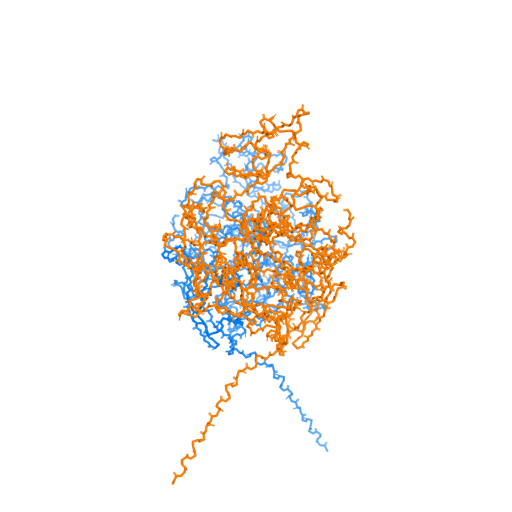OM 5049 C CA . ALA B 1 131 ? -16.344 23.359 -11.836 1 93.69 131 ALA B CA 1
ATOM 5050 C C . ALA B 1 131 ? -15.742 23.078 -10.461 1 93.69 131 ALA B C 1
ATOM 5052 O O . ALA B 1 131 ? -16.234 22.219 -9.727 1 93.69 131 ALA B O 1
ATOM 5053 N N . VAL B 1 132 ? -14.688 23.734 -10.148 1 93.81 132 VAL B N 1
ATOM 5054 C CA . VAL B 1 132 ? -14.031 23.578 -8.859 1 93.81 132 VAL B CA 1
ATOM 5055 C C . VAL B 1 132 ? -13.891 24.938 -8.18 1 93.81 132 VAL B C 1
ATOM 5057 O O . VAL B 1 132 ? -13.891 25.969 -8.844 1 93.81 132 VAL B O 1
ATOM 5060 N N . PRO B 1 133 ? -13.703 24.984 -6.93 1 93.06 133 PRO B N 1
ATOM 5061 C CA . PRO B 1 133 ? -13.82 26.25 -6.18 1 93.06 133 PRO B CA 1
ATOM 5062 C C . PRO B 1 133 ? -12.492 26.984 -6.051 1 93.06 133 PRO B C 1
ATOM 5064 O O . PRO B 1 133 ? -12.453 28.094 -5.5 1 93.06 133 PRO B O 1
ATOM 5067 N N . ILE B 1 134 ? -11.398 26.438 -6.512 1 93 134 ILE B N 1
ATOM 5068 C CA . ILE B 1 134 ? -10.125 27.109 -6.328 1 93 134 ILE B CA 1
ATOM 5069 C C . ILE B 1 134 ? -9.477 27.375 -7.688 1 93 134 ILE B C 1
ATOM 5071 O O . ILE B 1 134 ? -9.828 26.734 -8.68 1 93 134 ILE B O 1
ATOM 5075 N N . VAL B 1 135 ? -8.516 28.219 -7.762 1 92.31 135 VAL B N 1
ATOM 5076 C CA . VAL B 1 135 ? -7.953 28.734 -9 1 92.31 135 VAL B CA 1
ATOM 5077 C C . VAL B 1 135 ? -7.043 27.688 -9.633 1 92.31 135 VAL B C 1
ATOM 5079 O O . VAL B 1 135 ? -7.062 27.5 -10.852 1 92.31 135 VAL B O 1
ATOM 5082 N N . GLN B 1 136 ? -6.207 27.078 -8.852 1 94.5 136 GLN B N 1
ATOM 5083 C CA . GLN B 1 136 ? -5.277 26.062 -9.32 1 94.5 136 GLN B CA 1
ATOM 5084 C C . GLN B 1 136 ? -5.625 24.688 -8.75 1 94.5 136 GLN B C 1
ATOM 5086 O O . GLN B 1 136 ? -5.027 24.25 -7.766 1 94.5 136 GLN B O 1
ATOM 5091 N N . PRO B 1 137 ? -6.438 23.984 -9.375 1 95.56 137 PRO B N 1
ATOM 5092 C CA . PRO B 1 137 ? -7.039 22.797 -8.766 1 95.56 137 PRO B CA 1
ATOM 5093 C C . PRO B 1 137 ? -6.148 21.562 -8.883 1 95.56 137 PRO B C 1
ATOM 5095 O O . PRO B 1 137 ? -6.359 20.578 -8.172 1 95.56 137 PRO B O 1
ATOM 5098 N N . VAL B 1 138 ? -5.133 21.562 -9.781 1 97.56 138 VAL B N 1
ATOM 5099 C CA . VAL B 1 138 ? -4.438 20.297 -10.023 1 97.56 138 VAL B CA 1
ATOM 5100 C C . VAL B 1 138 ? -2.955 20.453 -9.688 1 97.56 138 VAL B C 1
ATOM 5102 O O . VAL B 1 138 ? -2.275 19.484 -9.375 1 97.56 138 VAL B O 1
ATOM 5105 N N . LEU B 1 139 ? -2.43 21.656 -9.805 1 97.88 139 LEU B N 1
ATOM 5106 C CA . LEU B 1 139 ? -1.053 21.922 -9.406 1 97.88 139 LEU B CA 1
ATOM 5107 C C . LEU B 1 139 ? -0.811 23.422 -9.273 1 97.88 139 LEU B C 1
ATOM 5109 O O . LEU B 1 139 ? -1.01 24.172 -10.234 1 97.88 139 LEU B O 1
ATOM 5113 N N . ASP B 1 140 ? -0.396 23.844 -8.117 1 96.81 140 ASP B N 1
ATOM 5114 C CA . ASP B 1 140 ? -0.082 25.234 -7.832 1 96.81 140 ASP B CA 1
ATOM 5115 C C . ASP B 1 140 ? 1.369 25.391 -7.383 1 96.81 140 ASP B C 1
ATOM 5117 O O . ASP B 1 140 ? 1.812 24.719 -6.453 1 96.81 140 ASP B O 1
ATOM 5121 N N . ALA B 1 141 ? 2.16 26.203 -8.086 1 98.25 141 ALA B N 1
ATOM 5122 C CA . ALA B 1 141 ? 3.535 26.562 -7.738 1 98.25 141 ALA B CA 1
ATOM 5123 C C . ALA B 1 141 ? 4.418 25.312 -7.66 1 98.25 141 ALA B C 1
ATOM 5125 O O . ALA B 1 141 ? 5.375 25.266 -6.887 1 98.25 141 ALA B O 1
ATOM 5126 N N . ARG B 1 142 ? 3.998 24.203 -8.336 1 98.06 142 ARG B N 1
ATOM 5127 C CA . ARG B 1 142 ? 4.707 22.922 -8.391 1 98.06 142 ARG B CA 1
ATOM 5128 C C . ARG B 1 142 ? 4.828 22.297 -7.004 1 98.06 142 ARG B C 1
ATOM 5130 O O . ARG B 1 142 ? 5.828 21.656 -6.695 1 98.06 142 ARG B O 1
ATOM 5137 N N . VAL B 1 143 ? 3.873 22.547 -6.141 1 98.62 143 VAL B N 1
ATOM 5138 C CA . VAL B 1 143 ? 3.855 21.984 -4.793 1 98.62 143 VAL B CA 1
ATOM 5139 C C . VAL B 1 143 ? 3.088 20.656 -4.797 1 98.62 143 VAL B C 1
ATOM 5141 O O . VAL B 1 143 ? 1.949 20.594 -5.262 1 98.62 143 VAL B O 1
ATOM 5144 N N . LEU B 1 144 ? 3.646 19.547 -4.234 1 98.06 144 LEU B N 1
ATOM 5145 C CA . LEU B 1 144 ? 2.975 18.25 -4.156 1 98.06 144 LEU B CA 1
ATOM 5146 C C . LEU B 1 144 ? 2.568 17.938 -2.719 1 98.06 144 LEU B C 1
ATOM 5148 O O . LEU B 1 144 ? 1.761 17.031 -2.479 1 98.06 144 LEU B O 1
ATOM 5152 N N . GLY B 1 145 ? 3.156 18.594 -1.762 1 95.75 145 GLY B N 1
ATOM 5153 C CA . GLY B 1 145 ? 2.814 18.391 -0.363 1 95.75 145 GLY B CA 1
ATOM 5154 C C . GLY B 1 145 ? 3.66 19.219 0.585 1 95.75 145 GLY B C 1
ATOM 5155 O O . GLY B 1 145 ? 4.852 19.422 0.348 1 95.75 145 GLY B O 1
ATOM 5156 N N . SER B 1 146 ? 3.059 19.703 1.606 1 97.81 146 SER B N 1
ATOM 5157 C CA . SER B 1 146 ? 3.711 20.5 2.645 1 97.81 146 SER B CA 1
ATOM 5158 C C . SER B 1 146 ? 3.264 20.062 4.035 1 97.81 146 SER B C 1
ATOM 5160 O O . SER B 1 146 ? 2.092 19.734 4.242 1 97.81 146 SER B O 1
ATOM 5162 N N . ASP B 1 147 ? 4.203 20.016 4.887 1 97.12 147 ASP B N 1
ATOM 5163 C CA . ASP B 1 147 ? 3.818 19.656 6.25 1 97.12 147 ASP B CA 1
ATOM 5164 C C . ASP B 1 147 ? 3.678 20.906 7.117 1 97.12 147 ASP B C 1
ATOM 5166 O O . ASP B 1 147 ? 4.133 22 6.734 1 97.12 147 ASP B O 1
ATOM 5170 N N . SER B 1 148 ? 2.975 20.75 8.164 1 95.25 148 SER B N 1
ATOM 5171 C CA . SER B 1 148 ? 2.752 21.781 9.18 1 95.25 148 SER B CA 1
ATOM 5172 C C . SER B 1 148 ? 2.131 23.031 8.562 1 95.25 148 SER B C 1
ATOM 5174 O O . SER B 1 148 ? 1.993 23.125 7.344 1 95.25 148 SER B O 1
ATOM 5176 N N . VAL B 1 149 ? 1.646 23.859 9.406 1 96.19 149 VAL B N 1
ATOM 5177 C CA . VAL B 1 149 ? 1.077 25.125 8.953 1 96.19 149 VAL B CA 1
ATOM 5178 C C . VAL B 1 149 ? 1.144 26.156 10.078 1 96.19 149 VAL B C 1
ATOM 5180 O O . VAL B 1 149 ? 0.932 25.812 11.25 1 96.19 149 VAL B O 1
ATOM 5183 N N . VAL B 1 150 ? 1.594 27.281 9.75 1 97.5 150 VAL B N 1
ATOM 5184 C CA . VAL B 1 150 ? 1.372 28.484 10.539 1 97.5 150 VAL B CA 1
ATOM 5185 C C . VAL B 1 150 ? 0.754 29.578 9.664 1 97.5 150 VAL B C 1
ATOM 5187 O O . VAL B 1 150 ? 1.062 29.672 8.477 1 97.5 150 VAL B O 1
ATOM 5190 N N . ASN B 1 151 ? -0.179 30.25 10.219 1 96.19 151 ASN B N 1
ATOM 5191 C CA . ASN B 1 151 ? -0.811 31.328 9.469 1 96.19 151 ASN B CA 1
ATOM 5192 C C . ASN B 1 151 ? -1.246 32.469 10.375 1 96.19 151 ASN B C 1
ATOM 5194 O O . ASN B 1 151 ? -1.314 32.312 11.602 1 96.19 151 ASN B O 1
ATOM 5198 N N . ALA B 1 152 ? -1.402 33.625 9.828 1 95.69 152 ALA B N 1
ATOM 5199 C CA . ALA B 1 152 ? -1.825 34.844 10.547 1 95.69 152 ALA B CA 1
ATOM 5200 C C . ALA B 1 152 ? -2.486 35.812 9.602 1 95.69 152 ALA B C 1
ATOM 5202 O O . ALA B 1 152 ? -2.182 35.844 8.406 1 95.69 152 ALA B O 1
ATOM 5203 N N . LYS B 1 153 ? -3.406 36.531 10.141 1 93.75 153 LYS B N 1
ATOM 5204 C CA . LYS B 1 153 ? -3.896 37.688 9.43 1 93.75 153 LYS B CA 1
ATOM 5205 C C . LYS B 1 153 ? -2.854 38.812 9.422 1 93.75 153 LYS B C 1
ATOM 5207 O O . LYS B 1 153 ? -2.299 39.156 10.469 1 93.75 153 LYS B O 1
ATOM 5212 N N . TYR B 1 154 ? -2.535 39.344 8.281 1 95.12 154 TYR B N 1
ATOM 5213 C CA . TYR B 1 154 ? -1.519 40.375 8.117 1 95.12 154 TYR B CA 1
ATOM 5214 C C . TYR B 1 154 ? -1.838 41.25 6.922 1 95.12 154 TYR B C 1
ATOM 5216 O O . TYR B 1 154 ? -1.976 40.781 5.797 1 95.12 154 TYR B O 1
ATOM 5224 N N . ARG B 1 155 ? -2.102 42.562 7.211 1 92.31 155 ARG B N 1
ATOM 5225 C CA . ARG B 1 155 ? -2.357 43.562 6.203 1 92.31 155 ARG B CA 1
ATOM 5226 C C . ARG B 1 155 ? -3.533 43.188 5.312 1 92.31 155 ARG B C 1
ATOM 5228 O O . ARG B 1 155 ? -3.438 43.25 4.086 1 92.31 155 ARG B O 1
ATOM 5235 N N . GLY B 1 156 ? -4.539 42.625 5.891 1 87.81 156 GLY B N 1
ATOM 5236 C CA . GLY B 1 156 ? -5.816 42.375 5.238 1 87.81 156 GLY B CA 1
ATOM 5237 C C . GLY B 1 156 ? -5.863 41.031 4.512 1 87.81 156 GLY B C 1
ATOM 5238 O O . GLY B 1 156 ? -6.836 40.75 3.812 1 87.81 156 GLY B O 1
ATOM 5239 N N . ARG B 1 157 ? -4.844 40.219 4.684 1 92.88 157 ARG B N 1
ATOM 5240 C CA . ARG B 1 157 ? -4.797 38.906 4.059 1 92.88 157 ARG B CA 1
ATOM 5241 C C . ARG B 1 157 ? -4.398 37.844 5.066 1 92.88 157 ARG B C 1
ATOM 5243 O O . ARG B 1 157 ? -3.908 38.156 6.152 1 92.88 157 ARG B O 1
ATOM 5250 N N . ILE B 1 158 ? -4.715 36.656 4.734 1 94.56 158 ILE B N 1
ATOM 5251 C CA . ILE B 1 158 ? -4.16 35.562 5.496 1 94.56 158 ILE B CA 1
ATOM 5252 C C . ILE B 1 158 ? -2.846 35.094 4.867 1 94.56 158 ILE B C 1
ATOM 5254 O O . ILE B 1 158 ? -2.783 34.844 3.66 1 94.56 158 ILE B O 1
ATOM 5258 N N . TYR B 1 159 ? -1.845 35.125 5.629 1 96.56 159 TYR B N 1
ATOM 5259 C CA . TYR B 1 159 ? -0.561 34.562 5.215 1 96.56 159 TYR B CA 1
ATOM 5260 C C . TYR B 1 159 ? -0.387 33.125 5.738 1 96.56 159 TYR B C 1
ATOM 5262 O O . TYR B 1 159 ? -0.698 32.844 6.898 1 96.56 159 TYR B O 1
ATOM 5270 N N . TRP B 1 160 ? 0.008 32.281 4.848 1 97 160 TRP B N 1
ATOM 5271 C CA . TRP B 1 160 ? 0.267 30.875 5.164 1 97 160 TRP B CA 1
ATOM 5272 C C . TRP B 1 160 ? 1.745 30.547 4.992 1 97 160 TRP B C 1
ATOM 5274 O O . TRP B 1 160 ? 2.381 30.984 4.031 1 97 160 TRP B O 1
ATOM 5284 N N . PHE B 1 161 ? 2.311 29.797 5.91 1 98.62 161 PHE B N 1
ATOM 5285 C CA . PHE B 1 161 ? 3.652 29.234 5.777 1 98.62 161 PHE B CA 1
ATOM 5286 C C . PHE B 1 161 ? 3.676 27.766 6.195 1 98.62 161 PHE B C 1
ATOM 5288 O O . PHE B 1 161 ? 2.955 27.375 7.109 1 98.62 161 PHE B O 1
ATOM 5295 N N . TRP B 1 162 ? 4.477 26.969 5.469 1 98.5 162 TRP B N 1
ATOM 5296 C CA . TRP B 1 162 ? 4.574 25.531 5.734 1 98.5 162 TRP B CA 1
ATOM 5297 C C . TRP B 1 162 ? 6.027 25.125 5.945 1 98.5 162 TRP B C 1
ATOM 5299 O O . TRP B 1 162 ? 6.941 25.938 5.805 1 98.5 162 TRP B O 1
ATOM 5309 N N . GLY B 1 163 ? 6.188 23.875 6.375 1 97.56 163 GLY B N 1
ATOM 5310 C CA . GLY B 1 163 ? 7.516 23.297 6.535 1 97.56 163 GLY B CA 1
ATOM 5311 C C . GLY B 1 163 ? 8.07 22.703 5.254 1 97.56 163 GLY B C 1
ATOM 5312 O O . GLY B 1 163 ? 8.031 23.344 4.203 1 97.56 163 GLY B O 1
ATOM 5313 N N . ASP B 1 164 ? 8.688 21.562 5.379 1 97.5 164 ASP B N 1
ATOM 5314 C CA . ASP B 1 164 ? 9.281 20.875 4.227 1 97.5 164 ASP B CA 1
ATOM 5315 C C . ASP B 1 164 ? 8.227 20.609 3.152 1 97.5 164 ASP B C 1
ATOM 5317 O O . ASP B 1 164 ? 7.09 20.266 3.465 1 97.5 164 ASP B O 1
ATOM 5321 N N . THR B 1 165 ? 8.586 20.844 1.891 1 98.56 165 THR B N 1
ATOM 5322 C CA . THR B 1 165 ? 7.617 20.828 0.801 1 98.56 165 THR B CA 1
ATOM 5323 C C . THR B 1 165 ? 8.172 20.094 -0.412 1 98.56 165 THR B C 1
ATOM 5325 O O . THR B 1 165 ? 9.289 20.359 -0.858 1 98.56 165 THR B O 1
ATOM 5328 N N . ASN B 1 166 ? 7.344 19.219 -0.921 1 98.62 166 ASN B N 1
ATOM 5329 C CA . ASN B 1 166 ? 7.734 18.359 -2.039 1 98.62 166 ASN B CA 1
ATOM 5330 C C . ASN B 1 166 ? 7.41 19.016 -3.381 1 98.62 166 ASN B C 1
ATOM 5332 O O . ASN B 1 166 ? 6.504 19.844 -3.469 1 98.62 166 ASN B O 1
ATOM 5336 N N . ARG B 1 167 ? 8.133 18.578 -4.414 1 98.38 167 ARG B N 1
ATOM 5337 C CA . ARG B 1 167 ? 7.918 19.016 -5.789 1 98.38 167 ARG B CA 1
ATOM 5338 C C . ARG B 1 167 ? 7.875 17.828 -6.746 1 98.38 167 ARG B C 1
ATOM 5340 O O . ARG B 1 167 ? 8.305 16.734 -6.398 1 98.38 167 ARG B O 1
ATOM 5347 N N . PRO B 1 168 ? 7.434 18 -8.016 1 98.38 168 PRO B N 1
ATOM 5348 C CA . PRO B 1 168 ? 7.285 16.891 -8.969 1 98.38 168 PRO B CA 1
ATOM 5349 C C . PRO B 1 168 ? 8.625 16.406 -9.516 1 98.38 168 PRO B C 1
ATOM 5351 O O . PRO B 1 168 ? 8.789 15.211 -9.781 1 98.38 168 PRO B O 1
ATOM 5354 N N . SER B 1 169 ? 9.625 17.203 -9.625 1 98.19 169 SER B N 1
ATOM 5355 C CA . SER B 1 169 ? 10.75 16.953 -10.508 1 98.19 169 SER B CA 1
ATOM 5356 C C . SER B 1 169 ? 11.852 16.156 -9.805 1 98.19 169 SER B C 1
ATOM 5358 O O . SER B 1 169 ? 12.766 15.656 -10.445 1 98.19 169 SER B O 1
ATOM 5360 N N . TYR B 1 170 ? 11.766 16.141 -8.438 1 98.06 170 TYR B N 1
ATOM 5361 C CA . TYR B 1 170 ? 12.797 15.445 -7.676 1 98.06 170 TYR B CA 1
ATOM 5362 C C . TYR B 1 170 ? 12.344 15.203 -6.238 1 98.06 170 TYR B C 1
ATOM 5364 O O . TYR B 1 170 ? 11.578 15.992 -5.68 1 98.06 170 TYR B O 1
ATOM 5372 N N . PRO B 1 171 ? 12.82 14.18 -5.543 1 97.12 171 PRO B N 1
ATOM 5373 C CA . PRO B 1 171 ? 12.344 13.836 -4.203 1 97.12 171 PRO B CA 1
ATOM 5374 C C . PRO B 1 171 ? 12.781 14.836 -3.141 1 97.12 171 PRO B C 1
ATOM 5376 O O . PRO B 1 171 ? 12.258 14.82 -2.021 1 97.12 171 PRO B O 1
ATOM 5379 N N . LEU B 1 172 ? 13.711 15.656 -3.393 1 95.75 172 LEU B N 1
ATOM 5380 C CA . LEU B 1 172 ? 14.078 16.75 -2.492 1 95.75 172 LEU B CA 1
ATOM 5381 C C . LEU B 1 172 ? 13.438 18.062 -2.941 1 95.75 172 LEU B C 1
ATOM 5383 O O . LEU B 1 172 ? 13.586 18.469 -4.098 1 95.75 172 LEU B O 1
ATOM 5387 N N . GLY B 1 173 ? 12.781 18.719 -1.981 1 96.81 173 GLY B N 1
ATOM 5388 C CA . GLY B 1 173 ? 12.016 19.906 -2.346 1 96.81 173 GLY B CA 1
ATOM 5389 C C . GLY B 1 173 ? 12.477 21.156 -1.628 1 96.81 173 GLY B C 1
ATOM 5390 O O . GLY B 1 173 ? 13.664 21.484 -1.642 1 96.81 173 GLY B O 1
ATOM 5391 N N . ASN B 1 174 ? 11.562 21.906 -1.092 1 98.06 174 ASN B N 1
ATOM 5392 C CA . ASN B 1 174 ? 11.805 23.141 -0.357 1 98.06 174 ASN B CA 1
ATOM 5393 C C . ASN B 1 174 ? 11.852 22.891 1.149 1 98.06 174 ASN B C 1
ATOM 5395 O O . ASN B 1 174 ? 10.852 22.516 1.753 1 98.06 174 ASN B O 1
ATOM 5399 N N . PHE B 1 175 ? 13.039 23.203 1.745 1 97.56 175 PHE B N 1
ATOM 5400 C CA . PHE B 1 175 ? 13.227 22.969 3.172 1 97.56 175 PHE B CA 1
ATOM 5401 C C . PHE B 1 175 ? 13.453 24.281 3.91 1 97.56 175 PHE B C 1
ATOM 5403 O O . PHE B 1 175 ? 14.078 24.312 4.973 1 97.56 175 PHE B O 1
ATOM 5410 N N . GLN B 1 176 ? 13.008 25.359 3.258 1 98.25 176 GLN B N 1
ATOM 5411 C CA . GLN B 1 176 ? 13.219 26.688 3.801 1 98.25 176 GLN B CA 1
ATOM 5412 C C . GLN B 1 176 ? 11.914 27.469 3.889 1 98.25 176 GLN B C 1
ATOM 5414 O O . GLN B 1 176 ? 11.867 28.656 3.564 1 98.25 176 GLN B O 1
ATOM 5419 N N . VAL B 1 177 ? 10.82 26.812 4.156 1 98.62 177 VAL B N 1
ATOM 5420 C CA . VAL B 1 177 ? 9.531 27.391 4.516 1 98.62 177 VAL B CA 1
ATOM 5421 C C . VAL B 1 177 ? 8.922 28.094 3.301 1 98.62 177 VAL B C 1
ATOM 5423 O O . VAL B 1 177 ? 9.07 29.297 3.137 1 98.62 177 VAL B O 1
ATOM 5426 N N . PRO B 1 178 ? 8.109 27.453 2.533 1 98.56 178 PRO B N 1
ATOM 5427 C CA . PRO B 1 178 ? 7.328 28.156 1.52 1 98.56 178 PRO B CA 1
ATOM 5428 C C . PRO B 1 178 ? 6.152 28.938 2.113 1 98.56 178 PRO B C 1
ATOM 5430 O O . PRO B 1 178 ? 5.766 28.688 3.258 1 98.56 178 PRO B O 1
ATOM 5433 N N . GLY B 1 179 ? 5.613 29.953 1.346 1 98.5 179 GLY B N 1
ATOM 5434 C CA . GLY B 1 179 ? 4.488 30.734 1.828 1 98.5 179 GLY B CA 1
ATOM 5435 C C . GLY B 1 179 ? 3.506 31.109 0.733 1 98.5 179 GLY B C 1
ATOM 5436 O O . GLY B 1 179 ? 3.812 30.969 -0.453 1 98.5 179 GLY B O 1
ATOM 5437 N N . ALA B 1 180 ? 2.33 31.453 1.103 1 97.31 180 ALA B N 1
ATOM 5438 C CA . ALA B 1 180 ? 1.256 31.922 0.224 1 97.31 180 ALA B CA 1
ATOM 5439 C C . ALA B 1 180 ? 0.337 32.906 0.945 1 97.31 180 ALA B C 1
ATOM 5441 O O . ALA B 1 180 ? 0.474 33.125 2.152 1 97.31 180 ALA B O 1
ATOM 5442 N N . THR B 1 181 ? -0.563 33.5 0.188 1 95.75 181 THR B N 1
ATOM 5443 C CA . THR B 1 181 ? -1.585 34.375 0.763 1 95.75 181 THR B CA 1
ATOM 5444 C C . THR B 1 181 ? -2.967 34 0.229 1 95.75 181 THR B C 1
ATOM 5446 O O . THR B 1 181 ? -3.084 33.375 -0.815 1 95.75 181 THR B O 1
ATOM 5449 N N . THR B 1 182 ? -3.93 34.281 1.001 1 92.75 182 THR B N 1
ATOM 5450 C CA . THR B 1 182 ? -5.332 34.219 0.595 1 92.75 182 THR B CA 1
ATOM 5451 C C . THR B 1 182 ? -6.074 35.469 1.023 1 92.75 182 THR B C 1
ATOM 5453 O O . THR B 1 182 ? -5.82 36.031 2.102 1 92.75 182 THR B O 1
ATOM 5456 N N . SER B 1 183 ? -6.906 35.938 0.15 1 86.06 183 SER B N 1
ATOM 5457 C CA . SER B 1 183 ? -7.699 37.125 0.511 1 86.06 183 SER B CA 1
ATOM 5458 C C . SER B 1 183 ? -8.766 36.75 1.546 1 86.06 183 SER B C 1
ATOM 5460 O O . SER B 1 183 ? -9.344 35.688 1.502 1 86.06 183 SER B O 1
ATOM 5462 N N . LEU B 1 184 ? -8.836 37.531 2.635 1 73.44 184 LEU B N 1
ATOM 5463 C CA . LEU B 1 184 ? -9.82 37.281 3.68 1 73.44 184 LEU B CA 1
ATOM 5464 C C . LEU B 1 184 ? -11.234 37.375 3.117 1 73.44 184 LEU B C 1
ATOM 5466 O O . LEU B 1 184 ? -11.453 37.938 2.051 1 73.44 184 LEU B O 1
ATOM 5470 N N . LEU B 1 185 ? -12.32 36.938 4.035 1 56.59 185 LEU B N 1
ATOM 5471 C CA . LEU B 1 185 ? -13.75 36.75 3.781 1 56.59 185 LEU B CA 1
ATOM 5472 C C . LEU B 1 185 ? -14.391 38.094 3.412 1 56.59 185 LEU B C 1
ATOM 5474 O O . LEU B 1 185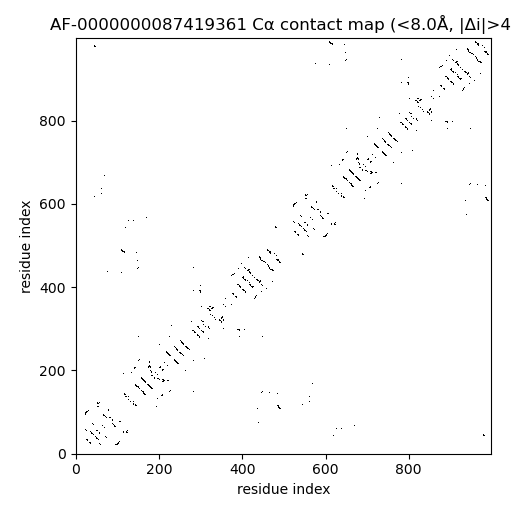 ? -14.188 39.094 4.102 1 56.59 185 LEU B O 1
ATOM 5478 N N . GLY B 1 186 ? -14.906 38.312 2.064 1 49.25 186 GLY B N 1
ATOM 5479 C CA . GLY B 1 186 ? -15.781 39.219 1.331 1 49.25 186 GLY B CA 1
ATOM 5480 C C . GLY B 1 186 ? -16.031 38.75 -0.098 1 49.25 186 GLY B C 1
ATOM 5481 O O . GLY B 1 186 ? -15.922 37.594 -0.416 1 49.25 186 GLY B O 1
ATOM 5482 N N . PHE B 1 187 ? -16.391 39.75 -1.102 1 43.69 187 PHE B N 1
ATOM 5483 C CA . PHE B 1 187 ? -16.891 39.625 -2.463 1 43.69 187 PHE B CA 1
ATOM 5484 C C . PHE B 1 187 ? -16.031 38.625 -3.242 1 43.69 187 PHE B C 1
ATOM 5486 O O . PHE B 1 187 ? -16.562 37.844 -4.039 1 43.69 187 PHE B O 1
ATOM 5493 N N . GLN B 1 188 ? -14.75 38.594 -3.191 1 48.31 188 GLN B N 1
ATOM 5494 C CA . GLN B 1 188 ? -13.836 37.844 -4.035 1 48.31 188 GLN B CA 1
ATOM 5495 C C . GLN B 1 188 ? -13.109 36.781 -3.229 1 48.31 188 GLN B C 1
ATOM 5497 O O . GLN B 1 188 ? -12.148 36.156 -3.707 1 48.31 188 GLN B O 1
ATOM 5502 N N . GLY B 1 189 ? -13.664 36.562 -1.984 1 54.16 189 GLY B N 1
ATOM 5503 C CA . GLY B 1 189 ? -12.898 35.875 -0.968 1 54.16 189 GLY B CA 1
ATOM 5504 C C . GLY B 1 189 ? -13.18 34.375 -0.948 1 54.16 189 GLY B C 1
ATOM 5505 O O . GLY B 1 189 ? -13.961 33.875 -1.759 1 54.16 189 GLY B O 1
ATOM 5506 N N . VAL B 1 190 ? -12.453 33.625 0.039 1 63.34 190 VAL B N 1
ATOM 5507 C CA . VAL B 1 190 ? -12.406 32.188 0.263 1 63.34 190 VAL B CA 1
ATOM 5508 C C . VAL B 1 190 ? -13.656 31.75 1.026 1 63.34 190 VAL B C 1
ATOM 5510 O O . VAL B 1 190 ? -14.055 32.406 2.004 1 63.34 190 VAL B O 1
ATOM 5513 N N . ASP B 1 191 ? -14.555 30.984 0.491 1 84.38 191 ASP B N 1
ATOM 5514 C CA . ASP B 1 191 ? -15.461 30.219 1.336 1 84.38 191 ASP B CA 1
ATOM 5515 C C . ASP B 1 191 ? -14.766 28.984 1.912 1 84.38 191 ASP B C 1
ATOM 5517 O O . ASP B 1 191 ? -14.555 28 1.205 1 84.38 191 ASP B O 1
ATOM 5521 N N . PRO B 1 192 ? -14.406 29.172 3.279 1 90.12 192 PRO B N 1
ATOM 5522 C CA . PRO B 1 192 ? -13.648 28.062 3.855 1 90.12 192 PRO B CA 1
ATOM 5523 C C . PRO B 1 192 ? -14.406 26.734 3.795 1 90.12 192 PRO B C 1
ATOM 5525 O O . PRO B 1 192 ? -13.805 25.672 3.945 1 90.12 192 PRO B O 1
ATOM 5528 N N . ASN B 1 193 ? -15.688 26.844 3.559 1 91.38 193 ASN B N 1
ATOM 5529 C CA . ASN B 1 193 ? -16.484 25.625 3.42 1 91.38 193 ASN B CA 1
ATOM 5530 C C . ASN B 1 193 ? -16.188 24.906 2.105 1 91.38 193 ASN B C 1
ATOM 5532 O O . ASN B 1 193 ? -16.422 23.703 1.982 1 91.38 193 ASN B O 1
ATOM 5536 N N . ARG B 1 194 ? -15.695 25.609 1.18 1 89.56 194 ARG B N 1
ATOM 5537 C CA . ARG B 1 194 ? -15.594 25.047 -0.161 1 89.56 194 ARG B CA 1
ATOM 5538 C C . ARG B 1 194 ? -14.133 24.828 -0.557 1 89.56 194 ARG B C 1
ATOM 5540 O O . ARG B 1 194 ? -13.828 23.969 -1.39 1 89.56 194 ARG B O 1
ATOM 5547 N N . GLY B 1 195 ? -13.297 25.719 -0.051 1 91.25 195 GLY B N 1
ATOM 5548 C CA . GLY B 1 195 ? -11.891 25.594 -0.397 1 91.25 195 GLY B CA 1
ATOM 5549 C C . GLY B 1 195 ? -11.117 26.891 -0.193 1 91.25 195 GLY B C 1
ATOM 5550 O O . GLY B 1 195 ? -11.711 27.953 -0.025 1 91.25 195 GLY B O 1
ATOM 5551 N N . VAL B 1 196 ? -9.828 26.781 -0.188 1 91 196 VAL B N 1
ATOM 5552 C CA . VAL B 1 196 ? -8.93 27.922 -0.012 1 91 196 VAL B CA 1
ATOM 5553 C C . VAL B 1 196 ? -8.008 28.047 -1.228 1 91 196 VAL B C 1
ATOM 5555 O O . VAL B 1 196 ? -7.234 27.141 -1.525 1 91 196 VAL B O 1
ATOM 5558 N N . SER B 1 197 ? -8.133 29.125 -1.918 1 92.56 197 SER B N 1
ATOM 5559 C CA . SER B 1 197 ? -7.188 29.406 -2.996 1 92.56 197 SER B CA 1
ATOM 5560 C C . SER B 1 197 ? -5.898 30.016 -2.459 1 92.56 197 SER B C 1
ATOM 5562 O O . SER B 1 197 ? -5.93 31.031 -1.771 1 92.56 197 SER B O 1
ATOM 5564 N N . LEU B 1 198 ? -4.82 29.422 -2.77 1 94.81 198 LEU B N 1
ATOM 5565 C CA . LEU B 1 198 ? -3.516 29.891 -2.326 1 94.81 198 LEU B CA 1
ATOM 5566 C C . LEU B 1 198 ? -2.809 30.656 -3.438 1 94.81 198 LEU B C 1
ATOM 5568 O O . LEU B 1 198 ? -2.773 30.203 -4.586 1 94.81 198 LEU B O 1
ATOM 5572 N N . ASN B 1 199 ? -2.414 31.797 -3.182 1 95.88 199 ASN B N 1
ATOM 5573 C CA . ASN B 1 199 ? -1.481 32.531 -4.023 1 95.88 199 ASN B CA 1
ATOM 5574 C C . ASN B 1 199 ? -0.05 32.438 -3.508 1 95.88 199 ASN B C 1
ATOM 5576 O O . ASN B 1 199 ? 0.397 33.281 -2.727 1 95.88 199 ASN B O 1
ATOM 5580 N N . TYR B 1 200 ? 0.703 31.453 -4 1 98 200 TYR B N 1
ATOM 5581 C CA . TYR B 1 200 ? 2.045 31.156 -3.508 1 98 200 TYR B CA 1
ATOM 5582 C C . TYR B 1 200 ? 3.014 32.281 -3.889 1 98 200 TYR B C 1
ATOM 5584 O O . TYR B 1 200 ? 2.885 32.875 -4.957 1 98 200 TYR B O 1
ATOM 5592 N N . PHE B 1 201 ? 3.979 32.5 -2.994 1 98.62 201 PHE B N 1
ATOM 5593 C CA . PHE B 1 201 ? 5.18 33.188 -3.455 1 98.62 201 PHE B CA 1
ATOM 5594 C C . PHE B 1 201 ? 6.023 32.281 -4.332 1 98.62 201 PHE B C 1
ATOM 5596 O O . PHE B 1 201 ? 6.289 31.125 -3.969 1 98.62 201 PHE B O 1
ATOM 5603 N N . ILE B 1 202 ? 6.441 32.75 -5.465 1 98.19 202 ILE B N 1
ATOM 5604 C CA . ILE B 1 202 ? 7.07 31.891 -6.461 1 98.19 202 ILE B CA 1
ATOM 5605 C C . ILE B 1 202 ? 8.547 32.25 -6.609 1 98.19 202 ILE B C 1
ATOM 5607 O O . ILE B 1 202 ? 8.891 33.438 -6.66 1 98.19 202 ILE B O 1
ATOM 5611 N N . GLY B 1 203 ? 9.344 31.234 -6.617 1 97.25 203 GLY B N 1
ATOM 5612 C CA . GLY B 1 203 ? 10.758 31.438 -6.891 1 97.25 203 GLY B CA 1
ATOM 5613 C C . GLY B 1 203 ? 11.062 31.547 -8.375 1 97.25 203 GLY B C 1
ATOM 5614 O O . GLY B 1 203 ? 10.164 31.469 -9.211 1 97.25 203 GLY B O 1
ATOM 5615 N N . GLU B 1 204 ? 12.367 31.688 -8.688 1 95.5 204 GLU B N 1
ATOM 5616 C CA . GLU B 1 204 ? 12.828 31.891 -10.062 1 95.5 204 GLU B CA 1
ATOM 5617 C C . GLU B 1 204 ? 12.555 30.656 -10.922 1 95.5 204 GLU B C 1
ATOM 5619 O O . GLU B 1 204 ? 12.305 30.781 -12.125 1 95.5 204 GLU B O 1
ATOM 5624 N N . ASP B 1 205 ? 12.523 29.531 -10.336 1 95.12 205 ASP B N 1
ATOM 5625 C CA . ASP B 1 205 ? 12.375 28.297 -11.102 1 95.12 205 ASP B CA 1
ATOM 5626 C C . ASP B 1 205 ? 10.898 27.922 -11.242 1 95.12 205 ASP B C 1
ATOM 5628 O O . ASP B 1 205 ? 10.578 26.844 -11.75 1 95.12 205 ASP B O 1
ATOM 5632 N N . GLY B 1 206 ? 9.984 28.703 -10.688 1 96.38 206 GLY B N 1
ATOM 5633 C CA . GLY B 1 206 ? 8.555 28.438 -10.797 1 96.38 206 GLY B CA 1
ATOM 5634 C C . GLY B 1 206 ? 8.016 27.625 -9.633 1 96.38 206 GLY B C 1
ATOM 5635 O O . GLY B 1 206 ? 6.805 27.438 -9.516 1 96.38 206 GLY B O 1
ATOM 5636 N N . PHE B 1 207 ? 8.906 27.172 -8.789 1 98 207 PHE B N 1
ATOM 5637 C CA . PHE B 1 207 ? 8.547 26.438 -7.578 1 98 207 PHE B CA 1
ATOM 5638 C C . PHE B 1 207 ? 8.297 27.406 -6.426 1 98 207 PHE B C 1
ATOM 5640 O O . PHE B 1 207 ? 8.68 28.578 -6.492 1 98 207 PHE B O 1
ATOM 5647 N N . ALA B 1 208 ? 7.527 26.984 -5.422 1 98.62 208 ALA B N 1
ATOM 5648 C CA . ALA B 1 208 ? 7.289 27.797 -4.242 1 98.62 208 ALA B CA 1
ATOM 5649 C C . ALA B 1 208 ? 8.602 28.344 -3.674 1 98.62 208 ALA B C 1
ATOM 5651 O O . ALA B 1 208 ? 9.57 27.594 -3.516 1 98.62 208 ALA B O 1
ATOM 5652 N N . LYS B 1 209 ? 8.586 29.547 -3.322 1 98.38 209 LYS B N 1
ATOM 5653 C CA . LYS B 1 209 ? 9.781 30.281 -2.922 1 98.38 209 LYS B CA 1
ATOM 5654 C C . LYS B 1 209 ? 10.219 29.891 -1.514 1 98.38 209 LYS B C 1
ATOM 5656 O O . LYS B 1 209 ? 9.391 29.641 -0.645 1 98.38 209 LYS B O 1
ATOM 5661 N N . GLU B 1 210 ? 11.555 29.844 -1.335 1 98.19 210 GLU B N 1
ATOM 5662 C CA . GLU B 1 210 ? 12.102 29.766 0.013 1 98.19 210 GLU B CA 1
ATOM 5663 C C . GLU B 1 210 ? 11.953 31.094 0.75 1 98.19 210 GLU B C 1
ATOM 5665 O O . GLU B 1 210 ? 12.719 32.031 0.513 1 98.19 210 GLU B O 1
ATOM 5670 N N . THR B 1 211 ? 11.055 31.141 1.735 1 98.62 211 THR B N 1
ATOM 5671 C CA . THR B 1 211 ? 10.773 32.406 2.379 1 98.62 211 THR B CA 1
ATOM 5672 C C . THR B 1 211 ? 11.609 32.594 3.645 1 98.62 211 THR B C 1
ATOM 5674 O O . THR B 1 211 ? 11.719 33.688 4.184 1 98.62 211 THR B O 1
ATOM 5677 N N . ALA B 1 212 ? 12.18 31.531 4.16 1 98.44 212 ALA B N 1
ATOM 5678 C CA . ALA B 1 212 ? 12.977 31.594 5.383 1 98.44 212 ALA B CA 1
ATOM 5679 C C . ALA B 1 212 ? 14.289 30.828 5.227 1 98.44 212 ALA B C 1
ATOM 5681 O O . ALA B 1 212 ? 14.602 29.938 6.02 1 98.44 212 ALA B O 1
ATOM 5682 N N . ASN B 1 213 ? 15.047 31.234 4.238 1 96.62 213 ASN B N 1
ATOM 5683 C CA . ASN B 1 213 ? 16.375 30.656 4.062 1 96.62 213 ASN B CA 1
ATOM 5684 C C . ASN B 1 213 ? 17.391 31.297 5.012 1 96.62 213 ASN B C 1
ATOM 5686 O O . ASN B 1 213 ? 18.062 32.25 4.648 1 96.62 213 ASN B O 1
ATOM 5690 N N . MET B 1 214 ? 17.562 30.734 6.148 1 96.69 214 MET B N 1
ATOM 5691 C CA . MET B 1 214 ? 18.453 31.25 7.191 1 96.69 214 MET B CA 1
ATOM 5692 C C . MET B 1 214 ? 19.844 30.656 7.035 1 96.69 214 MET B C 1
ATOM 5694 O O . MET B 1 214 ? 20 29.531 6.555 1 96.69 214 MET B O 1
ATOM 5698 N N . PRO B 1 215 ? 20.875 31.391 7.414 1 94.44 215 PRO B N 1
ATOM 5699 C CA . PRO B 1 215 ? 22.234 30.859 7.32 1 94.44 215 PRO B CA 1
ATOM 5700 C C . PRO B 1 215 ? 22.406 29.562 8.117 1 94.44 215 PRO B C 1
ATOM 5702 O O . PRO B 1 215 ? 21.812 29.406 9.188 1 94.44 215 PRO B O 1
ATOM 5705 N N . GLY B 1 216 ? 23.266 28.719 7.59 1 93.62 216 GLY B N 1
ATOM 5706 C CA . GLY B 1 216 ? 23.547 27.438 8.234 1 93.62 216 GLY B CA 1
ATOM 5707 C C . GLY B 1 216 ? 23.078 26.25 7.434 1 93.62 216 GLY B C 1
ATOM 5708 O O . GLY B 1 216 ? 22.328 26.391 6.473 1 93.62 216 GLY B O 1
ATOM 5709 N N . LYS B 1 217 ? 23.562 25.109 7.867 1 93.94 217 LYS B N 1
ATOM 5710 C CA . LYS B 1 217 ? 23.234 23.891 7.152 1 93.94 217 LYS B CA 1
ATOM 5711 C C . LYS B 1 217 ? 21.875 23.344 7.57 1 93.94 217 LYS B C 1
ATOM 5713 O O . LYS B 1 217 ? 21.391 23.641 8.672 1 93.94 217 LYS B O 1
ATOM 5718 N N . GLY B 1 218 ? 21.188 22.625 6.609 1 95.19 218 GLY B N 1
ATOM 5719 C CA . GLY B 1 218 ? 19.953 21.938 6.934 1 95.19 218 GLY B CA 1
ATOM 5720 C C . GLY B 1 218 ? 18.719 22.812 6.77 1 95.19 218 GLY B C 1
ATOM 5721 O O . GLY B 1 218 ? 18.828 23.984 6.406 1 95.19 218 GLY B O 1
ATOM 5722 N N . PRO B 1 219 ? 17.641 22.297 7.098 1 97.31 219 PRO B N 1
ATOM 5723 C CA . PRO B 1 219 ? 16.375 23.016 6.891 1 97.31 219 PRO B CA 1
ATOM 5724 C C . PRO B 1 219 ? 16.156 24.141 7.898 1 97.31 219 PRO B C 1
ATOM 5726 O O . PRO B 1 219 ? 16.797 24.156 8.953 1 97.31 219 PRO B O 1
ATOM 5729 N N . THR B 1 220 ? 15.352 25.062 7.539 1 98.25 220 THR B N 1
ATOM 5730 C CA . THR B 1 220 ? 14.766 26.062 8.43 1 98.25 220 THR B CA 1
ATOM 5731 C C . THR B 1 220 ? 13.273 25.812 8.625 1 98.25 220 THR B C 1
ATOM 5733 O O . THR B 1 220 ? 12.539 25.656 7.648 1 98.25 220 THR B O 1
ATOM 5736 N N . TRP B 1 221 ? 12.891 25.75 9.828 1 98.06 221 TRP B N 1
ATOM 5737 C CA . TRP B 1 221 ? 11.469 25.672 10.164 1 98.06 221 TRP B CA 1
ATOM 5738 C C . TRP B 1 221 ? 11.031 26.859 11 1 98.06 221 TRP B C 1
ATOM 5740 O O . TRP B 1 221 ? 11.844 27.453 11.734 1 98.06 221 TRP B O 1
ATOM 5750 N N . ILE B 1 222 ? 9.773 27.203 10.875 1 98.06 222 ILE B N 1
ATOM 5751 C CA . ILE B 1 222 ? 9.305 28.328 11.688 1 98.06 222 ILE B CA 1
ATOM 5752 C C . ILE B 1 222 ? 8.062 27.922 12.477 1 98.06 222 ILE B C 1
ATOM 5754 O O . ILE B 1 222 ? 7.355 26.984 12.086 1 98.06 222 ILE B O 1
ATOM 5758 N N . ASN B 1 223 ? 7.84 28.594 13.57 1 95.94 223 ASN B N 1
ATOM 5759 C CA . ASN B 1 223 ? 6.648 28.547 14.414 1 95.94 223 ASN B CA 1
ATOM 5760 C C . ASN B 1 223 ? 6.453 29.844 15.188 1 95.94 223 ASN B C 1
ATOM 5762 O O . ASN B 1 223 ? 7.168 30.812 14.953 1 95.94 223 ASN B O 1
ATOM 5766 N N . GLY B 1 224 ? 5.398 29.891 15.945 1 97.5 224 GLY B N 1
ATOM 5767 C CA . GLY B 1 224 ? 5.164 31.094 16.719 1 97.5 224 GLY B CA 1
ATOM 5768 C C . GLY B 1 224 ? 4.867 32.312 15.852 1 97.5 224 GLY B C 1
ATOM 5769 O O . GLY B 1 224 ? 5.25 33.438 16.188 1 97.5 224 GLY B O 1
ATOM 5770 N N . LEU B 1 225 ? 4.273 32.094 14.711 1 98.31 225 LEU B N 1
ATOM 5771 C CA . LEU B 1 225 ? 3.949 33.188 13.797 1 98.31 225 LEU B CA 1
ATOM 5772 C C . LEU B 1 225 ? 2.957 34.156 14.438 1 98.31 225 LEU B C 1
ATOM 5774 O O . LEU B 1 225 ? 1.863 33.75 14.844 1 98.31 225 LEU B O 1
ATOM 5778 N N . VAL B 1 226 ? 3.33 35.438 14.516 1 97.75 226 VAL B N 1
ATOM 5779 C CA . VAL B 1 226 ? 2.48 36.406 15.203 1 97.75 226 VAL B CA 1
ATOM 5780 C C . VAL B 1 226 ? 2.564 37.781 14.508 1 97.75 226 VAL B C 1
ATOM 5782 O O . VAL B 1 226 ? 3.629 38.156 14.016 1 97.75 226 VAL B O 1
ATOM 5785 N N . THR B 1 227 ? 1.476 38.438 14.359 1 97.31 227 THR B N 1
ATOM 5786 C CA . THR B 1 227 ? 1.391 39.781 13.859 1 97.31 227 THR B CA 1
ATOM 5787 C C . THR B 1 227 ? 1.153 40.781 15 1 97.31 227 THR B C 1
ATOM 5789 O O . THR B 1 227 ? 0.254 40.594 15.82 1 97.31 227 THR B O 1
ATOM 5792 N N . LEU B 1 228 ? 1.938 41.781 15.07 1 96.88 228 LEU B N 1
ATOM 5793 C CA . LEU B 1 228 ? 1.815 42.844 16.062 1 96.88 228 LEU B CA 1
ATOM 5794 C C . LEU B 1 228 ? 1.82 44.219 15.414 1 96.88 228 LEU B C 1
ATOM 5796 O O . LEU B 1 228 ? 2.428 44.406 14.359 1 96.88 228 LEU B O 1
ATOM 5800 N N . THR B 1 229 ? 1.126 45.125 16 1 93.31 229 THR B N 1
ATOM 5801 C CA . THR B 1 229 ? 1.129 46.5 15.555 1 93.31 229 THR B CA 1
ATOM 5802 C C . THR B 1 229 ? 2.105 47.344 16.375 1 93.31 229 THR B C 1
ATOM 5804 O O . THR B 1 229 ? 2.053 47.344 17.609 1 93.31 229 THR B O 1
ATOM 5807 N N . ASP B 1 230 ? 2.971 48.031 15.664 1 90.06 230 ASP B N 1
ATOM 5808 C CA . ASP B 1 230 ? 3.926 48.844 16.406 1 90.06 230 ASP B CA 1
ATOM 5809 C C . ASP B 1 230 ? 3.295 50.188 16.812 1 90.06 230 ASP B C 1
ATOM 5811 O O . ASP B 1 230 ? 2.102 50.406 16.609 1 90.06 230 ASP B O 1
ATOM 5815 N N . THR B 1 231 ? 4.082 51 17.484 1 87.44 231 THR B N 1
ATOM 5816 C CA . THR B 1 231 ? 3.594 52.25 18.062 1 87.44 231 THR B CA 1
ATOM 5817 C C . THR B 1 231 ? 3.148 53.219 16.969 1 87.44 231 THR B C 1
ATOM 5819 O O . THR B 1 231 ? 2.357 54.125 17.219 1 87.44 231 THR B O 1
ATOM 5822 N N . GLU B 1 232 ? 3.57 53.062 15.766 1 91.44 232 GLU B N 1
ATOM 5823 C CA . GLU B 1 232 ? 3.219 53.906 14.648 1 91.44 232 GLU B CA 1
ATOM 5824 C C . GLU B 1 232 ? 1.993 53.406 13.906 1 91.44 232 GLU B C 1
ATOM 5826 O O . GLU B 1 232 ? 1.528 54.031 12.953 1 91.44 232 GLU B O 1
ATOM 5831 N N . GLY B 1 233 ? 1.563 52.25 14.273 1 90.19 233 GLY B N 1
ATOM 5832 C CA . GLY B 1 233 ? 0.369 51.688 13.664 1 90.19 233 GLY B CA 1
ATOM 5833 C C . GLY B 1 233 ? 0.673 50.688 12.555 1 90.19 233 GLY B C 1
ATOM 5834 O O . GLY B 1 233 ? -0.24 50.188 11.891 1 90.19 233 GLY B O 1
ATOM 5835 N N . ASN B 1 234 ? 1.898 50.438 12.398 1 92.75 234 ASN B N 1
ATOM 5836 C CA . ASN B 1 234 ? 2.279 49.5 11.352 1 92.75 234 ASN B CA 1
ATOM 5837 C C . ASN B 1 234 ? 2.201 48.062 11.836 1 92.75 234 ASN B C 1
ATOM 5839 O O . ASN B 1 234 ? 2.65 47.75 12.945 1 92.75 234 ASN B O 1
ATOM 5843 N N . GLU B 1 235 ? 1.592 47.219 10.977 1 95.62 235 GLU B N 1
ATOM 5844 C CA . GLU B 1 235 ? 1.583 45.781 11.289 1 95.62 235 GLU B CA 1
ATOM 5845 C C . GLU B 1 235 ? 2.924 45.125 10.945 1 95.62 235 GLU B C 1
ATOM 5847 O O . GLU B 1 235 ? 3.469 45.344 9.859 1 95.62 235 GLU B O 1
ATOM 5852 N N . ARG B 1 236 ? 3.402 44.406 11.844 1 97.5 236 ARG B N 1
ATOM 5853 C CA . ARG B 1 236 ? 4.637 43.656 11.695 1 97.5 236 ARG B CA 1
ATOM 5854 C C . ARG B 1 236 ? 4.402 42.156 11.984 1 97.5 236 ARG B C 1
ATOM 5856 O O . ARG B 1 236 ? 3.598 41.812 12.852 1 97.5 236 ARG B O 1
ATOM 5863 N N . MET B 1 237 ? 5.047 41.281 11.227 1 98.38 237 MET B N 1
ATOM 5864 C CA . MET B 1 237 ? 4.863 39.844 11.398 1 98.38 237 MET B CA 1
ATOM 5865 C C . MET B 1 237 ? 6.18 39.156 11.773 1 98.38 237 MET B C 1
ATOM 5867 O O . MET B 1 237 ? 7.199 39.375 11.109 1 98.38 237 MET B O 1
ATOM 5871 N N . PHE B 1 238 ? 6.156 38.406 12.852 1 98.38 238 PHE B N 1
ATOM 5872 C CA . PHE B 1 238 ? 7.34 37.75 13.391 1 98.38 238 PHE B CA 1
ATOM 5873 C C . PHE B 1 238 ? 7.109 36.25 13.516 1 98.38 238 PHE B C 1
ATOM 5875 O O . PHE B 1 238 ? 5.969 35.781 13.57 1 98.38 238 PHE B O 1
ATOM 5882 N N . ALA B 1 239 ? 8.203 35.469 13.531 1 98.56 239 ALA B N 1
ATOM 5883 C CA . ALA B 1 239 ? 8.188 34.031 13.82 1 98.56 239 ALA B CA 1
ATOM 5884 C C . ALA B 1 239 ? 9.492 33.594 14.477 1 98.56 239 ALA B C 1
ATOM 5886 O O . ALA B 1 239 ? 10.516 34.281 14.352 1 98.56 239 ALA B O 1
ATOM 5887 N N . LYS B 1 240 ? 9.422 32.531 15.211 1 98.25 240 LYS B N 1
ATOM 5888 C CA . LYS B 1 240 ? 10.633 31.844 15.641 1 98.25 240 LYS B CA 1
ATOM 5889 C C . LYS B 1 240 ? 11.141 30.891 14.562 1 98.25 240 LYS B C 1
ATOM 5891 O O . LYS B 1 240 ? 10.359 30.125 13.992 1 98.25 240 LYS B O 1
ATOM 5896 N N . TYR B 1 241 ? 12.414 30.953 14.227 1 98.25 241 TYR B N 1
ATOM 5897 C CA . TYR B 1 241 ? 13 29.969 13.32 1 98.25 241 TYR B CA 1
ATOM 5898 C C . TYR B 1 241 ? 13.914 29.016 14.07 1 98.25 241 TYR B C 1
ATOM 5900 O O . TYR B 1 241 ? 14.414 29.328 15.148 1 98.25 241 TYR B O 1
ATOM 5908 N N . VAL B 1 242 ? 14.094 27.828 13.547 1 98.12 242 VAL B N 1
ATOM 5909 C CA . VAL B 1 242 ? 15.102 26.875 14.016 1 98.12 242 VAL B CA 1
ATOM 5910 C C . VAL B 1 242 ? 15.883 26.328 12.82 1 98.12 242 VAL B C 1
ATOM 5912 O O . VAL B 1 242 ? 15.359 26.25 11.711 1 98.12 242 VAL B O 1
ATOM 5915 N N . LYS B 1 243 ? 17.156 26.062 13.047 1 97.69 243 LYS B N 1
ATOM 5916 C CA . LYS B 1 243 ? 17.984 25.266 12.141 1 97.69 243 LYS B CA 1
ATOM 5917 C C . LYS B 1 243 ? 18.141 23.844 12.656 1 97.69 243 LYS B C 1
ATOM 5919 O O . LYS B 1 243 ? 18.391 23.625 13.844 1 97.69 243 LYS B O 1
ATOM 5924 N N . VAL B 1 244 ? 17.938 22.906 11.742 1 95.5 244 VAL B N 1
ATOM 5925 C CA . VAL B 1 244 ? 17.859 21.5 12.141 1 95.5 244 VAL B CA 1
ATOM 5926 C C . VAL B 1 244 ? 18.922 20.703 11.391 1 95.5 244 VAL B C 1
ATOM 5928 O O . VAL B 1 244 ? 19.141 20.906 10.195 1 95.5 244 VAL B O 1
ATOM 5931 N N . LYS B 1 245 ? 19.578 19.734 12.148 1 89.25 245 LYS B N 1
ATOM 5932 C CA . LYS B 1 245 ? 20.516 18.797 11.523 1 89.25 245 LYS B CA 1
ATOM 5933 C C . LYS B 1 245 ? 19.812 17.516 11.086 1 89.25 245 LYS B C 1
ATOM 5935 O O . LYS B 1 245 ? 18.641 17.312 11.398 1 89.25 245 LYS B O 1
ATOM 5940 N N . ASN B 1 246 ? 20.547 16.703 10.375 1 79.06 246 ASN B N 1
ATOM 5941 C CA . ASN B 1 246 ? 20 15.453 9.836 1 79.06 246 ASN B CA 1
ATOM 5942 C C . ASN B 1 246 ? 19.453 14.562 10.945 1 79.06 246 ASN B C 1
ATOM 5944 O O . ASN B 1 246 ? 18.516 13.789 10.719 1 79.06 246 ASN B O 1
ATOM 5948 N N . SER B 1 247 ? 19.875 14.766 12.047 1 72.88 247 SER B N 1
ATOM 5949 C CA . SER B 1 247 ? 19.438 13.977 13.195 1 72.88 247 SER B CA 1
ATOM 5950 C C . SER B 1 247 ? 18.156 14.539 13.789 1 72.88 247 SER B C 1
ATOM 5952 O O . SER B 1 247 ? 17.688 14.062 14.828 1 72.88 247 SER B O 1
ATOM 5954 N N . MET B 1 248 ? 17.594 15.555 13.156 1 81.75 248 MET B N 1
ATOM 5955 C CA . MET B 1 248 ? 16.406 16.234 13.633 1 81.75 248 MET B CA 1
ATOM 5956 C C . MET B 1 248 ? 16.688 17 14.922 1 81.75 248 MET B C 1
ATOM 5958 O O . MET B 1 248 ? 15.789 17.234 15.727 1 81.75 248 MET B O 1
ATOM 5962 N N . THR B 1 249 ? 17.938 17.297 15.062 1 91.44 249 THR B N 1
ATOM 5963 C CA . THR B 1 249 ? 18.344 18.078 16.219 1 91.44 249 THR B CA 1
ATOM 5964 C C . THR B 1 249 ? 18.391 19.578 15.883 1 91.44 249 THR B C 1
ATOM 5966 O O . THR B 1 249 ? 19.031 19.969 14.906 1 91.44 249 THR B O 1
ATOM 5969 N N . VAL B 1 250 ? 17.797 20.344 16.719 1 95.19 250 VAL B N 1
ATOM 5970 C CA . VAL B 1 250 ? 17.859 21.797 16.578 1 95.19 250 VAL B CA 1
ATOM 5971 C C . VAL B 1 250 ? 19.172 22.328 17.109 1 95.19 250 VAL B C 1
ATOM 5973 O O . VAL B 1 250 ? 19.531 22.062 18.266 1 95.19 250 VAL B O 1
ATOM 5976 N N . TYR B 1 251 ? 19.938 23.109 16.266 1 96.25 251 TYR B N 1
ATOM 5977 C CA . TYR B 1 251 ? 21.219 23.609 16.75 1 96.25 251 TYR B CA 1
ATOM 5978 C C . TYR B 1 251 ? 21.234 25.125 16.797 1 96.25 251 TYR B C 1
ATOM 5980 O O . TYR B 1 251 ? 22.156 25.734 17.375 1 96.25 251 TYR B O 1
ATOM 5988 N N . GLU B 1 252 ? 20.188 25.75 16.234 1 97.38 252 GLU B N 1
ATOM 5989 C CA . GLU B 1 252 ? 20.031 27.203 16.281 1 97.38 252 GLU B CA 1
ATOM 5990 C C . GLU B 1 252 ? 18.562 27.594 16.297 1 97.38 252 GLU B C 1
ATOM 5992 O O . GLU B 1 252 ? 17.734 26.906 15.688 1 97.38 252 GLU B O 1
ATOM 5997 N N . ARG B 1 253 ? 18.266 28.609 16.969 1 97.69 253 ARG B N 1
ATOM 5998 C CA . ARG B 1 253 ? 16.922 29.188 16.953 1 97.69 253 ARG B CA 1
ATOM 5999 C C . ARG B 1 253 ? 17 30.719 17.094 1 97.69 253 ARG B C 1
ATOM 6001 O O . ARG B 1 253 ? 18.016 31.25 17.516 1 97.69 253 ARG B O 1
ATOM 6008 N N . GLY B 1 254 ? 16 31.375 16.75 1 97.69 254 GLY B N 1
ATOM 6009 C CA . GLY B 1 254 ? 15.953 32.812 16.844 1 97.69 254 GLY B CA 1
ATOM 6010 C C . GLY B 1 254 ? 14.641 33.406 16.344 1 97.69 254 GLY B C 1
ATOM 6011 O O . GLY B 1 254 ? 13.656 32.688 16.188 1 97.69 254 GLY B O 1
ATOM 6012 N N . LEU B 1 255 ? 14.641 34.719 16.25 1 98.06 255 LEU B N 1
ATOM 6013 C CA . LEU B 1 255 ? 13.477 35.469 15.797 1 98.06 255 LEU B CA 1
ATOM 6014 C C . LEU B 1 255 ? 13.695 36.031 14.391 1 98.06 255 LEU B C 1
ATOM 6016 O O . LEU B 1 255 ? 14.789 36.5 14.07 1 98.06 255 LEU B O 1
ATOM 6020 N N . VAL B 1 256 ? 12.68 35.875 13.562 1 98.44 256 VAL B N 1
ATOM 6021 C CA . VAL B 1 256 ? 12.711 36.469 12.227 1 98.44 256 VAL B CA 1
ATOM 6022 C C . VAL B 1 256 ? 11.508 37.375 12.031 1 98.44 256 VAL B C 1
ATOM 6024 O O . VAL B 1 256 ? 10.5 37.25 12.727 1 98.44 256 VAL B O 1
ATOM 6027 N N . GLU B 1 257 ? 11.617 38.312 11.141 1 98.44 257 GLU B N 1
ATOM 6028 C CA . GLU B 1 257 ? 10.57 39.25 10.766 1 98.44 257 GLU B CA 1
ATOM 6029 C C . GLU B 1 257 ? 10.32 39.219 9.258 1 98.44 257 GLU B C 1
ATOM 6031 O O . GLU B 1 257 ? 11.266 39.156 8.469 1 98.44 257 GLU B O 1
ATOM 6036 N N . PHE B 1 258 ? 9.094 39.25 8.844 1 98.62 258 PHE B N 1
ATOM 6037 C CA . PHE B 1 258 ? 8.727 39.156 7.434 1 98.62 258 PHE B CA 1
ATOM 6038 C C . PHE B 1 258 ? 8.922 40.5 6.727 1 98.62 258 PHE B C 1
ATOM 6040 O O . PHE B 1 258 ? 8.453 41.531 7.203 1 98.62 258 PHE B O 1
ATOM 6047 N N . ASN B 1 259 ? 9.609 40.469 5.648 1 98.25 259 ASN B N 1
ATOM 6048 C CA . ASN B 1 259 ? 9.789 41.625 4.766 1 98.25 259 ASN B CA 1
ATOM 6049 C C . ASN B 1 259 ? 8.766 41.625 3.633 1 98.25 259 ASN B C 1
ATOM 6051 O O . ASN B 1 259 ? 8.797 40.75 2.756 1 98.25 259 ASN B O 1
ATOM 6055 N N . ASN B 1 260 ? 7.938 42.594 3.596 1 96.06 260 ASN B N 1
ATOM 6056 C CA . ASN B 1 260 ? 6.824 42.656 2.654 1 96.06 260 ASN B CA 1
ATOM 6057 C C . ASN B 1 260 ? 7.312 42.844 1.219 1 96.06 260 ASN B C 1
ATOM 6059 O O . ASN B 1 260 ? 6.637 42.406 0.275 1 96.06 260 ASN B O 1
ATOM 6063 N N . ASP B 1 261 ? 8.398 43.406 0.994 1 96.44 261 ASP B N 1
ATOM 6064 C CA . ASP B 1 261 ? 8.914 43.688 -0.345 1 96.44 261 ASP B CA 1
ATOM 6065 C C . ASP B 1 261 ? 9.555 42.438 -0.954 1 96.44 261 ASP B C 1
ATOM 6067 O O . ASP B 1 261 ? 9.227 42.062 -2.08 1 96.44 261 ASP B O 1
ATOM 6071 N N . SER B 1 262 ? 10.367 41.781 -0.188 1 97.12 262 SER B N 1
ATOM 6072 C CA . SER B 1 262 ? 11.062 40.594 -0.697 1 97.12 262 SER B CA 1
ATOM 6073 C C . SER B 1 262 ? 10.227 39.344 -0.512 1 97.12 262 SER B C 1
ATOM 6075 O O . SER B 1 262 ? 10.539 38.281 -1.086 1 97.12 262 SER B O 1
ATOM 6077 N N . LYS B 1 263 ? 9.211 39.438 0.325 1 97.69 263 LYS B N 1
ATOM 6078 C CA . LYS B 1 263 ? 8.398 38.281 0.697 1 97.69 263 LYS B CA 1
ATOM 6079 C C . LYS B 1 263 ? 9.258 37.188 1.327 1 97.69 263 LYS B C 1
ATOM 6081 O O . LYS B 1 263 ? 9.148 36.031 0.958 1 97.69 263 LYS B O 1
ATOM 6086 N N . GLU B 1 264 ? 10.148 37.625 2.213 1 98.38 264 GLU B N 1
ATOM 6087 C CA . GLU B 1 264 ? 11.039 36.719 2.939 1 98.38 264 GLU B CA 1
ATOM 6088 C C . GLU B 1 264 ? 11.164 37.125 4.402 1 98.38 264 GLU B C 1
ATOM 6090 O O . GLU B 1 264 ? 11.031 38.312 4.734 1 98.38 264 GLU B O 1
ATOM 6095 N N . PHE B 1 265 ? 11.414 36.188 5.18 1 98.75 265 PHE B N 1
ATOM 6096 C CA . PHE B 1 265 ? 11.742 36.469 6.574 1 98.75 265 PHE B CA 1
ATOM 6097 C C . PHE B 1 265 ? 13.203 36.875 6.715 1 98.75 265 PHE B C 1
ATOM 6099 O O . PHE B 1 265 ? 14.086 36.312 6.062 1 98.75 265 PHE B O 1
ATOM 6106 N N . GLU B 1 266 ? 13.422 37.875 7.535 1 98.25 266 GLU B N 1
ATOM 6107 C CA . GLU B 1 266 ? 14.766 38.344 7.848 1 98.25 266 GLU B CA 1
ATOM 6108 C C . GLU B 1 266 ? 15.109 38.094 9.312 1 98.25 266 GLU B C 1
ATOM 6110 O O . GLU B 1 266 ? 14.273 38.281 10.195 1 98.25 266 GLU B O 1
ATOM 6115 N N . LYS B 1 267 ? 16.297 37.656 9.523 1 97.5 267 LYS B N 1
ATOM 6116 C CA . LYS B 1 267 ? 16.75 37.375 10.883 1 97.5 267 LYS B CA 1
ATOM 6117 C C . LYS B 1 267 ? 16.844 38.656 11.711 1 97.5 267 LYS B C 1
ATOM 6119 O O . LYS B 1 267 ? 17.438 39.656 11.273 1 97.5 267 LYS B O 1
ATOM 6124 N N . ARG B 1 268 ? 16.281 38.594 12.891 1 96.44 268 ARG B N 1
ATOM 6125 C CA . ARG B 1 268 ? 16.344 39.75 13.797 1 96.44 268 ARG B CA 1
ATOM 6126 C C . ARG B 1 268 ? 17.234 39.438 15 1 96.44 268 ARG B C 1
ATOM 6128 O O . ARG B 1 268 ? 17.969 40.312 15.469 1 96.44 268 ARG B O 1
ATOM 6135 N N . GLN B 1 269 ? 17.125 38.219 15.453 1 95.62 269 GLN B N 1
ATOM 6136 C CA . GLN B 1 269 ? 17.844 37.844 16.656 1 95.62 269 GLN B CA 1
ATOM 6137 C C . GLN B 1 269 ? 18.078 36.312 16.719 1 95.62 269 GLN B C 1
ATOM 6139 O O . GLN B 1 269 ? 17.203 35.531 16.359 1 95.62 269 GLN B O 1
ATOM 6144 N N . GLN B 1 270 ? 19.281 35.938 17.172 1 97.12 270 GLN B N 1
ATOM 6145 C CA . GLN B 1 270 ? 19.562 34.562 17.547 1 97.12 270 GLN B CA 1
ATOM 6146 C C . GLN B 1 270 ? 19.375 34.344 19.047 1 97.12 270 GLN B C 1
ATOM 6148 O O . GLN B 1 270 ? 19.859 35.156 19.844 1 97.12 270 GLN B O 1
ATOM 6153 N N . PHE B 1 271 ? 18.688 33.375 19.422 1 97.62 271 PHE B N 1
ATOM 6154 C CA . PHE B 1 271 ? 18.422 33.094 20.828 1 97.62 271 PHE B CA 1
ATOM 6155 C C . PHE B 1 271 ? 19.453 32.156 21.422 1 97.62 271 PHE B C 1
ATOM 6157 O O . PHE B 1 271 ? 20 31.312 20.703 1 97.62 271 PHE B O 1
ATOM 6164 N N . ASP B 1 272 ? 19.672 32.312 22.734 1 96.38 272 ASP B N 1
ATOM 6165 C CA . ASP B 1 272 ? 20.469 31.344 23.469 1 96.38 272 ASP B CA 1
ATOM 6166 C C . ASP B 1 272 ? 19.766 29.984 23.516 1 96.38 272 ASP B C 1
ATOM 6168 O O . ASP B 1 272 ? 18.609 29.891 23.938 1 96.38 272 ASP B O 1
ATOM 6172 N N . MET B 1 273 ? 20.516 28.938 23.125 1 94.81 273 MET B N 1
ATOM 6173 C CA . MET B 1 273 ? 19.938 27.594 23.078 1 94.81 273 MET B CA 1
ATOM 6174 C C . MET B 1 273 ? 19.562 27.109 24.469 1 94.81 273 MET B C 1
ATOM 6176 O O . MET B 1 273 ? 18.734 26.203 24.609 1 94.81 273 MET B O 1
ATOM 6180 N N . LYS B 1 274 ? 20.062 27.688 25.469 1 94.12 274 LYS B N 1
ATOM 6181 C CA . LYS B 1 274 ? 19.812 27.266 26.844 1 94.12 274 LYS B CA 1
ATOM 6182 C C . LYS B 1 274 ? 18.656 28.031 27.453 1 94.12 274 LYS B C 1
ATOM 6184 O O . LYS B 1 274 ? 18.188 27.719 28.547 1 94.12 274 LYS B O 1
ATOM 6189 N N . ALA B 1 275 ? 18.172 29.094 26.734 1 95.94 275 ALA B N 1
ATOM 6190 C CA . ALA B 1 275 ? 17.047 29.859 27.266 1 95.94 275 ALA B CA 1
ATOM 6191 C C . ALA B 1 275 ? 15.828 28.969 27.469 1 95.94 275 ALA B C 1
ATOM 6193 O O . ALA B 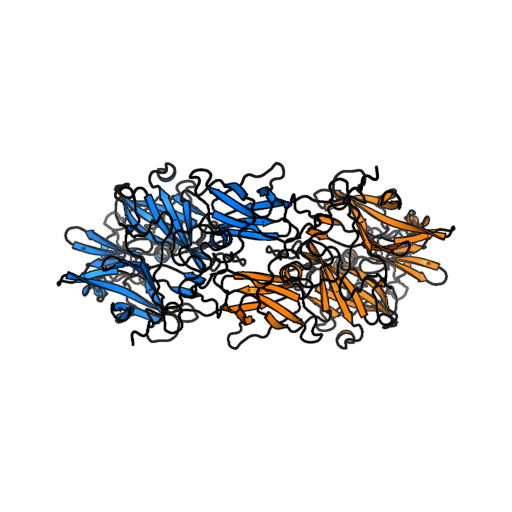1 275 ? 15.43 28.234 26.562 1 95.94 275 ALA B O 1
ATOM 6194 N N . PRO B 1 276 ? 15.203 29 28.625 1 95.75 276 PRO B N 1
ATOM 6195 C CA . PRO B 1 276 ? 14.078 28.109 28.891 1 95.75 276 PRO B CA 1
ATOM 6196 C C . PRO B 1 276 ? 12.797 28.531 28.172 1 95.75 276 PRO B C 1
ATOM 6198 O O . PRO B 1 276 ? 11.938 27.703 27.875 1 95.75 276 PRO B O 1
ATOM 6201 N N . LEU B 1 277 ? 12.664 29.844 28 1 97.56 277 LEU B N 1
ATOM 6202 C CA . LEU B 1 277 ? 11.43 30.375 27.422 1 97.56 277 LEU B CA 1
ATOM 6203 C C . LEU B 1 277 ? 11.711 31.078 26.109 1 97.56 277 LEU B C 1
ATOM 6205 O O . LEU B 1 277 ? 12.672 31.828 25.984 1 97.56 277 LEU B O 1
ATOM 6209 N N . TYR B 1 278 ? 10.945 30.812 25.125 1 96.62 278 TYR B N 1
ATOM 6210 C CA . TYR B 1 278 ? 11.008 31.375 23.781 1 96.62 278 TYR B CA 1
ATOM 6211 C C . TYR B 1 278 ? 9.688 31.172 23.047 1 96.62 278 TYR B C 1
ATOM 6213 O O . TYR B 1 278 ? 8.852 30.359 23.469 1 96.62 278 TYR B O 1
ATOM 6221 N N . PRO B 1 279 ? 9.391 31.938 21.938 1 96.75 279 PRO B N 1
ATOM 6222 C CA . PRO B 1 279 ? 8.148 31.719 21.188 1 96.75 279 PRO B CA 1
ATOM 6223 C C . PRO B 1 279 ? 8.062 30.328 20.562 1 96.75 279 PRO B C 1
ATOM 6225 O O . PRO B 1 279 ? 9.023 29.859 19.953 1 96.75 279 PRO B O 1
ATOM 6228 N N . TYR B 1 280 ? 6.984 29.719 20.75 1 95.19 280 TYR B N 1
ATOM 6229 C CA . TYR B 1 280 ? 6.785 28.391 20.156 1 95.19 280 TYR B CA 1
ATOM 6230 C C . TYR B 1 280 ? 5.305 28.047 20.094 1 95.19 280 TYR B C 1
ATOM 6232 O O . TYR B 1 280 ? 4.531 28.422 20.984 1 95.19 280 TYR B O 1
ATOM 6240 N N . GLY B 1 281 ? 4.918 27.391 19.031 1 96.25 281 GLY B N 1
ATOM 6241 C CA . GLY B 1 281 ? 3.547 26.906 18.922 1 96.25 281 GLY B CA 1
ATOM 6242 C C . GLY B 1 281 ? 2.67 27.828 18.078 1 96.25 281 GLY B C 1
ATOM 6243 O O . GLY B 1 281 ? 3.143 28.453 17.141 1 96.25 281 GLY B O 1
ATOM 6244 N N . HIS B 1 282 ? 1.345 27.797 18.391 1 97.88 282 HIS B N 1
ATOM 6245 C CA . HIS B 1 282 ? 0.343 28.594 17.703 1 97.88 282 HIS B CA 1
ATOM 6246 C C . HIS B 1 282 ? -0.106 29.781 18.562 1 97.88 282 HIS B C 1
ATOM 6248 O O . HIS B 1 282 ? -0.989 29.641 19.406 1 97.88 282 HIS B O 1
ATOM 6254 N N . PRO B 1 283 ? 0.374 30.953 18.297 1 97.69 283 PRO B N 1
ATOM 6255 C CA . PRO B 1 283 ? 0.134 32.062 19.203 1 97.69 283 PRO B CA 1
ATOM 6256 C C . PRO B 1 283 ? -1.22 32.75 18.969 1 97.69 283 PRO B C 1
ATOM 6258 O O . PRO B 1 283 ? -1.821 32.562 17.906 1 97.69 283 PRO B O 1
ATOM 6261 N N . PHE B 1 284 ? -1.679 33.469 19.922 1 96.94 284 PHE B N 1
ATOM 6262 C CA . PHE B 1 284 ? -2.807 34.375 19.859 1 96.94 284 PHE B CA 1
ATOM 6263 C C . PHE B 1 284 ? -2.635 35.531 20.859 1 96.94 284 PHE B C 1
ATOM 6265 O O . PHE B 1 284 ? -1.921 35.375 21.844 1 96.94 284 PHE B O 1
ATOM 6272 N N . VAL B 1 285 ? -3.193 36.594 20.547 1 96.62 285 VAL B N 1
ATOM 6273 C CA . VAL B 1 285 ? -3.15 37.75 21.438 1 96.62 285 VAL B CA 1
ATOM 6274 C C . VAL B 1 285 ? -4.395 37.781 22.328 1 96.62 285 VAL B C 1
ATOM 6276 O O . VAL B 1 285 ? -5.508 37.531 21.844 1 96.62 285 VAL B O 1
ATOM 6279 N N . HIS B 1 286 ? -4.172 38 23.594 1 96.31 286 HIS B N 1
ATOM 6280 C CA . HIS B 1 286 ? -5.266 38.031 24.547 1 96.31 286 HIS B CA 1
ATOM 6281 C C . HIS B 1 286 ? -4.984 39.031 25.656 1 96.31 286 HIS B C 1
ATOM 6283 O O . HIS B 1 286 ? -3.852 39.156 26.125 1 96.31 286 HIS B O 1
ATOM 6289 N N . GLN B 1 287 ? -6.055 39.688 26.047 1 95.94 287 GLN B N 1
ATOM 6290 C CA . GLN B 1 287 ? -5.949 40.656 27.109 1 95.94 287 GLN B CA 1
ATOM 6291 C C . GLN B 1 287 ? -6.074 40 28.484 1 95.94 287 GLN B C 1
ATOM 6293 O O . GLN B 1 287 ? -7.012 39.25 28.734 1 95.94 287 GLN B O 1
ATOM 6298 N N . ASP B 1 288 ? -5.172 40.219 29.312 1 94.19 288 ASP B N 1
ATOM 6299 C CA . ASP B 1 288 ? -5.191 39.875 30.719 1 94.19 288 ASP B CA 1
ATOM 6300 C C . ASP B 1 288 ? -5.094 41.094 31.609 1 94.19 288 ASP B C 1
ATOM 6302 O O . ASP B 1 288 ? -4.035 41.719 31.703 1 94.19 288 ASP B O 1
ATOM 6306 N N . GLY B 1 289 ? -6.164 41.438 32.25 1 93.44 289 GLY B N 1
ATOM 6307 C CA . GLY B 1 289 ? -6.219 42.75 32.906 1 93.44 289 GLY B CA 1
ATOM 6308 C C . GLY B 1 289 ? -6.133 43.906 31.938 1 93.44 289 GLY B C 1
ATOM 6309 O O . GLY B 1 289 ? -6.91 43.969 30.984 1 93.44 289 GLY B O 1
ATOM 6310 N N . HIS B 1 290 ? -5.121 44.688 32.156 1 94.88 290 HIS B N 1
ATOM 6311 C CA . HIS B 1 290 ? -4.965 45.844 31.297 1 94.88 290 HIS B CA 1
ATOM 6312 C C . HIS B 1 290 ? -3.832 45.625 30.297 1 94.88 290 HIS B C 1
ATOM 6314 O O . HIS B 1 290 ? -3.451 46.562 29.594 1 94.88 290 HIS B O 1
ATOM 6320 N N . THR B 1 291 ? -3.395 44.438 30.25 1 96.06 291 THR B N 1
ATOM 6321 C CA . THR B 1 291 ? -2.238 44.156 29.391 1 96.06 291 THR B CA 1
ATOM 6322 C C . THR B 1 291 ? -2.566 43.094 28.344 1 96.06 291 THR B C 1
ATOM 6324 O O . THR B 1 291 ? -3.217 42.094 28.656 1 96.06 291 THR B O 1
ATOM 6327 N N . GLU B 1 292 ? -2.125 43.406 27.156 1 96.81 292 GLU B N 1
ATOM 6328 C CA . GLU B 1 292 ? -2.232 42.406 26.094 1 96.81 292 GLU B CA 1
ATOM 6329 C C . GLU B 1 292 ? -0.992 41.531 26.031 1 96.81 292 GLU B C 1
ATOM 6331 O O . GLU B 1 292 ? 0.135 42.031 26.109 1 96.81 292 GLU B O 1
ATOM 6336 N N . TYR B 1 293 ? -1.223 40.219 25.922 1 98.25 293 TYR B N 1
ATOM 6337 C CA . TYR B 1 293 ? -0.135 39.281 25.828 1 98.25 293 TYR B CA 1
ATOM 6338 C C . TYR B 1 293 ? -0.239 38.469 24.547 1 98.25 293 TYR B C 1
ATOM 6340 O O . TYR B 1 293 ? -1.34 38.219 24.047 1 98.25 293 TYR B O 1
ATOM 6348 N N . VAL B 1 294 ? 0.898 38.156 23.984 1 98.31 294 VAL B N 1
ATOM 6349 C CA . VAL B 1 294 ? 0.962 37.062 23.062 1 98.31 294 VAL B CA 1
ATOM 6350 C C . VAL B 1 294 ? 1.086 35.75 23.828 1 98.31 294 VAL B C 1
ATOM 6352 O O . VAL B 1 294 ? 2.043 35.531 24.594 1 98.31 294 VAL B O 1
ATOM 6355 N N . ASN B 1 295 ? 0.118 34.906 23.703 1 98.31 295 ASN B N 1
ATOM 6356 C CA . ASN B 1 295 ? 0.149 33.594 24.297 1 98.31 295 ASN B CA 1
ATOM 6357 C C . ASN B 1 295 ? 0.559 32.531 23.281 1 98.31 295 ASN B C 1
ATOM 6359 O O . ASN B 1 295 ? 0.049 32.5 22.156 1 98.31 295 ASN B O 1
ATOM 6363 N N . PHE B 1 296 ? 1.513 31.703 23.656 1 97.81 296 PHE B N 1
ATOM 6364 C CA . PHE B 1 296 ? 2.021 30.656 22.766 1 97.81 296 PHE B CA 1
ATOM 6365 C C . PHE B 1 296 ? 1.497 29.297 23.188 1 97.81 296 PHE B C 1
ATOM 6367 O O . PHE B 1 296 ? 1.94 28.734 24.188 1 97.81 296 PHE B O 1
ATOM 6374 N N . ALA B 1 297 ? 0.624 28.734 22.375 1 96.5 297 ALA B N 1
ATOM 6375 C CA . ALA B 1 297 ? -0.018 27.469 22.719 1 96.5 297 ALA B CA 1
ATOM 6376 C C . ALA B 1 297 ? 0.647 26.297 21.984 1 96.5 297 ALA B C 1
ATOM 6378 O O . ALA B 1 297 ? 0.935 26.391 20.781 1 96.5 297 ALA B O 1
ATOM 6379 N N . ASP B 1 298 ? 0.886 25.156 22.75 1 93 298 ASP B N 1
ATOM 6380 C CA . ASP B 1 298 ? 1.401 23.953 22.094 1 93 298 ASP B CA 1
ATOM 6381 C C . ASP B 1 298 ? 1.183 22.719 22.984 1 93 298 ASP B C 1
ATOM 6383 O O . ASP B 1 298 ? 2.143 22.109 23.438 1 93 298 ASP B O 1
ATOM 6387 N N . PRO B 1 299 ? 0.125 21.969 23.266 1 94.62 299 PRO B N 1
ATOM 6388 C CA . PRO B 1 299 ? -1.107 22.688 22.938 1 94.62 299 PRO B CA 1
ATOM 6389 C C . PRO B 1 299 ? -1.54 23.656 24.031 1 94.62 299 PRO B C 1
ATOM 6391 O O . PRO B 1 299 ? -2.369 24.531 23.797 1 94.62 299 PRO B O 1
ATOM 6394 N N . TYR B 1 300 ? -0.99 23.484 25.266 1 96.19 300 TYR B N 1
ATOM 6395 C CA . TYR B 1 300 ? -1.354 24.359 26.375 1 96.19 300 TYR B CA 1
ATOM 6396 C C . TYR B 1 300 ? -0.724 25.734 26.203 1 96.19 300 TYR B C 1
ATOM 6398 O O . TYR B 1 300 ? 0.439 25.859 25.812 1 96.19 300 TYR B O 1
ATOM 6406 N N . PRO B 1 301 ? -1.459 26.703 26.469 1 96.69 301 PRO B N 1
ATOM 6407 C CA . PRO B 1 301 ? -0.932 28.078 26.375 1 96.69 301 PRO B CA 1
ATOM 6408 C C . PRO B 1 301 ? -0.212 28.516 27.641 1 96.69 301 PRO B C 1
ATOM 6410 O O . PRO B 1 301 ? -0.653 29.453 28.312 1 96.69 301 PRO B O 1
ATOM 6413 N N . LEU B 1 302 ? 1.005 27.984 27.906 1 97.12 302 LEU B N 1
ATOM 6414 C CA . LEU B 1 302 ? 1.663 28.156 29.203 1 97.12 302 LEU B CA 1
ATOM 6415 C C . LEU B 1 302 ? 2.846 29.109 29.078 1 97.12 302 LEU B C 1
ATOM 6417 O O . LEU B 1 302 ? 3.602 29.297 30.031 1 97.12 302 LEU B O 1
ATOM 6421 N N . VAL B 1 303 ? 3.08 29.641 27.922 1 98 303 VAL B N 1
ATOM 6422 C CA . VAL B 1 303 ? 4.137 30.625 27.703 1 98 303 VAL B CA 1
ATOM 6423 C C . VAL B 1 303 ? 3.537 31.891 27.109 1 98 303 VAL B C 1
ATOM 6425 O O . VAL B 1 303 ? 2.666 31.828 26.234 1 98 303 VAL B O 1
ATOM 6428 N N . ARG B 1 304 ? 3.98 33.094 27.625 1 98.5 304 ARG B N 1
ATOM 6429 C CA . ARG B 1 304 ? 3.453 34.344 27.094 1 98.5 304 ARG B CA 1
ATOM 6430 C C . ARG B 1 304 ? 4.484 35.469 27.188 1 98.5 304 ARG B C 1
ATOM 6432 O O . ARG B 1 304 ? 5.504 35.312 27.875 1 98.5 304 ARG B O 1
ATOM 6439 N N . VAL B 1 305 ? 4.258 36.469 26.484 1 98.5 305 VAL B N 1
ATOM 6440 C CA . VAL B 1 305 ? 5.02 37.719 26.547 1 98.5 305 VAL B CA 1
ATOM 6441 C C . VAL B 1 305 ? 4.105 38.906 26.219 1 98.5 305 VAL B C 1
ATOM 6443 O O . VAL B 1 305 ? 3.076 38.75 25.562 1 98.5 305 VAL B O 1
ATOM 6446 N N . LYS B 1 306 ? 4.383 40.062 26.781 1 97.75 306 LYS B N 1
ATOM 6447 C CA . LYS B 1 306 ? 3.572 41.219 26.469 1 97.75 306 LYS B CA 1
ATOM 6448 C C . LYS B 1 306 ? 3.535 41.469 24.953 1 97.75 306 LYS B C 1
ATOM 6450 O O . LYS B 1 306 ? 4.551 41.312 24.281 1 97.75 306 LYS B O 1
ATOM 6455 N N . ALA B 1 307 ? 2.369 41.844 24.453 1 97.06 307 ALA B N 1
ATOM 6456 C CA . ALA B 1 307 ? 2.15 42 23.031 1 97.06 307 ALA B CA 1
ATOM 6457 C C . ALA B 1 307 ? 2.818 43.281 22.5 1 97.06 307 ALA B C 1
ATOM 6459 O O . ALA B 1 307 ? 2.141 44.25 22.188 1 97.06 307 ALA B O 1
ATOM 6460 N N . ASN B 1 308 ? 4.047 43.188 22.359 1 93.75 308 ASN B N 1
ATOM 6461 C CA . ASN B 1 308 ? 4.934 44.25 21.922 1 93.75 308 ASN B CA 1
ATOM 6462 C C . ASN B 1 308 ? 6.105 43.719 21.109 1 93.75 308 ASN B C 1
ATOM 6464 O O . ASN B 1 308 ? 6.793 42.781 21.547 1 93.75 308 ASN B O 1
ATOM 6468 N N . ALA B 1 309 ? 6.332 44.312 19.938 1 90.75 309 ALA B N 1
ATOM 6469 C CA . ALA B 1 309 ? 7.328 43.781 19 1 90.75 309 ALA B CA 1
ATOM 6470 C C . ALA B 1 309 ? 8.719 43.75 19.641 1 90.75 309 ALA B C 1
ATOM 6472 O O . ALA B 1 309 ? 9.492 42.812 19.422 1 90.75 309 ALA B O 1
ATOM 6473 N N . GLU B 1 310 ? 9.023 44.75 20.359 1 90.19 310 GLU B N 1
ATOM 6474 C CA . GLU B 1 310 ? 10.352 44.844 20.969 1 90.19 310 GLU B CA 1
ATOM 6475 C C . GLU B 1 310 ? 10.516 43.812 22.078 1 90.19 310 GLU B C 1
ATOM 6477 O O . GLU B 1 310 ? 11.617 43.281 22.297 1 90.19 310 GLU B O 1
ATOM 6482 N N . LEU B 1 311 ? 9.453 43.531 22.734 1 94.31 311 LEU B N 1
ATOM 6483 C CA . LEU B 1 311 ? 9.516 42.594 23.844 1 94.31 311 LEU B CA 1
ATOM 6484 C C . LEU B 1 311 ? 9.539 41.156 23.344 1 94.31 311 LEU B C 1
ATOM 6486 O O . LEU B 1 311 ? 9.961 40.25 24.047 1 94.31 311 LEU B O 1
ATOM 6490 N N . LEU B 1 312 ? 9.109 40.938 22.125 1 94.75 312 LEU B N 1
ATOM 6491 C CA . LEU B 1 312 ? 9.117 39.625 21.531 1 94.75 312 LEU B CA 1
ATOM 6492 C C . LEU B 1 312 ? 10.547 39.062 21.422 1 94.75 312 LEU B C 1
ATOM 6494 O O . LEU B 1 312 ? 10.766 37.875 21.5 1 94.75 312 LEU B O 1
ATOM 6498 N N . GLN B 1 313 ? 11.531 39.938 21.219 1 93.69 313 GLN B N 1
ATOM 6499 C CA . GLN B 1 313 ? 12.906 39.5 21 1 93.69 313 GLN B CA 1
ATOM 6500 C C . GLN B 1 313 ? 13.641 39.312 22.328 1 93.69 313 GLN B C 1
ATOM 6502 O O . GLN B 1 313 ? 14.719 38.719 22.375 1 93.69 313 GLN B O 1
ATOM 6507 N N . ASP B 1 314 ? 13.062 39.844 23.422 1 95.81 314 ASP B N 1
ATOM 6508 C CA . ASP B 1 314 ? 13.688 39.781 24.734 1 95.81 314 ASP B CA 1
ATOM 6509 C C . ASP B 1 314 ? 13.18 38.562 25.531 1 95.81 314 ASP B C 1
ATOM 6511 O O . ASP B 1 314 ? 12.172 38.656 26.234 1 95.81 314 ASP B O 1
ATOM 6515 N N . LEU B 1 315 ? 13.945 37.531 25.594 1 97.44 315 LEU B N 1
ATOM 6516 C CA . LEU B 1 315 ? 13.516 36.281 26.203 1 97.44 315 LEU B CA 1
ATOM 6517 C C . LEU B 1 315 ? 13.328 36.438 27.719 1 97.44 315 LEU B C 1
ATOM 6519 O O . LEU B 1 315 ? 12.648 35.625 28.344 1 97.44 315 LEU B O 1
ATOM 6523 N N . GLU B 1 316 ? 13.906 37.438 28.312 1 96.94 316 GLU B N 1
ATOM 6524 C CA . GLU B 1 316 ? 13.773 37.688 29.75 1 96.94 316 GLU B CA 1
ATOM 6525 C C . GLU B 1 316 ? 12.359 38.156 30.094 1 96.94 316 GLU B C 1
ATOM 6527 O O . GLU B 1 316 ? 11.969 38.156 31.25 1 96.94 316 GLU B O 1
ATOM 6532 N N . GLN B 1 317 ? 11.656 38.562 29.078 1 97.44 317 GLN B N 1
ATOM 6533 C CA . GLN B 1 317 ? 10.32 39.125 29.297 1 97.44 317 GLN B CA 1
ATOM 6534 C C . GLN B 1 317 ? 9.266 38 29.234 1 97.44 317 GLN B C 1
ATOM 6536 O O . GLN B 1 317 ? 8.117 38.219 29.609 1 97.44 317 GLN B O 1
ATOM 6541 N N . TYR B 1 318 ? 9.664 36.812 28.828 1 98.44 318 TYR B N 1
ATOM 6542 C CA . TYR B 1 318 ? 8.719 35.719 28.703 1 98.44 318 TYR B CA 1
ATOM 6543 C C . TYR B 1 318 ? 8.375 35.125 30.062 1 98.44 318 TYR B C 1
ATOM 6545 O O . TYR B 1 318 ? 9.219 35.125 30.969 1 98.44 318 TYR B O 1
ATOM 6553 N N . GLU B 1 319 ? 7.16 34.719 30.156 1 98.38 319 GLU B N 1
ATOM 6554 C CA . GLU B 1 319 ? 6.652 34.062 31.359 1 98.38 319 GLU B CA 1
ATOM 6555 C C . GLU B 1 319 ? 6.059 32.688 31.047 1 98.38 319 GLU B C 1
ATOM 6557 O O . GLU B 1 319 ? 5.605 32.469 29.922 1 98.38 319 GLU B O 1
ATOM 6562 N N . THR B 1 320 ? 6.184 31.828 32.031 1 98.25 320 THR B N 1
ATOM 6563 C CA . THR B 1 320 ? 5.484 30.547 31.953 1 98.25 320 THR B CA 1
ATOM 6564 C C . THR B 1 320 ? 4.578 30.344 33.156 1 98.25 320 THR B C 1
ATOM 6566 O O . THR B 1 320 ? 4.887 30.812 34.25 1 98.25 320 THR B O 1
ATOM 6569 N N . TYR B 1 321 ? 3.416 29.781 32.938 1 97.75 321 TYR B N 1
ATOM 6570 C CA . TYR B 1 321 ? 2.521 29.375 34 1 97.75 321 TYR B CA 1
ATOM 6571 C C . TYR B 1 321 ? 2.904 28 34.531 1 97.75 321 TYR B C 1
ATOM 6573 O O . TYR B 1 321 ? 2.844 27 33.812 1 97.75 321 TYR B O 1
ATOM 6581 N N . SER B 1 322 ? 3.334 27.906 35.75 1 96.44 322 SER B N 1
ATOM 6582 C CA . SER B 1 322 ? 3.814 26.641 36.281 1 96.44 322 SER B CA 1
ATOM 6583 C C . SER B 1 322 ? 3.797 26.656 37.812 1 96.44 322 SER B C 1
ATOM 6585 O O . SER B 1 322 ? 3.541 27.688 38.438 1 96.44 322 SER B O 1
ATOM 6587 N N . CYS B 1 323 ? 3.986 25.469 38.406 1 97.56 323 CYS B N 1
ATOM 6588 C CA . CYS B 1 323 ? 4.117 25.328 39.844 1 97.56 323 CYS B CA 1
ATOM 6589 C C . CYS B 1 323 ? 5.57 25.125 40.25 1 97.56 323 CYS B C 1
ATOM 6591 O O . CYS B 1 323 ? 5.859 24.734 41.375 1 97.56 323 CYS B O 1
ATOM 6593 N N . LEU B 1 324 ? 6.445 25.297 39.312 1 97.88 324 LEU B N 1
ATOM 6594 C CA . LEU B 1 324 ? 7.871 25.203 39.594 1 97.88 324 LEU B CA 1
ATOM 6595 C C . LEU B 1 324 ? 8.375 26.5 40.25 1 97.88 324 LEU B C 1
ATOM 6597 O O . LEU B 1 324 ? 7.871 27.578 39.938 1 97.88 324 LEU B O 1
ATOM 6601 N N . ARG B 1 325 ? 9.383 26.328 41.031 1 97.88 325 ARG B N 1
ATOM 6602 C CA . ARG B 1 325 ? 10.039 27.516 41.562 1 97.88 325 ARG B CA 1
ATOM 6603 C C . ARG B 1 325 ? 10.727 28.328 40.469 1 97.88 325 ARG B C 1
ATOM 6605 O O . ARG B 1 325 ? 11.32 27.75 39.562 1 97.88 325 ARG B O 1
ATOM 6612 N N . GLN B 1 326 ? 10.578 29.656 40.562 1 97.44 326 GLN B N 1
ATOM 6613 C CA . GLN B 1 326 ? 11.242 30.5 39.594 1 97.44 326 GLN B CA 1
ATOM 6614 C C . GLN B 1 326 ? 12.727 30.172 39.5 1 97.44 326 GLN B C 1
ATOM 6616 O O . GLN B 1 326 ? 13.391 29.984 40.531 1 97.44 326 GLN B O 1
ATOM 6621 N N . GLY B 1 327 ? 13.234 30 38.312 1 96.69 327 GLY B N 1
ATOM 6622 C CA . GLY B 1 327 ? 14.625 29.656 38.094 1 96.69 327 GLY B CA 1
ATOM 6623 C C . GLY B 1 327 ? 14.844 28.172 37.844 1 96.69 327 GLY B C 1
ATOM 6624 O O . GLY B 1 327 ? 15.938 27.75 37.469 1 96.69 327 GLY B O 1
ATOM 6625 N N . SER B 1 328 ? 13.82 27.344 38 1 97.19 328 SER B N 1
ATOM 6626 C CA . SER B 1 328 ? 13.922 25.906 37.812 1 97.19 328 SER B CA 1
ATOM 6627 C C . SER B 1 328 ? 14.328 25.578 36.375 1 97.19 328 SER B C 1
ATOM 6629 O O . SER B 1 328 ? 13.891 26.25 35.438 1 97.19 328 SER B O 1
ATOM 6631 N N . ARG B 1 329 ? 15.203 24.562 36.25 1 96.06 329 ARG B N 1
ATOM 6632 C CA . ARG B 1 329 ? 15.641 24 34.969 1 96.06 329 ARG B CA 1
ATOM 6633 C C . ARG B 1 329 ? 15.383 22.5 34.938 1 96.06 329 ARG B C 1
ATOM 6635 O O . ARG B 1 329 ? 15.156 21.859 35.969 1 96.06 329 ARG B O 1
ATOM 6642 N N . GLU B 1 330 ? 15.43 21.891 33.781 1 90.25 330 GLU B N 1
ATOM 6643 C CA . GLU B 1 330 ? 15.102 20.484 33.594 1 90.25 330 GLU B CA 1
ATOM 6644 C C . GLU B 1 330 ? 15.93 19.594 34.5 1 90.25 330 GLU B C 1
ATOM 6646 O O . GLU B 1 330 ? 15.445 18.562 34.969 1 90.25 330 GLU B O 1
ATOM 6651 N N . GLN B 1 331 ? 17.156 20 34.812 1 89.38 331 GLN B N 1
ATOM 6652 C CA . GLN B 1 331 ? 18.047 19.188 35.625 1 89.38 331 GLN B CA 1
ATOM 6653 C C . GLN B 1 331 ? 17.859 19.531 37.125 1 89.38 331 GLN B C 1
ATOM 6655 O O . GLN B 1 331 ? 18.375 18.828 38 1 89.38 331 GLN B O 1
ATOM 6660 N N . GLN B 1 332 ? 17.156 20.531 37.406 1 93.19 332 GLN B N 1
ATOM 6661 C CA . GLN B 1 332 ? 16.938 20.984 38.781 1 93.19 332 GLN B CA 1
ATOM 6662 C C . GLN B 1 332 ? 15.508 21.5 38.969 1 93.19 332 GLN B C 1
ATOM 6664 O O . GLN B 1 332 ? 15.297 22.703 39.094 1 93.19 332 GLN B O 1
ATOM 6669 N N . LEU B 1 333 ? 14.625 20.609 39.125 1 96.44 333 LEU B N 1
ATOM 6670 C CA . LEU B 1 333 ? 13.203 20.938 39.219 1 96.44 333 LEU B CA 1
ATOM 6671 C C . LEU B 1 333 ? 12.781 21.062 40.688 1 96.44 333 LEU B C 1
ATOM 6673 O O . LEU B 1 333 ? 13.094 20.203 41.5 1 96.44 333 LEU B O 1
ATOM 6677 N N . GLU B 1 334 ? 12.172 22.125 41.062 1 96.5 334 GLU B N 1
ATOM 6678 C CA . GLU B 1 334 ? 11.633 22.328 42.406 1 96.5 334 GLU B CA 1
ATOM 6679 C C . GLU B 1 334 ? 10.172 22.781 42.375 1 96.5 334 GLU B C 1
ATOM 6681 O O . GLU B 1 334 ? 9.836 23.75 41.688 1 96.5 334 GLU B O 1
ATOM 6686 N N . LEU B 1 335 ? 9.328 22.125 43.125 1 97.88 335 LEU B N 1
ATOM 6687 C CA . LEU B 1 335 ? 7.906 22.438 43.156 1 97.88 335 LEU B CA 1
ATOM 6688 C C . LEU B 1 335 ? 7.621 23.469 44.25 1 97.88 335 LEU B C 1
ATOM 6690 O O . LEU B 1 335 ? 8.242 23.438 45.312 1 97.88 335 LEU B O 1
ATOM 6694 N N . VAL B 1 336 ? 6.695 24.359 43.969 1 97.94 336 VAL B N 1
ATOM 6695 C CA . VAL B 1 336 ? 6.215 25.312 44.969 1 97.94 336 VAL B CA 1
ATOM 6696 C C . VAL B 1 336 ? 4.863 24.844 45.531 1 97.94 336 VAL B C 1
ATOM 6698 O O . VAL B 1 336 ? 3.928 24.609 44.75 1 97.94 336 VAL B O 1
ATOM 6701 N N . ARG B 1 337 ? 4.766 24.781 46.812 1 97.25 337 ARG B N 1
ATOM 6702 C CA . ARG B 1 337 ? 3.537 24.375 47.469 1 97.25 337 ARG B CA 1
ATOM 6703 C C . ARG B 1 337 ? 3.15 25.391 48.562 1 97.25 337 ARG B C 1
ATOM 6705 O O . ARG B 1 337 ? 4.02 26.016 49.156 1 97.25 337 ARG B O 1
ATOM 6712 N N . ASP B 1 338 ? 1.89 25.562 48.781 1 96.62 338 ASP B N 1
ATOM 6713 C CA . ASP B 1 338 ? 1.431 26.453 49.844 1 96.62 338 ASP B CA 1
ATOM 6714 C C . ASP B 1 338 ? 1.478 25.75 51.188 1 96.62 338 ASP B C 1
ATOM 6716 O O . ASP B 1 338 ? 2.025 24.641 51.312 1 96.62 338 ASP B O 1
ATOM 6720 N N . THR B 1 339 ? 0.896 26.422 52.219 1 96.19 339 THR B N 1
ATOM 6721 C CA . THR B 1 339 ? 0.976 25.938 53.594 1 96.19 339 THR B CA 1
ATOM 6722 C C . THR B 1 339 ? 0.172 24.656 53.75 1 96.19 339 THR B C 1
ATOM 6724 O O . THR B 1 339 ? 0.432 23.859 54.656 1 96.19 339 THR B O 1
ATOM 6727 N N . ASN B 1 340 ? -0.717 24.422 52.938 1 95.56 340 ASN B N 1
ATOM 6728 C CA . ASN B 1 340 ? -1.554 23.219 53 1 95.56 340 ASN B CA 1
ATOM 6729 C C . ASN B 1 340 ? -1.023 22.109 52.094 1 95.56 340 ASN B C 1
ATOM 6731 O O . ASN B 1 340 ? -1.668 21.078 51.938 1 95.56 340 ASN B O 1
ATOM 6735 N N . GLY B 1 341 ? 0.031 22.406 51.406 1 94.69 341 GLY B N 1
ATOM 6736 C CA . GLY B 1 341 ? 0.659 21.375 50.562 1 94.69 341 GLY B CA 1
ATOM 6737 C C . GLY B 1 341 ? 0.157 21.375 49.125 1 94.69 341 GLY B C 1
ATOM 6738 O O . GLY B 1 341 ? 0.521 20.5 48.344 1 94.69 341 GLY B O 1
ATOM 6739 N N . LYS B 1 342 ? -0.59 22.297 48.844 1 95.62 342 LYS B N 1
ATOM 6740 C CA . LYS B 1 342 ? -1.141 22.359 47.5 1 95.62 342 LYS B CA 1
ATOM 6741 C C . LYS B 1 342 ? -0.185 23.078 46.562 1 95.62 342 LYS B C 1
ATOM 6743 O O . LYS B 1 342 ? 0.434 24.078 46.938 1 95.62 342 LYS B O 1
ATOM 6748 N N . LEU B 1 343 ? -0.123 22.578 45.344 1 97.06 343 LEU B N 1
ATOM 6749 C CA . LEU B 1 343 ? 0.726 23.203 44.344 1 97.06 343 LEU B CA 1
ATOM 6750 C C . LEU B 1 343 ? 0.254 24.625 44.031 1 97.06 343 LEU B C 1
ATOM 6752 O O . LEU B 1 343 ? -0.95 24.875 43.969 1 97.06 343 LEU B O 1
ATOM 6756 N N . VAL B 1 344 ? 1.13 25.531 43.844 1 97.06 344 VAL B N 1
ATOM 6757 C CA . VAL B 1 344 ? 0.837 26.938 43.5 1 97.06 344 VAL B CA 1
ATOM 6758 C C . VAL B 1 344 ? 1.266 27.234 42.062 1 97.06 344 VAL B C 1
ATOM 6760 O O . VAL B 1 344 ? 2.457 27.219 41.75 1 97.06 344 VAL B O 1
ATOM 6763 N N . PHE B 1 345 ? 0.341 27.5 41.219 1 96.5 345 PHE B N 1
ATOM 6764 C CA . PHE B 1 345 ? 0.607 27.859 39.812 1 96.5 345 PHE B CA 1
ATOM 6765 C C . PHE B 1 345 ? 0.567 29.375 39.656 1 96.5 345 PHE B C 1
ATOM 6767 O O . PHE B 1 345 ? -0.376 30.031 40.094 1 96.5 345 PHE B O 1
ATOM 6774 N N . GLU B 1 346 ? 1.558 29.922 39.031 1 96.25 346 GLU B N 1
ATOM 6775 C CA . GLU B 1 346 ? 1.653 31.344 38.75 1 96.25 346 GLU B CA 1
ATOM 6776 C C . GLU B 1 346 ? 2.498 31.625 37.5 1 96.25 346 GLU B C 1
ATOM 6778 O O . GLU B 1 346 ? 3.225 30.734 37.031 1 96.25 346 GLU B O 1
ATOM 6783 N N . TRP B 1 347 ? 2.262 32.719 36.938 1 97.81 347 TRP B N 1
ATOM 6784 C CA . TRP B 1 347 ? 3.141 33.188 35.875 1 97.81 347 TRP B CA 1
ATOM 6785 C C . TRP B 1 347 ? 4.5 33.594 36.406 1 97.81 347 TRP B C 1
ATOM 6787 O O . TRP B 1 347 ? 4.574 34.375 37.375 1 97.81 347 TRP B O 1
ATOM 6797 N N . LYS B 1 348 ? 5.574 33.062 35.844 1 97.19 348 LYS B N 1
ATOM 6798 C CA . LYS B 1 348 ? 6.922 33.375 36.312 1 97.19 348 LYS B CA 1
ATOM 6799 C C . LYS B 1 348 ? 7.895 33.5 35.156 1 97.19 348 LYS B C 1
ATOM 6801 O O . LYS B 1 348 ? 7.746 32.812 34.125 1 97.19 348 LYS B O 1
ATOM 6806 N N . LYS B 1 349 ? 8.836 34.312 35.312 1 97.75 349 LYS B N 1
ATOM 6807 C CA . LYS B 1 349 ? 9.914 34.469 34.344 1 97.75 349 LYS B CA 1
ATOM 6808 C C . LYS B 1 349 ? 11.039 33.469 34.625 1 97.75 349 LYS B C 1
ATOM 6810 O O . LYS B 1 349 ? 11.031 32.781 35.656 1 97.75 349 LYS B O 1
ATOM 6815 N N . ASP B 1 350 ? 11.891 33.312 33.688 1 97.06 350 ASP B N 1
ATOM 6816 C CA . ASP B 1 350 ? 13.141 32.562 33.844 1 97.06 350 ASP B CA 1
ATOM 6817 C C . ASP B 1 350 ? 12.906 31.188 34.469 1 97.06 350 ASP B C 1
ATOM 6819 O O . ASP B 1 350 ? 13.516 30.844 35.469 1 97.06 350 ASP B O 1
ATOM 6823 N N . THR B 1 351 ? 11.969 30.453 33.938 1 97.88 351 THR B N 1
ATOM 6824 C CA . THR B 1 351 ? 11.602 29.125 34.438 1 97.88 351 THR B CA 1
ATOM 6825 C C . THR B 1 351 ? 11.258 28.188 33.281 1 97.88 351 THR B C 1
ATOM 6827 O O . THR B 1 351 ? 10.586 28.578 32.344 1 97.88 351 THR B O 1
ATOM 6830 N N . THR B 1 352 ? 11.805 26.953 33.375 1 96.75 352 THR B N 1
ATOM 6831 C CA . THR B 1 352 ? 11.43 25.969 32.344 1 96.75 352 THR B CA 1
ATOM 6832 C C . THR B 1 352 ? 9.922 25.75 32.344 1 96.75 352 THR B C 1
ATOM 6834 O O . THR B 1 352 ? 9.289 25.719 33.375 1 96.75 352 THR B O 1
ATOM 6837 N N . PRO B 1 353 ? 9.383 25.672 31.141 1 96.06 353 PRO B N 1
ATOM 6838 C CA . PRO B 1 353 ? 7.938 25.469 31.078 1 96.06 353 PRO B CA 1
ATOM 6839 C C . PRO B 1 353 ? 7.516 24.078 31.531 1 96.06 353 PRO B C 1
ATOM 6841 O O . PRO B 1 353 ? 8.289 23.109 31.406 1 96.06 353 PRO B O 1
ATOM 6844 N N . TRP B 1 354 ? 6.281 24 32.094 1 95.12 354 TRP B N 1
ATOM 6845 C CA . TRP B 1 354 ? 5.676 22.719 32.469 1 95.12 354 TRP B CA 1
ATOM 6846 C C . TRP B 1 354 ? 5.367 21.891 31.203 1 95.12 354 TRP B C 1
ATOM 6848 O O . TRP B 1 354 ? 4.801 22.406 30.234 1 95.12 354 TRP B O 1
ATOM 6858 N N . THR B 1 355 ? 5.844 20.594 31.141 1 93.56 355 THR B N 1
ATOM 6859 C CA . THR B 1 355 ? 5.59 19.688 30.031 1 93.56 355 THR B CA 1
ATOM 6860 C C . THR B 1 355 ? 5.129 18.328 30.547 1 93.56 355 THR B C 1
ATOM 6862 O O . THR B 1 355 ? 5.242 18.031 31.734 1 93.56 355 THR B O 1
ATOM 6865 N N . LEU B 1 356 ? 4.586 17.609 29.641 1 93.12 356 LEU B N 1
ATOM 6866 C CA . LEU B 1 356 ? 4.199 16.234 29.969 1 93.12 356 LEU B CA 1
ATOM 6867 C C . LEU B 1 356 ? 5.406 15.438 30.453 1 93.12 356 LEU B C 1
ATOM 6869 O O . LEU B 1 356 ? 5.289 14.617 31.359 1 93.12 356 LEU B O 1
ATOM 6873 N N . GLN B 1 357 ? 6.52 15.586 29.844 1 93.12 357 GLN B N 1
ATOM 6874 C CA . GLN B 1 357 ? 7.742 14.891 30.219 1 93.12 357 GLN B CA 1
ATOM 6875 C C . GLN B 1 357 ? 8.148 15.227 31.656 1 93.12 357 GLN B C 1
ATOM 6877 O O . GLN B 1 357 ? 8.453 14.328 32.438 1 93.12 357 GLN B O 1
ATOM 6882 N N . ILE B 1 358 ? 8.164 16.484 31.969 1 95.69 358 ILE B N 1
ATOM 6883 C CA . ILE B 1 358 ? 8.508 16.938 33.312 1 95.69 358 ILE B CA 1
ATOM 6884 C C . ILE B 1 358 ? 7.52 16.359 34.312 1 95.69 358 ILE B C 1
ATOM 6886 O O . ILE B 1 358 ? 7.914 15.859 35.375 1 95.69 358 ILE B O 1
ATOM 6890 N N . GLN B 1 359 ? 6.273 16.484 33.969 1 95.94 359 GLN B N 1
ATOM 6891 C CA . GLN B 1 359 ? 5.23 15.969 34.844 1 95.94 359 GLN B CA 1
ATOM 6892 C C . GLN B 1 359 ? 5.434 14.484 35.125 1 95.94 359 GLN B C 1
ATOM 6894 O O . GLN B 1 359 ? 5.391 14.047 36.281 1 95.94 359 GLN B O 1
ATOM 6899 N N . GLN B 1 360 ? 5.684 13.719 34.094 1 94.75 360 GLN B N 1
ATOM 6900 C CA . GLN B 1 360 ? 5.867 12.281 34.25 1 94.75 360 GLN B CA 1
ATOM 6901 C C . GLN B 1 360 ? 7.129 11.961 35.031 1 94.75 360 GLN B C 1
ATOM 6903 O O . GLN B 1 360 ? 7.145 11.016 35.844 1 94.75 360 GLN B O 1
ATOM 6908 N N . GLU B 1 361 ? 8.125 12.68 34.75 1 95.69 361 GLU B N 1
ATOM 6909 C CA . GLU B 1 361 ? 9.367 12.5 35.5 1 95.69 361 GLU B CA 1
ATOM 6910 C C . GLU B 1 361 ? 9.148 12.703 37 1 95.69 361 GLU B C 1
ATOM 6912 O O . GLU B 1 361 ? 9.586 11.891 37.812 1 95.69 361 GLU B O 1
ATOM 6917 N N . LEU B 1 362 ? 8.5 13.742 37.375 1 97.31 362 LEU B N 1
ATOM 6918 C CA . LEU B 1 362 ? 8.25 14.07 38.781 1 97.31 362 LEU B CA 1
ATOM 6919 C C . LEU B 1 362 ? 7.348 13.023 39.438 1 97.31 362 LEU B C 1
ATOM 6921 O O . LEU B 1 362 ? 7.531 12.68 40.594 1 97.31 362 LEU B O 1
ATOM 6925 N N . ILE B 1 363 ? 6.383 12.555 38.719 1 96.94 363 ILE B N 1
ATOM 6926 C CA . ILE B 1 363 ? 5.504 11.508 39.219 1 96.94 363 ILE B CA 1
ATOM 6927 C C . ILE B 1 363 ? 6.305 10.227 39.469 1 96.94 363 ILE B C 1
ATOM 6929 O O . ILE B 1 363 ? 6.195 9.609 40.531 1 96.94 363 ILE B O 1
ATOM 6933 N N . ASN B 1 364 ? 7.121 9.875 38.5 1 96.5 364 ASN B N 1
ATOM 6934 C CA . ASN B 1 364 ? 7.934 8.664 38.594 1 96.5 364 ASN B CA 1
ATOM 6935 C C . ASN B 1 364 ? 8.891 8.734 39.781 1 96.5 364 ASN B C 1
ATOM 6937 O O . ASN B 1 364 ? 9.211 7.707 40.375 1 96.5 364 ASN B O 1
ATOM 6941 N N . GLN B 1 365 ? 9.297 9.906 40.125 1 96.19 365 GLN B N 1
ATOM 6942 C CA . GLN B 1 365 ? 10.219 10.117 41.25 1 96.19 365 GLN B CA 1
ATOM 6943 C C . GLN B 1 365 ? 9.469 10.203 42.562 1 96.19 365 GLN B C 1
ATOM 6945 O O . GLN B 1 365 ? 10.086 10.305 43.625 1 96.19 365 GLN B O 1
ATOM 6950 N N . GLY B 1 366 ? 8.188 10.266 42.562 1 96.31 366 GLY B N 1
ATOM 6951 C CA . GLY B 1 366 ? 7.375 10.352 43.781 1 96.31 366 GLY B CA 1
ATOM 6952 C C . GLY B 1 366 ? 7.27 11.766 44.312 1 96.31 366 GLY B C 1
ATOM 6953 O O . GLY B 1 366 ? 6.828 11.969 45.438 1 96.31 366 GLY B O 1
ATOM 6954 N N . ARG B 1 367 ? 7.648 12.742 43.531 1 96.31 367 ARG B N 1
ATOM 6955 C CA . ARG B 1 367 ? 7.652 14.125 43.969 1 96.31 367 ARG B CA 1
ATOM 6956 C C . ARG B 1 367 ? 6.348 14.828 43.625 1 96.31 367 ARG B C 1
ATOM 6958 O O . ARG B 1 367 ? 6.043 15.898 44.125 1 96.31 367 ARG B O 1
ATOM 6965 N N . LEU B 1 368 ? 5.602 14.297 42.75 1 97.12 368 LEU B N 1
ATOM 6966 C CA . LEU B 1 368 ? 4.285 14.758 42.344 1 97.12 368 LEU B CA 1
ATOM 6967 C C . LEU B 1 368 ? 3.271 13.617 42.375 1 97.12 368 LEU B C 1
ATOM 6969 O O . LEU B 1 368 ? 3.529 12.531 41.844 1 97.12 368 LEU B O 1
ATOM 6973 N N . ASN B 1 369 ? 2.18 13.836 43.062 1 95.62 369 ASN B N 1
ATOM 6974 C CA . ASN B 1 369 ? 1.104 12.852 43 1 95.62 369 ASN B CA 1
ATOM 6975 C C . ASN B 1 369 ? 0.354 12.898 41.688 1 95.62 369 ASN B C 1
ATOM 6977 O O . ASN B 1 369 ? 0.082 13.977 41.156 1 95.62 369 ASN B O 1
ATOM 6981 N N . ALA B 1 370 ? -0.002 11.789 41.219 1 93.44 370 ALA B N 1
ATOM 6982 C CA . ALA B 1 370 ? -0.694 11.695 39.938 1 93.44 370 ALA B CA 1
ATOM 6983 C C . ALA B 1 370 ? -1.981 12.516 39.938 1 93.44 370 ALA B C 1
ATOM 6985 O O . ALA B 1 370 ? -2.369 13.078 38.906 1 93.44 370 ALA B O 1
ATOM 6986 N N . ASP B 1 371 ? -2.604 12.578 41.062 1 92.69 371 ASP B N 1
ATOM 6987 C CA . ASP B 1 371 ? -3.871 13.297 41.188 1 92.69 371 ASP B CA 1
ATOM 6988 C C . ASP B 1 371 ? -3.658 14.805 41.125 1 92.69 371 ASP B C 1
ATOM 6990 O O . ASP B 1 371 ? -4.613 15.562 40.906 1 92.69 371 ASP B O 1
ATOM 6994 N N . GLU B 1 372 ? -2.445 15.258 41.219 1 94.31 372 GLU B N 1
ATOM 6995 C CA . GLU B 1 372 ? -2.094 16.672 41.156 1 94.31 372 GLU B CA 1
ATOM 6996 C C . GLU B 1 372 ? -1.682 17.094 39.75 1 94.31 372 GLU B C 1
ATOM 6998 O O . GLU B 1 372 ? -1.367 18.266 39.531 1 94.31 372 GLU B O 1
ATOM 7003 N N . ALA B 1 373 ? -1.662 16.172 38.875 1 94.25 373 ALA B N 1
ATOM 7004 C CA . ALA B 1 373 ? -1.161 16.438 37.531 1 94.25 373 ALA B CA 1
ATOM 7005 C C . ALA B 1 373 ? -1.944 17.562 36.875 1 94.25 373 ALA B C 1
ATOM 7007 O O . ALA B 1 373 ? -3.178 17.578 36.906 1 94.25 373 ALA B O 1
ATOM 7008 N N . TYR B 1 374 ? -1.208 18.516 36.25 1 95.31 374 TYR B N 1
ATOM 7009 C CA . TYR B 1 374 ? -1.815 19.625 35.5 1 95.31 374 TYR B CA 1
ATOM 7010 C C . TYR B 1 374 ? -2.328 19.156 34.156 1 95.31 374 TYR B C 1
ATOM 7012 O O . TYR B 1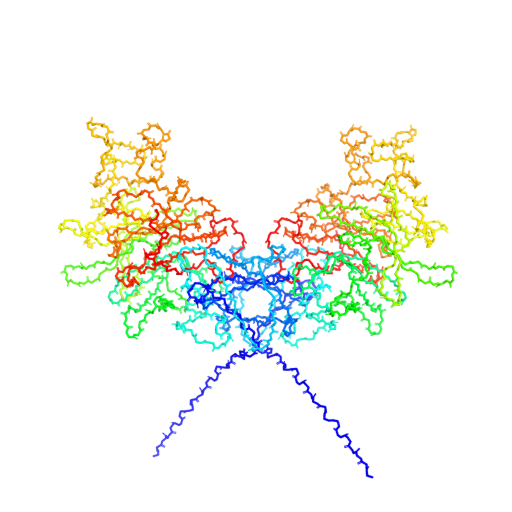 374 ? -3.445 19.5 33.75 1 95.31 374 TYR B O 1
ATOM 7020 N N . ILE B 1 375 ? -1.492 18.406 33.406 1 94.94 375 ILE B N 1
ATOM 7021 C CA . ILE B 1 375 ? -1.867 17.781 32.156 1 94.94 375 ILE B CA 1
ATOM 7022 C C . ILE B 1 375 ? -2.496 16.422 32.406 1 94.94 375 ILE B C 1
ATOM 7024 O O . ILE B 1 375 ? -1.795 15.461 32.75 1 94.94 375 ILE B O 1
ATOM 7028 N N . HIS B 1 376 ? -3.771 16.281 32.281 1 95.44 376 HIS B N 1
ATOM 7029 C CA . HIS B 1 376 ? -4.449 15.062 32.719 1 95.44 376 HIS B CA 1
ATOM 7030 C C . HIS B 1 376 ? -5.746 14.859 31.953 1 95.44 376 HIS B C 1
ATOM 7032 O O . HIS B 1 376 ? -6.777 14.508 32.531 1 95.44 376 HIS B O 1
ATOM 7038 N N . PHE B 1 377 ? -5.711 15.07 30.656 1 96.69 377 PHE B N 1
ATOM 7039 C CA . PHE B 1 377 ? -6.906 14.844 29.844 1 96.69 377 PHE B CA 1
ATOM 7040 C C . PHE B 1 377 ? -7.406 13.414 30.016 1 96.69 377 PHE B C 1
ATOM 7042 O O . PHE B 1 377 ? -6.613 12.477 30.062 1 96.69 377 PHE B O 1
ATOM 7049 N N . LYS B 1 378 ? -8.719 13.281 30.109 1 96.62 378 LYS B N 1
ATOM 7050 C CA . LYS B 1 378 ? -9.398 11.992 30.078 1 96.62 378 LYS B CA 1
ATOM 7051 C C . LYS B 1 378 ? -10.43 11.945 28.953 1 96.62 378 LYS B C 1
ATOM 7053 O O . LYS B 1 378 ? -11.109 12.938 28.688 1 96.62 378 LYS B O 1
ATOM 7058 N N . ASP B 1 379 ? -10.445 10.859 28.281 1 97.06 379 ASP B N 1
ATOM 7059 C CA . ASP B 1 379 ? -11.492 10.617 27.297 1 97.06 379 ASP B CA 1
ATOM 7060 C C . ASP B 1 379 ? -12.883 10.656 27.938 1 97.06 379 ASP B C 1
ATOM 7062 O O . ASP B 1 379 ? -13.172 9.875 28.844 1 97.06 379 ASP B O 1
ATOM 7066 N N . SER B 1 380 ? -13.68 11.484 27.453 1 95.88 380 SER B N 1
ATOM 7067 C CA . SER B 1 380 ? -15 11.664 28.047 1 95.88 380 SER B CA 1
ATOM 7068 C C . SER B 1 380 ? -15.828 10.383 27.938 1 95.88 380 SER B C 1
ATOM 7070 O O . SER B 1 380 ? -16.719 10.148 28.766 1 95.88 380 SER B O 1
ATOM 7072 N N . GLU B 1 381 ? -15.578 9.594 26.969 1 92.81 381 GLU B N 1
ATOM 7073 C CA . GLU B 1 381 ? -16.375 8.391 26.734 1 92.81 381 GLU B CA 1
ATOM 7074 C C . GLU B 1 381 ? -15.859 7.223 27.562 1 92.81 381 GLU B C 1
ATOM 7076 O O . GLU B 1 381 ? -16.656 6.496 28.172 1 92.81 381 GLU B O 1
ATOM 7081 N N . THR B 1 382 ? -14.586 7.047 27.656 1 94.88 382 THR B N 1
ATOM 7082 C CA . THR B 1 382 ? -14.047 5.82 28.234 1 94.88 382 THR B CA 1
ATOM 7083 C C . THR B 1 382 ? -13.43 6.098 29.609 1 94.88 382 THR B C 1
ATOM 7085 O O . THR B 1 382 ? -13.227 5.172 30.391 1 94.88 382 THR B O 1
ATOM 7088 N N . GLY B 1 383 ? -13.016 7.348 29.844 1 95.56 383 GLY B N 1
ATOM 7089 C CA . GLY B 1 383 ? -12.312 7.68 31.078 1 95.56 383 GLY B CA 1
ATOM 7090 C C . GLY B 1 383 ? -10.82 7.441 30.984 1 95.56 383 GLY B C 1
ATOM 7091 O O . GLY B 1 383 ? -10.078 7.777 31.906 1 95.56 383 GLY B O 1
ATOM 7092 N N . ASP B 1 384 ? -10.375 7.027 29.844 1 95.94 384 ASP B N 1
ATOM 7093 C CA . ASP B 1 384 ? -8.953 6.73 29.672 1 95.94 384 ASP B CA 1
ATOM 7094 C C . ASP B 1 384 ? -8.133 8.016 29.562 1 95.94 384 ASP B C 1
ATOM 7096 O O . ASP B 1 384 ? -8.641 9.047 29.109 1 95.94 384 ASP B O 1
ATOM 7100 N N . ALA B 1 385 ? -6.891 7.914 29.953 1 95.56 385 ALA B N 1
ATOM 7101 C CA . ALA B 1 385 ? -5.98 9.047 29.812 1 95.56 385 ALA B CA 1
ATOM 7102 C C . ALA B 1 385 ? -5.719 9.367 28.344 1 95.56 385 ALA B C 1
ATOM 7104 O O . ALA B 1 385 ? -5.566 8.461 27.516 1 95.56 385 ALA B O 1
ATOM 7105 N N . VAL B 1 386 ? -5.73 10.586 27.984 1 97.25 386 VAL B N 1
ATOM 7106 C CA . VAL B 1 386 ? -5.383 11.078 26.656 1 97.25 386 VAL B CA 1
ATOM 7107 C C . VAL B 1 386 ? -4.133 11.953 26.734 1 97.25 386 VAL B C 1
ATOM 7109 O O . VAL B 1 386 ? -4.172 13.047 27.297 1 97.25 386 VAL B O 1
ATOM 7112 N N . LEU B 1 387 ? -3.051 11.516 26.172 1 96.56 387 LEU B N 1
ATOM 7113 C CA . LEU B 1 387 ? -1.8 12.266 26.219 1 96.56 387 LEU B CA 1
ATOM 7114 C C . LEU B 1 387 ? -1.711 13.25 25.062 1 96.56 387 LEU B C 1
ATOM 7116 O O . LEU B 1 387 ? -1.659 12.836 23.906 1 96.56 387 LEU B O 1
ATOM 7120 N N . PRO B 1 388 ? -1.652 14.516 25.406 1 96.56 388 PRO B N 1
ATOM 7121 C CA . PRO B 1 388 ? -1.649 15.508 24.328 1 96.56 388 PRO B CA 1
ATOM 7122 C C . PRO B 1 388 ? -0.27 15.688 23.703 1 96.56 388 PRO B C 1
ATOM 7124 O O . PRO B 1 388 ? 0.745 15.617 24.391 1 96.56 388 PRO B O 1
ATOM 7127 N N . SER B 1 389 ? -0.251 15.898 22.453 1 95.19 389 SER B N 1
ATOM 7128 C CA . SER B 1 389 ? 0.923 16.359 21.719 1 95.19 389 SER B CA 1
ATOM 7129 C C . SER B 1 389 ? 0.748 17.812 21.25 1 95.19 389 SER B C 1
ATOM 7131 O O . SER B 1 389 ? 0.468 18.703 22.062 1 95.19 389 SER B O 1
ATOM 7133 N N . ARG B 1 390 ? 0.747 18.094 19.938 1 96.12 390 ARG B N 1
ATOM 7134 C CA . ARG B 1 390 ? 0.626 19.453 19.406 1 96.12 390 ARG B CA 1
ATOM 7135 C C . ARG B 1 390 ? -0.837 19.844 19.234 1 96.12 390 ARG B C 1
ATOM 7137 O O . ARG B 1 390 ? -1.71 18.969 19.141 1 96.12 390 ARG B O 1
ATOM 7144 N N . GLY B 1 391 ? -1.037 21.172 19.234 1 97.19 391 GLY B N 1
ATOM 7145 C CA . GLY B 1 391 ? -2.391 21.672 19.047 1 97.19 391 GLY B CA 1
ATOM 7146 C C . GLY B 1 391 ? -2.482 23.188 19.141 1 97.19 391 GLY B C 1
ATOM 7147 O O . GLY B 1 391 ? -1.465 23.891 19.078 1 97.19 391 GLY B O 1
ATOM 7148 N N . SER B 1 392 ? -3.789 23.641 19.203 1 97.56 392 SER B N 1
ATOM 7149 C CA . SER B 1 392 ? -4.059 25.078 19.266 1 97.56 392 SER B CA 1
ATOM 7150 C C . SER B 1 392 ? -5.215 25.375 20.219 1 97.56 392 SER B C 1
ATOM 7152 O O . SER B 1 392 ? -6.023 24.5 20.516 1 97.56 392 SER B O 1
ATOM 7154 N N . VAL B 1 393 ? -5.219 26.578 20.703 1 97.69 393 VAL B N 1
ATOM 7155 C CA . VAL B 1 393 ? -6.258 27.062 21.594 1 97.69 393 VAL B CA 1
ATOM 7156 C C . VAL B 1 393 ? -6.707 28.453 21.156 1 97.69 393 VAL B C 1
ATOM 7158 O O . VAL B 1 393 ? -5.879 29.297 20.797 1 97.69 393 VAL B O 1
ATOM 7161 N N . TYR B 1 394 ? -8 28.656 21.203 1 97.56 394 TYR B N 1
ATOM 7162 C CA . TYR B 1 394 ? -8.57 29.969 20.938 1 97.56 394 TYR B CA 1
ATOM 7163 C C . TYR B 1 394 ? -9.852 30.188 21.734 1 97.56 394 TYR B C 1
ATOM 7165 O O . TYR B 1 394 ? -10.555 29.234 22.062 1 97.56 394 TYR B O 1
ATOM 7173 N N . TRP B 1 395 ? -10.125 31.453 22.047 1 97.38 395 TRP B N 1
ATOM 7174 C CA . TRP B 1 395 ? -11.406 31.797 22.656 1 97.38 395 TRP B CA 1
ATOM 7175 C C . TRP B 1 395 ? -12.555 31.578 21.672 1 97.38 395 TRP B C 1
ATOM 7177 O O . TRP B 1 395 ? -12.43 31.906 20.484 1 97.38 395 TRP B O 1
ATOM 7187 N N . ASN B 1 396 ? -13.656 31.016 22.203 1 97.62 396 ASN B N 1
ATOM 7188 C CA . ASN B 1 396 ? -14.828 30.797 21.359 1 97.62 396 ASN B CA 1
ATOM 7189 C C . ASN B 1 396 ? -16.047 31.531 21.906 1 97.62 396 ASN B C 1
ATOM 7191 O O . ASN B 1 396 ? -16.531 31.219 23 1 97.62 396 ASN B O 1
ATOM 7195 N N . GLU B 1 397 ? -16.609 32.344 21.156 1 97.25 397 GLU B N 1
ATOM 7196 C CA . GLU B 1 397 ? -17.719 33.188 21.594 1 97.25 397 GLU B CA 1
ATOM 7197 C C . GLU B 1 397 ? -19 32.375 21.75 1 97.25 397 GLU B C 1
ATOM 7199 O O . GLU B 1 397 ? -19.828 32.719 22.609 1 97.25 397 GLU B O 1
ATOM 7204 N N . PHE B 1 398 ? -19.219 31.469 20.922 1 97.44 398 PHE B N 1
ATOM 7205 C CA . PHE B 1 398 ? -20.438 30.656 20.969 1 97.44 398 PHE B CA 1
ATOM 7206 C C . PHE B 1 398 ? -20.469 29.828 22.25 1 97.44 398 PHE B C 1
ATOM 7208 O O . PHE B 1 398 ? -21.5 29.797 22.938 1 97.44 398 PHE B O 1
ATOM 7215 N N . ARG B 1 399 ? -19.375 29.203 22.562 1 97 399 ARG B N 1
ATOM 7216 C CA . ARG B 1 399 ? -19.281 28.359 23.75 1 97 399 ARG B CA 1
ATOM 7217 C C . ARG B 1 399 ? -19 29.188 24.984 1 97 399 ARG B C 1
ATOM 7219 O O . ARG B 1 399 ? -19.219 28.734 26.109 1 97 399 ARG B O 1
ATOM 7226 N N . LYS B 1 400 ? -18.484 30.406 24.812 1 97.31 400 LYS B N 1
ATOM 7227 C CA . LYS B 1 400 ? -18 31.266 25.891 1 97.31 400 LYS B CA 1
ATOM 7228 C C . LYS B 1 400 ? -16.953 30.531 26.734 1 97.31 400 LYS B C 1
ATOM 7230 O O . LYS B 1 400 ? -17 30.562 27.969 1 97.31 400 LYS B O 1
ATOM 7235 N N . LYS B 1 401 ? -16.078 29.891 26.047 1 97.31 401 LYS B N 1
ATOM 7236 C CA . LYS B 1 401 ? -14.984 29.109 26.641 1 97.31 401 LYS B CA 1
ATOM 7237 C C . LYS B 1 401 ? -13.75 29.125 25.734 1 97.31 401 LYS B C 1
ATOM 7239 O O . LYS B 1 401 ? -13.836 29.516 24.562 1 97.31 401 LYS B O 1
ATOM 7244 N N . TRP B 1 402 ? -12.641 28.781 26.328 1 97.75 402 TRP B N 1
ATOM 7245 C CA . TRP B 1 402 ? -11.461 28.453 25.531 1 97.75 402 TRP B CA 1
ATOM 7246 C C . TRP B 1 402 ? -11.586 27.062 24.922 1 97.75 402 TRP B C 1
ATOM 7248 O O . TRP B 1 402 ? -12.016 26.125 25.609 1 97.75 402 TRP B O 1
ATOM 7258 N N . VAL B 1 403 ? -11.273 26.953 23.641 1 98.12 403 VAL B N 1
ATOM 7259 C CA . VAL B 1 403 ? -11.398 25.688 22.938 1 98.12 403 VAL B CA 1
ATOM 7260 C C . VAL B 1 403 ? -10.023 25.234 22.453 1 98.12 403 VAL B C 1
ATOM 7262 O O . VAL B 1 403 ? -9.289 26 21.828 1 98.12 403 VAL B O 1
ATOM 7265 N N . MET B 1 404 ? -9.703 23.984 22.766 1 98.31 404 MET B N 1
ATOM 7266 C CA . MET B 1 404 ? -8.445 23.359 22.359 1 98.31 404 MET B CA 1
ATOM 7267 C C . MET B 1 404 ? -8.703 22.234 21.359 1 98.31 404 MET B C 1
ATOM 7269 O O . MET B 1 404 ? -9.617 21.422 21.547 1 98.31 404 MET B O 1
ATOM 7273 N N . ILE B 1 405 ? -8.031 22.219 20.25 1 98.56 405 ILE B N 1
ATOM 7274 C CA . ILE B 1 405 ? -7.914 21.094 19.312 1 98.56 405 ILE B CA 1
ATOM 7275 C C . ILE B 1 405 ? -6.484 20.547 19.344 1 98.56 405 ILE B C 1
ATOM 7277 O O . ILE B 1 405 ? -5.527 21.297 19.156 1 98.56 405 ILE B O 1
ATOM 7281 N N . PHE B 1 406 ? -6.355 19.266 19.625 1 98.06 406 PHE B N 1
ATOM 7282 C CA . PHE B 1 406 ? -5.008 18.719 19.734 1 98.06 406 PHE B CA 1
ATOM 7283 C C . PHE B 1 406 ? -4.977 17.266 19.266 1 98.06 406 PHE B C 1
ATOM 7285 O O . PHE B 1 406 ? -6.027 16.656 19.078 1 98.06 406 PHE B O 1
ATOM 7292 N N . VAL B 1 407 ? -3.787 16.766 19.062 1 97.75 407 VAL B N 1
ATOM 7293 C CA . VAL B 1 407 ? -3.611 15.375 18.656 1 97.75 407 VAL B CA 1
ATOM 7294 C C . VAL B 1 407 ? -3.029 14.578 19.828 1 97.75 407 VAL B C 1
ATOM 7296 O O . VAL B 1 407 ? -2.379 15.141 20.703 1 97.75 407 VAL B O 1
ATOM 7299 N N . GLN B 1 408 ? -3.285 13.336 19.781 1 97.38 408 GLN B N 1
ATOM 7300 C CA . GLN B 1 408 ? -2.85 12.438 20.859 1 97.38 408 GLN B CA 1
ATOM 7301 C C . GLN B 1 408 ? -1.554 11.727 20.469 1 97.38 408 GLN B C 1
ATOM 7303 O O . GLN B 1 408 ? -1.396 11.273 19.344 1 97.38 408 GLN B O 1
ATOM 7308 N N . ILE B 1 409 ? -0.633 11.688 21.359 1 95.69 409 ILE B N 1
ATOM 7309 C CA . ILE B 1 409 ? 0.521 10.812 21.188 1 95.69 409 ILE B CA 1
ATOM 7310 C C . ILE B 1 409 ? 0.162 9.398 21.641 1 95.69 409 ILE B C 1
ATOM 7312 O O . ILE B 1 409 ? -0.466 9.203 22.672 1 95.69 409 ILE B O 1
ATOM 7316 N N . GLY B 1 410 ? 0.59 8.398 20.781 1 94.12 410 GLY B N 1
ATOM 7317 C CA . GLY B 1 410 ? 0.215 7.02 21.062 1 94.12 410 GLY B CA 1
ATOM 7318 C C . GLY B 1 410 ? -1.221 6.707 20.688 1 94.12 410 GLY B C 1
ATOM 7319 O O . GLY B 1 410 ? -1.667 7.035 19.578 1 94.12 410 GLY B O 1
ATOM 7320 N N . GLY B 1 411 ? -1.919 6.043 21.625 1 91.81 411 GLY B N 1
ATOM 7321 C CA . GLY B 1 411 ? -3.305 5.684 21.359 1 91.81 411 GLY B CA 1
ATOM 7322 C C . GLY B 1 411 ? -3.461 4.66 20.25 1 91.81 411 GLY B C 1
ATOM 7323 O O . GLY B 1 411 ? -2.545 3.879 19.984 1 91.81 411 GLY B O 1
ATOM 7324 N N . ARG B 1 412 ? -4.641 4.551 19.656 1 90.81 412 ARG B N 1
ATOM 7325 C CA . ARG B 1 412 ? -4.961 3.566 18.625 1 90.81 412 ARG B CA 1
ATOM 7326 C C . ARG B 1 412 ? -4.148 3.814 17.359 1 90.81 412 ARG B C 1
ATOM 7328 O O . ARG B 1 412 ? -3.891 2.887 16.578 1 90.81 412 ARG B O 1
ATOM 7335 N N . SER B 1 413 ? -3.844 5.066 17.141 1 94.44 413 SER B N 1
ATOM 7336 C CA . SER B 1 413 ? -3.045 5.508 16 1 94.44 413 SER B CA 1
ATOM 7337 C C . SER B 1 413 ? -2.102 6.641 16.406 1 94.44 413 SER B C 1
ATOM 7339 O O . SER B 1 413 ? -2.549 7.738 16.734 1 94.44 413 SER B O 1
ATOM 7341 N N . PHE B 1 414 ? -0.843 6.422 16.297 1 96 414 PHE B N 1
ATOM 7342 C CA . PHE B 1 414 ? 0.158 7.379 16.75 1 96 414 PHE B CA 1
ATOM 7343 C C . PHE B 1 414 ? 0.014 8.703 16.016 1 96 414 PHE B C 1
ATOM 7345 O O . PHE B 1 414 ? 0.246 8.773 14.805 1 96 414 PHE B O 1
ATOM 7352 N N . LEU B 1 415 ? -0.412 9.781 16.719 1 96 415 LEU B N 1
ATOM 7353 C CA . LEU B 1 415 ? -0.651 11.125 16.219 1 96 415 LEU B CA 1
ATOM 7354 C C . LEU B 1 415 ? -1.789 11.125 15.195 1 96 415 LEU B C 1
ATOM 7356 O O . LEU B 1 415 ? -1.784 11.922 14.258 1 96 415 LEU B O 1
ATOM 7360 N N . GLY B 1 416 ? -2.676 10.203 15.398 1 97.62 416 GLY B N 1
ATOM 7361 C CA . GLY B 1 416 ? -3.746 10.086 14.422 1 97.62 416 GLY B CA 1
ATOM 7362 C C . GLY B 1 416 ? -5.109 10.445 14.977 1 97.62 416 GLY B C 1
ATOM 7363 O O . GLY B 1 416 ? -6.07 10.625 14.227 1 97.62 416 GLY B O 1
ATOM 7364 N N . GLU B 1 417 ? -5.195 10.617 16.297 1 98.12 417 GLU B N 1
ATOM 7365 C CA . GLU B 1 417 ? -6.461 10.945 16.938 1 98.12 417 GLU B CA 1
ATOM 7366 C C . GLU B 1 417 ? -6.512 12.414 17.344 1 98.12 417 GLU B C 1
ATOM 7368 O O . GLU B 1 417 ? -5.652 12.891 18.094 1 98.12 417 GLU B O 1
ATOM 7373 N N . VAL B 1 418 ? -7.527 13.094 16.844 1 98.62 418 VAL B N 1
ATOM 7374 C CA . VAL B 1 418 ? -7.691 14.508 17.141 1 98.62 418 VAL B CA 1
ATOM 7375 C C . VAL B 1 418 ? -8.773 14.688 18.203 1 98.62 418 VAL B C 1
ATOM 7377 O O . VAL B 1 418 ? -9.836 14.07 18.125 1 98.62 418 VAL B O 1
ATOM 7380 N N . TRP B 1 419 ? -8.516 15.57 19.125 1 98.5 419 TRP B N 1
ATOM 7381 C CA . TRP B 1 419 ? -9.391 15.734 20.281 1 98.5 419 TRP B CA 1
ATOM 7382 C C . TRP B 1 419 ? -9.812 17.188 20.453 1 98.5 419 TRP B C 1
ATOM 7384 O O . TRP B 1 419 ? -9.062 18.109 20.094 1 98.5 419 TRP B O 1
ATOM 7394 N N . PHE B 1 420 ? -11.016 17.344 20.969 1 98.44 420 PHE B N 1
ATOM 7395 C CA . PHE B 1 420 ? -11.625 18.594 21.375 1 98.44 420 PHE B CA 1
ATOM 7396 C C . PHE B 1 420 ? -11.672 18.719 22.891 1 98.44 420 PHE B C 1
ATOM 7398 O O . PHE B 1 420 ? -12.008 17.75 23.578 1 98.44 420 PHE B O 1
ATOM 7405 N N . ALA B 1 421 ? -11.312 19.906 23.422 1 98.31 421 ALA B N 1
ATOM 7406 C CA . ALA B 1 421 ? -11.461 20.219 24.844 1 98.31 421 ALA B CA 1
ATOM 7407 C C . ALA B 1 421 ? -11.828 21.672 25.047 1 98.31 421 ALA B C 1
ATOM 7409 O O . ALA B 1 421 ? -11.578 22.516 24.172 1 98.31 421 ALA B O 1
ATOM 7410 N N . GLU B 1 422 ? -12.438 21.953 26.141 1 97.38 422 GLU B N 1
ATOM 7411 C CA . GLU B 1 422 ? -12.789 23.344 26.453 1 97.38 422 GLU B CA 1
ATOM 7412 C C . GLU B 1 422 ? -12.555 23.656 27.938 1 97.38 422 GLU B C 1
ATOM 7414 O O . GLU B 1 422 ? -12.516 22.734 28.766 1 97.38 422 GLU B O 1
ATOM 7419 N N . ALA B 1 423 ? -12.352 24.844 28.281 1 97.31 423 ALA B N 1
ATOM 7420 C CA . ALA B 1 423 ? -12.117 25.312 29.641 1 97.31 423 ALA B CA 1
ATOM 7421 C C . ALA B 1 423 ? -12.625 26.75 29.812 1 97.31 423 ALA B C 1
ATOM 7423 O O . ALA B 1 423 ? -12.656 27.516 28.859 1 97.31 423 ALA B O 1
ATOM 7424 N N . ASP B 1 424 ? -12.945 27.062 31.047 1 97.19 424 ASP B N 1
ATOM 7425 C CA . ASP B 1 424 ? -13.438 28.406 31.359 1 97.19 424 ASP B CA 1
ATOM 7426 C C . ASP B 1 424 ? -12.297 29.422 31.359 1 97.19 424 ASP B C 1
ATOM 7428 O O . ASP B 1 424 ? -12.484 30.562 30.953 1 97.19 424 ASP B O 1
ATOM 7432 N N . ASP B 1 425 ? -11.195 28.953 31.812 1 96.06 425 ASP B N 1
ATOM 7433 C CA . ASP B 1 425 ? -10.023 29.828 31.891 1 96.06 425 ASP B CA 1
ATOM 7434 C C . ASP B 1 425 ? -8.93 29.359 30.938 1 96.06 425 ASP B C 1
ATOM 7436 O O . ASP B 1 425 ? -8.805 28.172 30.672 1 96.06 425 ASP B O 1
ATOM 7440 N N . LEU B 1 426 ? -8.117 30.297 30.516 1 96.19 426 LEU B N 1
ATOM 7441 C CA . LEU B 1 426 ? -7.055 30.047 29.547 1 96.19 426 LEU B CA 1
ATOM 7442 C C . LEU B 1 426 ? -6.105 28.969 30.062 1 96.19 426 LEU B C 1
ATOM 7444 O O . LEU B 1 426 ? -5.703 28.078 29.312 1 96.19 426 LEU B O 1
ATOM 7448 N N . THR B 1 427 ? -5.793 29.031 31.391 1 94.75 427 THR B N 1
ATOM 7449 C CA . THR B 1 427 ? -4.82 28.109 31.953 1 94.75 427 THR B CA 1
ATOM 7450 C C . THR B 1 427 ? -5.512 26.859 32.469 1 94.75 427 THR B C 1
ATOM 7452 O O . THR B 1 427 ? -4.859 25.969 33.031 1 94.75 427 THR B O 1
ATOM 7455 N N . GLY B 1 428 ? -6.75 26.734 32.312 1 92.25 428 GLY B N 1
ATOM 7456 C CA . GLY B 1 428 ? -7.473 25.547 32.719 1 92.25 428 GLY B CA 1
ATOM 7457 C C . GLY B 1 428 ? -8.234 25.719 34.031 1 92.25 428 GLY B C 1
ATOM 7458 O O . GLY B 1 428 ? -8.484 26.844 34.469 1 92.25 428 GLY B O 1
ATOM 7459 N N . PRO B 1 429 ? -8.648 24.625 34.594 1 92.88 429 PRO B N 1
ATOM 7460 C CA . PRO B 1 429 ? -8.234 23.266 34.312 1 92.88 429 PRO B CA 1
ATOM 7461 C C . PRO B 1 429 ? -8.82 22.734 33 1 92.88 429 PRO B C 1
ATOM 7463 O O . PRO B 1 429 ? -9.977 23.016 32.656 1 92.88 429 PRO B O 1
ATOM 7466 N N . TRP B 1 430 ? -7.918 22.016 32.281 1 93.94 430 TRP B N 1
ATOM 7467 C CA . TRP B 1 430 ? -8.297 21.219 31.125 1 93.94 430 TRP B CA 1
ATOM 7468 C C . TRP B 1 430 ? -8.453 19.75 31.5 1 93.94 430 TRP B C 1
ATOM 7470 O O . TRP B 1 430 ? -7.492 19.109 31.922 1 93.94 430 TRP B O 1
ATOM 7480 N N . SER B 1 431 ? -9.578 19.125 31.531 1 89.88 431 SER B N 1
ATOM 7481 C CA . SER B 1 431 ? -9.703 17.797 32.125 1 89.88 431 SER B CA 1
ATOM 7482 C C . SER B 1 431 ? -10.383 16.828 31.156 1 89.88 431 SER B C 1
ATOM 7484 O O . SER B 1 431 ? -9.992 15.664 31.062 1 89.88 431 SER B O 1
ATOM 7486 N N . LYS B 1 432 ? -11.391 17.219 30.484 1 94.62 432 LYS B N 1
ATOM 7487 C CA . LYS B 1 432 ? -12.141 16.328 29.594 1 94.62 432 LYS B CA 1
ATOM 7488 C C . LYS B 1 432 ? -11.812 16.594 28.141 1 94.62 432 LYS B C 1
ATOM 7490 O O . LYS B 1 432 ? -11.688 17.75 27.719 1 94.62 432 LYS B O 1
ATOM 7495 N N . ALA B 1 433 ? -11.602 15.5 27.422 1 97.81 433 ALA B N 1
ATOM 7496 C CA . ALA B 1 433 ? -11.383 15.586 25.984 1 97.81 433 ALA B CA 1
ATOM 7497 C C . ALA B 1 433 ? -12.336 14.672 25.219 1 97.81 433 ALA B C 1
ATOM 7499 O O . ALA B 1 433 ? -12.703 13.602 25.703 1 97.81 433 ALA B O 1
ATOM 7500 N N . ILE B 1 434 ? -12.75 15.094 24.078 1 98.38 434 ILE B N 1
ATOM 7501 C CA . ILE B 1 434 ? -13.641 14.336 23.203 1 98.38 434 ILE B CA 1
ATOM 7502 C C . ILE B 1 434 ? -12.969 14.086 21.859 1 98.38 434 ILE B C 1
ATOM 7504 O O . ILE B 1 434 ? -12.5 15.023 21.219 1 98.38 434 ILE B O 1
ATOM 7508 N N . ARG B 1 435 ? -12.93 12.82 21.438 1 97.88 435 ARG B N 1
ATOM 7509 C CA . ARG B 1 435 ? -12.344 12.5 20.141 1 97.88 435 ARG B CA 1
ATOM 7510 C C . ARG B 1 435 ? -13.234 13 19 1 97.88 435 ARG B C 1
ATOM 7512 O O . ARG B 1 435 ? -14.43 12.703 18.969 1 97.88 435 ARG B O 1
ATOM 7519 N N . ILE B 1 436 ? -12.594 13.711 18.047 1 98.62 436 ILE B N 1
ATOM 7520 C CA . ILE B 1 436 ? -13.453 14.297 17.016 1 98.62 436 ILE B CA 1
ATOM 7521 C C . ILE B 1 436 ? -13.023 13.812 15.641 1 98.62 436 ILE B C 1
ATOM 7523 O O . ILE B 1 436 ? -13.781 13.93 14.672 1 98.62 436 ILE B O 1
ATOM 7527 N N . VAL B 1 437 ? -11.844 13.305 15.43 1 98.56 437 VAL B N 1
ATOM 7528 C CA . VAL B 1 437 ? -11.344 12.727 14.188 1 98.56 437 VAL B CA 1
ATOM 7529 C C . VAL B 1 437 ? -10.477 11.508 14.492 1 98.56 437 VAL B C 1
ATOM 7531 O O . VAL B 1 437 ? -9.711 11.516 15.461 1 98.56 437 VAL B O 1
ATOM 7534 N N . THR B 1 438 ? -10.578 10.477 13.75 1 97.88 438 THR B N 1
ATOM 7535 C CA . THR B 1 438 ? -9.734 9.297 13.891 1 97.88 438 THR B CA 1
ATOM 7536 C C . THR B 1 438 ? -9.086 8.938 12.555 1 97.88 438 THR B C 1
ATOM 7538 O O . THR B 1 438 ? -9.625 9.258 11.492 1 97.88 438 THR B O 1
ATOM 7541 N N . HIS B 1 439 ? -7.953 8.406 12.539 1 97.69 439 HIS B N 1
ATOM 7542 C CA . HIS B 1 439 ? -7.223 7.855 11.398 1 97.69 439 HIS B CA 1
ATOM 7543 C C . HIS B 1 439 ? -6.742 6.434 11.68 1 97.69 439 HIS B C 1
ATOM 7545 O O . HIS B 1 439 ? -6.254 6.148 12.773 1 97.69 439 HIS B O 1
ATOM 7551 N N . ASN B 1 440 ? -6.883 5.57 10.773 1 96 440 ASN B N 1
ATOM 7552 C CA . ASN B 1 440 ? -6.438 4.191 10.914 1 96 440 ASN B CA 1
ATOM 7553 C C . ASN B 1 440 ? -4.98 4.023 10.484 1 96 440 ASN B C 1
ATOM 7555 O O . ASN B 1 440 ? -4.68 4.004 9.289 1 96 440 ASN B O 1
ATOM 7559 N N . LYS B 1 441 ? -4.133 3.869 11.5 1 96.19 441 LYS B N 1
ATOM 7560 C CA . LYS B 1 441 ? -2.697 3.736 11.266 1 96.19 441 LYS B CA 1
ATOM 7561 C C . LYS B 1 441 ? -2.188 4.836 10.336 1 96.19 441 LYS B C 1
ATOM 7563 O O . LYS B 1 441 ? -1.544 4.547 9.328 1 96.19 441 LYS B O 1
ATOM 7568 N N . TYR B 1 442 ? -2.533 5.988 10.562 1 98.06 442 TYR B N 1
ATOM 7569 C CA . TYR B 1 442 ? -2.129 7.203 9.867 1 98.06 442 TYR B CA 1
ATOM 7570 C C . TYR B 1 442 ? -2.043 8.383 10.828 1 98.06 442 TYR B C 1
ATOM 7572 O O . TYR B 1 442 ? -2.783 8.445 11.812 1 98.06 442 TYR B O 1
ATOM 7580 N N . SER B 1 443 ? -1.158 9.328 10.586 1 97.94 443 SER B N 1
ATOM 7581 C CA . SER B 1 443 ? -0.961 10.469 11.477 1 97.94 443 SER B CA 1
ATOM 7582 C C . SER B 1 443 ? -1.63 11.719 10.922 1 97.94 443 SER B C 1
ATOM 7584 O O . SER B 1 443 ? -1.827 11.844 9.711 1 97.94 443 SER B O 1
ATOM 7586 N N . PHE B 1 444 ? -1.983 12.562 11.75 1 97.81 444 PHE B N 1
ATOM 7587 C CA . PHE B 1 444 ? -2.539 13.883 11.492 1 97.81 444 PHE B CA 1
ATOM 7588 C C . PHE B 1 444 ? -1.921 14.922 12.422 1 97.81 444 PHE B C 1
ATOM 7590 O O . PHE B 1 444 ? -2.586 15.422 13.336 1 97.81 444 PHE B O 1
ATOM 7597 N N . TYR B 1 445 ? -0.758 15.312 12.141 1 93.81 445 TYR B N 1
ATOM 7598 C CA . TYR B 1 445 ? -0.02 15.992 13.195 1 93.81 445 TYR B CA 1
ATOM 7599 C C . TYR B 1 445 ? -0.042 17.5 12.992 1 93.81 445 TYR B C 1
ATOM 7601 O O . TYR B 1 445 ? -0.385 17.984 11.914 1 93.81 445 TYR B O 1
ATOM 7609 N N . ASN B 1 446 ? 0.211 18.281 14.102 1 94.44 446 ASN B N 1
ATOM 7610 C CA . ASN B 1 446 ? 0.291 19.734 14.227 1 94.44 446 ASN B CA 1
ATOM 7611 C C . ASN B 1 446 ? -1.008 20.406 13.789 1 94.44 446 ASN B C 1
ATOM 7613 O O . ASN B 1 446 ? -0.997 21.297 12.93 1 94.44 446 ASN B O 1
ATOM 7617 N N . PRO B 1 447 ? -2.104 19.953 14.398 1 96.38 447 PRO B N 1
ATOM 7618 C CA . PRO B 1 447 ? -3.379 20.562 14.023 1 96.38 447 PRO B CA 1
ATOM 7619 C C . PRO B 1 447 ? -3.467 22.047 14.422 1 96.38 447 PRO B C 1
ATOM 7621 O O . PRO B 1 447 ? -2.961 22.422 15.477 1 96.38 447 PRO B O 1
ATOM 7624 N N . LYS B 1 448 ? -4.094 22.844 13.625 1 97.38 448 LYS B N 1
ATOM 7625 C CA . LYS B 1 448 ? -4.258 24.266 13.875 1 97.38 448 LYS B CA 1
ATOM 7626 C C . LYS B 1 448 ? -5.676 24.734 13.539 1 97.38 448 LYS B C 1
ATOM 7628 O O . LYS B 1 448 ? -6.16 24.5 12.43 1 97.38 448 LYS B O 1
ATOM 7633 N N . GLN B 1 449 ? -6.273 25.359 14.492 1 97.31 449 GLN B N 1
ATOM 7634 C CA . GLN B 1 449 ? -7.547 26.031 14.273 1 97.31 449 GLN B CA 1
ATOM 7635 C C . GLN B 1 449 ? -7.344 27.344 13.516 1 97.31 449 GLN B C 1
ATOM 7637 O O . GLN B 1 449 ? -6.285 27.969 13.617 1 97.31 449 GLN B O 1
ATOM 7642 N N . HIS B 1 450 ? -8.398 27.719 12.805 1 94.94 450 HIS B N 1
ATOM 7643 C CA . HIS B 1 450 ? -8.391 29 12.086 1 94.94 450 HIS B CA 1
ATOM 7644 C C . HIS B 1 450 ? -9.531 29.891 12.547 1 94.94 450 HIS B C 1
ATOM 7646 O O . HIS B 1 450 ? -10.586 29.938 11.914 1 94.94 450 HIS B O 1
ATOM 7652 N N . PRO B 1 451 ? -9.266 30.703 13.539 1 92.75 451 PRO B N 1
ATOM 7653 C CA . PRO B 1 451 ? -10.344 31.531 14.086 1 92.75 451 PRO B CA 1
ATOM 7654 C C . PRO B 1 451 ? -10.93 32.5 13.055 1 92.75 451 PRO B C 1
ATOM 7656 O O . PRO B 1 451 ? -12.109 32.844 13.125 1 92.75 451 PRO B O 1
ATOM 7659 N N . PHE B 1 452 ? -10.164 32.875 12.055 1 90.12 452 PHE B N 1
ATOM 7660 C CA . PHE B 1 452 ? -10.633 33.844 11.055 1 90.12 452 PHE B CA 1
ATOM 7661 C C . PHE B 1 452 ? -11.633 33.188 10.109 1 90.12 452 PHE B C 1
ATOM 7663 O O . PHE B 1 452 ? -12.328 33.875 9.359 1 90.12 452 PHE B O 1
ATOM 7670 N N . PHE B 1 453 ? -11.797 31.859 10.172 1 92.38 453 PHE B N 1
ATOM 7671 C CA . PHE B 1 453 ? -12.758 31.141 9.344 1 92.38 453 PHE B CA 1
ATOM 7672 C C . PHE B 1 453 ? -14.023 30.828 10.133 1 92.38 453 PHE B C 1
ATOM 7674 O O . PHE B 1 453 ? -15 30.328 9.57 1 92.38 453 PHE B O 1
ATOM 7681 N N . ALA B 1 454 ? -14 31.094 11.469 1 93.94 454 ALA B N 1
ATOM 7682 C CA . ALA B 1 454 ? -15.141 30.734 12.297 1 93.94 454 ALA B CA 1
ATOM 7683 C C . ALA B 1 454 ? -16.422 31.391 11.789 1 93.94 454 ALA B C 1
ATOM 7685 O O . ALA B 1 454 ? -16.391 32.531 11.312 1 93.94 454 ALA B O 1
ATOM 7686 N N . GLN B 1 455 ? -17.5 30.656 11.875 1 94.31 455 GLN B N 1
ATOM 7687 C CA . GLN B 1 455 ? -18.797 31.141 11.414 1 94.31 455 GLN B CA 1
ATOM 7688 C C . GLN B 1 455 ? -19.844 31.078 12.531 1 94.31 455 GLN B C 1
ATOM 7690 O O . GLN B 1 455 ? -19.672 30.328 13.5 1 94.31 455 GLN B O 1
ATOM 7695 N N . GLU B 1 456 ? -20.859 31.938 12.367 1 95.62 456 GLU B N 1
ATOM 7696 C CA . GLU B 1 456 ? -21.984 31.969 13.289 1 95.62 456 GLU B CA 1
ATOM 7697 C C . GLU B 1 456 ? -21.516 32.156 14.727 1 95.62 456 GLU B C 1
ATOM 7699 O O . GLU B 1 456 ? -21.875 31.391 15.617 1 95.62 456 GLU B O 1
ATOM 7704 N N . ASP B 1 457 ? -20.734 33.125 14.922 1 94.62 457 ASP B N 1
ATOM 7705 C CA . ASP B 1 457 ? -20.203 33.562 16.203 1 94.62 457 ASP B CA 1
ATOM 7706 C C . ASP B 1 457 ? -19.406 32.469 16.875 1 94.62 457 ASP B C 1
ATOM 7708 O O . ASP B 1 457 ? -19.531 32.219 18.078 1 94.62 457 ASP B O 1
ATOM 7712 N N . GLY B 1 458 ? -18.781 31.672 16.062 1 96.12 458 GLY B N 1
ATOM 7713 C CA . GLY B 1 458 ? -17.891 30.656 16.594 1 96.12 458 GLY B CA 1
ATOM 7714 C C . GLY B 1 458 ? -18.531 29.281 16.688 1 96.12 458 GLY B C 1
ATOM 7715 O O . GLY B 1 458 ? -17.859 28.312 17.062 1 96.12 458 GLY B O 1
ATOM 7716 N N . ARG B 1 459 ? -19.75 29.109 16.344 1 98.19 459 ARG B N 1
ATOM 7717 C CA . ARG B 1 459 ? -20.391 27.797 16.406 1 98.19 459 ARG B CA 1
ATOM 7718 C C . ARG B 1 459 ? -19.703 26.797 15.477 1 98.19 459 ARG B C 1
ATOM 7720 O O . ARG B 1 459 ? -19.516 25.641 15.828 1 98.19 459 ARG B O 1
ATOM 7727 N N . ILE B 1 460 ? -19.391 27.328 14.273 1 97.62 460 ILE B N 1
ATOM 7728 C CA . ILE B 1 460 ? -18.688 26.516 13.289 1 97.62 460 ILE B CA 1
ATOM 7729 C C . ILE B 1 460 ? -17.219 26.922 13.258 1 97.62 460 ILE B C 1
ATOM 7731 O O . ILE B 1 460 ? -16.891 28.062 12.953 1 97.62 460 ILE B O 1
ATOM 7735 N N . ILE B 1 461 ? -16.328 25.984 13.562 1 97.88 461 ILE B N 1
ATOM 7736 C CA . ILE B 1 461 ? -14.898 26.297 13.516 1 97.88 461 ILE B CA 1
ATOM 7737 C C . ILE B 1 461 ? -14.203 25.391 12.508 1 97.88 461 ILE B C 1
ATOM 7739 O O . ILE B 1 461 ? -14.75 24.359 12.102 1 97.88 461 ILE B O 1
ATOM 7743 N N . TYR B 1 462 ? -13.008 25.812 12.055 1 97.44 462 TYR B N 1
ATOM 7744 C CA . TYR B 1 462 ? -12.211 25.109 11.055 1 97.44 462 TYR B CA 1
ATOM 7745 C C . TYR B 1 462 ? -10.805 24.828 11.586 1 97.44 462 TYR B C 1
ATOM 7747 O O . TYR B 1 462 ? -10.219 25.656 12.281 1 97.44 462 TYR B O 1
ATOM 7755 N N . PHE B 1 463 ? -10.32 23.688 11.289 1 98.06 463 PHE B N 1
ATOM 7756 C CA . PHE B 1 463 ? -8.938 23.344 11.625 1 98.06 463 PHE B CA 1
ATOM 7757 C C . PHE B 1 463 ? -8.352 22.406 10.578 1 98.06 463 PHE B C 1
ATOM 7759 O O . PHE B 1 463 ? -9.086 21.734 9.852 1 98.06 463 PHE B O 1
ATOM 7766 N N . GLU B 1 464 ? -7.051 22.422 10.461 1 97.88 464 GLU B N 1
ATOM 7767 C CA . GLU B 1 464 ? -6.344 21.516 9.555 1 97.88 464 GLU B CA 1
ATOM 7768 C C . GLU B 1 464 ? -5.141 20.875 10.25 1 97.88 464 GLU B C 1
ATOM 7770 O O . GLU B 1 464 ? -4.754 21.297 11.344 1 97.88 464 GLU B O 1
ATOM 7775 N N . GLY B 1 465 ? -4.613 19.859 9.68 1 97.94 465 GLY B N 1
ATOM 7776 C CA . GLY B 1 465 ? -3.398 19.172 10.086 1 97.94 465 GLY B CA 1
ATOM 7777 C C . GLY B 1 465 ? -2.725 18.438 8.945 1 97.94 465 GLY B C 1
ATOM 7778 O O . GLY B 1 465 ? -3.248 18.391 7.832 1 97.94 465 GLY B O 1
ATOM 7779 N N . THR B 1 466 ? -1.556 17.969 9.203 1 98.38 466 THR B N 1
ATOM 7780 C CA . THR B 1 466 ? -0.79 17.234 8.203 1 98.38 466 THR B CA 1
ATOM 7781 C C . THR B 1 466 ? -1.167 15.758 8.219 1 98.38 466 THR B C 1
ATOM 7783 O O . THR B 1 466 ? -0.931 15.055 9.203 1 98.38 466 THR B O 1
ATOM 7786 N N . TYR B 1 467 ? -1.753 15.312 7.129 1 98.62 467 TYR B N 1
ATOM 7787 C CA . TYR B 1 467 ? -2.057 13.906 6.898 1 98.62 467 TYR B CA 1
ATOM 7788 C C . TYR B 1 467 ? -0.851 13.18 6.316 1 98.62 467 TYR B C 1
ATOM 7790 O O . TYR B 1 467 ? -0.439 13.453 5.184 1 98.62 467 TYR B O 1
ATOM 7798 N N . THR B 1 468 ? -0.263 12.164 7.184 1 98.31 468 THR B N 1
ATOM 7799 C CA . THR B 1 468 ? 0.978 11.562 6.711 1 98.31 468 THR B CA 1
ATOM 7800 C C . THR B 1 468 ? 1.196 10.195 7.355 1 98.31 468 THR B C 1
ATOM 7802 O O . THR B 1 468 ? 0.714 9.938 8.461 1 98.31 468 THR B O 1
ATOM 7805 N N . THR B 1 469 ? 1.944 9.359 6.68 1 97.38 469 THR B N 1
ATOM 7806 C CA . THR B 1 469 ? 2.322 8.062 7.223 1 97.38 469 THR B CA 1
ATOM 7807 C C . THR B 1 469 ? 3.555 8.188 8.117 1 97.38 469 THR B C 1
ATOM 7809 O O . THR B 1 469 ? 3.875 7.266 8.875 1 97.38 469 THR B O 1
ATOM 7812 N N . THR B 1 470 ? 4.223 9.203 8.156 1 93.81 470 THR B N 1
ATOM 7813 C CA . THR B 1 470 ? 5.578 9.406 8.656 1 93.81 470 THR B CA 1
ATOM 7814 C C . THR B 1 470 ? 5.727 8.812 10.055 1 93.81 470 THR B C 1
ATOM 7816 O O . THR B 1 470 ? 6.738 8.172 10.359 1 93.81 470 THR B O 1
ATOM 7819 N N . PHE B 1 471 ? 4.777 8.93 10.883 1 93.62 471 PHE B N 1
ATOM 7820 C CA . PHE B 1 471 ? 4.914 8.539 12.289 1 93.62 471 PHE B CA 1
ATOM 7821 C C . PHE B 1 471 ? 4.012 7.355 12.609 1 93.62 471 PHE B C 1
ATOM 7823 O O . PHE B 1 471 ? 4.047 6.832 13.727 1 93.62 471 PHE B O 1
ATOM 7830 N N . SER B 1 472 ? 3.236 6.902 11.703 1 94.62 472 SER B N 1
ATOM 7831 C CA . SER B 1 472 ? 2.125 5.996 11.969 1 94.62 472 SER B CA 1
ATOM 7832 C C . SER B 1 472 ? 2.576 4.539 11.938 1 94.62 472 SER B C 1
ATOM 7834 O O . SER B 1 472 ? 1.862 3.652 12.414 1 94.62 472 SER B O 1
ATOM 7836 N N . GLY B 1 473 ? 3.736 4.242 11.344 1 93 473 GLY B N 1
ATOM 7837 C CA . GLY B 1 473 ? 4.141 2.873 11.078 1 93 473 GLY B CA 1
ATOM 7838 C C . GLY B 1 473 ? 3.5 2.299 9.828 1 93 473 GLY B C 1
ATOM 7839 O O . GLY B 1 473 ? 3.746 1.145 9.469 1 93 473 GLY B O 1
ATOM 7840 N N . ASN B 1 474 ? 2.721 3.035 9.148 1 94.62 474 ASN B N 1
ATOM 7841 C CA . ASN B 1 474 ? 2.113 2.637 7.883 1 94.62 474 ASN B CA 1
ATOM 7842 C C . ASN B 1 474 ? 3.088 2.795 6.719 1 94.62 474 ASN B C 1
ATOM 7844 O O . ASN B 1 474 ? 3.629 3.879 6.5 1 94.62 474 ASN B O 1
ATOM 7848 N N . ASP B 1 475 ? 3.285 1.779 5.961 1 92.75 475 ASP B N 1
ATOM 7849 C CA . ASP B 1 475 ? 4.238 1.846 4.855 1 92.75 475 ASP B CA 1
ATOM 7850 C C . ASP B 1 475 ? 3.518 2.029 3.523 1 92.75 475 ASP B C 1
ATOM 7852 O O . ASP B 1 475 ? 4.113 1.854 2.459 1 92.75 475 ASP B O 1
ATOM 7856 N N . HIS B 1 476 ? 2.281 2.404 3.605 1 94.56 476 HIS B N 1
ATOM 7857 C CA . HIS B 1 476 ? 1.491 2.559 2.389 1 94.56 476 HIS B CA 1
ATOM 7858 C C . HIS B 1 476 ? 0.863 3.947 2.312 1 94.56 476 HIS B C 1
ATOM 7860 O O . HIS B 1 476 ? -0.311 4.121 2.645 1 94.56 476 HIS B O 1
ATOM 7866 N N . PRO B 1 477 ? 1.525 4.855 1.801 1 97.69 477 PRO B N 1
ATOM 7867 C CA . PRO B 1 477 ? 1.004 6.223 1.722 1 97.69 477 PRO B CA 1
ATOM 7868 C C . PRO B 1 477 ? -0.148 6.359 0.729 1 97.69 477 PRO B C 1
ATOM 7870 O O . PRO B 1 477 ? -0.13 5.73 -0.333 1 97.69 477 PRO B O 1
ATOM 7873 N N . THR B 1 478 ? -1.196 7.102 1.072 1 98.19 478 THR B N 1
ATOM 7874 C CA . THR B 1 478 ? -2.295 7.414 0.165 1 98.19 478 THR B CA 1
ATOM 7875 C C . THR B 1 478 ? -1.826 8.344 -0.949 1 98.19 478 THR B C 1
ATOM 7877 O O . THR B 1 478 ? -1.339 9.445 -0.681 1 98.19 478 THR B O 1
ATOM 7880 N N . PRO B 1 479 ? -1.941 7.949 -2.148 1 98.12 479 PRO B N 1
ATOM 7881 C CA . PRO B 1 479 ? -1.475 8.797 -3.25 1 98.12 479 PRO B CA 1
ATOM 7882 C C . PRO B 1 479 ? -2.102 10.188 -3.23 1 98.12 479 PRO B C 1
ATOM 7884 O O . PRO B 1 479 ? -3.287 10.328 -2.926 1 98.12 479 PRO B O 1
ATOM 7887 N N . ARG B 1 480 ? -1.317 11.242 -3.482 1 98.25 480 ARG B N 1
ATOM 7888 C CA . ARG B 1 480 ? -1.685 12.648 -3.605 1 98.25 480 ARG B CA 1
ATOM 7889 C C . ARG B 1 480 ? -2.014 13.25 -2.242 1 98.25 480 ARG B C 1
ATOM 7891 O O . ARG B 1 480 ? -1.814 14.445 -2.023 1 98.25 480 ARG B O 1
ATOM 7898 N N . TYR B 1 481 ? -2.496 12.43 -1.274 1 98.56 481 TYR B N 1
ATOM 7899 C CA . TYR B 1 481 ? -2.992 12.953 -0.006 1 98.56 481 TYR B CA 1
ATOM 7900 C C . TYR B 1 481 ? -1.896 12.945 1.054 1 98.56 481 TYR B C 1
ATOM 7902 O O . TYR B 1 481 ? -1.875 13.797 1.941 1 98.56 481 TYR B O 1
ATOM 7910 N N . ASP B 1 482 ? -1.02 11.93 0.999 1 98.5 482 ASP B N 1
ATOM 7911 C CA . ASP B 1 482 ? 0.014 11.836 2.025 1 98.5 482 ASP B CA 1
ATOM 7912 C C . ASP B 1 482 ? 0.881 13.094 2.051 1 98.5 482 ASP B C 1
ATOM 7914 O O . ASP B 1 482 ? 1.185 13.664 1.001 1 98.5 482 ASP B O 1
ATOM 7918 N N . TYR B 1 483 ? 1.178 13.555 3.258 1 98.19 483 TYR B N 1
ATOM 7919 C CA . TYR B 1 483 ? 2.072 14.688 3.482 1 98.19 483 TYR B CA 1
ATOM 7920 C C . TYR B 1 483 ? 1.424 15.992 3.039 1 98.19 483 TYR B C 1
ATOM 7922 O O . TYR B 1 483 ? 2.09 16.859 2.475 1 98.19 483 TYR B O 1
ATOM 7930 N N . ASN B 1 484 ? 0.106 16.078 3.166 1 98.56 484 ASN B N 1
ATOM 7931 C CA . ASN B 1 484 ? -0.651 17.281 2.816 1 98.56 484 ASN B CA 1
ATOM 7932 C C . ASN B 1 484 ? -1.558 17.719 3.961 1 98.56 484 ASN B C 1
ATOM 7934 O O . ASN B 1 484 ? -1.797 16.953 4.898 1 98.56 484 ASN B O 1
ATOM 7938 N N . GLN B 1 485 ? -2.014 18.953 3.877 1 98.12 485 GLN B N 1
ATOM 7939 C CA . GLN B 1 485 ? -2.943 19.547 4.836 1 98.12 485 GLN B CA 1
ATOM 7940 C C . GLN B 1 485 ? -4.391 19.219 4.469 1 98.12 485 GLN B C 1
ATOM 7942 O O . GLN B 1 485 ? -4.82 19.469 3.342 1 98.12 485 GLN B O 1
ATOM 7947 N N . ILE B 1 486 ? -5.125 18.719 5.426 1 98.38 486 ILE B N 1
ATOM 7948 C CA . ILE B 1 486 ? -6.543 18.453 5.223 1 98.38 486 ILE B CA 1
ATOM 7949 C C . ILE B 1 486 ? -7.375 19.312 6.168 1 98.38 486 ILE B C 1
ATOM 7951 O O . ILE B 1 486 ? -7.117 19.359 7.371 1 98.38 486 ILE B O 1
ATOM 7955 N N . MET B 1 487 ? -8.383 19.969 5.645 1 98.12 487 MET B N 1
ATOM 7956 C CA . MET B 1 487 ? -9.258 20.859 6.406 1 98.12 487 MET B CA 1
ATOM 7957 C C . MET B 1 487 ? -10.469 20.109 6.941 1 98.12 487 MET B C 1
ATOM 7959 O O . MET B 1 487 ? -11.07 19.297 6.23 1 98.12 487 MET B O 1
ATOM 7963 N N . TYR B 1 488 ? -10.781 20.328 8.203 1 98.5 488 TYR B N 1
ATOM 7964 C CA . TYR B 1 488 ? -11.992 19.844 8.852 1 98.5 488 TYR B CA 1
ATOM 7965 C C . TYR B 1 488 ? -12.844 21 9.352 1 98.5 488 TYR B C 1
ATOM 7967 O O . TYR B 1 488 ? -12.344 22.109 9.539 1 98.5 488 TYR B O 1
ATOM 7975 N N . ARG B 1 489 ? -14.086 20.703 9.523 1 98.12 489 ARG B N 1
ATOM 7976 C CA . ARG B 1 489 ? -15.039 21.594 10.172 1 98.12 489 ARG B CA 1
ATOM 7977 C C . ARG B 1 489 ? -15.68 20.922 11.375 1 98.12 489 ARG B C 1
ATOM 7979 O O . ARG B 1 489 ? -15.953 19.719 11.352 1 98.12 489 ARG B O 1
ATOM 7986 N N . LEU B 1 490 ? -15.875 21.672 12.422 1 98.62 490 LEU B N 1
ATOM 7987 C CA . LEU B 1 490 ? -16.516 21.172 13.633 1 98.62 490 LEU B CA 1
ATOM 7988 C C . LEU B 1 490 ? -17.656 22.094 14.055 1 98.62 490 LEU B C 1
ATOM 7990 O O . LEU B 1 490 ? -17.453 23.312 14.195 1 98.62 490 LEU B O 1
ATOM 7994 N N . ASP B 1 491 ? -18.812 21.547 14.18 1 98.44 491 ASP B N 1
ATOM 7995 C CA . ASP B 1 491 ? -19.969 22.234 14.734 1 98.44 491 ASP B CA 1
ATOM 7996 C C . ASP B 1 491 ? -20 22.109 16.25 1 98.44 491 ASP B C 1
ATOM 7998 O O . ASP B 1 491 ? -20.312 21.047 16.781 1 98.44 491 ASP B O 1
ATOM 8002 N N . LEU B 1 492 ? -19.844 23.203 16.938 1 98.44 492 LEU B N 1
ATOM 8003 C CA . LEU B 1 492 ? -19.672 23.172 18.391 1 98.44 492 LEU B CA 1
ATOM 8004 C C . LEU B 1 492 ? -21.031 23 19.094 1 98.44 492 LEU B C 1
ATOM 8006 O O . LEU B 1 492 ? -21.078 22.844 20.312 1 98.44 492 LEU B O 1
ATOM 8010 N N . SER B 1 493 ? -22.109 23.047 18.328 1 97.88 493 SER B N 1
ATOM 8011 C CA . SER B 1 493 ? -23.422 22.75 18.891 1 97.88 493 SER B CA 1
ATOM 8012 C C . SER B 1 493 ? -23.719 21.266 18.859 1 97.88 493 SER B C 1
ATOM 8014 O O . SER B 1 493 ? -24.75 20.828 19.359 1 97.88 493 SER B O 1
ATOM 8016 N N . ASP B 1 494 ? -22.891 20.453 18.234 1 97.31 494 ASP B N 1
ATOM 8017 C CA . ASP B 1 494 ? -23.094 19 18.203 1 97.31 494 ASP B CA 1
ATOM 8018 C C . ASP B 1 494 ? -23.266 18.438 19.609 1 97.31 494 ASP B C 1
ATOM 8020 O O . ASP B 1 494 ? -22.422 18.641 20.469 1 97.31 494 ASP B O 1
ATOM 8024 N N . PRO B 1 495 ? -24.312 17.641 19.875 1 95.56 495 PRO B N 1
ATOM 8025 C CA . PRO B 1 495 ? -24.578 17.156 21.219 1 95.56 495 PRO B CA 1
ATOM 8026 C C . PRO B 1 495 ? -23.484 16.234 21.75 1 95.56 495 PRO B C 1
ATOM 8028 O O . PRO B 1 495 ? -23.312 16.094 22.969 1 95.56 495 PRO B O 1
ATOM 8031 N N . ARG B 1 496 ? -22.781 15.664 21.016 1 94.44 496 ARG B N 1
ATOM 8032 C CA . ARG B 1 496 ? -21.719 14.75 21.438 1 94.44 496 ARG B CA 1
ATOM 8033 C C . ARG B 1 496 ? -20.594 15.508 22.141 1 94.44 496 ARG B C 1
ATOM 8035 O O . ARG B 1 496 ? -19.766 14.898 22.812 1 94.44 496 ARG B O 1
ATOM 8042 N N . LEU B 1 497 ? -20.469 16.812 21.906 1 96.12 497 LEU B N 1
ATOM 8043 C CA . LEU B 1 497 ? -19.406 17.625 22.5 1 96.12 497 LEU B CA 1
ATOM 8044 C C . LEU B 1 497 ? -19.797 18.094 23.891 1 96.12 497 LEU B C 1
ATOM 8046 O O . LEU B 1 497 ? -19 18.719 24.578 1 96.12 497 LEU B O 1
ATOM 8050 N N . SER B 1 498 ? -21.031 17.859 24.391 1 85.94 498 SER B N 1
ATOM 8051 C CA . SER B 1 498 ? -21.5 18.25 25.719 1 85.94 498 SER B CA 1
ATOM 8052 C C . SER B 1 498 ? -21.422 17.094 26.703 1 85.94 498 SER B C 1
ATOM 8054 O O . SER B 1 498 ? -21.875 17.203 27.844 1 85.94 498 SER B O 1
ATOM 8056 N N . GLN B 1 499 ? -20.875 16.062 26.406 1 71.06 499 GLN B N 1
ATOM 8057 C CA . GLN B 1 499 ? -20.797 14.906 27.297 1 71.06 499 GLN B CA 1
ATOM 8058 C C . GLN B 1 499 ? -19.688 15.086 28.328 1 71.06 499 GLN B C 1
ATOM 8060 O O . GLN B 1 499 ? -18.703 15.781 28.078 1 71.06 499 GLN B O 1
#